Protein 8FTG (pdb70)

Sequence (948 aa):
SQVQLVESSGGGLVQAGGSLRLSCTASGRTGTIYSMMAWFRQAPGKEREFLATVGWSSGITYYMDSVKGRFTISRDKGKNTVYLQMMDSLKPEDTAVYYCTATRAYSVGYDYWGQGTQVTVSSQVQLVESGGGLVQAGGSLRLSCTTASGRTGTIYSMAWFRQAPGKEREFLATVGWSSGITYYMDSVKGRFTISRDKGKNTVYLQMDSLKPEDTAVYYCTATRAYSVGYDYWGQGTQVTVVQLVESGGGLVQAGGSLRLSCTTASGRTGTIYSMMAWFRQAPGKEREFLATVGWSSGITYYMDSVKGRFTISRDKGKNTVYLQMMDSLKPEDTAVYYCTATRAYSVGYDYWGQGTQVTVSVQLVVESGGGLVQAGGSLRLSCTASGRTGTIYSMAWFRQAPGKEREFLATVGWSSGITYYMDSVKGRFTISRDKGKNTVYLQMDSLKPEDTAVYYCTATRAYSVGYDYWGQGTQVTVSSGSQVQLVESGGGLVQAGGSLRLSCTTASGRTGTIYSMAWFRQAPGKEREFLATVGWSSGITYYMDSVKGRFTISRDKGKNTVYLQMMDSLKPEDTAVYYCTATRAYSVGYDYWGQGTQVTTVSSGSQVQLVESGGGLVQAGGSSLRLSCTASGRTGTIYSMAWFRQAPGKEREFLATVGWSSGITYYMDSVKGRFTISRDKGKNTVYLQMDSLKPEDTAVYYCTATRAYSVGYDYWGQGTQVTVSGSQVQLVESGGGLVQAGGSLRLSSCTASGRTGTIYSMAWFRQAEREFLATVGWSSGITYYMDSVKGRFTISRDKGKNTVYLQMDSLKPEDTAVYYCTATRAYSVGYDYWGQGTQVTVSQVQLVESGGGLVQAGGSSLRRLSCTASGRTGTIYSMAWFRQAPGKEREFLATTVGWSSGITYYMDSVKGRFTISRDKGKNTVYLQMMDSLKPEDTAVYYCTATRAYSVGYDYWGQGTQVTVS

Radius of gyration: 30.3 Å; Cα contacts (8 Å, |Δi|>4): 2727; chains: 8; bounding box: 75×72×85 Å

Foldseek 3Di:
DQKAKAKDWADEDAAQAKIKMKMAIDGPLVQFQKKWKWWAAPPGDIGTAKMAGLVPRDIDGDPVQPPAWDWGDDNVRRMIMIIGGRDDQVVFTFMKMFTDGPPGDDGDGIHPTDTHGYHD/DKAKAKDWADEDDAQAKIKIKMAMDDPLVQFQKKFKWWAAPPGDTGTAKMAGLVPRDIDGDPVCPPAWDWGADNVRRMIMIIGGNDDQVVFTWMKMFTDGPPGDDGDYIYPTDTHGD/DAKAKDWADEDAAQAKIKIKMADDDPLVQFQKKWKWWAAPPGDIGTAKMAGQPPGDIDGDPVCPPAWDWGDDNVRRMIMIIGGRDDQVVFTWMKMFTDGPPGDDGDYIHPTDTHGYD/DAKAKDKADEDAQQAKIKIKIADDDPLVQFQKKFKWWADPPDDIGTAKMAGQPPRDIDGDPVCPPAWDWGDDNVRRMIMIIGGRDHQVVFTWMKMFTDGPPGDDGDYIHPTDTHGYHD/DDQKAKAKDWADEDEQQAKTKMKIAMDGPCVQFQKKFKWWDAVPDDIGTAKMAGLVPRDMDGDPVQPPFWDWGADNVRRMIMIIGGNDDQRPFTWMKMFTDGVPGDDGRYIYPTDTHGYDD/DWDKAKAKDWADEAAAQAKTKMKMAMDTPLVQFQKKFKWWAAVPGDTGTAKMAGLPPRDIDGDPVCPPAWDWGADNVRRMIMIIGGRHDQVPWTWMKMFTDGPPGDDGDYIYPTGTHGHD/DPQKAKAKDFADEDDAQAKTKMKMAMDGPLVQFQKKFKWWACVTGTAKMAGLPPRDIDGDPVQPPAWDWGDDNVRRMIMIIGGNHDQVVWTWMKMFTDGPPGDDGDYIHPTGTHGD/DQKAKAKDWADEDEAQAKIKMKIAMDGPCVQFQKKWKWWAAPPGDIGTAKMAGAPPRDIDGDPVQPPAWDWGYDNVRNMIMIIGGRDDQVVFTWMKMFTDGPPGDDGDYIYPTDTHGYD

Nearest PDB structures (foldseek):
  8ftg-assembly4_G  TM=1.009E+00  e=6.777E-25  Lama glama
  5j57-assembly1_B  TM=9.388E-01  e=9.420E-15  Vicugna pacos
  3jbf-assembly1_7  TM=9.362E-01  e=7.525E-15  Camelus dromedarius
  6u12-assembly1_B  TM=8.904E-01  e=3.242E-15  Camelus dromedarius
  6pdr-assembly1_H  TM=8.892E-01  e=7.502E-11  Mus musculus

Solvent-accessible surface area: 39779 Å² total; per-residue (Å²): 99,115,3,75,12,100,15,60,36,30,32,124,28,121,45,58,26,59,25,136,0,27,0,66,3,53,51,133,22,78,30,11,71,13,0,1,0,0,28,55,13,46,59,92,82,18,20,2,0,0,8,1,2,7,93,70,28,97,54,51,30,15,115,38,0,119,79,46,5,73,4,45,56,55,95,72,145,48,15,0,45,0,55,0,54,64,2,73,43,82,0,15,2,34,0,6,0,0,0,16,89,36,186,11,9,9,14,33,32,29,2,77,18,16,82,0,39,5,41,120,142,10,94,12,102,22,62,40,24,34,154,23,152,57,52,28,57,27,142,0,21,0,62,2,55,52,147,22,80,40,8,79,12,1,2,0,0,17,52,20,48,56,96,69,77,19,2,0,0,7,1,3,10,89,73,27,90,43,19,12,4,63,14,0,23,2,24,4,71,4,51,57,44,95,78,135,45,13,0,40,0,56,0,52,25,6,35,64,51,0,20,1,43,0,22,0,0,0,15,95,41,185,15,10,10,19,47,32,67,5,162,22,24,76,0,52,34,26,104,12,102,15,60,34,30,31,123,28,143,57,59,27,60,26,156,0,25,1,65,2,54,54,158,20,74,36,8,72,12,1,2,0,0,18,50,31,52,54,98,88,68,21,1,0,0,7,1,4,8,90,79,27,72,59,49,33,9,76,26,0,40,32,29,4,75,3,50,55,43,92,78,139,45,13,0,52,0,58,0,62,63,3,64,48,86,0,15,2,40,0,26,0,0,0,15,92,37,189,14,10,8,18,46,53,72,5,167,20,19,92,0,42,4,82,32,100,13,94,32,65,41,21,34,136,19,118,33,14,21,57,29,136,0,14,1,53,2,51,53,182,23,82,47,11,77,12,1,2,0,0,20,64,14,44,58,93,78,65,24,2,0,0,8,0,2,7,91,72,26,67,61,53,41,9,75,12,0,86,43,24,5,74,3,52,56,46,105,76,137,43,12,0,48,0,61,0,41,4,0,56,35,59,0,18,2,44,0,31,0,0,0,15,92,40,185,14,10,10,19,47,52,67,6,161,24,21,83,0,44,6,42,108,112,79,76,3,113,14,103,17,66,32,30,30,137,22,136,40,59,24,59,29,141,0,26,0,68,3,55,59,143,24,80,59,8,80,12,1,2,0,0,15,70,6,105,93,89,80,70,5,1,0,0,8,1,1,3,69,31,3,34,37,54,37,11,72,42,0,112,81,36,6,40,2,12,25,55,88,74,135,53,11,0,32,0,27,0,32,62,3,94,63,126,2,28,2,40,0,26,0,0,0,15,104,47,172,13,7,9,19,43,29,75,7,176,22,18,94,0,52,9,37,148,42,15,20,4,39,1,73,8,61,38,30,28,139,18,119,54,57,25,62,35,143,0,23,0,74,2,54,40,116,16,69,28,6,72,12,1,1,0,0,14,31,11,123,86,134,35,32,8,1,0,0,7,2,2,1,73,68,27,80,55,53,38,10,132,21,0,134,78,37,2,74,3,49,66,57,88,72,149,47,17,0,52,0,55,0,54,57,4,96,81,137,2,44,1,39,0,15,0,0,0,17,82,36,187,14,9,8,18,43,12,37,0,74,14,16,86,0,37,13,95,110,77,126,2,112,15,76,9,62,39,30,28,153,27,156,68,58,24,58,36,124,0,26,0,67,3,62,55,160,21,76,52,8,73,12,1,2,0,0,18,60,111,81,76,16,0,0,0,6,2,1,3,75,64,26,79,45,53,20,12,128,22,0,98,2,24,1,41,4,42,67,58,97,77,129,49,10,0,37,0,43,0,24,52,3,96,77,134,2,43,3,41,0,23,0,0,0,16,90,36,171,10,6,9,15,40,16,71,8,142,13,17,86,0,47,34,119,83,3,72,10,94,15,61,34,29,29,138,21,138,49,56,25,59,29,115,0,25,0,69,2,51,52,130,23,79,40,8,81,13,1,2,0,0,8,61,16,114,94,106,86,67,11,0,0,0,6,1,1,2,76,69,27,74,57,46,37,9,128,26,0,133,82,40,5,73,4,41,73,64,89,78,140,55,5,0,33,0,43,0,53,62,3,76,78,116,0,34,0,40,0,29,0,0,0,16,88,48,173,13,8,7,18,42,30,73,9,137,21,17,93,0,52,9,76

Secondary structure (DSSP, 8-state):
--EEEEEE--EEEETT--EEEEEEEEESGGGEEEEEEEEE-TTS--EEEEEEETTT--EEE-TTTTTTEEEEEEGGGTEEEEEE-S--GGG-EEEEEEEEETT--S--EE---EEEEEE-/-EEEEEE--EE--TT--EEEEEEEEESGGGEEEEEEEEE-TTS--EEEEEEETTT--EEE-TTTTTTEEEEEEGGGTEEEEEE-S--GGG-EEEEEEEEETT--S--EE---EEEE-/-EEEEE--EEE-TT--EEEEEEEESSGGGEEEEEEEEE-TTS--EEEEEEETTT--EEE-TTTBTTEEEEEEGGGTEEEEEE-S--GGG-EEEEEEEEETT--S--EE---EEEEE-/-EEEEE--EEEETT--EEEEEEEESSGGGEEEEEEEEE-TTS--EEEEEEETTT--EEE-TTTTTTEEEEEETTTTEEEEEE-S--GGG-EEEEEEEEETT--S--EE---EEEEEE-/--SEEEEEE--EEE-TT--EEEEEEEEESGGGEEEEEEEEE-TTS--EEEEEEETTT--EEE-TTTTTTEEEEEEGGGTEEEEEE-S--GGG-EEEEEEEEETT--S--EE---EEEEE--/---EEEEEE---EE-TT--EEEEEEEEESGGGEEEEEEEEE-TTS-EEEEEEEETTT--EEE-TTTTTTEEEEEETTTTEEEEEE-S--GGG-EEEEEEEEETT--S--EE---EEEEE-/--SEEEEEE---B--TT--EEEEEEEEESGGGEEEEEEEEE---EEEEEEETTT--EEE-TTTTTTEEEEEEGGGTEEEEEE-S--GGG-EEEEEEEEETT--S--EE---EEEB-/--EEEEEE--EEE-TT--EEEEEEEEESGGGEEEEEEEEE-TTS--EEEEEEETTT--EEE-TTTTTTEEEEEEGGGTEEEEEE-S--GGG-EEEEEEEEETT--S--EE---EEEEE-

CATH classification: 2.60.40.10

B-factor: mean 24.24, std 10.59, range [10.07, 115.42]

Structure (mmCIF, N/CA/C/O backbone):
data_8FTG
#
_entry.id   8FTG
#
_cell.length_a   50.136
_cell.length_b   66.280
_cell.length_c   68.999
_cell.angle_alpha   111.620
_cell.angle_beta   95.200
_cell.angle_gamma   90.250
#
_symmetry.space_group_name_H-M   'P 1'
#
loop_
_entity.id
_entity.type
_entity.pdbx_description
1 polymer 'Anti-Caffeine VHH Antibody'
2 non-polymer CAFFEINE
3 non-polymer 2-AMINO-2-HYDROXYMETHYL-PROPANE-1,3-DIOL
4 non-polymer 'CHLORIDE ION'
5 water water
#
loop_
_atom_site.group_PDB
_atom_site.id
_atom_site.type_symbol
_atom_site.label_atom_id
_atom_site.label_alt_id
_atom_site.label_comp_id
_atom_site.label_asym_id
_atom_site.label_entity_id
_atom_site.label_seq_id
_atom_site.pdbx_PDB_ins_code
_atom_site.Cartn_x
_atom_site.Cartn_y
_atom_site.Cartn_z
_atom_site.occupancy
_atom_site.B_iso_or_equiv
_atom_site.auth_seq_id
_atom_site.auth_comp_id
_atom_site.auth_asym_id
_atom_site.auth_atom_id
_atom_site.pdbx_PDB_model_num
ATOM 1 N N . SER A 1 2 ? -3.50277 26.84274 -7.17096 1.000 48.91860 2 SER A N 1
ATOM 2 C CA . SER A 1 2 ? -2.13820 27.29508 -7.42766 1.000 49.01505 2 SER A CA 1
ATOM 3 C C . SER A 1 2 ? -2.10109 28.80652 -7.58268 1.000 44.69102 2 SER A C 1
ATOM 4 O O . SER A 1 2 ? -2.93401 29.38726 -8.27775 1.000 45.38708 2 SER A O 1
ATOM 11 N N . GLN A 1 3 ? -1.12100 29.44413 -6.94253 1.000 40.21067 3 GLN A N 1
ATOM 12 C CA . GLN A 1 3 ? -1.03876 30.89813 -6.98741 1.000 37.54836 3 GLN A CA 1
ATOM 13 C C . GLN A 1 3 ? -0.53503 31.41790 -8.33100 1.000 30.70869 3 GLN A C 1
ATOM 14 O O . GLN A 1 3 ? -0.80666 32.57371 -8.66732 1.000 27.39790 3 GLN A O 1
ATOM 28 N N . VAL A 1 4 ? 0.18542 30.59898 -9.09677 1.000 26.85560 4 VAL A N 1
ATOM 29 C CA . VAL A 1 4 ? 0.60097 30.91461 -10.46128 1.000 24.43338 4 VAL A CA 1
ATOM 30 C C . VAL A 1 4 ? 0.16871 29.76418 -11.34767 1.000 24.12144 4 VAL A C 1
ATOM 31 O O . VAL A 1 4 ? 0.32075 28.60024 -10.96832 1.000 26.14426 4 VAL A O 1
ATOM 44 N N . GLN A 1 5 ? -0.38777 30.09203 -12.51571 1.000 23.27592 5 GLN A N 1
ATOM 45 C CA . GLN A 1 5 ? -0.79128 29.10035 -13.50517 1.000 23.33795 5 GLN A CA 1
ATOM 46 C C . GLN A 1 5 ? -0.03290 29.33439 -14.79956 1.000 21.38964 5 GLN A C 1
ATOM 47 O O . GLN A 1 5 ? 0.14231 30.47327 -15.22400 1.000 21.81028 5 GLN A O 1
ATOM 61 N N . LEU A 1 6 ? 0.43575 28.25270 -15.41307 1.000 18.85885 6 LEU A N 1
ATOM 62 C CA . LEU A 1 6 ? 1.21841 28.31392 -16.64119 1.000 17.60278 6 LEU A CA 1
ATOM 63 C C . LEU A 1 6 ? 0.49770 27.52433 -17.72643 1.000 17.64972 6 LEU A C 1
ATOM 64 O O . LEU A 1 6 ? 0.04530 26.40055 -17.47929 1.000 19.24459 6 LEU A O 1
ATOM 80 N N . VAL A 1 7 ? 0.42924 28.07010 -18.94541 1.000 17.28955 7 VAL A N 1
ATOM 81 C CA . VAL A 1 7 ? -0.13120 27.35395 -20.09721 1.000 17.82147 7 VAL A CA 1
ATOM 82 C C . VAL A 1 7 ? 0.82028 27.47749 -21.27952 1.000 17.84564 7 VAL A C 1
ATOM 83 O O . VAL A 1 7 ? 1.01409 28.57799 -21.81647 1.000 18.16894 7 VAL A O 1
ATOM 96 N N . GLU A 1 8 ? 1.35406 26.35035 -21.73504 1.000 17.80016 8 GLU A N 1
ATOM 97 C CA . GLU A 1 8 ? 2.22380 26.31605 -22.90310 1.000 17.98636 8 GLU A CA 1
ATOM 98 C C . GLU A 1 8 ? 1.41675 26.13643 -24.17605 1.000 18.73308 8 GLU A C 1
ATOM 99 O O . GLU A 1 8 ? 0.36660 25.48332 -24.18761 1.000 20.29692 8 GLU A O 1
ATOM 111 N N . SER A 1 9 ? 1.94433 26.71996 -25.24835 1.000 18.65588 9 SER A N 1
ATOM 112 C CA A SER A 1 9 ? 1.41014 26.57851 -26.59637 0.398 18.85289 9 SER A CA 1
ATOM 113 C CA B SER A 1 9 ? 1.40612 26.54394 -26.58979 0.602 19.62990 9 SER A CA 1
ATOM 114 C C . SER A 1 9 ? 2.56519 26.57828 -27.58548 1.000 17.83134 9 SER A C 1
ATOM 115 O O . SER A 1 9 ? 3.72727 26.73212 -27.21839 1.000 17.13028 9 SER A O 1
ATOM 128 N N . GLY A 1 10 ? 2.24279 26.38992 -28.85573 1.000 17.10477 10 GLY A N 1
ATOM 129 C CA . GLY A 1 10 ? 3.20236 26.54202 -29.92542 1.000 17.45181 10 GLY A CA 1
ATOM 130 C C . GLY A 1 10 ? 3.74198 25.25871 -30.50831 1.000 16.72384 10 GLY A C 1
ATOM 131 O O . GLY A 1 10 ? 4.35908 25.30243 -31.58391 1.000 16.81081 10 GLY A O 1
ATOM 135 N N . GLY A 1 11 ? 3.50066 24.13025 -29.85734 1.000 15.91252 11 GLY A N 1
ATOM 136 C CA . GLY A 1 11 ? 3.99470 22.85777 -30.34349 1.000 15.69308 11 GLY A CA 1
ATOM 137 C C . GLY A 1 11 ? 3.29268 22.42168 -31.61509 1.000 14.30934 11 GLY A C 1
ATOM 138 O O . GLY A 1 11 ? 2.39228 23.07434 -32.14455 1.000 14.81216 11 GLY A O 1
ATOM 142 N N . GLY A 1 12 ? 3.70092 21.25811 -32.08528 1.000 14.45621 12 GLY A N 1
ATOM 143 C CA . GLY A 1 12 ? 3.17735 20.68523 -33.30219 1.000 14.25818 12 GLY A CA 1
ATOM 144 C C . GLY A 1 12 ? 4.20076 19.73414 -33.89239 1.000 14.22428 12 GLY A C 1
ATOM 145 O O . GLY A 1 12 ? 5.15111 19.32420 -33.23050 1.000 15.09212 12 GLY A O 1
ATOM 149 N N . LEU A 1 13 ? 3.96464 19.39079 -35.15514 1.000 14.44038 13 LEU A N 1
ATOM 150 C CA . LEU A 1 13 ? 4.79018 18.46741 -35.92166 1.000 14.64261 13 LEU A CA 1
ATOM 151 C C . LEU A 1 13 ? 5.49977 19.23805 -37.02299 1.000 14.37591 13 LEU A C 1
ATOM 152 O O . LEU A 1 13 ? 4.86058 19.98576 -37.76267 1.000 15.73434 13 LEU A O 1
ATOM 168 N N . VAL A 1 14 ? 6.82007 19.06148 -37.12404 1.000 14.68218 14 VAL A N 1
ATOM 169 C CA . VAL A 1 14 ? 7.59870 19.62009 -38.22312 1.000 15.36428 14 VAL A CA 1
ATOM 170 C C . VAL A 1 14 ? 8.54839 18.55070 -38.72646 1.000 15.23532 14 VAL A C 1
ATOM 171 O O . VAL A 1 14 ? 8.82937 17.57083 -38.04249 1.000 16.14706 14 VAL A O 1
ATOM 184 N N . GLN A 1 15 ? 9.06288 18.75660 -39.93444 1.000 15.69668 15 GLN A N 1
ATOM 185 C CA . GLN A 1 15 ? 10.12488 17.90159 -40.44542 1.000 16.95179 15 GLN A CA 1
ATOM 186 C C . GLN A 1 15 ? 11.48988 18.41736 -40.00510 1.000 17.21025 15 GLN A C 1
ATOM 187 O O . GLN A 1 15 ? 11.67591 19.59655 -39.71747 1.000 17.62184 15 GLN A O 1
ATOM 201 N N . ALA A 1 16 ? 12.45388 17.50799 -39.95342 1.000 17.78369 16 ALA A N 1
ATOM 202 C CA . ALA A 1 16 ? 13.81392 17.87371 -39.57781 1.000 18.12500 16 ALA A CA 1
ATOM 203 C C . ALA A 1 16 ? 14.30819 19.05170 -40.40596 1.000 17.69169 16 ALA A C 1
ATOM 204 O O . ALA A 1 16 ? 14.05323 19.13551 -41.61228 1.000 18.63661 16 ALA A O 1
ATOM 211 N N . GLY A 1 17 ? 14.97111 19.99723 -39.72702 1.000 17.05653 17 GLY A N 1
ATOM 212 C CA . GLY A 1 17 ? 15.41780 21.23666 -40.31763 1.000 18.26363 17 GLY A CA 1
ATOM 213 C C . GLY A 1 17 ? 14.47857 22.39995 -40.06092 1.000 18.51084 17 GLY A C 1
ATOM 214 O O . GLY A 1 17 ? 14.85967 23.55821 -40.26916 1.000 19.87513 17 GLY A O 1
ATOM 218 N N . GLY A 1 18 ? 13.24259 22.11551 -39.67476 1.000 17.58351 18 GLY A N 1
ATOM 219 C CA . GLY A 1 18 ? 12.26457 23.14816 -39.46143 1.000 17.37360 18 GLY A CA 1
ATOM 220 C C . GLY A 1 18 ? 12.42085 23.83775 -38.11863 1.000 16.22400 18 GLY A C 1
ATOM 221 O O . GLY A 1 18 ? 13.35724 23.59233 -37.35343 1.000 16.95027 18 GLY A O 1
ATOM 225 N N . SER A 1 19 ? 11.47120 24.73439 -37.84274 1.000 16.98923 19 SER A N 1
ATOM 226 C CA . SER A 1 19 ? 11.48791 25.58253 -36.65979 1.000 17.17372 19 SER A CA 1
ATOM 227 C C . SER A 1 19 ? 10.11164 25.59096 -36.01823 1.000 15.73282 19 SER A C 1
ATOM 228 O O . SER A 1 19 ? 9.09450 25.42261 -36.68567 1.000 17.15106 19 SER A O 1
ATOM 236 N N . LEU A 1 20 ? 10.09507 25.85544 -34.71105 1.000 16.13078 20 LEU A N 1
ATOM 237 C CA . LEU A 1 20 ? 8.89338 26.07684 -33.93151 1.000 16.38759 20 LEU A CA 1
ATOM 238 C C . LEU A 1 20 ? 9.21102 27.17003 -32.93391 1.000 16.38891 20 LEU A C 1
ATOM 239 O O . LEU A 1 20 ? 10.37335 27.36244 -32.57440 1.000 17.83920 20 LEU A O 1
ATOM 255 N N . ARG A 1 21 ? 8.18672 27.88047 -32.50803 1.000 16.92189 21 ARG A N 1
ATOM 256 C CA . ARG A 1 21 ? 8.29190 28.83799 -31.42027 1.000 16.71761 21 ARG A CA 1
ATOM 257 C C . ARG A 1 21 ? 7.28097 28.47126 -30.34876 1.000 16.13373 21 ARG A C 1
ATOM 258 O O . ARG A 1 21 ? 6.07600 28.58246 -30.57201 1.000 17.40440 21 ARG A O 1
ATOM 279 N N . LEU A 1 22 ? 7.76175 28.03339 -29.19132 1.000 16.44275 22 LEU A N 1
ATOM 280 C CA . LEU A 1 22 ? 6.88539 27.74285 -28.07064 1.000 15.90472 22 LEU A CA 1
ATOM 281 C C . LEU A 1 22 ? 6.65015 29.00781 -27.26822 1.000 15.74701 22 LEU A C 1
ATOM 282 O O . LEU A 1 22 ? 7.49554 29.90426 -27.21403 1.000 16.49973 22 LEU A O 1
ATOM 298 N N . SER A 1 23 ? 5.50280 29.05909 -26.61856 1.000 16.94018 23 SER A N 1
ATOM 299 C CA . SER A 1 23 ? 5.22863 30.14857 -25.69932 1.000 17.91448 23 SER A CA 1
ATOM 300 C C . SER A 1 23 ? 4.53239 29.60977 -24.45735 1.000 17.39482 23 SER A C 1
ATOM 301 O O . SER A 1 23 ? 3.99136 28.51058 -24.44219 1.000 18.08081 23 SER A O 1
ATOM 309 N N . CYS A 1 24 ? 4.57801 30.38602 -23.38504 1.000 16.88213 24 CYS A N 1
ATOM 310 C CA . CYS A 1 24 ? 3.91089 29.99833 -22.15385 1.000 16.67371 24 CYS A CA 1
ATOM 311 C C . CYS A 1 24 ? 3.43903 31.27419 -21.48488 1.000 16.74448 24 CYS A C 1
ATOM 312 O O . CYS A 1 24 ? 4.24087 32.17765 -21.23746 1.000 17.46555 24 CYS A O 1
ATOM 320 N N . THR A 1 25 ? 2.15542 31.35331 -21.19168 1.000 17.74289 25 THR A N 1
ATOM 321 C CA . THR A 1 25 ? 1.63575 32.48499 -20.44809 1.000 20.94430 25 THR A CA 1
ATOM 322 C C . THR A 1 25 ? 1.49469 32.12625 -18.98602 1.000 20.73609 25 THR A C 1
ATOM 323 O O . THR A 1 25 ? 1.06427 31.02547 -18.64336 1.000 23.65998 25 THR A O 1
ATOM 334 N N . ALA A 1 26 ? 1.86628 33.06646 -18.13087 1.000 20.21579 26 ALA A N 1
ATOM 335 C CA . ALA A 1 26 ? 1.72281 32.92466 -16.69636 1.000 20.50233 26 ALA A CA 1
ATOM 336 C C . ALA A 1 26 ? 0.61498 33.83943 -16.20934 1.000 21.19872 26 ALA A C 1
ATOM 337 O O . ALA A 1 26 ? 0.51663 34.99572 -16.63374 1.000 21.72666 26 ALA A O 1
ATOM 344 N N . SER A 1 27 ? -0.20045 33.32951 -15.30215 1.000 22.58455 27 SER A N 1
ATOM 345 C CA . SER A 1 27 ? -1.26640 34.11943 -14.71681 1.000 23.76127 27 SER A CA 1
ATOM 346 C C . SER A 1 27 ? -1.23699 33.92656 -13.21341 1.000 24.02802 27 SER A C 1
ATOM 347 O O . SER A 1 27 ? -0.60614 32.99864 -12.70590 1.000 24.90217 27 SER A O 1
ATOM 355 N N . GLY A 1 28 ? -1.90195 34.83627 -12.50536 1.000 24.23042 28 GLY A N 1
ATOM 356 C CA . GLY A 1 28 ? -1.92089 34.79466 -11.05996 1.000 24.99301 28 GLY A CA 1
ATOM 357 C C . GLY A 1 28 ? -0.87662 35.71246 -10.46221 1.000 25.24299 28 GLY A C 1
ATOM 358 O O . GLY A 1 28 ? -0.72241 36.84738 -10.91946 1.000 26.62545 28 GLY A O 1
ATOM 362 N N . ARG A 1 29 ? -0.13811 35.23299 -9.46057 1.000 25.19395 29 ARG A N 1
ATOM 363 C CA . ARG A 1 29 ? 0.79112 36.07674 -8.70487 1.000 27.05359 29 ARG A CA 1
ATOM 364 C C . ARG A 1 29 ? 2.13978 36.13970 -9.41765 1.000 23.86707 29 ARG A C 1
ATOM 365 O O . ARG A 1 29 ? 3.18964 35.72247 -8.92514 1.000 23.26415 29 ARG A O 1
ATOM 386 N N . THR A 1 30 ? 2.08925 36.71041 -10.61361 1.000 22.63678 30 THR A N 1
ATOM 387 C CA . THR A 1 30 ? 3.26268 36.70705 -11.46666 1.000 23.04600 30 THR A CA 1
ATOM 388 C C . THR A 1 30 ? 4.36730 37.58310 -10.91728 1.000 21.05117 30 THR A C 1
ATOM 389 O O . THR A 1 30 ? 5.52770 37.39409 -11.28890 1.000 21.08168 30 THR A O 1
ATOM 400 N N . GLY A 1 31 ? 4.04257 38.52382 -10.02792 1.000 22.28344 31 GLY A N 1
ATOM 401 C CA . GLY A 1 31 ? 5.07285 39.31601 -9.40136 1.000 22.87951 31 GLY A CA 1
ATOM 402 C C . GLY A 1 31 ? 6.00302 38.52595 -8.51520 1.000 21.11485 31 GLY A C 1
ATOM 403 O O . GLY A 1 31 ? 7.09171 39.00300 -8.19968 1.000 22.79954 31 GLY A O 1
ATOM 407 N N . THR A 1 32 ? 5.60975 37.32059 -8.10821 1.000 19.15522 32 THR A N 1
ATOM 408 C CA . THR A 1 32 ? 6.45651 36.46926 -7.29484 1.000 19.25876 32 THR A CA 1
ATOM 409 C C . THR A 1 32 ? 7.45157 35.66677 -8.12088 1.000 18.09801 32 THR A C 1
ATOM 410 O O . THR A 1 32 ? 8.25414 34.94284 -7.53407 1.000 19.24500 32 THR A O 1
ATOM 421 N N . ILE A 1 33 ? 7.40281 35.75086 -9.45726 1.000 16.98476 33 ILE A N 1
ATOM 422 C CA . ILE A 1 3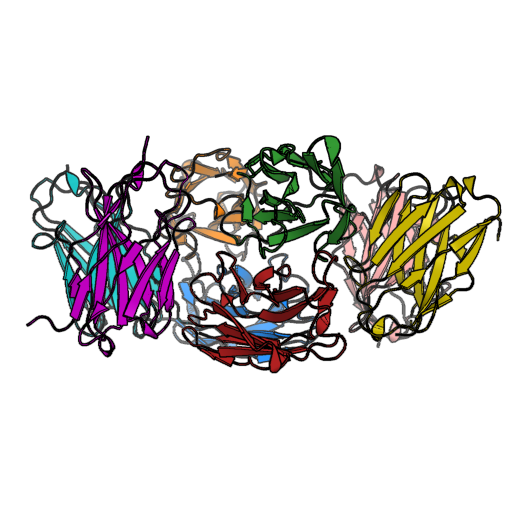3 ? 8.25515 34.92428 -10.31375 1.000 16.35619 33 ILE A CA 1
ATOM 423 C C . ILE A 1 33 ? 9.66092 35.51379 -10.36854 1.000 15.49998 33 ILE A C 1
ATOM 424 O O . ILE A 1 33 ? 9.83447 36.68710 -10.70760 1.000 17.24248 33 ILE A O 1
ATOM 440 N N . TYR A 1 34 ? 10.66757 34.70561 -10.05211 1.000 15.30840 34 TYR A N 1
ATOM 441 C CA . TYR A 1 34 ? 12.05795 35.09886 -10.21888 1.000 14.98048 34 TYR A CA 1
ATOM 442 C C . TYR A 1 34 ? 12.63047 34.68435 -11.57757 1.000 14.42899 34 TYR A C 1
ATOM 443 O O . TYR A 1 34 ? 13.37311 35.44432 -12.20240 1.000 14.88698 34 TYR A O 1
ATOM 461 N N . SER A 1 35 ? 12.29943 33.49513 -12.06776 1.000 13.78546 35 SER A N 1
ATOM 462 C CA . SER A 1 35 ? 12.83380 32.99766 -13.32755 1.000 13.84518 35 SER A CA 1
ATOM 463 C C . SER A 1 35 ? 11.83379 31.99496 -13.89496 1.000 12.96138 35 SER A C 1
ATOM 464 O O . SER A 1 35 ? 10.97865 31.46216 -13.18073 1.000 13.68124 35 SER A O 1
ATOM 472 N N . MET A 1 36 ? 11.95134 31.76109 -15.20427 1.000 13.16162 36 MET A N 1
ATOM 473 C CA A MET A 1 36 ? 11.18416 30.72958 -15.88584 0.611 13.29038 36 MET A CA 1
ATOM 474 C CA B MET A 1 36 ? 11.17651 30.77680 -15.94923 0.389 13.49644 36 MET A CA 1
ATOM 475 C C . MET A 1 36 ? 12.15354 29.87910 -16.69068 1.000 13.25766 36 MET A C 1
ATOM 476 O O . MET A 1 36 ? 13.21544 30.33716 -17.10830 1.000 15.18008 36 MET A O 1
ATOM 503 N N . ALA A 1 37 ? 11.79428 28.61848 -16.87327 1.000 13.34049 37 ALA A N 1
ATOM 504 C CA . ALA A 1 37 ? 12.68174 27.66830 -17.53096 1.000 12.80788 37 ALA A CA 1
ATOM 505 C C . ALA A 1 37 ? 11.88381 26.68700 -18.35837 1.000 13.51971 37 ALA A C 1
ATOM 506 O O . ALA A 1 37 ? 10.77715 26.29844 -17.98510 1.000 16.22351 37 ALA A O 1
ATOM 513 N N . TRP A 1 38 ? 12.50066 26.21722 -19.43814 1.000 13.11875 38 TRP A N 1
ATOM 514 C CA . TRP A 1 38 ? 11.93509 25.15736 -20.25715 1.000 13.18972 38 TRP A CA 1
ATOM 515 C C . TRP A 1 38 ? 12.66175 23.84911 -20.00830 1.000 13.07020 38 TRP A C 1
ATOM 516 O O . TRP A 1 38 ? 13.88685 23.81104 -19.85413 1.000 13.31237 38 TRP A O 1
ATOM 537 N N . PHE A 1 39 ? 11.87438 22.78810 -19.97901 1.000 13.29238 39 PHE A N 1
ATOM 538 C CA . PHE A 1 39 ? 12.30480 21.41174 -19.85223 1.000 13.07451 39 PHE A CA 1
ATOM 539 C C . PHE A 1 39 ? 11.67974 20.64389 -21.01448 1.000 13.05506 39 PHE A C 1
ATOM 540 O O . PHE A 1 39 ? 10.70811 21.08152 -21.64576 1.000 13.74557 39 PHE A O 1
ATOM 557 N N . ARG A 1 40 ? 12.17518 19.43094 -21.26496 1.000 13.88708 40 ARG A N 1
ATOM 558 C CA . ARG A 1 40 ? 11.50098 18.52848 -22.17987 1.000 14.97911 40 ARG A CA 1
ATOM 559 C C . ARG A 1 40 ? 11.58258 17.11665 -21.63950 1.000 14.66421 40 ARG A C 1
ATOM 560 O O . ARG A 1 40 ? 12.50548 16.76256 -20.90613 1.000 16.30262 40 ARG A O 1
ATOM 581 N N . GLN A 1 41 ? 10.59914 16.31148 -22.02572 1.000 15.48430 41 GLN A N 1
ATOM 582 C CA . GLN A 1 41 ? 10.55359 14.92088 -21.61374 1.000 16.31012 41 GLN A CA 1
ATOM 583 C C . GLN A 1 41 ? 10.21526 14.08723 -22.83876 1.000 16.52926 41 GLN A C 1
ATOM 584 O O . GLN A 1 41 ? 9.08865 14.16188 -23.33713 1.000 16.18691 41 GLN A O 1
ATOM 598 N N . ALA A 1 42 ? 11.17861 13.30471 -23.31006 1.000 17.38041 42 ALA A N 1
ATOM 599 C CA . ALA A 1 42 ? 10.95446 12.36211 -24.38457 1.000 18.87188 42 ALA A CA 1
ATOM 600 C C . ALA A 1 42 ? 10.30536 11.11805 -23.80226 1.000 19.42937 42 ALA A C 1
ATOM 601 O O . ALA A 1 42 ? 10.40946 10.85336 -22.59867 1.000 20.79931 42 ALA A O 1
ATOM 608 N N . PRO A 1 43 ? 9.61367 10.33302 -24.62522 1.000 20.62875 43 PRO A N 1
ATOM 609 C CA . PRO A 1 43 ? 8.86603 9.19108 -24.09130 1.000 24.57041 43 PRO A CA 1
ATOM 610 C C . PRO A 1 43 ? 9.76557 8.23303 -23.33551 1.000 26.92307 43 PRO A C 1
ATOM 611 O O . PRO A 1 43 ? 10.79986 7.79870 -23.84054 1.000 27.53219 43 PRO A O 1
ATOM 622 N N . GLY A 1 44 ? 9.37297 7.93079 -22.09736 1.000 28.75524 44 GLY A N 1
ATOM 623 C CA . GLY A 1 44 ? 10.09750 6.99014 -21.27326 1.000 30.60963 44 GLY A CA 1
ATOM 624 C C . GLY A 1 44 ? 11.31332 7.54112 -20.57010 1.000 31.17740 44 GLY A C 1
ATOM 625 O O . GLY A 1 44 ? 11.95259 6.79881 -19.81686 1.000 33.03695 44 GLY A O 1
ATOM 629 N N . LYS A 1 45 ? 11.65019 8.81054 -20.77272 1.000 29.22439 45 LYS A N 1
ATOM 630 C CA . LYS A 1 45 ? 12.84469 9.41136 -20.20932 1.000 29.58968 45 LYS A CA 1
ATOM 631 C C . LYS A 1 45 ? 12.46643 10.38264 -19.10484 1.000 28.87576 45 LYS A C 1
ATOM 632 O O . LYS A 1 45 ? 11.28957 10.65238 -18.84691 1.000 27.69245 45 LYS A O 1
ATOM 651 N N . GLU A 1 46 ? 13.49879 10.87282 -18.42906 1.000 30.66113 46 GLU A N 1
ATOM 652 C CA . GLU A 1 46 ? 13.34181 11.84550 -17.36844 1.000 31.58113 46 GLU A CA 1
ATOM 653 C C . GLU A 1 46 ? 13.18187 13.24222 -17.96074 1.000 27.63162 46 GLU A C 1
ATOM 654 O O . GLU A 1 46 ? 13.43959 13.48653 -19.14722 1.000 28.22945 46 GLU A O 1
ATOM 666 N N . ARG A 1 47 ? 12.70712 14.15864 -17.12996 1.000 25.60609 47 ARG A N 1
ATOM 667 C CA . ARG A 1 47 ? 12.58395 15.53845 -17.55814 1.000 24.16872 47 ARG A CA 1
ATOM 668 C C . ARG A 1 47 ? 13.97115 16.14814 -17.64449 1.000 22.33855 47 ARG A C 1
ATOM 669 O O . ARG A 1 47 ? 14.77041 16.01588 -16.71332 1.000 26.03500 47 ARG A O 1
ATOM 690 N N . GLU A 1 48 ? 14.24680 16.85368 -18.72827 1.000 17.28854 48 GLU A N 1
ATOM 691 C CA . GLU A 1 48 ? 15.54976 17.44653 -18.98791 1.000 16.28111 48 GLU A CA 1
ATOM 692 C C . GLU A 1 48 ? 15.42575 18.96088 -18.95576 1.000 14.72112 48 GLU A C 1
ATOM 693 O O . GLU A 1 48 ? 14.68000 19.54552 -19.74427 1.000 14.68090 48 GLU A O 1
ATOM 705 N N . PHE A 1 49 ? 16.18137 19.59541 -18.06569 1.000 14.89520 49 PHE A N 1
ATOM 706 C CA . PHE A 1 49 ? 16.29758 21.04326 -18.04425 1.000 14.82008 49 PHE A CA 1
ATOM 707 C C . PHE A 1 49 ? 17.03364 21.52821 -19.28722 1.000 13.99418 49 PHE A C 1
ATOM 708 O O . PHE A 1 49 ? 18.07941 20.98210 -19.65085 1.000 15.84037 49 PHE A O 1
ATOM 725 N N . LEU A 1 50 ? 16.48758 22.56368 -19.94524 1.000 13.86535 50 LEU A N 1
ATOM 726 C CA . LEU A 1 50 ? 17.06773 23.12163 -21.16889 1.000 14.37363 50 LEU A CA 1
ATOM 727 C C . LEU A 1 50 ? 17.62436 24.53050 -21.02822 1.000 14.55712 50 LEU A C 1
ATOM 728 O O . LEU A 1 50 ? 18.75949 24.79987 -21.45417 1.000 15.97355 50 LEU A O 1
ATOM 744 N N . ALA A 1 51 ? 16.83170 25.46872 -20.51535 1.000 13.89802 51 ALA A N 1
ATOM 745 C CA . ALA A 1 51 ? 17.22576 26.87508 -20.52452 1.000 14.62131 51 ALA A CA 1
ATOM 746 C C . ALA A 1 51 ? 16.36075 27.63611 -19.53438 1.000 13.72401 51 ALA A C 1
ATOM 747 O O . ALA A 1 51 ? 15.22291 27.24678 -19.25020 1.000 14.17304 51 ALA A O 1
ATOM 754 N N . THR A 1 52 ? 16.89140 28.75982 -19.05861 1.000 13.74916 52 THR A N 1
ATOM 755 C CA . THR A 1 52 ? 16.19804 29.62824 -18.10655 1.000 14.53263 52 THR A CA 1
ATOM 756 C C . THR A 1 52 ? 16.40692 31.09271 -18.46081 1.000 13.92418 52 THR A C 1
ATOM 757 O O . THR A 1 52 ? 17.40540 31.46904 -19.08043 1.000 14.85469 52 THR A O 1
ATOM 768 N N . VAL A 1 53 ? 15.43433 31.90662 -18.06132 1.000 13.99251 53 VAL A N 1
ATOM 769 C CA . VAL A 1 53 ? 15.46115 33.35591 -18.21313 1.000 14.72704 53 VAL A CA 1
ATOM 770 C C . VAL A 1 53 ? 15.06342 34.00833 -16.89727 1.000 14.82405 53 VAL A C 1
ATOM 771 O O . VAL A 1 53 ? 14.07927 33.62778 -16.26696 1.000 14.83224 53 VAL A O 1
ATOM 784 N N . GLY A 1 54 ? 15.81668 35.03244 -16.51672 1.000 15.12200 54 GLY A N 1
ATOM 785 C CA . GLY A 1 54 ? 15.46550 35.82730 -15.34691 1.000 15.64163 54 GLY A CA 1
ATOM 786 C C . GLY A 1 54 ? 14.26690 36.71532 -15.66208 1.000 15.92175 54 GLY A C 1
ATOM 787 O O . GLY A 1 54 ? 14.23910 37.40243 -16.68744 1.000 17.56128 54 GLY A O 1
ATOM 791 N N . TRP A 1 55 ? 13.26826 36.69978 -14.78452 1.000 15.95665 55 TRP A N 1
ATOM 792 C CA . TRP A 1 55 ? 12.01514 37.38941 -15.07747 1.000 16.46682 55 TRP A CA 1
ATOM 793 C C . TRP A 1 55 ? 12.19827 38.89653 -15.06907 1.000 18.94766 55 TRP A C 1
ATOM 794 O O . TRP A 1 55 ? 11.68016 39.59637 -15.94751 1.000 19.04990 55 TRP A O 1
ATOM 815 N N . SER A 1 56 ? 12.94204 39.42371 -14.10189 1.000 19.95440 56 SER A N 1
ATOM 816 C CA . SER A 1 56 ? 13.12545 40.86834 -14.04163 1.000 23.78008 56 SER A CA 1
ATOM 817 C C . SER A 1 56 ? 14.19125 41.34881 -15.01990 1.000 23.19955 56 SER A C 1
ATOM 818 O O . SER A 1 56 ? 14.04380 42.42528 -15.59974 1.000 25.68749 56 SER A O 1
ATOM 826 N N . SER A 1 57 ? 15.27570 40.58766 -15.18325 1.000 23.36392 57 SER A N 1
ATOM 827 C CA . SER A 1 57 ? 16.49632 40.99260 -15.87969 1.000 25.34632 57 SER A CA 1
ATOM 828 C C . SER A 1 57 ? 16.54372 40.56879 -17.34185 1.000 24.22609 57 SER A C 1
ATOM 829 O O . SER A 1 57 ? 17.21065 41.22480 -18.15016 1.000 25.79483 57 SER A O 1
ATOM 837 N N . GLY A 1 58 ? 15.91853 39.45427 -17.69362 1.000 19.62259 58 GLY A N 1
ATOM 838 C CA . GLY A 1 58 ? 16.09126 38.90089 -19.01634 1.000 19.44697 58 GLY A CA 1
ATOM 839 C C . GLY A 1 58 ? 17.39083 38.16594 -19.25355 1.000 18.02501 58 GLY A C 1
ATOM 840 O O . GLY A 1 58 ? 17.63289 37.70953 -20.38084 1.000 19.81251 58 GLY A O 1
ATOM 844 N N . ILE A 1 59 ? 18.21517 37.99592 -18.22522 1.000 17.37952 59 ILE A N 1
ATOM 845 C CA . ILE A 1 59 ? 19.43356 37.20647 -18.33715 1.000 18.68644 59 ILE A CA 1
ATOM 846 C C . ILE A 1 59 ? 19.05719 35.76566 -18.62052 1.000 16.54182 59 ILE A C 1
ATOM 847 O O . ILE A 1 59 ? 18.04072 35.26247 -18.13350 1.000 16.58631 59 ILE A O 1
ATOM 863 N N . THR A 1 60 ? 19.90164 35.07536 -19.39226 1.000 16.67085 60 THR A N 1
ATOM 864 C CA . THR A 1 60 ? 19.59492 33.71789 -19.84909 1.000 16.13280 60 THR A CA 1
ATOM 865 C C . THR A 1 60 ? 20.74537 32.75867 -19.55147 1.000 16.71744 60 THR A C 1
ATOM 866 O O . THR A 1 60 ? 21.90058 33.16121 -19.39237 1.000 17.89548 60 THR A O 1
ATOM 877 N N . TYR A 1 61 ? 20.40533 31.46959 -19.49421 1.000 16.16564 61 TYR A N 1
ATOM 878 C CA . TYR A 1 61 ? 21.36433 30.38597 -19.37265 1.000 16.30546 61 TYR A CA 1
ATOM 879 C C . TYR A 1 61 ? 20.83409 29.18696 -20.15003 1.000 16.41164 61 TYR A C 1
ATOM 880 O O . TYR A 1 61 ? 19.64746 28.85700 -20.06669 1.000 16.17855 61 TYR A O 1
ATOM 898 N N . TYR A 1 62 ? 21.72679 28.53541 -20.89663 1.000 16.50385 62 TYR A N 1
ATOM 899 C CA . TYR A 1 62 ? 21.39052 27.39931 -21.74359 1.000 16.75009 62 TYR A CA 1
ATOM 900 C C . TYR A 1 62 ? 22.26181 26.20156 -21.42608 1.000 16.95928 62 TYR A C 1
ATOM 901 O O . TYR A 1 62 ? 23.47432 26.33918 -21.23505 1.000 18.16955 62 TYR A O 1
ATOM 919 N N . MET A 1 63 ? 21.66399 25.01026 -21.44968 1.000 16.84892 63 MET A N 1
ATOM 920 C CA . MET A 1 63 ? 22.45967 23.78879 -21.46322 1.000 19.08277 63 MET A CA 1
ATOM 921 C C . MET A 1 63 ? 23.03362 23.57484 -22.86035 1.000 21.79275 63 MET A C 1
ATOM 922 O O . MET A 1 63 ? 22.49440 24.04802 -23.85749 1.000 21.78913 63 MET A O 1
ATOM 936 N N . ASP A 1 64 ? 24.14853 22.85008 -22.92246 1.000 25.49114 64 ASP A N 1
ATOM 937 C CA . ASP A 1 64 ? 24.83187 22.62313 -24.19411 1.000 28.57969 64 ASP A CA 1
ATOM 938 C C . ASP A 1 64 ? 23.97323 21.87236 -25.20832 1.000 30.22114 64 ASP A C 1
ATOM 939 O O . ASP A 1 64 ? 24.19441 22.01973 -26.41552 1.000 31.48486 64 ASP A O 1
ATOM 948 N N . SER A 1 65 ? 22.97570 21.10606 -24.75441 1.000 31.00701 65 SER A N 1
ATOM 949 C CA . SER A 1 65 ? 22.11541 20.36066 -25.67009 1.000 32.22910 65 SER A CA 1
ATOM 950 C C . SER A 1 65 ? 21.32886 21.26659 -26.61960 1.000 30.35522 65 SER A C 1
ATOM 951 O O . SER A 1 65 ? 20.92113 20.81993 -27.70148 1.000 31.49058 65 SER A O 1
ATOM 959 N N . VAL A 1 66 ? 21.10061 22.52378 -26.24943 1.000 26.95968 66 VAL A N 1
ATOM 960 C CA . VAL A 1 66 ? 20.23013 23.39115 -27.03470 1.000 24.90218 66 VAL A CA 1
ATOM 961 C C . VAL A 1 66 ? 20.88716 24.72364 -27.34434 1.000 23.54726 66 VAL A C 1
ATOM 962 O O . VAL A 1 66 ? 20.35705 25.50033 -28.14566 1.000 21.93320 66 VAL A O 1
ATOM 975 N N . LYS A 1 67 ? 22.00761 25.02158 -26.69547 1.000 25.49352 67 LYS A N 1
ATOM 976 C CA . LYS A 1 67 ? 22.63263 26.31727 -26.89028 1.000 29.60448 67 LYS A CA 1
ATOM 977 C C . LYS A 1 67 ? 22.93146 26.49144 -28.37342 1.000 30.52458 67 LYS A C 1
ATOM 978 O O . LYS A 1 67 ? 23.30981 25.54423 -29.06469 1.000 33.56484 67 LYS A O 1
ATOM 997 N N . GLY A 1 68 ? 22.69819 27.68575 -28.89246 1.000 30.48206 68 GLY A N 1
ATOM 998 C CA . GLY A 1 68 ? 22.97348 27.90526 -30.30366 1.000 31.56786 68 GLY A CA 1
ATOM 999 C C . GLY A 1 68 ? 21.97466 27.33849 -31.30400 1.000 31.32961 68 GLY A C 1
ATOM 1000 O O . GLY A 1 68 ? 22.18688 27.50390 -32.51151 1.000 34.52911 68 GLY A O 1
ATOM 1004 N N . ARG A 1 69 ? 20.93992 26.62961 -30.86736 1.000 26.77870 69 ARG A N 1
ATOM 1005 C CA . ARG A 1 69 ? 19.76108 26.38098 -31.68895 1.000 23.58075 69 ARG A CA 1
ATOM 1006 C C . ARG A 1 69 ? 18.49050 26.92864 -31.08249 1.000 21.00321 69 ARG A C 1
ATOM 1007 O O . ARG A 1 69 ? 17.57090 27.26050 -31.83499 1.000 22.04100 69 ARG A O 1
ATOM 1028 N N . PHE A 1 70 ? 18.38510 26.97679 -29.75528 1.000 19.59307 70 PHE A N 1
ATOM 1029 C CA . PHE A 1 70 ? 17.17295 27.44724 -29.11559 1.000 18.90222 70 PHE A CA 1
ATOM 1030 C C . PHE A 1 70 ? 17.47119 28.78004 -28.43139 1.000 19.12643 70 PHE A C 1
ATOM 1031 O O . PHE A 1 70 ? 18.57498 28.99555 -27.91827 1.000 20.56561 70 PHE A O 1
ATOM 1048 N N . THR A 1 71 ? 16.47737 29.66507 -28.41598 1.000 17.08521 71 THR A N 1
ATOM 1049 C CA . THR A 1 71 ? 16.56225 30.95063 -27.74186 1.000 17.75898 71 THR A CA 1
ATOM 1050 C C . THR A 1 71 ? 15.37664 31.10988 -26.80383 1.000 16.68341 71 THR A C 1
ATOM 1051 O O . THR A 1 71 ? 14.21710 31.04118 -27.23300 1.000 17.07551 71 THR A O 1
ATOM 1062 N N . ILE A 1 72 ? 15.66420 31.39678 -25.52967 1.000 16.15492 72 ILE A N 1
ATOM 1063 C CA . ILE A 1 72 ? 14.62771 31.68806 -24.54765 1.000 15.79630 72 ILE A CA 1
ATOM 1064 C C . ILE A 1 72 ? 14.55549 33.20345 -24.37486 1.000 16.11994 72 ILE A C 1
ATOM 1065 O O . ILE A 1 72 ? 15.58039 33.89547 -24.40848 1.000 17.54223 72 ILE A O 1
ATOM 1081 N N . SER A 1 73 ? 13.34662 33.72436 -24.21595 1.000 16.01033 73 SER A N 1
ATOM 1082 C CA . SER A 1 73 ? 13.11874 35.14883 -24.01268 1.000 16.79440 73 SER A CA 1
ATOM 1083 C C . SER A 1 73 ? 11.76691 35.31576 -23.33651 1.000 17.71328 73 SER A C 1
ATOM 1084 O O . SER A 1 73 ? 11.00991 34.36122 -23.18602 1.000 18.05910 73 SER A O 1
ATOM 1092 N N . ARG A 1 74 ? 11.48404 36.53580 -22.89003 1.000 18.26355 74 ARG A N 1
ATOM 1093 C CA . ARG A 1 74 ? 10.18221 36.77823 -22.29093 1.000 19.50605 74 ARG A CA 1
ATOM 1094 C C . ARG A 1 74 ? 9.73822 38.19246 -22.58548 1.000 19.71199 74 ARG A C 1
ATOM 1095 O O . ARG A 1 74 ? 10.55146 39.11418 -22.68788 1.000 21.86546 74 ARG A O 1
ATOM 1116 N N . ASP A 1 75 ? 8.43559 38.34310 -22.74665 1.000 20.67659 75 ASP A N 1
ATOM 1117 C CA . ASP A 1 75 ? 7.78557 39.64970 -22.79564 1.000 22.10911 75 ASP A CA 1
ATOM 1118 C C . ASP A 1 75 ? 7.09268 39.82085 -21.45183 1.000 22.25758 75 ASP A C 1
ATOM 1119 O O . ASP A 1 75 ? 5.99370 39.29898 -21.22950 1.000 22.85904 75 ASP A O 1
ATOM 1128 N N . LYS A 1 76 ? 7.71740 40.59598 -20.56581 1.000 22.53680 76 LYS A N 1
ATOM 1129 C CA . LYS A 1 76 ? 7.23705 40.65738 -19.19513 1.000 24.54445 76 LYS A CA 1
ATOM 1130 C C . LYS A 1 76 ? 5.86758 41.30165 -19.12707 1.000 26.17718 76 LYS A C 1
ATOM 1131 O O . LYS A 1 76 ? 5.00469 40.86083 -18.35916 1.000 25.78110 76 LYS A O 1
ATOM 1150 N N . GLY A 1 77 ? 5.64026 42.32362 -19.94998 1.000 26.10961 77 GLY A N 1
ATOM 1151 C CA . GLY A 1 77 ? 4.37119 43.02741 -19.90079 1.000 27.95132 77 GLY A CA 1
ATOM 1152 C C . GLY A 1 77 ? 3.20351 42.15253 -20.30895 1.000 27.24178 77 GLY A C 1
ATOM 1153 O O . GLY A 1 77 ? 2.07186 42.39110 -19.88127 1.000 29.61910 77 GLY A O 1
ATOM 1157 N N . LYS A 1 78 ? 3.46327 41.12015 -21.11822 1.000 26.52190 78 LYS A N 1
ATOM 1158 C CA . LYS A 1 78 ? 2.46073 40.15355 -21.54959 1.000 28.69991 78 LYS A CA 1
ATOM 1159 C C . LYS A 1 78 ? 2.50140 38.86997 -20.73563 1.000 24.16094 78 LYS A C 1
ATOM 1160 O O . LYS A 1 78 ? 1.77506 37.92292 -21.05743 1.000 24.36679 78 LYS A O 1
ATOM 1179 N N . ASN A 1 79 ? 3.33780 38.81621 -19.70432 1.000 22.48653 79 ASN A N 1
ATOM 1180 C CA . ASN A 1 79 ? 3.46354 37.64702 -18.85108 1.000 23.02378 79 ASN A CA 1
ATOM 1181 C C . ASN A 1 79 ? 3.68222 36.37657 -19.65719 1.000 21.77338 79 ASN A C 1
ATOM 1182 O O . ASN A 1 79 ? 3.13163 35.32957 -19.33939 1.000 22.51753 79 ASN A O 1
ATOM 1193 N N . THR A 1 80 ? 4.51028 36.46602 -20.69619 1.000 18.70836 80 THR A N 1
ATOM 1194 C CA . THR A 1 80 ? 4.71223 35.35265 -21.61068 1.000 18.44332 80 THR A CA 1
ATOM 1195 C C . THR A 1 80 ? 6.19481 35.09716 -21.83095 1.000 18.39619 80 THR A C 1
ATOM 1196 O O . THR A 1 80 ? 6.98207 36.03037 -22.00691 1.000 19.61305 80 THR A O 1
ATOM 1207 N N . VAL A 1 81 ? 6.56759 33.81184 -21.80183 1.000 17.15301 81 VAL A N 1
ATOM 1208 C CA . VAL A 1 81 ? 7.93188 33.36137 -22.07647 1.000 16.82576 81 VAL A CA 1
ATOM 1209 C C . VAL A 1 81 ? 7.89968 32.55340 -23.36770 1.000 16.42247 81 VAL A C 1
ATOM 1210 O O . VAL A 1 81 ? 6.88310 31.94771 -23.72214 1.000 17.53835 81 VAL A O 1
ATOM 1223 N N . TYR A 1 82 ? 9.00087 32.61270 -24.10811 1.000 15.94837 82 TYR A N 1
ATOM 1224 C CA . TYR A 1 82 ? 9.10986 31.98108 -25.42332 1.000 16.43948 82 TYR A CA 1
ATOM 1225 C C . TYR A 1 82 ? 10.31621 31.06792 -25.49293 1.000 15.99489 82 TYR A C 1
ATOM 1226 O O . TYR A 1 82 ? 11.32948 31.30176 -24.83632 1.000 16.74589 82 TYR A O 1
ATOM 1244 N N . LEU A 1 83 ? 10.21147 30.04373 -26.33345 1.000 15.74619 83 LEU A N 1
ATOM 1245 C CA . LEU A 1 83 ? 11.36018 29.21649 -26.69870 1.000 16.09655 83 LEU A CA 1
ATOM 1246 C C . LEU A 1 83 ? 11.36502 29.07893 -28.21622 1.000 15.49097 83 LEU A C 1
ATOM 1247 O O . LEU A 1 83 ? 10.55563 28.33733 -28.77590 1.000 16.31820 83 LEU A O 1
ATOM 1263 N N . GLN A 1 84 ? 12.25948 29.80485 -28.87654 1.000 16.21830 84 GLN A N 1
ATOM 1264 C CA . GLN A 1 84 ? 12.45649 29.69355 -30.30928 1.000 16.57654 84 GLN A CA 1
ATOM 1265 C C . GLN A 1 84 ? 13.33702 28.48335 -30.55722 1.000 16.62558 84 GLN A C 1
ATOM 1266 O O . GLN A 1 84 ? 14.40064 28.35521 -29.94373 1.000 18.31740 84 GLN A O 1
ATOM 1280 N N . MET A 1 85 ? 12.89089 27.59094 -31.42972 1.000 16.56119 85 MET A N 1
ATOM 1281 C CA A MET A 1 85 ? 13.57509 26.32924 -31.68232 0.455 17.07267 85 MET A CA 1
ATOM 1282 C CA B MET A 1 85 ? 13.56451 26.32131 -31.68056 0.545 16.86915 85 MET A CA 1
ATOM 1283 C C . MET A 1 85 ? 13.87263 26.21886 -33.16522 1.000 17.14688 85 MET A C 1
ATOM 1284 O O . MET A 1 85 ? 12.96921 25.97416 -33.96061 1.000 17.99628 85 MET A O 1
ATOM 1309 N N . ASP A 1 86 ? 15.14082 26.36594 -33.51947 1.000 17.50448 86 ASP A N 1
ATOM 1310 C CA . ASP A 1 86 ? 15.56170 26.29662 -34.90709 1.000 18.01547 86 ASP A CA 1
ATOM 1311 C C . ASP A 1 86 ? 16.34966 25.02866 -35.18361 1.000 18.39245 86 ASP A C 1
ATOM 1312 O O . ASP A 1 86 ? 16.89848 24.39337 -34.27994 1.000 19.66197 86 ASP A O 1
ATOM 1321 N N . SER A 1 87 ? 16.40885 24.67339 -36.45889 1.000 17.05631 87 SER A N 1
ATOM 1322 C CA . SER A 1 87 ? 17.18226 23.52594 -36.92150 1.000 18.77043 87 SER A CA 1
ATOM 1323 C C . SER A 1 87 ? 16.83891 22.27119 -36.12418 1.000 18.31168 87 SER A C 1
ATOM 1324 O O . SER A 1 87 ? 17.71104 21.57915 -35.58771 1.000 20.15865 87 SER A O 1
ATOM 1332 N N . LEU A 1 88 ? 15.53903 22.00004 -36.03815 1.000 17.02401 88 LEU A N 1
ATOM 1333 C CA . LEU A 1 88 ? 15.05632 20.88193 -35.25112 1.000 16.08028 88 LEU A CA 1
ATOM 1334 C C . LEU A 1 88 ? 15.50327 19.54943 -35.84435 1.000 16.33217 88 LEU A C 1
ATOM 1335 O O . LEU A 1 88 ? 15.61593 19.37595 -37.05661 1.000 16.85923 88 LEU A O 1
ATOM 1351 N N . LYS A 1 89 ? 15.76823 18.60548 -34.95479 1.000 16.50746 89 LYS A N 1
ATOM 1352 C CA . LYS A 1 89 ? 16.20158 17.26037 -35.27869 1.000 18.28992 89 LYS A CA 1
ATOM 1353 C C . LYS A 1 89 ? 15.21123 16.26410 -34.70425 1.000 16.67329 89 LYS A C 1
ATOM 1354 O O . LYS A 1 89 ? 14.53187 16.55977 -33.71929 1.000 15.50174 89 LYS A O 1
ATOM 1373 N N . PRO A 1 90 ? 15.13550 15.05707 -35.26261 1.000 17.80443 90 PRO A N 1
ATOM 1374 C CA . PRO A 1 90 ? 14.22268 14.04620 -34.70626 1.000 17.14758 90 PRO A CA 1
ATOM 1375 C C . PRO A 1 90 ? 14.35148 13.86365 -33.20297 1.000 16.58289 90 PRO A C 1
ATOM 1376 O O . PRO A 1 90 ? 13.34469 13.74800 -32.48792 1.000 15.98883 90 PRO A O 1
ATOM 1387 N N . GLU A 1 91 ? 15.58357 13.86579 -32.70223 1.000 16.46251 91 GLU A N 1
ATOM 1388 C CA . GLU A 1 91 ? 15.85408 13.66815 -31.28404 1.000 16.97084 91 GLU A CA 1
ATOM 1389 C C . GLU A 1 91 ? 15.33187 14.79536 -30.39474 1.000 16.10502 91 GLU A C 1
ATOM 1390 O O . GLU A 1 91 ? 15.38315 14.65236 -29.16817 1.000 17.21802 91 GLU A O 1
ATOM 1402 N N . ASP A 1 92 ? 14.84069 15.89547 -30.96898 1.000 15.44752 92 ASP A N 1
ATOM 1403 C CA . ASP A 1 92 ? 14.18862 16.94974 -30.19759 1.000 14.97282 92 ASP A CA 1
ATOM 1404 C C . ASP A 1 92 ? 12.71879 16.64390 -29.90764 1.000 14.34888 92 ASP A C 1
ATOM 1405 O O . ASP A 1 92 ? 12.06546 17.43113 -29.22319 1.000 14.98811 92 ASP A O 1
ATOM 1414 N N . THR A 1 93 ? 12.20197 15.52738 -30.39700 1.000 14.06369 93 THR A N 1
ATOM 1415 C CA . THR A 1 93 ? 10.80752 15.14538 -30.17020 1.000 14.25666 93 THR A CA 1
ATOM 1416 C C . THR A 1 93 ? 10.59092 14.86643 -28.68506 1.000 14.25209 93 THR A C 1
ATOM 1417 O O . THR A 1 93 ? 11.32126 14.07168 -28.08090 1.000 14.87983 93 THR A O 1
ATOM 1428 N N . ALA A 1 94 ? 9.59818 15.53173 -28.09333 1.000 13.40024 94 ALA A N 1
ATOM 1429 C CA . ALA A 1 94 ? 9.36307 15.43420 -26.65856 1.000 14.00093 94 ALA A CA 1
ATOM 1430 C C . ALA A 1 94 ? 8.15711 16.30231 -26.31620 1.000 14.19945 94 ALA A C 1
ATOM 1431 O O . ALA A 1 94 ? 7.70758 17.11798 -27.12902 1.000 14.37895 94 ALA A O 1
ATOM 1438 N N . VAL A 1 95 ? 7.64059 16.13511 -25.09575 1.000 14.47593 95 VAL A N 1
ATOM 1439 C CA . VAL A 1 95 ? 6.73791 17.12970 -24.51420 1.000 14.83928 95 VAL A CA 1
ATOM 1440 C C . VAL A 1 95 ? 7.60113 18.20567 -23.85414 1.000 14.20099 95 VAL A C 1
ATOM 1441 O O . VAL A 1 95 ? 8.49858 17.89490 -23.06360 1.000 14.83188 95 VAL A O 1
ATOM 1454 N N . TYR A 1 96 ? 7.36394 19.46548 -24.20392 1.000 14.05205 96 TYR A N 1
ATOM 1455 C CA . TYR A 1 96 ? 8.11581 20.59744 -23.66947 1.000 14.37985 96 TYR A CA 1
ATOM 1456 C C . TYR A 1 96 ? 7.29456 21.29761 -22.60358 1.000 14.23581 96 TYR A C 1
ATOM 1457 O O . TYR A 1 96 ? 6.13178 21.62950 -22.83983 1.000 15.49482 96 TYR A O 1
ATOM 1475 N N . TYR A 1 97 ? 7.89640 21.48859 -21.43492 1.000 15.04518 97 TYR A N 1
ATOM 1476 C CA . TYR A 1 97 ? 7.24475 22.06594 -20.27366 1.000 15.42233 97 TYR A CA 1
ATOM 1477 C C . TYR A 1 97 ? 7.89556 23.39362 -19.95019 1.000 14.29779 97 TYR A C 1
ATOM 1478 O O . TYR A 1 97 ? 9.12699 23.50530 -19.99347 1.000 14.69035 97 TYR A O 1
ATOM 1496 N N . CYS A 1 98 ? 7.08764 24.35287 -19.56002 1.000 15.16948 98 CYS A N 1
ATOM 1497 C CA . CYS A 1 98 ? 7.59346 25.57349 -18.97259 1.000 15.71538 98 CYS A CA 1
ATOM 1498 C C . CYS A 1 98 ? 7.30754 25.56057 -17.47795 1.000 14.79754 98 CYS A C 1
ATOM 1499 O O . CYS A 1 98 ? 6.33368 24.94328 -17.01501 1.000 16.12966 98 CYS A O 1
ATOM 1507 N N . THR A 1 99 ? 8.18754 26.21633 -16.72970 1.000 13.63455 99 THR A N 1
ATOM 1508 C CA . THR A 1 99 ? 8.13067 26.23855 -15.28379 1.000 13.17490 99 THR A CA 1
ATOM 1509 C C . THR A 1 99 ? 8.41465 27.64861 -14.82893 1.000 14.08026 99 THR A C 1
ATOM 1510 O O . THR A 1 99 ? 8.97580 28.46599 -15.56701 1.000 15.80461 99 THR A O 1
ATOM 1521 N N . ALA A 1 100 ? 8.04821 27.91951 -13.58226 1.000 13.87483 100 ALA A N 1
ATOM 1522 C CA . ALA A 1 100 ? 8.38709 29.16032 -12.90594 1.000 14.14695 100 ALA A CA 1
ATOM 1523 C C . ALA A 1 100 ? 8.97309 28.83918 -11.54508 1.000 14.76218 100 ALA A C 1
ATOM 1524 O O . ALA A 1 100 ? 8.51759 27.92869 -10.84719 1.000 15.91692 100 ALA A O 1
ATOM 1531 N N . THR A 1 101 ? 9.96857 29.63546 -11.17985 1.000 16.00711 101 THR A N 1
ATOM 1532 C CA . THR A 1 101 ? 10.58446 29.57275 -9.86681 1.000 16.44932 101 THR A CA 1
ATOM 1533 C C . THR A 1 101 ? 10.26012 30.86014 -9.13178 1.000 15.84449 101 THR A C 1
ATOM 1534 O O . THR A 1 101 ? 10.50893 31.95778 -9.64671 1.000 15.27361 101 THR A O 1
ATOM 1545 N N . ARG A 1 102 ? 9.72149 30.72441 -7.92456 1.000 16.89587 102 ARG A N 1
ATOM 1546 C CA . ARG A 1 102 ? 9.33175 31.86078 -7.10431 1.000 18.46984 102 ARG A CA 1
ATOM 1547 C C . ARG A 1 102 ? 10.56249 32.50276 -6.47768 1.000 17.43725 102 ARG A C 1
ATOM 1548 O O . ARG A 1 102 ? 11.52397 31.82542 -6.10540 1.000 17.67311 102 ARG A O 1
ATOM 1569 N N . ALA A 1 103 ? 10.50684 33.82044 -6.30769 1.000 17.61470 103 ALA A N 1
ATOM 1570 C CA . ALA A 1 103 ? 11.51329 34.51419 -5.51978 1.000 17.11503 103 ALA A CA 1
ATOM 1571 C C . ALA A 1 103 ? 11.59515 33.90152 -4.12298 1.000 17.16525 103 ALA A C 1
ATOM 1572 O O . ALA A 1 103 ? 10.57326 33.63892 -3.48097 1.000 18.66587 103 ALA A O 1
ATOM 1579 N N . TYR A 1 104 ? 12.81696 33.67927 -3.66093 1.000 17.50040 104 TYR A N 1
ATOM 1580 C CA . TYR A 1 104 ? 13.13546 33.11306 -2.35728 1.000 18.75659 104 TYR A CA 1
ATOM 1581 C C . TYR A 1 104 ? 12.84553 31.62952 -2.26489 1.000 18.32935 104 TYR A C 1
ATOM 1582 O O . TYR A 1 104 ? 12.98118 31.05664 -1.19335 1.000 21.45744 104 TYR A O 1
ATOM 1600 N N . SER A 1 105 ? 12.50100 30.98900 -3.36973 1.000 18.88065 105 SER A N 1
ATOM 1601 C CA . SER A 1 105 ? 12.40209 29.53991 -3.43198 1.000 18.69885 105 SER A CA 1
ATOM 1602 C C . SER A 1 105 ? 13.61654 28.98351 -4.17191 1.000 17.58402 105 SER A C 1
ATOM 1603 O O . SER A 1 105 ? 14.56046 29.70961 -4.51758 1.000 17.78995 105 SER A O 1
ATOM 1611 N N . VAL A 1 106 ? 13.59265 27.67890 -4.42174 1.000 17.19090 106 VAL A N 1
ATOM 1612 C CA . VAL A 1 106 ? 14.57562 27.01107 -5.26093 1.000 15.90862 106 VAL A CA 1
ATOM 1613 C C . VAL A 1 106 ? 13.83647 25.98132 -6.09615 1.000 16.32472 106 VAL A C 1
ATOM 1614 O O . VAL A 1 106 ? 12.73749 25.53969 -5.75840 1.000 18.00169 106 VAL A O 1
ATOM 1627 N N . GLY A 1 107 ? 14.47503 25.56645 -7.17449 1.000 16.14710 107 GLY A N 1
ATOM 1628 C CA . GLY A 1 107 ? 13.85018 24.55409 -7.97984 1.000 17.39886 107 GLY A CA 1
ATOM 1629 C C . GLY A 1 107 ? 12.70326 25.11597 -8.79679 1.000 17.59130 107 GLY A C 1
ATOM 1630 O O . GLY A 1 107 ? 12.69443 26.27188 -9.19265 1.000 20.41590 107 GLY A O 1
ATOM 1634 N N . TYR A 1 108 ? 11.72026 24.26840 -9.04952 1.000 17.52836 108 TYR A N 1
ATOM 1635 C CA . TYR A 1 108 ? 10.71953 24.51727 -10.08305 1.000 18.82935 108 TYR A CA 1
ATOM 1636 C C . TYR A 1 108 ? 9.34454 24.38681 -9.43826 1.000 18.67907 108 TYR A C 1
ATOM 1637 O O . TYR A 1 108 ? 8.76404 23.30189 -9.37545 1.000 19.44258 108 TYR A O 1
ATOM 1655 N N . ASP A 1 109 ? 8.85065 25.52558 -8.94686 1.000 18.40738 109 ASP A N 1
ATOM 1656 C CA . ASP A 1 109 ? 7.67076 25.56270 -8.09609 1.000 18.50128 109 ASP A CA 1
ATOM 1657 C C . ASP A 1 109 ? 6.40583 25.27250 -8.88212 1.000 19.23392 109 ASP A C 1
ATOM 1658 O O . ASP A 1 109 ? 5.50829 24.57799 -8.38628 1.000 22.42986 109 ASP A O 1
ATOM 1667 N N . TYR A 1 110 ? 6.29446 25.82665 -10.09783 1.000 17.22068 110 TYR A N 1
ATOM 1668 C CA . TYR A 1 110 ? 5.10222 25.73974 -10.92441 1.000 17.25540 110 TYR A CA 1
ATOM 1669 C C . TYR A 1 110 ? 5.45978 25.14497 -12.27943 1.000 16.08760 110 TYR A C 1
ATOM 1670 O O . TYR A 1 110 ? 6.49644 25.47761 -12.85730 1.000 15.69947 110 TYR A O 1
ATOM 1688 N N . TRP A 1 111 ? 4.58813 24.27666 -12.77825 1.000 15.62420 111 TRP A N 1
ATOM 1689 C CA . TRP A 1 111 ? 4.76315 23.58170 -14.04891 1.000 16.51538 111 TRP A CA 1
ATOM 1690 C C . TRP A 1 111 ? 3.48960 23.71354 -14.86510 1.000 16.66343 111 TRP A C 1
ATOM 1691 O O . TRP A 1 111 ? 2.39524 23.61185 -14.31465 1.000 17.58549 111 TRP A O 1
ATOM 1712 N N . GLY A 1 112 ? 3.62602 23.88758 -16.18277 1.000 16.89585 112 GLY A N 1
ATOM 1713 C CA . GLY A 1 112 ? 2.51112 23.76825 -17.08794 1.000 17.08775 112 GLY A CA 1
ATOM 1714 C C . GLY A 1 112 ? 2.22018 22.30790 -17.40732 1.000 17.26862 112 GLY A C 1
ATOM 1715 O O . GLY A 1 112 ? 2.80786 21.38781 -16.84851 1.000 19.54841 112 GLY A O 1
ATOM 1719 N N . GLN A 1 113 ? 1.23480 22.11168 -18.28268 1.000 18.24497 113 GLN A N 1
ATOM 1720 C CA . GLN A 1 113 ? 0.84832 20.78556 -18.74743 1.000 20.19980 113 GLN A CA 1
ATOM 1721 C C . GLN A 1 113 ? 1.65487 20.32411 -19.94926 1.000 18.18195 113 GLN A C 1
ATOM 1722 O O . GLN A 1 113 ? 1.48892 19.18112 -20.38946 1.000 19.80970 113 GLN A O 1
ATOM 1736 N N . GLY A 1 114 ? 2.50495 21.18065 -20.49007 1.000 17.34688 114 GLY A N 1
ATOM 1737 C CA . GLY A 1 114 ? 3.35015 20.80791 -21.60746 1.000 17.50075 114 GLY A CA 1
ATOM 1738 C C . GLY A 1 114 ? 2.72040 21.08811 -22.96479 1.000 18.35183 114 GLY A C 1
ATOM 1739 O O . GLY A 1 114 ? 1.50803 21.28352 -23.11001 1.000 20.05057 114 GLY A O 1
ATOM 1743 N N . THR A 1 115 ? 3.58295 21.12166 -23.97895 1.000 16.24879 115 THR A N 1
ATOM 1744 C CA . THR A 1 115 ? 3.17593 21.17108 -25.37912 1.000 16.12328 115 THR A CA 1
ATOM 1745 C C . THR A 1 115 ? 4.00439 20.16451 -26.16345 1.000 15.43581 115 THR A C 1
ATOM 1746 O O . THR A 1 115 ? 5.22544 20.10024 -26.00444 1.000 15.87327 115 THR A O 1
ATOM 1757 N N . GLN A 1 116 ? 3.32080 19.36523 -26.97482 1.000 15.03002 116 GLN A N 1
ATOM 1758 C CA . GLN A 1 116 ? 3.99331 18.32684 -27.74038 1.000 14.70283 116 GLN A CA 1
ATOM 1759 C C . GLN A 1 116 ? 4.77605 18.93658 -28.89440 1.000 14.09937 116 GLN A C 1
ATOM 1760 O O . GLN A 1 116 ? 4.25488 19.77747 -29.63396 1.000 14.82323 116 GLN A O 1
ATOM 1774 N N . VAL A 1 117 ? 6.00442 18.44307 -29.08664 1.000 13.61955 117 VAL A N 1
ATOM 1775 C CA . VAL A 1 117 ? 6.84310 18.77289 -30.23132 1.000 14.33558 117 VAL A CA 1
ATOM 1776 C C . VAL A 1 117 ? 7.24301 17.45532 -30.88246 1.000 13.76483 117 VAL A C 1
ATOM 1777 O O . VAL A 1 117 ? 7.83996 16.59472 -30.23512 1.000 14.87847 117 VAL A O 1
ATOM 1790 N N . THR A 1 118 ? 6.93129 17.30227 -32.16004 1.000 13.44084 118 THR A N 1
ATOM 1791 C CA . THR A 1 118 ? 7.26721 16.10075 -32.91803 1.000 13.48711 118 THR A CA 1
ATOM 1792 C C . THR A 1 118 ? 8.08448 16.52254 -34.11719 1.000 13.93404 118 THR A C 1
ATOM 1793 O O . THR A 1 118 ? 7.64496 17.38608 -34.88983 1.000 15.15775 118 THR A O 1
ATOM 1804 N N . VAL A 1 119 ? 9.26270 15.93498 -34.27933 1.000 13.83575 119 VAL A N 1
ATOM 1805 C CA . VAL A 1 119 ? 10.13868 16.21143 -35.40676 1.000 14.38332 119 VAL A CA 1
ATOM 1806 C C . VAL A 1 119 ? 10.33705 14.89972 -36.14466 1.000 14.46310 119 VAL A C 1
ATOM 1807 O O . VAL A 1 119 ? 10.90258 13.95407 -35.59582 1.000 15.27076 119 VAL A O 1
ATOM 1820 N N . SER A 1 120 ? 9.86049 14.83441 -37.37073 1.000 15.75953 120 SER A N 1
ATOM 1821 C CA . SER A 1 120 ? 10.04400 13.65097 -38.18582 1.000 20.02958 120 SER A CA 1
ATOM 1822 C C . SER A 1 120 ? 11.27478 13.82280 -39.06576 1.000 24.16108 120 SER A C 1
ATOM 1823 O O . SER A 1 120 ? 11.89821 14.87846 -39.11230 1.000 24.28474 120 SER A O 1
ATOM 1831 N N . SER A 1 121 ? 11.62363 12.77041 -39.78118 1.000 30.51509 121 SER A N 1
ATOM 1832 C CA . SER A 1 121 ? 12.69285 12.89225 -40.76825 1.000 39.89052 121 SER A CA 1
ATOM 1833 C C . SER A 1 121 ? 12.26461 13.86999 -41.86944 1.000 44.22183 121 SER A C 1
ATOM 1834 O O . SER A 1 121 ? 13.09587 14.54453 -42.48653 1.000 45.91463 121 SER A O 1
ATOM 1843 N N . GLN B 1 3 ? 35.48256 33.30493 -9.11113 1.000 43.62934 3 GLN B N 1
ATOM 1844 C CA . GLN B 1 3 ? 35.22592 33.91320 -7.80790 1.000 44.28289 3 GLN B CA 1
ATOM 1845 C C . GLN B 1 3 ? 34.79967 32.87458 -6.78304 1.000 38.18225 3 GLN B C 1
ATOM 1846 O O . GLN B 1 3 ? 34.95441 33.08131 -5.58208 1.000 36.54633 3 GLN B O 1
ATOM 1860 N N . VAL B 1 4 ? 34.23940 31.76788 -7.26713 1.000 34.72049 4 VAL B N 1
ATOM 1861 C CA . VAL B 1 4 ? 33.86237 30.63296 -6.43715 1.000 31.36738 4 VAL B CA 1
ATOM 1862 C C . VAL B 1 4 ? 34.45896 29.39433 -7.07841 1.000 31.20370 4 VAL B C 1
ATOM 1863 O O . VAL B 1 4 ? 34.40716 29.23898 -8.30307 1.000 32.62765 4 VAL B O 1
ATOM 1876 N N . GLN B 1 5 ? 35.01281 28.51065 -6.25666 1.000 30.93938 5 GLN B N 1
ATOM 1877 C CA . GLN B 1 5 ? 35.53556 27.23308 -6.71755 1.000 31.41717 5 GLN B CA 1
ATOM 1878 C C . GLN B 1 5 ? 34.85175 26.11153 -5.95026 1.000 28.98823 5 GLN B C 1
ATOM 1879 O O . GLN B 1 5 ? 34.58551 26.23994 -4.75263 1.000 29.31531 5 GLN B O 1
ATOM 1893 N N . LEU B 1 6 ? 34.56985 25.01450 -6.64423 1.000 27.37333 6 LEU B N 1
ATOM 1894 C CA . LEU B 1 6 ? 33.84963 23.88424 -6.07627 1.000 25.15318 6 LEU B CA 1
ATOM 1895 C C . LEU B 1 6 ? 34.68687 22.62842 -6.24644 1.000 24.81917 6 LEU B C 1
ATOM 1896 O O . LEU B 1 6 ? 35.23282 22.39446 -7.32483 1.000 27.26631 6 LEU B O 1
ATOM 1912 N N . VAL B 1 7 ? 34.75954 21.80604 -5.19612 1.000 24.37447 7 VAL B N 1
ATOM 1913 C CA . VAL B 1 7 ? 35.48667 20.53394 -5.23171 1.000 25.21776 7 VAL B CA 1
ATOM 1914 C C . VAL B 1 7 ? 34.59706 19.43878 -4.66616 1.000 24.16413 7 VAL B C 1
ATOM 1915 O O . VAL B 1 7 ? 34.21338 19.49358 -3.49135 1.000 23.26304 7 VAL B O 1
ATOM 1928 N N . GLU B 1 8 ? 34.31059 18.42598 -5.47963 1.000 24.42142 8 GLU B N 1
ATOM 1929 C CA . GLU B 1 8 ? 33.44744 17.32829 -5.07634 1.000 23.40899 8 GLU B CA 1
ATOM 1930 C C . GLU B 1 8 ? 34.27305 16.18277 -4.51733 1.000 22.21718 8 GLU B C 1
ATOM 1931 O O . GLU B 1 8 ? 35.39925 15.91208 -4.96230 1.000 23.91256 8 GLU B O 1
ATOM 1943 N N . SER B 1 9 ? 33.67113 15.48209 -3.56313 1.000 21.84219 9 SER B N 1
ATOM 1944 C CA . SER B 1 9 ? 34.24237 14.29168 -2.95555 1.000 22.20143 9 SER B CA 1
ATOM 1945 C C . SER B 1 9 ? 33.15700 13.23718 -2.81237 1.000 21.50747 9 SER B C 1
ATOM 1946 O O . SER B 1 9 ? 31.95722 13.54252 -2.83251 1.000 24.15780 9 SER B O 1
ATOM 1954 N N . GLY B 1 10 ? 33.59085 11.99773 -2.64735 1.000 20.52908 10 GLY B N 1
ATOM 1955 C CA . GLY B 1 10 ? 32.69602 10.87892 -2.43414 1.000 21.12487 10 GLY B CA 1
ATOM 1956 C C . GLY B 1 10 ? 32.53427 10.06102 -3.69237 1.000 21.28129 10 GLY B C 1
ATOM 1957 O O . GLY B 1 10 ? 33.08375 10.37019 -4.74803 1.000 21.78195 10 GLY B O 1
ATOM 1961 N N . GLY B 1 11 ? 31.80687 8.95848 -3.56539 1.000 24.61913 11 GLY B N 1
ATOM 1962 C CA . GLY B 1 11 ? 31.47120 8.17555 -4.73448 1.000 25.45041 11 GLY B CA 1
ATOM 1963 C C . GLY B 1 11 ? 32.35514 6.96581 -4.89791 1.000 25.91936 11 GLY B C 1
ATOM 1964 O O . GLY B 1 11 ? 32.69595 6.29908 -3.92232 1.000 24.86759 11 GLY B O 1
ATOM 1968 N N . GLY B 1 12 ? 32.71040 6.67149 -6.13611 1.000 24.20204 12 GLY B N 1
ATOM 1969 C CA . GLY B 1 12 ? 33.42897 5.45600 -6.45134 1.000 23.14693 12 GLY B CA 1
ATOM 1970 C C . GLY B 1 12 ? 32.48669 4.28070 -6.61750 1.000 23.42414 12 GLY B C 1
ATOM 1971 O O . GLY B 1 12 ? 31.27855 4.43089 -6.90132 1.000 22.63698 12 GLY B O 1
ATOM 1975 N N . LEU B 1 13 ? 33.04966 3.09198 -6.43262 1.000 24.24717 13 LEU B N 1
ATOM 1976 C CA . LEU B 1 13 ? 32.30036 1.86075 -6.63717 1.000 27.77360 13 LEU B CA 1
ATOM 1977 C C . LEU B 1 13 ? 31.41087 1.58711 -5.42724 1.000 31.55806 13 LEU B C 1
ATOM 1978 O O . LEU B 1 13 ? 31.86338 1.70012 -4.28229 1.000 33.63451 13 LEU B O 1
ATOM 1994 N N . VAL B 1 14 ? 30.14539 1.23343 -5.67982 1.000 29.44616 14 VAL B N 1
ATOM 1995 C CA . VAL B 1 14 ? 29.18679 0.90911 -4.62934 1.000 32.81551 14 VAL B CA 1
ATOM 1996 C C . VAL B 1 14 ? 28.26770 -0.20822 -5.11440 1.000 36.24369 14 VAL B C 1
ATOM 1997 O O . VAL B 1 14 ? 27.92191 -0.28860 -6.29987 1.000 36.93700 14 VAL B O 1
ATOM 2010 N N . GLN B 1 15 ? 27.87912 -1.08032 -4.19737 1.000 39.88103 15 GLN B N 1
ATOM 2011 C CA . GLN B 1 15 ? 27.01021 -2.18271 -4.56056 1.000 43.32835 15 GLN B CA 1
ATOM 2012 C C . GLN B 1 15 ? 25.57508 -1.69406 -4.72761 1.000 41.98178 15 GLN B C 1
ATOM 2013 O O . GLN B 1 15 ? 25.11575 -0.79108 -4.02407 1.000 41.84798 15 GLN B O 1
ATOM 2027 N N . ALA B 1 16 ? 24.85559 -2.31317 -5.66024 1.000 40.29351 16 ALA B N 1
ATOM 2028 C CA . ALA B 1 16 ? 23.48471 -1.89189 -5.92365 1.000 39.21035 16 ALA B CA 1
ATOM 2029 C C . ALA B 1 16 ? 22.60538 -2.10091 -4.69539 1.000 40.35783 16 ALA B C 1
ATOM 2030 O O . ALA B 1 16 ? 22.84070 -2.99446 -3.87656 1.000 40.92510 16 ALA B O 1
ATOM 2037 N N . GLY B 1 17 ? 21.55649 -1.27711 -4.59217 1.000 40.65405 17 GLY B N 1
ATOM 2038 C CA . GLY B 1 17 ? 20.71716 -1.23343 -3.41793 1.000 39.86167 17 GLY B CA 1
ATOM 2039 C C . GLY B 1 17 ? 21.30787 -0.45351 -2.27036 1.000 38.36858 17 GLY B C 1
ATOM 2040 O O . GLY B 1 17 ? 20.57378 -0.08110 -1.34593 1.000 39.38394 17 GLY B O 1
ATOM 2044 N N . GLY B 1 18 ? 22.60768 -0.17933 -2.30740 1.000 36.63293 18 GLY B N 1
ATOM 2045 C CA . GLY B 1 18 ? 23.28348 0.48417 -1.21779 1.000 35.14193 18 GLY B CA 1
ATOM 2046 C C . GLY B 1 18 ? 23.15015 1.98671 -1.30991 1.000 32.67933 18 GLY B C 1
ATOM 2047 O O . GLY B 1 18 ? 22.30376 2.53230 -2.02518 1.000 31.89090 18 GLY B O 1
ATOM 2051 N N . SER B 1 19 ? 24.03158 2.66139 -0.57746 1.000 32.66000 19 SER B N 1
ATOM 2052 C CA . SER B 1 19 ? 23.99207 4.10393 -0.43583 1.000 32.48246 19 SER B CA 1
ATOM 2053 C C . SER B 1 19 ? 25.39970 4.66325 -0.56787 1.000 31.27443 19 SER B C 1
ATOM 2054 O O . SER B 1 19 ? 26.38751 3.98345 -0.28751 1.000 31.36866 19 SER B O 1
ATOM 2062 N N . LEU B 1 20 ? 25.46821 5.91863 -1.01290 1.000 30.95767 20 LEU B N 1
ATOM 2063 C CA . LEU B 1 20 ? 26.69729 6.69419 -1.05611 1.000 31.98401 20 LEU B CA 1
ATOM 2064 C C . LEU B 1 20 ? 26.32368 8.10486 -0.63672 1.000 29.29873 20 LEU B C 1
ATOM 2065 O O . LEU B 1 20 ? 25.18934 8.52562 -0.86366 1.000 28.88127 20 LEU B O 1
ATOM 2081 N N . ARG B 1 21 ? 27.25831 8.83307 -0.01735 1.000 29.19117 21 ARG B N 1
ATOM 2082 C CA . ARG B 1 21 ? 27.08319 10.26147 0.24557 1.000 29.63791 21 ARG B CA 1
ATOM 2083 C C . ARG B 1 21 ? 28.15533 11.04115 -0.49692 1.000 26.31966 21 ARG B C 1
ATOM 2084 O O . ARG B 1 21 ? 29.34915 10.81507 -0.27264 1.000 27.97118 21 ARG B O 1
ATOM 2105 N N . LEU B 1 22 ? 27.73340 11.98305 -1.34632 1.000 24.37275 22 LEU B N 1
ATOM 2106 C CA . LEU B 1 22 ? 28.66258 12.87743 -2.01133 1.000 24.13035 22 LEU B CA 1
ATOM 2107 C C . LEU B 1 22 ? 28.68768 14.19872 -1.27678 1.000 23.63982 22 LEU B C 1
ATOM 2108 O O . LEU B 1 22 ? 27.72875 14.58157 -0.60961 1.000 23.03699 22 LEU B O 1
ATOM 2124 N N . SER B 1 23 ? 29.78878 14.91636 -1.43185 1.000 24.37758 23 SER B N 1
ATOM 2125 C CA . SER B 1 23 ? 29.88055 16.23589 -0.85397 1.000 24.84871 23 SER B CA 1
ATOM 2126 C C . SER B 1 23 ? 30.58128 17.16175 -1.83226 1.000 23.05695 23 SER B C 1
ATOM 2127 O O . SER B 1 23 ? 31.26814 16.72767 -2.75731 1.000 23.25395 23 SER B O 1
ATOM 2135 N N . CYS B 1 24 ? 30.40979 18.45903 -1.60505 1.000 23.26861 24 CYS B N 1
ATOM 2136 C CA . CYS B 1 24 ? 31.12404 19.44868 -2.39274 1.000 23.49515 24 CYS B CA 1
ATOM 2137 C C . CYS B 1 24 ? 31.38751 20.66049 -1.53058 1.000 25.15390 24 CYS B C 1
ATOM 2138 O O . CYS B 1 24 ? 30.46210 21.20394 -0.93091 1.000 24.80240 24 CYS B O 1
ATOM 2146 N N A THR B 1 25 ? 32.63807 21.08557 -1.47058 0.698 25.38870 25 THR B N 1
ATOM 2147 N N B THR B 1 25 ? 32.64105 21.09156 -1.47477 0.302 25.28136 25 THR B N 1
ATOM 2148 C CA A THR B 1 25 ? 32.98754 22.27122 -0.70326 0.698 26.76864 25 THR B CA 1
ATOM 2149 C CA B THR B 1 25 ? 33.01750 22.26587 -0.69912 0.302 26.15431 25 THR B CA 1
ATOM 2150 C C A THR B 1 25 ? 33.24744 23.43801 -1.63825 0.698 26.98006 25 THR B C 1
ATOM 2151 C C B THR B 1 25 ? 33.26396 23.44246 -1.63176 0.302 26.56633 25 THR B C 1
ATOM 2152 O O A THR B 1 25 ? 33.93500 23.28621 -2.65486 0.698 29.25895 25 THR B O 1
ATOM 2153 O O B THR B 1 25 ? 33.97286 23.30717 -2.63540 0.302 27.77905 25 THR B O 1
ATOM 2174 N N . ALA B 1 26 ? 32.68008 24.59038 -1.29407 1.000 26.74360 26 ALA B N 1
ATOM 2175 C CA . ALA B 1 26 ? 32.84737 25.81364 -2.05262 1.000 27.61349 26 ALA B CA 1
ATOM 2176 C C . ALA B 1 26 ? 33.87666 26.69137 -1.35952 1.000 28.74437 26 ALA B C 1
ATOM 2177 O O . ALA B 1 26 ? 33.91721 26.77475 -0.12762 1.000 29.92244 26 ALA B O 1
ATOM 2185 N N . SER B 1 27 ? 34.70826 27.34378 -2.15744 1.000 30.21648 27 SER B N 1
ATOM 2186 C CA . SER B 1 27 ? 35.68278 28.28739 -1.65515 1.000 31.23478 27 SER B CA 1
ATOM 2187 C C . SER B 1 27 ? 35.57246 29.56392 -2.46474 1.000 31.94947 27 SER B C 1
ATOM 2188 O O . SER B 1 27 ? 34.97554 29.59169 -3.54200 1.000 31.55227 27 SER B O 1
ATOM 2196 N N . GLY B 1 28 ? 36.13872 30.63153 -1.92094 1.000 33.66784 28 GLY B N 1
ATOM 2197 C CA . GLY B 1 28 ? 36.07065 31.92807 -2.56310 1.000 35.03276 28 GLY B CA 1
ATOM 2198 C C . GLY B 1 28 ? 34.92762 32.77262 -2.04234 1.000 35.07579 28 GLY B C 1
ATOM 2199 O O . GLY B 1 28 ? 34.67113 32.80609 -0.83382 1.000 34.47796 28 GLY B O 1
ATOM 2203 N N . ARG B 1 29 ? 34.22109 33.44962 -2.95004 1.000 35.81619 29 ARG B N 1
ATOM 2204 C CA . ARG B 1 29 ? 33.15882 34.38577 -2.57737 1.000 37.84352 29 ARG B CA 1
ATOM 2205 C C . ARG B 1 29 ? 31.87223 33.63250 -2.23497 1.000 33.09940 29 ARG B C 1
ATOM 2206 O O . ARG B 1 29 ? 30.82775 33.79909 -2.86467 1.000 32.86943 29 ARG B O 1
ATOM 2227 N N . THR B 1 30 ? 31.95191 32.80248 -1.19820 1.000 31.93684 30 THR B N 1
ATOM 2228 C CA . THR B 1 30 ? 30.82480 31.93267 -0.87636 1.000 31.47398 30 THR B CA 1
ATOM 2229 C C . THR B 1 30 ? 29.61248 32.71160 -0.38538 1.000 29.08643 30 THR B C 1
ATOM 2230 O O . THR B 1 30 ? 28.48587 32.20685 -0.47856 1.000 29.37487 30 THR B O 1
ATOM 2241 N N . GLY B 1 31 ? 29.80611 33.92979 0.11529 1.000 29.02955 31 GLY B N 1
ATOM 2242 C CA . GLY B 1 31 ? 28.67230 34.73095 0.53963 1.000 29.88867 31 GLY B CA 1
ATOM 2243 C C . GLY B 1 31 ? 27.75576 35.14776 -0.58152 1.000 28.96140 31 GLY B C 1
ATOM 2244 O O . GLY B 1 31 ? 26.64760 35.61431 -0.30265 1.000 30.99816 31 GLY B O 1
ATOM 2248 N N . THR B 1 32 ? 28.20216 35.02335 -1.82842 1.000 27.87026 32 THR B N 1
ATOM 2249 C CA . THR B 1 32 ? 27.40574 35.37428 -2.99181 1.000 27.87395 32 THR B CA 1
ATOM 2250 C C . THR B 1 32 ? 26.51807 34.22184 -3.46246 1.000 24.85310 32 THR B C 1
ATOM 2251 O O . THR B 1 32 ? 25.74719 34.39407 -4.40386 1.000 25.69669 32 THR B O 1
ATOM 2262 N N . ILE B 1 33 ? 26.63305 33.04160 -2.86245 1.000 23.47719 33 ILE B N 1
ATOM 2263 C CA . ILE B 1 33 ? 25.93033 31.86207 -3.36108 1.000 22.91273 33 ILE B CA 1
ATOM 2264 C C . ILE B 1 33 ? 24.47518 31.92892 -2.92130 1.000 21.33736 33 ILE B C 1
ATOM 2265 O O . ILE B 1 33 ? 24.18873 32.05280 -1.72821 1.000 22.33000 33 ILE B O 1
ATOM 2281 N N . TYR B 1 34 ? 23.55318 31.84699 -3.88421 1.000 19.60527 34 TYR B N 1
ATOM 2282 C CA . TYR B 1 34 ? 22.13202 31.73793 -3.56400 1.000 18.59738 34 TYR B CA 1
ATOM 2283 C C . TYR B 1 34 ? 21.67606 30.29133 -3.38302 1.000 17.40843 34 TYR B C 1
ATOM 2284 O O . TYR B 1 34 ? 20.88849 29.99136 -2.47642 1.000 18.09947 34 TYR B O 1
ATOM 2302 N N . SER B 1 35 ? 22.13583 29.37606 -4.23729 1.000 17.14983 35 SER B N 1
ATOM 2303 C CA . SER B 1 35 ? 21.73012 27.97969 -4.15180 1.000 16.42519 35 SER B CA 1
ATOM 2304 C C . SER B 1 35 ? 22.81969 27.12045 -4.75929 1.000 17.10995 35 SER B C 1
ATOM 2305 O O . SER B 1 35 ? 23.68455 27.60991 -5.48024 1.000 16.83924 35 SER B O 1
ATOM 2313 N N . MET B 1 36 ? 22.77714 25.84110 -4.42059 1.000 16.77480 36 MET B N 1
ATOM 2314 C CA . MET B 1 36 ? 23.66055 24.84827 -5.01137 1.000 17.07671 36 MET B CA 1
ATOM 2315 C C . MET B 1 36 ? 22.81935 23.68818 -5.52094 1.000 16.65353 36 MET B C 1
ATOM 2316 O O . MET B 1 36 ? 21.72237 23.42238 -5.02367 1.000 17.61561 36 MET B O 1
ATOM 2330 N N . ALA B 1 37 ? 23.34007 22.99497 -6.52783 1.000 16.32430 37 ALA B N 1
ATOM 2331 C CA . ALA B 1 37 ? 22.56948 21.94489 -7.18298 1.000 16.12889 37 ALA B CA 1
ATOM 2332 C C . ALA B 1 37 ? 23.48624 20.84477 -7.67739 1.000 16.87875 37 ALA B C 1
ATOM 2333 O O . ALA B 1 37 ? 24.62547 21.09037 -8.06178 1.000 20.32014 37 ALA B O 1
ATOM 2340 N N . TRP B 1 38 ? 22.95193 19.63583 -7.69527 1.000 15.62821 38 TRP B N 1
ATOM 2341 C CA . TRP B 1 38 ? 23.63520 18.48855 -8.25461 1.000 16.33124 38 TRP B CA 1
ATOM 2342 C C . TRP B 1 38 ? 23.01614 18.11263 -9.59622 1.000 17.03671 38 TRP B C 1
ATOM 2343 O O . TRP B 1 38 ? 21.78632 18.12796 -9.76380 1.000 16.17204 38 TRP B O 1
ATOM 2364 N N . PHE B 1 39 ? 23.89299 17.74262 -10.53037 1.000 17.80242 39 PHE B N 1
ATOM 2365 C CA . PHE B 1 39 ? 23.59712 17.21923 -11.85985 1.000 17.66787 39 PHE B CA 1
ATOM 2366 C C . PHE B 1 39 ? 24.29700 15.87653 -11.99700 1.000 18.41606 39 PHE B C 1
ATOM 2367 O O . PHE B 1 39 ? 25.21999 15.55509 -11.23983 1.000 19.45199 39 PHE B O 1
ATOM 2384 N N . ARG B 1 40 ? 23.91882 15.11526 -13.02738 1.000 18.95252 40 ARG B N 1
ATOM 2385 C CA . ARG B 1 40 ? 24.67656 13.92597 -13.39200 1.000 19.52391 40 ARG B CA 1
ATOM 2386 C C . ARG B 1 40 ? 24.68310 13.76376 -14.89724 1.000 21.57584 40 ARG B C 1
ATOM 2387 O O . ARG B 1 40 ? 23.84253 14.29892 -15.62165 1.000 22.15554 40 ARG B O 1
ATOM 2408 N N . GLN B 1 41 ? 25.67597 13.02797 -15.36195 1.000 22.15017 41 GLN B N 1
ATOM 2409 C CA . GLN B 1 41 ? 25.83248 12.78091 -16.78405 1.000 21.93822 41 GLN B CA 1
ATOM 2410 C C . GLN B 1 41 ? 26.17183 11.31216 -16.97024 1.000 21.76828 41 GLN B C 1
ATOM 2411 O O . GLN B 1 41 ? 27.28283 10.89059 -16.65287 1.000 22.46368 41 GLN B O 1
ATOM 2425 N N . ALA B 1 42 ? 25.23749 10.54446 -17.50735 1.000 21.32375 42 ALA B N 1
ATOM 2426 C CA . ALA B 1 42 ? 25.51376 9.16169 -17.87183 1.000 21.77547 42 ALA B CA 1
ATOM 2427 C C . ALA B 1 42 ? 26.28785 9.11838 -19.19042 1.000 22.83670 42 ALA B C 1
ATOM 2428 O O . ALA B 1 42 ? 26.33773 10.11136 -19.91856 1.000 24.66099 42 ALA B O 1
ATOM 2435 N N . PRO B 1 43 ? 26.93981 7.99742 -19.50057 1.000 23.40240 43 PRO B N 1
ATOM 2436 C CA . PRO B 1 43 ? 27.89053 7.98837 -20.62698 1.000 25.68497 43 PRO B CA 1
ATOM 2437 C C . PRO B 1 43 ? 27.24144 8.35539 -21.95249 1.000 26.61236 43 PRO B C 1
ATOM 2438 O O . PRO B 1 43 ? 26.25468 7.74588 -22.37657 1.000 28.60804 43 PRO B O 1
ATOM 2449 N N . GLY B 1 44 ? 27.82359 9.35493 -22.61541 1.000 26.90390 44 GLY B N 1
ATOM 2450 C CA . GLY B 1 44 ? 27.32438 9.81458 -23.89493 1.000 29.75991 44 GLY B CA 1
ATOM 2451 C C . GLY B 1 44 ? 26.02656 10.58874 -23.84025 1.000 31.64931 44 GLY B C 1
ATOM 2452 O O . GLY B 1 44 ? 25.44848 10.85747 -24.89854 1.000 32.21015 44 GLY B O 1
ATOM 2456 N N . LYS B 1 45 ? 25.55412 10.97045 -22.64960 1.000 32.76009 45 LYS B N 1
ATOM 2457 C CA . LYS B 1 45 ? 24.26800 11.63912 -22.48051 1.000 36.94365 45 LYS B CA 1
ATOM 2458 C C . LYS B 1 45 ? 24.46210 13.07883 -22.01598 1.000 36.53273 45 LYS B C 1
ATOM 2459 O O . LYS B 1 45 ? 25.57603 13.53204 -21.74838 1.000 36.23258 45 LYS B O 1
ATOM 2478 N N . GLU B 1 46 ? 23.35222 13.79865 -21.90675 1.000 38.33910 46 GLU B N 1
ATOM 2479 C CA . GLU B 1 46 ? 23.41847 15.17806 -21.46206 1.000 39.79107 46 GLU B CA 1
ATOM 2480 C C . GLU B 1 46 ? 23.49803 15.24232 -19.94001 1.000 35.28292 46 GLU B C 1
ATOM 2481 O O . GLU B 1 46 ? 23.15031 14.29263 -19.22414 1.000 33.65373 46 GLU B O 1
ATOM 2493 N N . ARG B 1 47 ? 23.95666 16.38687 -19.44192 1.000 33.22622 47 ARG B N 1
ATOM 2494 C CA . ARG B 1 47 ? 23.93475 16.60956 -18.00983 1.000 31.42485 47 ARG B CA 1
ATOM 2495 C C . ARG B 1 47 ? 22.48955 16.82087 -17.57977 1.000 28.52160 47 ARG B C 1
ATOM 2496 O O . ARG B 1 47 ? 21.75946 17.62351 -18.17339 1.000 31.49476 47 ARG B O 1
ATOM 2517 N N . GLU B 1 48 ? 22.07739 16.08798 -16.55006 1.000 23.80161 48 GLU B N 1
ATOM 2518 C CA . GLU B 1 48 ? 20.70869 16.07325 -16.04206 1.000 21.16758 48 GLU B CA 1
ATOM 2519 C C . GLU B 1 48 ? 20.67167 16.74569 -14.68052 1.000 17.36088 48 GLU B C 1
ATOM 2520 O O . GLU B 1 48 ? 21.42029 16.36110 -13.77398 1.000 17.76963 48 GLU B O 1
ATOM 2532 N N . PHE B 1 49 ? 19.82773 17.76840 -14.55460 1.000 17.61635 49 PHE B N 1
ATOM 2533 C CA . PHE B 1 49 ? 19.56667 18.40755 -13.27031 1.000 16.66802 49 PHE B CA 1
ATOM 2534 C C . PHE B 1 49 ? 18.84159 17.44679 -12.33558 1.000 16.65618 49 PHE B C 1
ATOM 2535 O O . PHE B 1 49 ? 17.87170 16.80616 -12.74533 1.000 17.91969 49 PHE B O 1
ATOM 2552 N N . LEU B 1 50 ? 19.29248 17.36753 -11.07342 1.000 16.67176 50 LEU B N 1
ATOM 2553 C CA . LEU B 1 50 ? 18.70952 16.46857 -10.07401 1.000 16.56236 50 LEU B CA 1
ATOM 2554 C C . LEU B 1 50 ? 18.02569 17.16330 -8.90762 1.000 14.87318 50 LEU B C 1
ATOM 2555 O O . LEU B 1 50 ? 16.90283 16.79100 -8.56397 1.000 16.01839 50 LEU B O 1
ATOM 2571 N N . ALA B 1 51 ? 18.71976 18.06589 -8.22516 1.000 15.55687 51 ALA B N 1
ATOM 2572 C CA . ALA B 1 51 ? 18.22021 18.59957 -6.96484 1.000 15.86056 51 ALA B CA 1
ATOM 2573 C C . ALA B 1 51 ? 18.97938 19.86807 -6.61019 1.000 15.00250 51 ALA B C 1
ATOM 2574 O O . ALA B 1 51 ? 20.12213 20.05653 -7.03243 1.000 16.22353 51 ALA B O 1
ATOM 2581 N N . THR B 1 52 ? 18.33126 20.71921 -5.81084 1.000 15.05200 52 THR B N 1
ATOM 2582 C CA . THR B 1 52 ? 18.88721 22.00626 -5.40382 1.000 15.47490 52 THR B CA 1
ATOM 2583 C C . THR B 1 52 ? 18.54767 22.29751 -3.95139 1.000 15.66155 52 THR B C 1
ATOM 2584 O O . THR B 1 52 ? 17.52383 21.85092 -3.42981 1.000 16.39851 52 THR B O 1
ATOM 2595 N N . VAL B 1 53 ? 19.43128 23.06670 -3.31317 1.000 16.35693 53 VAL B N 1
ATOM 2596 C CA . VAL B 1 53 ? 19.24320 23.54126 -1.94589 1.000 17.86181 53 VAL B CA 1
ATOM 2597 C C . VAL B 1 53 ? 19.50461 25.04921 -1.88205 1.000 18.00964 53 VAL B C 1
ATOM 2598 O O . VAL B 1 53 ? 20.48155 25.54529 -2.45507 1.000 17.61028 53 VAL B O 1
ATOM 2611 N N . GLY B 1 54 ? 18.62207 25.77170 -1.18795 1.000 17.57400 54 GLY B N 1
ATOM 2612 C CA . GLY B 1 54 ? 18.83343 27.19174 -0.92072 1.000 19.52365 54 GLY B CA 1
ATOM 2613 C C . GLY B 1 54 ? 19.93698 27.38551 0.10902 1.000 21.11540 54 GLY B C 1
ATOM 2614 O O . GLY B 1 54 ? 19.91810 26.78136 1.18641 1.000 21.63733 54 GLY B O 1
ATOM 2618 N N . TRP B 1 55 ? 20.90521 28.23547 -0.21701 1.000 22.16370 55 TRP B N 1
ATOM 2619 C CA . TRP B 1 55 ? 22.07021 28.38543 0.65122 1.000 25.19683 55 TRP B CA 1
ATOM 2620 C C . TRP B 1 55 ? 21.70048 29.02886 1.99107 1.000 27.13469 55 TRP B C 1
ATOM 2621 O O . TRP B 1 55 ? 22.14584 28.56636 3.04893 1.000 28.32001 55 TRP B O 1
ATOM 2642 N N . SER B 1 56 ? 20.87859 30.07336 1.97721 1.000 28.68164 56 SER B N 1
ATOM 2643 C CA . SER B 1 56 ? 20.52182 30.72059 3.23279 1.000 30.36714 56 SER B CA 1
ATOM 2644 C C . SER B 1 56 ? 19.47755 29.92767 4.00649 1.000 30.19264 56 SER B C 1
ATOM 2645 O O . SER B 1 56 ? 19.58838 29.77552 5.23044 1.000 31.17480 56 SER B O 1
ATOM 2653 N N . SER B 1 57 ? 18.46259 29.41919 3.31185 1.000 31.50569 57 SER B N 1
ATOM 2654 C CA . SER B 1 57 ? 17.30122 28.82538 3.96411 1.000 33.78263 57 SER B CA 1
ATOM 2655 C C . SER B 1 57 ? 17.40412 27.31646 4.14727 1.000 31.49085 57 SER B C 1
ATOM 2656 O O . SER B 1 57 ? 16.78135 26.76840 5.06206 1.000 34.14807 57 SER B O 1
ATOM 2664 N N . GLY B 1 58 ? 18.14929 26.61872 3.30517 1.000 26.52450 58 GLY B N 1
ATOM 2665 C CA . GLY B 1 58 ? 18.09312 25.16871 3.33693 1.000 25.04842 58 GLY B CA 1
ATOM 2666 C C . GLY B 1 58 ? 16.85834 24.55999 2.70334 1.000 22.75166 58 GLY B C 1
ATOM 2667 O O . GLY B 1 58 ? 16.67560 23.33871 2.77813 1.000 23.39407 58 GLY B O 1
ATOM 2671 N N . ILE B 1 59 ? 16.01515 25.36010 2.04162 1.000 22.42115 59 ILE B N 1
ATOM 2672 C CA . ILE B 1 59 ? 14.89705 24.80394 1.28225 1.000 22.10066 59 ILE B CA 1
ATOM 2673 C C . ILE B 1 59 ? 15.45403 23.92767 0.16121 1.000 20.46452 59 ILE B C 1
ATOM 2674 O O . ILE B 1 59 ? 16.51498 24.21283 -0.40017 1.000 20.52861 59 ILE B O 1
ATOM 2690 N N . THR B 1 60 ? 14.72584 22.85859 -0.18633 1.000 19.12713 60 THR B N 1
ATOM 2691 C CA . THR B 1 60 ? 15.19810 21.88496 -1.16238 1.000 18.73602 60 THR B CA 1
ATOM 2692 C C . THR B 1 60 ? 14.15341 21.66196 -2.24649 1.000 17.48740 60 THR B C 1
ATOM 2693 O O . THR B 1 60 ? 12.96086 21.86269 -2.04804 1.000 19.18943 60 THR B O 1
ATOM 2704 N N . TYR B 1 61 ? 14.62575 21.18853 -3.40734 1.000 16.58348 61 TYR B N 1
ATOM 2705 C CA . TYR B 1 61 ? 13.77196 20.73935 -4.49115 1.000 15.32137 61 TYR B CA 1
ATOM 2706 C C . TYR B 1 61 ? 14.44406 19.56018 -5.17943 1.000 15.00609 61 TYR B C 1
ATOM 2707 O O . TYR B 1 61 ? 15.64928 19.59152 -5.42135 1.000 15.67730 61 TYR B O 1
ATOM 2725 N N . TYR B 1 62 ? 13.64293 18.56093 -5.53326 1.000 14.80778 62 TYR B N 1
ATOM 2726 C CA . TYR B 1 62 ? 14.10481 17.34485 -6.19673 1.000 14.64319 62 TYR B CA 1
ATOM 2727 C C . TYR B 1 62 ? 13.31450 17.09569 -7.46397 1.000 14.93353 62 TYR B C 1
ATOM 2728 O O . TYR B 1 62 ? 12.08374 17.14891 -7.44569 1.000 15.72327 62 TYR B O 1
ATOM 2746 N N . MET B 1 63 ? 14.00683 16.72929 -8.53357 1.000 14.63433 63 MET B N 1
ATOM 2747 C CA . MET B 1 63 ? 13.32915 16.18562 -9.70105 1.000 14.71519 63 MET B CA 1
ATOM 2748 C C . MET B 1 63 ? 12.70857 14.83142 -9.38147 1.000 15.32985 63 MET B C 1
ATOM 2749 O O . MET B 1 63 ? 13.18361 14.09642 -8.51221 1.000 14.99848 63 MET B O 1
ATOM 2763 N N . ASP B 1 64 ? 11.65089 14.49227 -10.12076 1.000 16.99677 64 ASP B N 1
ATOM 2764 C CA . ASP B 1 64 ? 10.95288 13.22563 -9.91031 1.000 17.37315 64 ASP B CA 1
ATOM 2765 C C . ASP B 1 64 ? 11.87370 12.02531 -10.09997 1.000 18.88356 64 ASP B C 1
ATOM 2766 O O . ASP B 1 64 ? 11.61676 10.95163 -9.54143 1.000 21.01230 64 ASP B O 1
ATOM 2775 N N . SER B 1 65 ? 12.94189 12.17241 -10.88794 1.000 17.50281 65 SER B N 1
ATOM 2776 C CA . SER B 1 65 ? 13.86857 11.06531 -11.10386 1.000 17.45243 65 SER B CA 1
ATOM 2777 C C . SER B 1 65 ? 14.53100 10.59349 -9.80838 1.000 18.07239 65 SER B C 1
ATOM 2778 O O . SER B 1 65 ? 14.95443 9.43145 -9.72764 1.000 19.88450 65 SER B O 1
ATOM 2786 N N . VAL B 1 66 ? 14.67996 11.47334 -8.80992 1.000 16.29585 66 VAL B N 1
ATOM 2787 C CA . VAL B 1 66 ? 15.42641 11.14181 -7.59281 1.000 16.98907 66 VAL B CA 1
ATOM 2788 C C . VAL B 1 66 ? 14.64923 11.42261 -6.31261 1.000 16.98243 66 VAL B C 1
ATOM 2789 O O . VAL B 1 66 ? 15.09945 11.04018 -5.22617 1.000 18.27103 66 VAL B O 1
ATOM 2802 N N . LYS B 1 67 ? 13.47893 12.05102 -6.41994 1.000 17.73662 67 LYS B N 1
ATOM 2803 C CA . LYS B 1 67 ? 12.74325 12.43679 -5.22162 1.000 18.32942 67 LYS B CA 1
ATOM 2804 C C . LYS B 1 67 ? 12.29971 11.19070 -4.45598 1.000 22.85217 67 LYS B C 1
ATOM 2805 O O . LYS B 1 67 ? 11.79975 10.22574 -5.04583 1.000 26.19181 67 LYS B O 1
ATOM 2824 N N . GLY B 1 68 ? 12.50128 11.19524 -3.14773 1.000 24.95976 68 GLY B N 1
ATOM 2825 C CA . GLY B 1 68 ? 12.17288 10.05238 -2.33176 1.000 27.56284 68 GLY B CA 1
ATOM 2826 C C . GLY B 1 68 ? 13.27236 9.02186 -2.24904 1.000 26.68228 68 GLY B C 1
ATOM 2827 O O . GLY B 1 68 ? 13.07483 8.00733 -1.56900 1.000 28.92469 68 GLY B O 1
ATOM 2831 N N . ARG B 1 69 ? 14.43252 9.24850 -2.93505 1.000 23.03233 69 ARG B N 1
ATOM 2832 C CA . ARG B 1 69 ? 15.61676 8.39833 -2.83502 1.000 22.28099 69 ARG B CA 1
ATOM 2833 C C . ARG B 1 69 ? 16.89100 9.15318 -2.46567 1.000 22.02034 69 ARG B C 1
ATOM 2834 O O . ARG B 1 69 ? 17.69412 8.63497 -1.68428 1.000 24.92245 69 ARG B O 1
ATOM 2855 N N . PHE B 1 70 ? 17.11298 10.35266 -3.00966 1.000 21.03587 70 PHE B N 1
ATOM 2856 C CA . PHE B 1 70 ? 18.28192 11.15350 -2.67038 1.000 21.36531 70 PHE B CA 1
ATOM 2857 C C . PHE B 1 70 ? 17.84007 12.28664 -1.74254 1.000 20.71722 70 PHE B C 1
ATOM 2858 O O . PHE B 1 70 ? 16.67568 12.70254 -1.76887 1.000 23.71347 70 PHE B O 1
ATOM 2875 N N . THR B 1 71 ? 18.77487 12.77433 -0.92081 1.000 19.61143 71 THR B N 1
ATOM 2876 C CA . THR B 1 71 ? 18.55408 13.91725 -0.04977 1.000 18.90920 71 THR B CA 1
ATOM 2877 C C . THR B 1 71 ? 19.70223 14.89309 -0.22590 1.000 18.76144 71 THR B C 1
ATOM 2878 O O . THR B 1 71 ? 20.86523 14.51160 -0.09827 1.000 19.50166 71 THR B O 1
ATOM 2889 N N . ILE B 1 72 ? 19.38036 16.15427 -0.47719 1.000 18.22651 72 ILE B N 1
ATOM 2890 C CA . ILE B 1 72 ? 20.36911 17.21615 -0.59910 1.000 18.26422 72 ILE B CA 1
ATOM 2891 C C . ILE B 1 72 ? 20.28483 18.05763 0.66696 1.000 19.24671 72 ILE B C 1
ATOM 2892 O O . ILE B 1 72 ? 19.19830 18.24924 1.21938 1.000 20.36083 72 ILE B O 1
ATOM 2908 N N . SER B 1 73 ? 21.43834 18.49674 1.16395 1.000 19.97024 73 SER B N 1
ATOM 2909 C CA . SER B 1 73 ? 21.50680 19.31089 2.36666 1.000 21.50088 73 SER B CA 1
ATOM 2910 C C . SER B 1 73 ? 22.78486 20.13750 2.29848 1.000 22.07942 73 SER B C 1
ATOM 2911 O O . SER B 1 73 ? 23.64320 19.91082 1.44196 1.000 21.72406 73 SER B O 1
ATOM 2919 N N . ARG B 1 74 ? 22.93121 21.08605 3.22837 1.000 23.38541 74 ARG B N 1
ATOM 2920 C CA . ARG B 1 74 ? 24.15980 21.86596 3.25662 1.000 25.36597 74 ARG B CA 1
ATOM 2921 C C . ARG B 1 74 ? 24.52197 22.25966 4.67978 1.000 26.31876 74 ARG B C 1
ATOM 2922 O O . ARG B 1 74 ? 23.65420 22.39990 5.54291 1.000 26.77005 74 ARG B O 1
ATOM 2943 N N . ASP B 1 75 ? 25.81659 22.46333 4.89529 1.000 28.47888 75 ASP B N 1
ATOM 2944 C CA . ASP B 1 75 ? 26.35362 23.00834 6.13865 1.000 29.91533 75 ASP B CA 1
ATOM 2945 C C . ASP B 1 75 ? 27.00050 24.33332 5.75858 1.000 29.69449 75 ASP B C 1
ATOM 2946 O O . ASP B 1 75 ? 28.11973 24.35133 5.23828 1.000 30.72462 75 ASP B O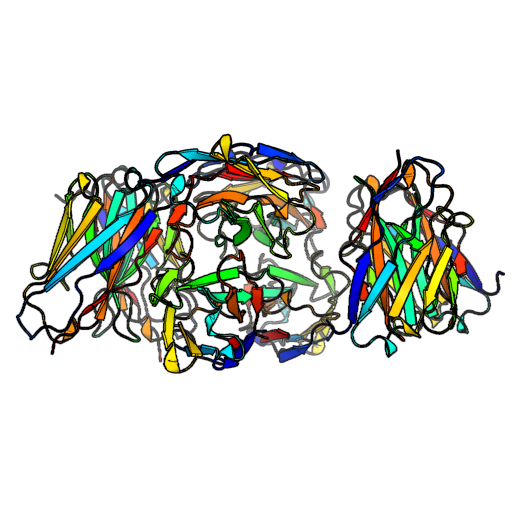 1
ATOM 2955 N N . LYS B 1 76 ? 26.28587 25.44150 5.99178 1.000 31.62066 76 LYS B N 1
ATOM 2956 C CA . LYS B 1 76 ? 26.77575 26.73673 5.52697 1.000 35.34466 76 LYS B CA 1
ATOM 2957 C C . LYS B 1 76 ? 28.09582 27.09969 6.18854 1.000 35.59328 76 LYS B C 1
ATOM 2958 O O . LYS B 1 76 ? 28.99752 27.63367 5.53257 1.000 36.63320 76 LYS B O 1
ATOM 2977 N N . GLY B 1 77 ? 28.22310 26.83265 7.49380 1.000 35.74927 77 GLY B N 1
ATOM 2978 C CA . GLY B 1 77 ? 29.45056 27.16381 8.20140 1.000 35.78657 77 GLY B CA 1
ATOM 2979 C C . GLY B 1 77 ? 30.66950 26.45699 7.65007 1.000 35.54492 77 GLY B C 1
ATOM 2980 O O . GLY B 1 77 ? 31.78018 26.98472 7.73108 1.000 37.41238 77 GLY B O 1
ATOM 2984 N N . LYS B 1 78 ? 30.48662 25.25333 7.09802 1.000 34.50302 78 LYS B N 1
ATOM 2985 C CA . LYS B 1 78 ? 31.56235 24.48667 6.48120 1.000 35.23011 78 LYS B CA 1
ATOM 2986 C C . LYS B 1 78 ? 31.61311 24.66900 4.97211 1.000 33.13202 78 LYS B C 1
ATOM 2987 O O . LYS B 1 78 ? 32.42096 24.01319 4.30403 1.000 32.67791 78 LYS B O 1
ATOM 3006 N N . ASN B 1 79 ? 30.76723 25.53226 4.42009 1.000 31.98491 79 ASN B N 1
ATOM 3007 C CA . ASN B 1 79 ? 30.75238 25.78924 2.97896 1.000 31.82632 79 ASN B CA 1
ATOM 3008 C C . ASN B 1 79 ? 30.61043 24.50483 2.17211 1.000 29.61543 79 ASN B C 1
ATOM 3009 O O . ASN B 1 79 ? 31.20743 24.36374 1.10736 1.000 31.19911 79 ASN B O 1
ATOM 3020 N N . THR B 1 80 ? 29.80815 23.56663 2.67082 1.000 27.35530 80 THR B N 1
ATOM 3021 C CA . THR B 1 80 ? 29.72592 22.23664 2.08221 1.000 26.71376 80 THR B CA 1
ATOM 3022 C C . THR B 1 80 ? 28.27752 21.85440 1.81964 1.000 25.55400 80 THR B C 1
ATOM 3023 O O . THR B 1 80 ? 27.39795 22.07588 2.65542 1.000 26.48382 80 THR B O 1
ATOM 3034 N N . VAL B 1 81 ? 28.04757 21.26317 0.65101 1.000 24.31479 81 VAL B N 1
ATOM 3035 C CA . VAL B 1 81 ? 26.75864 20.70044 0.28109 1.000 23.24109 81 VAL B CA 1
ATOM 3036 C C . VAL B 1 81 ? 26.93476 19.19618 0.12592 1.000 21.68897 81 VAL B C 1
ATOM 3037 O O . VAL B 1 81 ? 28.01532 18.71510 -0.22912 1.000 22.44381 81 VAL B O 1
ATOM 3050 N N . TYR B 1 82 ? 25.86698 18.45865 0.40578 1.000 20.61069 82 TYR B N 1
ATOM 3051 C CA . TYR B 1 82 ? 25.86888 17.00769 0.44150 1.000 21.22030 82 TYR B CA 1
ATOM 3052 C C . TYR B 1 82 ? 24.74545 16.45839 -0.42337 1.000 19.35987 82 TYR B C 1
ATOM 3053 O O . TYR B 1 82 ? 23.66988 17.04119 -0.52049 1.000 19.28447 82 TYR B O 1
ATOM 3071 N N . LEU B 1 83 ? 24.98979 15.29830 -1.03282 1.000 18.78809 83 LEU B N 1
ATOM 3072 C CA . LEU B 1 83 ? 23.94731 14.53032 -1.70631 1.000 18.32389 83 LEU B CA 1
ATOM 3073 C C . LEU B 1 83 ? 24.01301 13.11178 -1.15633 1.000 17.64009 83 LEU B C 1
ATOM 3074 O O . LEU B 1 83 ? 24.94383 12.35643 -1.46005 1.000 18.45006 83 LEU B O 1
ATOM 3090 N N . GLN B 1 84 ? 23.04341 12.76124 -0.32767 1.000 18.36828 84 GLN B N 1
ATOM 3091 C CA . GLN B 1 84 ? 22.90857 11.41381 0.20498 1.000 19.26246 84 GLN B CA 1
ATOM 3092 C C . GLN B 1 84 ? 22.12578 10.62819 -0.83193 1.000 18.67302 84 GLN B C 1
ATOM 3093 O O . GLN B 1 84 ? 21.00768 11.00226 -1.19078 1.000 20.84059 84 GLN B O 1
ATOM 3107 N N . MET B 1 85 ? 22.70545 9.54786 -1.31174 1.000 18.78699 85 MET B N 1
ATOM 3108 C CA . MET B 1 85 ? 22.11116 8.75726 -2.37956 1.000 19.86267 85 MET B CA 1
ATOM 3109 C C . MET B 1 85 ? 21.77960 7.39405 -1.80932 1.000 20.45385 85 MET B C 1
ATOM 3110 O O . MET B 1 85 ? 22.68111 6.59025 -1.56866 1.000 23.15875 85 MET B O 1
ATOM 3124 N N . ASP B 1 86 ? 20.50000 7.14359 -1.58283 1.000 20.98767 86 ASP B N 1
ATOM 3125 C CA . ASP B 1 86 ? 20.02118 5.87123 -1.07150 1.000 22.32368 86 ASP B CA 1
ATOM 3126 C C . ASP B 1 86 ? 19.27197 5.15286 -2.18421 1.000 23.79319 86 ASP B C 1
ATOM 3127 O O . ASP B 1 86 ? 18.89118 5.74533 -3.19717 1.000 25.00281 86 ASP B O 1
ATOM 3136 N N . SER B 1 87 ? 19.01755 3.86466 -1.97511 1.000 27.47715 87 SER B N 1
ATOM 3137 C CA . SER B 1 87 ? 18.22597 3.07987 -2.92733 1.000 30.78652 87 SER B CA 1
ATOM 3138 C C . SER B 1 87 ? 18.77600 3.22478 -4.34496 1.000 32.00789 87 SER B C 1
ATOM 3139 O O . SER B 1 87 ? 18.03406 3.41572 -5.31399 1.000 32.39879 87 SER B O 1
ATOM 3147 N N . LEU B 1 88 ? 20.09708 3.15075 -4.46590 1.000 32.30471 88 LEU B N 1
ATOM 3148 C CA . LEU B 1 88 ? 20.73008 3.33423 -5.76179 1.000 32.81461 88 LEU B CA 1
ATOM 3149 C C . LEU B 1 88 ? 20.36459 2.19731 -6.71830 1.000 33.28659 88 LEU B C 1
ATOM 3150 O O . LEU B 1 88 ? 20.12830 1.05724 -6.30774 1.000 34.78013 88 LEU B O 1
ATOM 3166 N N . LYS B 1 89 ? 20.27945 2.53246 -8.00119 1.000 32.13098 89 LYS B N 1
ATOM 3167 C CA . LYS B 1 89 ? 19.90568 1.63282 -9.07931 1.000 32.96204 89 LYS B CA 1
ATOM 3168 C C . LYS B 1 89 ? 20.99111 1.69368 -10.13973 1.000 31.60755 89 LYS B C 1
ATOM 3169 O O . LYS B 1 89 ? 21.73033 2.68029 -10.22634 1.000 30.23869 89 LYS B O 1
ATOM 3188 N N . PRO B 1 90 ? 21.10833 0.65988 -10.97924 1.000 32.66122 90 PRO B N 1
ATOM 3189 C CA . PRO B 1 90 ? 22.15243 0.68799 -12.02187 1.000 32.94821 90 PRO B CA 1
ATOM 3190 C C . PRO B 1 90 ? 22.11854 1.94773 -12.86471 1.000 30.32560 90 PRO B C 1
ATOM 3191 O O . PRO B 1 90 ? 23.17229 2.50801 -13.20676 1.000 27.67439 90 PRO B O 1
ATOM 3202 N N . GLU B 1 91 ? 20.92362 2.42752 -13.18882 1.000 30.76054 91 GLU B N 1
ATOM 3203 C CA . GLU B 1 91 ? 20.83260 3.58763 -14.05559 1.000 32.44177 91 GLU B CA 1
ATOM 3204 C C . GLU B 1 91 ? 21.20775 4.88498 -13.34794 1.000 27.23380 91 GLU B C 1
ATOM 3205 O O . GLU B 1 91 ? 21.18139 5.92474 -14.00517 1.000 28.70817 91 GLU B O 1
ATOM 3217 N N . ASP B 1 92 ? 21.55327 4.86170 -12.04841 1.000 25.68421 92 ASP B N 1
ATOM 3218 C CA . ASP B 1 92 ? 22.17092 6.01013 -11.38255 1.000 24.84060 92 ASP B CA 1
ATOM 3219 C C . ASP B 1 92 ? 23.67216 6.13462 -11.66984 1.000 24.92368 92 ASP B C 1
ATOM 3220 O O . ASP B 1 92 ? 24.29422 7.12072 -11.25322 1.000 25.79048 92 ASP B O 1
ATOM 3229 N N . THR B 1 93 ? 24.27992 5.16428 -12.35898 1.000 24.93311 93 THR B N 1
ATOM 3230 C CA . THR B 1 93 ? 25.69802 5.25607 -12.69741 1.000 22.60157 93 THR B CA 1
ATOM 3231 C C . THR B 1 93 ? 25.92754 6.46328 -13.59379 1.000 21.81271 93 THR B C 1
ATOM 3232 O O . THR B 1 93 ? 25.29451 6.59110 -14.64314 1.000 22.45947 93 THR B O 1
ATOM 3243 N N . ALA B 1 94 ? 26.85178 7.33430 -13.19366 1.000 21.36365 94 ALA B N 1
ATOM 3244 C CA . ALA B 1 94 ? 27.07842 8.57205 -13.93738 1.000 21.20379 94 ALA B CA 1
ATOM 3245 C C . ALA B 1 94 ? 28.22320 9.32540 -13.26807 1.000 20.96926 94 ALA B C 1
ATOM 3246 O O . ALA B 1 94 ? 28.63956 8.99725 -12.15211 1.000 21.41378 94 ALA B O 1
ATOM 3253 N N . VAL B 1 95 ? 28.69856 10.36887 -13.94882 1.000 21.93639 95 VAL B N 1
ATOM 3254 C CA . VAL B 1 95 ? 29.52515 11.38221 -13.31061 1.000 21.22783 95 VAL B CA 1
ATOM 3255 C C . VAL B 1 95 ? 28.59184 12.41831 -12.68356 1.000 21.45565 95 VAL B C 1
ATOM 3256 O O . VAL B 1 95 ? 27.69240 12.93356 -13.35581 1.000 22.62085 95 VAL B O 1
ATOM 3269 N N . TYR B 1 96 ? 28.77268 12.68901 -11.38800 1.000 21.47891 96 TYR B N 1
ATOM 3270 C CA . TYR B 1 96 ? 27.93054 13.62581 -10.64036 1.000 21.23522 96 TYR B CA 1
ATOM 3271 C C . TYR B 1 96 ? 28.68152 14.93167 -10.45869 1.000 22.07401 96 TYR B C 1
ATOM 3272 O O . TYR B 1 96 ? 29.85885 14.92731 -10.06930 1.000 23.70797 96 TYR B O 1
ATOM 3290 N N . TYR B 1 97 ? 28.00512 16.03811 -10.76441 1.000 21.23879 97 TYR B N 1
ATOM 3291 C CA . TYR B 1 97 ? 28.58384 17.36838 -10.74926 1.000 21.86581 97 TYR B CA 1
ATOM 3292 C C . TYR B 1 97 ? 27.80497 18.21514 -9.76178 1.000 20.75786 97 TYR B C 1
ATOM 3293 O O . TYR B 1 97 ? 26.57195 18.16231 -9.71379 1.000 20.53273 97 TYR B O 1
ATOM 3311 N N . CYS B 1 98 ? 28.51093 19.00860 -8.99108 1.000 20.22067 98 CYS B N 1
ATOM 3312 C CA . CYS B 1 98 ? 27.88067 20.00684 -8.14634 1.000 20.09731 98 CYS B CA 1
ATOM 3313 C C . CYS B 1 98 ? 28.06573 21.38142 -8.77431 1.000 19.70618 98 CYS B C 1
ATOM 3314 O O . CYS B 1 98 ? 29.03173 21.62555 -9.49980 1.000 21.40270 98 CYS B O 1
ATOM 3322 N N . THR B 1 99 ? 27.10168 22.26251 -8.52384 1.000 18.04769 99 THR B N 1
ATOM 3323 C CA . THR B 1 99 ? 27.09516 23.59784 -9.09582 1.000 17.63762 99 THR B CA 1
ATOM 3324 C C . THR B 1 99 ? 26.65982 24.58449 -8.02921 1.000 17.70014 99 THR B C 1
ATOM 3325 O O . THR B 1 99 ? 26.05785 24.21405 -7.01964 1.000 19.21201 99 THR B O 1
ATOM 3336 N N . ALA B 1 100 ? 26.96090 25.85674 -8.27734 1.000 17.13499 100 ALA B N 1
ATOM 3337 C CA . ALA B 1 100 ? 26.48571 26.95615 -7.45825 1.000 17.85307 100 ALA B CA 1
ATOM 3338 C C . ALA B 1 100 ? 25.94643 28.05304 -8.35645 1.000 19.03232 100 ALA B C 1
ATOM 3339 O O . ALA B 1 100 ? 26.47992 28.30649 -9.44498 1.000 19.92341 100 ALA B O 1
ATOM 3346 N N . THR B 1 101 ? 24.88905 28.70677 -7.88885 1.000 18.37919 101 THR B N 1
ATOM 3347 C CA . THR B 1 101 ? 24.27754 29.82573 -8.59018 1.000 18.69706 101 THR B CA 1
ATOM 3348 C C . THR B 1 101 ? 24.40560 31.06381 -7.71741 1.000 18.77731 101 THR B C 1
ATOM 3349 O O . THR B 1 101 ? 24.00677 31.04775 -6.54862 1.000 18.87796 101 THR B O 1
ATOM 3360 N N . ARG B 1 102 ? 24.98192 32.11649 -8.28755 1.000 20.95888 102 ARG B N 1
ATOM 3361 C CA . ARG B 1 102 ? 25.17344 33.37974 -7.59061 1.000 22.85173 102 ARG B CA 1
ATOM 3362 C C . ARG B 1 102 ? 23.84468 34.11692 -7.42890 1.000 20.62804 102 ARG B C 1
ATOM 3363 O O . ARG B 1 102 ? 22.94684 34.04382 -8.26835 1.000 20.82812 102 ARG B O 1
ATOM 3384 N N . ALA B 1 103 ? 23.73260 34.85851 -6.33734 1.000 19.86056 103 ALA B N 1
ATOM 3385 C CA . ALA B 1 103 ? 22.57763 35.71378 -6.13995 1.000 19.74357 103 ALA B CA 1
ATOM 3386 C C . ALA B 1 103 ? 22.41233 36.66344 -7.32184 1.000 19.00154 103 ALA B C 1
ATOM 3387 O O . ALA B 1 103 ? 23.38141 37.26414 -7.79040 1.000 20.28150 103 ALA B O 1
ATOM 3394 N N . TYR B 1 104 ? 21.17817 36.77252 -7.81558 1.000 18.09666 104 TYR B N 1
ATOM 3395 C CA . TYR B 1 104 ? 20.76056 37.64226 -8.91587 1.000 18.83742 104 TYR B CA 1
ATOM 3396 C C . TYR B 1 104 ? 21.25968 37.14483 -10.26423 1.000 19.63494 104 TYR B C 1
ATOM 3397 O O . TYR B 1 104 ? 21.09094 37.83517 -11.26345 1.000 21.63267 104 TYR B O 1
ATOM 3415 N N . SER B 1 105 ? 21.80411 35.92889 -10.32917 1.000 18.45475 105 SER B N 1
ATOM 3416 C CA . SER B 1 105 ? 22.08358 35.25418 -11.58491 1.000 18.14580 105 SER B CA 1
ATOM 3417 C C . SER B 1 105 ? 20.93982 34.28152 -11.90416 1.000 17.17273 105 SER B C 1
ATOM 3418 O O . SER B 1 105 ? 19.92451 34.21166 -11.20994 1.000 17.68235 105 SER B O 1
ATOM 3426 N N . VAL B 1 106 ? 21.10861 33.54419 -12.99491 1.000 18.50832 106 VAL B N 1
ATOM 3427 C CA . VAL B 1 106 ? 20.19595 32.47274 -13.37883 1.000 18.86353 106 VAL B CA 1
ATOM 3428 C C . VAL B 1 106 ? 21.04560 31.33570 -13.92350 1.000 18.58952 106 VAL B C 1
ATOM 3429 O O . VAL B 1 106 ? 22.18031 31.53202 -14.36770 1.000 19.79007 106 VAL B O 1
ATOM 3442 N N . GLY B 1 107 ? 20.49984 30.13999 -13.86527 1.000 17.31019 107 GLY B N 1
ATOM 3443 C CA . GLY B 1 107 ? 21.24326 28.99880 -14.34512 1.000 17.43057 107 GLY B CA 1
ATOM 3444 C C . GLY B 1 107 ? 22.33050 28.61016 -13.37260 1.000 18.50470 107 GLY B C 1
ATOM 3445 O O . GLY B 1 107 ? 22.13774 28.68874 -12.15899 1.000 19.93464 107 GLY B O 1
ATOM 3450 N N . TYR B 1 108 ? 23.47870 28.17759 -13.89224 1.000 19.21660 108 TYR B N 1
ATOM 3451 C CA . TYR B 1 108 ? 24.46762 27.42466 -13.12227 1.000 20.43663 108 TYR B CA 1
ATOM 3452 C C . TYR B 1 108 ? 25.82955 28.05773 -13.38174 1.000 21.35614 108 TYR B C 1
ATOM 3453 O O . TYR B 1 108 ? 26.49514 27.73975 -14.37118 1.000 23.28144 108 TYR B O 1
ATOM 3471 N N . ASP B 1 109 ? 26.21587 28.97354 -12.47657 1.000 21.84002 109 ASP B N 1
ATOM 3472 C CA . ASP B 1 109 ? 27.38296 29.82983 -12.69537 1.000 22.72963 109 ASP B CA 1
ATOM 3473 C C . ASP B 1 109 ? 28.69414 29.08252 -12.50977 1.000 22.89884 109 ASP B C 1
ATOM 3474 O O . ASP B 1 109 ? 29.65686 29.33780 -13.23713 1.000 25.79417 109 ASP B O 1
ATOM 3483 N N . TYR B 1 110 ? 28.76865 28.21585 -11.50924 1.000 20.75496 110 TYR B N 1
ATOM 3484 C CA . TYR B 1 110 ? 30.00308 27.55873 -11.12290 1.000 21.45234 110 TYR B CA 1
ATOM 3485 C C . TYR B 1 110 ? 29.76631 26.06058 -11.08603 1.000 20.96150 110 TYR B C 1
ATOM 3486 O O . TYR B 1 110 ? 28.71034 25.60690 -10.62709 1.000 20.08084 110 TYR B O 1
ATOM 3504 N N . TRP B 1 111 ? 30.74168 25.31341 -11.59463 1.000 21.32326 111 TRP B N 1
ATOM 3505 C CA . TRP B 1 111 ? 30.67177 23.86690 -11.72833 1.000 21.58243 111 TRP B CA 1
ATOM 3506 C C . TRP B 1 111 ? 31.91871 23.21856 -11.13654 1.000 22.46607 111 TRP B C 1
ATOM 3507 O O . TRP B 1 111 ? 33.03492 23.71365 -11.32066 1.000 23.79666 111 TRP B O 1
ATOM 3528 N N . GLY B 1 112 ? 31.72865 22.08664 -10.44956 1.000 23.67976 112 GLY B N 1
ATOM 3529 C CA . GLY B 1 112 ? 32.83707 21.23382 -10.08081 1.000 24.01146 112 GLY B CA 1
ATOM 3530 C C . GLY B 1 112 ? 33.29266 20.39218 -11.25369 1.000 25.21182 112 GLY B C 1
ATOM 3531 O O . GLY B 1 112 ? 32.72391 20.41290 -12.34507 1.000 25.67055 112 GLY B O 1
ATOM 3535 N N . GLN B 1 113 ? 34.35310 19.63150 -11.01590 1.000 25.32516 113 GLN B N 1
ATOM 3536 C CA . GLN B 1 113 ? 34.91807 18.78392 -12.05379 1.000 27.19532 113 GLN B CA 1
ATOM 3537 C C . GLN B 1 113 ? 34.25998 17.41746 -12.13556 1.000 27.03089 113 GLN B C 1
ATOM 3538 O O . GLN B 1 113 ? 34.55507 16.67563 -13.07552 1.000 28.12455 113 GLN B O 1
ATOM 3552 N N . GLY B 1 114 ? 33.42709 17.05669 -11.17053 1.000 27.92464 114 GLY B N 1
ATOM 3553 C CA . GLY B 1 114 ? 32.67170 15.81824 -11.19696 1.000 27.74734 114 GLY B CA 1
ATOM 3554 C C . GLY B 1 114 ? 33.32614 14.71051 -10.38154 1.000 27.54132 114 GLY B C 1
ATOM 3555 O O . GLY B 1 114 ? 34.54329 14.69246 -10.15783 1.000 29.50778 114 GLY B O 1
ATOM 3559 N N . THR B 1 115 ? 32.50453 13.76303 -9.92594 1.000 25.85928 115 THR B N 1
ATOM 3560 C CA . THR B 1 115 ? 32.98776 12.54697 -9.27730 1.000 24.58274 115 THR B CA 1
ATOM 3561 C C . THR B 1 115 ? 32.16288 11.37066 -9.79134 1.000 22.58999 115 THR B C 1
ATOM 3562 O O . THR B 1 115 ? 30.93311 11.44085 -9.89371 1.000 23.02437 115 THR B O 1
ATOM 3573 N N . GLN B 1 116 ? 32.85503 10.30102 -10.13930 1.000 21.17574 116 GLN B N 1
ATOM 3574 C CA . GLN B 1 116 ? 32.20042 9.12459 -10.68328 1.000 21.61001 116 GLN B CA 1
ATOM 3575 C C . GLN B 1 116 ? 31.48957 8.35172 -9.59142 1.000 22.40694 116 GLN B C 1
ATOM 3576 O O . GLN B 1 116 ? 32.03360 8.12752 -8.50708 1.000 24.25279 116 GLN B O 1
ATOM 3590 N N . VAL B 1 117 ? 30.27281 7.91585 -9.90620 1.000 21.16452 117 VAL B N 1
ATOM 3591 C CA . VAL B 1 117 ? 29.53352 6.94350 -9.11708 1.000 23.02333 117 VAL B CA 1
ATOM 3592 C C . VAL B 1 117 ? 29.23897 5.76115 -10.02975 1.000 23.74088 117 VAL B C 1
ATOM 3593 O O . VAL B 1 117 ? 28.66000 5.92940 -11.11468 1.000 23.42054 117 VAL B O 1
ATOM 3606 N N . THR B 1 118 ? 29.64909 4.57073 -9.60683 1.000 24.63106 118 THR B N 1
ATOM 3607 C CA . THR B 1 118 ? 29.41718 3.36480 -10.38570 1.000 24.86272 118 THR B CA 1
ATOM 3608 C C . THR B 1 118 ? 28.70998 2.36606 -9.49095 1.000 28.37430 118 THR B C 1
ATOM 3609 O O . THR B 1 118 ? 29.25647 1.97176 -8.45079 1.000 28.64106 118 THR B O 1
ATOM 3620 N N . VAL B 1 119 ? 27.47395 2.01499 -9.86121 1.000 28.59316 119 VAL B N 1
ATOM 3621 C CA . VAL B 1 119 ? 26.63242 1.09696 -9.09183 1.000 32.67541 119 VAL B CA 1
ATOM 3622 C C . VAL B 1 119 ? 26.72759 -0.27905 -9.72544 1.000 35.41805 119 VAL B C 1
ATOM 3623 O O . VAL B 1 119 ? 26.14358 -0.46227 -10.77530 1.000 37.90975 119 VAL B O 1
ATOM 3636 N N . VAL C 1 4 ? 24.81857 -26.28254 -25.38094 1.000 29.85358 4 VAL C N 1
ATOM 3637 C CA . VAL C 1 4 ? 25.80872 -25.24265 -25.71471 1.000 26.68489 4 VAL C CA 1
ATOM 3638 C C . VAL C 1 4 ? 25.90309 -24.23275 -24.58116 1.000 25.12918 4 VAL C C 1
ATOM 3639 O O . VAL C 1 4 ? 24.88693 -23.69078 -24.13942 1.000 27.89312 4 VAL C O 1
ATOM 3652 N N . GLN C 1 5 ? 27.12080 -23.97889 -24.11156 1.000 22.15642 5 GLN C N 1
ATOM 3653 C CA . GLN C 1 5 ? 27.36420 -22.97203 -23.08305 1.000 22.43943 5 GLN C CA 1
ATOM 3654 C C . GLN C 1 5 ? 28.36826 -21.95326 -23.60857 1.000 20.01388 5 GLN C C 1
ATOM 3655 O O . GLN C 1 5 ? 29.28743 -22.31361 -24.33525 1.000 21.36123 5 GLN C O 1
ATOM 3669 N N . LEU C 1 6 ? 28.16875 -20.67724 -23.26047 1.000 18.19693 6 LEU C N 1
ATOM 3670 C CA . LEU C 1 6 ? 28.97216 -19.56213 -23.75999 1.000 16.36827 6 LEU C CA 1
ATOM 3671 C C . LEU C 1 6 ? 29.58743 -18.80515 -22.59386 1.000 16.97880 6 LEU C C 1
ATOM 3672 O O . LEU C 1 6 ? 28.88825 -18.50316 -21.63056 1.000 18.58619 6 LEU C O 1
ATOM 3688 N N . VAL C 1 7 ? 30.86799 -18.43091 -22.70749 1.000 17.28400 7 VAL C N 1
ATOM 3689 C CA . VAL C 1 7 ? 31.54405 -17.61836 -21.69059 1.000 18.06382 7 VAL C CA 1
ATOM 3690 C C . VAL C 1 7 ? 32.28227 -16.48308 -22.38419 1.000 17.46776 7 VAL C C 1
ATOM 3691 O O . VAL C 1 7 ? 33.22768 -16.73771 -23.13928 1.000 18.62682 7 VAL C O 1
ATOM 3704 N N . GLU C 1 8 ? 31.88264 -15.24064 -22.10212 1.000 17.77662 8 GLU C N 1
ATOM 3705 C CA . GLU C 1 8 ? 32.51896 -14.06120 -22.67062 1.000 17.72853 8 GLU C CA 1
ATOM 3706 C C . GLU C 1 8 ? 33.69348 -13.62326 -21.81295 1.000 17.87766 8 GLU C C 1
ATOM 3707 O O . GLU C 1 8 ? 33.68112 -13.77297 -20.58969 1.000 20.07154 8 GLU C O 1
ATOM 3719 N N . SER C 1 9 ? 34.69919 -13.06672 -22.48113 1.000 17.52639 9 SER C N 1
ATOM 3720 C CA . SER C 1 9 ? 35.88286 -12.47617 -21.88565 1.000 18.83066 9 SER C CA 1
ATOM 3721 C C . SER C 1 9 ? 36.24255 -11.22956 -22.67249 1.000 16.85536 9 SER C C 1
ATOM 3722 O O . SER C 1 9 ? 35.67499 -10.94540 -23.71902 1.000 15.53935 9 SER C O 1
ATOM 3730 N N . GLY C 1 10 ? 37.22679 -10.50275 -22.17029 1.000 15.81021 10 GLY C N 1
ATOM 3731 C CA . GLY C 1 10 ? 37.82660 -9.42777 -22.91469 1.000 15.78873 10 GLY C CA 1
ATOM 3732 C C . GLY C 1 10 ? 37.42905 -8.04149 -22.47372 1.000 15.64874 10 GLY C C 1
ATOM 3733 O O . GLY C 1 10 ? 38.04795 -7.07832 -22.92826 1.000 16.43419 10 GLY C O 1
ATOM 3737 N N . GLY C 1 11 ? 36.40607 -7.91567 -21.63401 1.000 15.20864 11 GLY C N 1
ATOM 3738 C CA . GLY C 1 11 ? 35.93192 -6.62367 -21.20470 1.000 14.95183 11 GLY C CA 1
ATOM 3739 C C . GLY C 1 11 ? 36.93354 -5.93114 -20.29985 1.000 13.99002 11 GLY C C 1
ATOM 3740 O O . GLY C 1 11 ? 37.99624 -6.45214 -19.93883 1.000 15.33729 11 GLY C O 1
ATOM 3744 N N . GLY C 1 12 ? 36.56940 -4.72083 -19.91533 1.000 14.47396 12 GLY C N 1
ATOM 3745 C CA . GLY C 1 12 ? 37.40839 -3.91064 -19.05347 1.000 14.75665 12 GLY C CA 1
ATOM 3746 C C . GLY C 1 12 ? 37.04843 -2.44327 -19.21316 1.000 14.48500 12 GLY C C 1
ATOM 3747 O O . GLY C 1 12 ? 36.01044 -2.09696 -19.77969 1.000 15.64634 12 GLY C O 1
ATOM 3751 N N . LEU C 1 13 ? 37.94121 -1.59039 -18.70832 1.000 14.26211 13 LEU C N 1
ATOM 3752 C CA . LEU C 1 13 ? 37.77629 -0.14874 -18.73826 1.000 14.48936 13 LEU C CA 1
ATOM 3753 C C . LEU C 1 13 ? 38.84490 0.45459 -19.63342 1.000 14.99578 13 LEU C C 1
ATOM 3754 O O . LEU C 1 13 ? 40.03517 0.16468 -19.45938 1.000 16.84901 13 LEU C O 1
ATOM 3770 N N . VAL C 1 14 ? 38.42580 1.29519 -20.58929 1.000 15.80348 14 VAL C N 1
ATOM 3771 C CA . VAL C 1 14 ? 39.35516 1.99407 -21.45926 1.000 17.16456 14 VAL C CA 1
ATOM 3772 C C . VAL C 1 14 ? 38.91355 3.43880 -21.57401 1.000 17.46425 14 VAL C C 1
ATOM 3773 O O . VAL C 1 14 ? 37.76717 3.77903 -21.31099 1.000 17.52383 14 VAL C O 1
ATOM 3786 N N . GLN C 1 15 ? 39.82773 4.28894 -22.01150 1.000 18.81137 15 GLN C N 1
ATOM 3787 C CA . GLN C 1 15 ? 39.45670 5.65928 -22.33299 1.000 19.81870 15 GLN C CA 1
ATOM 3788 C C . GLN C 1 15 ? 38.84995 5.78118 -23.72718 1.000 19.47385 15 GLN C C 1
ATOM 3789 O O . GLN C 1 15 ? 39.14756 5.01895 -24.64653 1.000 19.38087 15 GLN C O 1
ATOM 3803 N N . ALA C 1 16 ? 38.04403 6.82421 -23.89686 1.000 18.32429 16 ALA C N 1
ATOM 3804 C CA . ALA C 1 16 ? 37.45636 7.11786 -25.18668 1.000 19.48544 16 ALA C CA 1
ATOM 3805 C C . ALA C 1 16 ? 38.53580 7.16216 -26.24731 1.000 18.82589 16 ALA C C 1
ATOM 3806 O O . ALA C 1 16 ? 39.62276 7.69776 -26.02501 1.000 20.60485 16 ALA C O 1
ATOM 3813 N N . GLY C 1 17 ? 38.22487 6.56955 -27.40258 1.000 19.11409 17 GLY C N 1
ATOM 3814 C CA . GLY C 1 17 ? 39.15267 6.43248 -28.49426 1.000 20.63064 17 GLY C CA 1
ATOM 3815 C C . GLY C 1 17 ? 39.91640 5.13344 -28.48550 1.000 19.31052 17 GLY C C 1
ATOM 3816 O O . GLY C 1 17 ? 40.59216 4.81757 -29.47561 1.000 22.00241 17 GLY C O 1
ATOM 3820 N N . GLY C 1 18 ? 39.85686 4.39227 -27.38978 1.000 18.98526 18 GLY C N 1
ATOM 3821 C CA . GLY C 1 18 ? 40.55612 3.14014 -27.28468 1.000 17.62733 18 GLY C CA 1
ATOM 3822 C C . GLY C 1 18 ? 39.84448 2.00909 -27.99767 1.000 16.19917 18 GLY C C 1
ATOM 3823 O O . GLY C 1 18 ? 38.88747 2.18282 -28.75881 1.000 18.74755 18 GLY C O 1
ATOM 3827 N N . SER C 1 19 ? 40.37159 0.81575 -27.75607 1.000 15.83874 19 SER C N 1
ATOM 3828 C CA . SER C 1 19 ? 39.86460 -0.38700 -28.38084 1.000 15.89009 19 SER C CA 1
ATOM 3829 C C . SER C 1 19 ? 39.86197 -1.52973 -27.36787 1.000 14.79790 19 SER C C 1
ATOM 3830 O O . SER C 1 19 ? 40.59932 -1.52417 -26.38674 1.000 15.57852 19 SER C O 1
ATOM 3838 N N . LEU C 1 20 ? 39.01882 -2.51582 -27.62705 1.000 15.09011 20 LEU C N 1
ATOM 3839 C CA . LEU C 1 20 ? 38.97407 -3.75918 -26.87625 1.000 15.74545 20 LEU C CA 1
ATOM 3840 C C . LEU C 1 20 ? 38.70137 -4.87874 -27.85513 1.000 15.07382 20 LEU C C 1
ATOM 3841 O O . LEU C 1 20 ? 38.08346 -4.65841 -28.89562 1.000 17.56650 20 LEU C O 1
ATOM 3857 N N . ARG C 1 21 ? 39.08329 -6.10438 -27.49477 1.000 15.48468 21 ARG C N 1
ATOM 3858 C CA . ARG C 1 21 ? 38.73332 -7.29441 -28.25694 1.000 15.75020 21 ARG C CA 1
ATOM 3859 C C . ARG C 1 21 ? 38.01530 -8.25296 -27.32115 1.000 14.58185 21 ARG C C 1
ATOM 3860 O O . ARG C 1 21 ? 38.63092 -8.83165 -26.42498 1.000 16.34616 21 ARG C O 1
ATOM 3881 N N . LEU C 1 22 ? 36.71703 -8.38627 -27.50445 1.000 14.10394 22 LEU C N 1
ATOM 3882 C CA . LEU C 1 22 ? 35.96052 -9.34025 -26.72861 1.000 13.82605 22 LEU C CA 1
ATOM 3883 C C . LEU C 1 22 ? 36.08142 -10.71304 -27.36379 1.000 14.09281 22 LEU C C 1
ATOM 3884 O O . LEU C 1 22 ? 36.27828 -10.85998 -28.57834 1.000 14.62061 22 LEU C O 1
ATOM 3900 N N . SER C 1 23 ? 35.89583 -11.73501 -26.54521 1.000 15.33844 23 SER C N 1
ATOM 3901 C CA . SER C 1 23 ? 35.85501 -13.08085 -27.07356 1.000 16.77237 23 SER C CA 1
ATOM 3902 C C . SER C 1 23 ? 34.79385 -13.87386 -26.33111 1.000 15.69408 23 SER C C 1
ATOM 3903 O O . SER C 1 23 ? 34.36061 -13.51573 -25.23663 1.000 16.68776 23 SER C O 1
ATOM 3911 N N . CYS C 1 24 ? 34.37207 -14.96278 -26.94522 1.000 14.94196 24 CYS C N 1
ATOM 3912 C CA . CYS C 1 24 ? 33.43278 -15.85223 -26.29966 1.000 15.38591 24 CYS C CA 1
ATOM 3913 C C . CYS C 1 24 ? 33.73359 -17.25457 -26.76432 1.000 16.37837 24 CYS C C 1
ATOM 3914 O O . CYS C 1 24 ? 33.82028 -17.50705 -27.96262 1.000 17.37621 24 CYS C O 1
ATOM 3922 N N A THR C 1 25 ? 33.86896 -18.18033 -25.82816 0.377 17.70906 25 THR C N 1
ATOM 3923 N N B THR C 1 25 ? 33.92242 -18.15418 -25.81407 0.623 17.92641 25 THR C N 1
ATOM 3924 C CA A THR C 1 25 ? 34.11738 -19.56804 -26.18199 0.377 19.06392 25 THR C CA 1
ATOM 3925 C CA B THR C 1 25 ? 34.09689 -19.55828 -26.13569 0.623 20.60347 25 THR C CA 1
ATOM 3926 C C A THR C 1 25 ? 32.88984 -20.41462 -25.89908 0.377 19.67377 25 THR C C 1
ATOM 3927 C C B THR C 1 25 ? 32.77317 -20.28109 -25.97117 0.623 19.79013 25 THR C C 1
ATOM 3928 O O A THR C 1 25 ? 32.32094 -20.36146 -24.80259 0.377 20.61064 25 THR C O 1
ATOM 3929 O O B THR C 1 25 ? 32.01040 -20.00573 -25.03687 0.623 20.72036 25 THR C O 1
ATOM 3950 N N . ALA C 1 26 ? 32.50580 -21.20072 -26.89721 1.000 19.28740 26 ALA C N 1
ATOM 3951 C CA . ALA C 1 26 ? 31.32714 -22.04229 -26.85702 1.000 19.94835 26 ALA C CA 1
ATOM 3952 C C . ALA C 1 26 ? 31.76980 -23.46275 -26.56568 1.000 21.52539 26 ALA C C 1
ATOM 3953 O O . ALA C 1 26 ? 32.75190 -23.94817 -27.13358 1.000 21.45701 26 ALA C O 1
ATOM 3961 N N . SER C 1 27 ? 31.03378 -24.13293 -25.70300 1.000 23.39066 27 SER C N 1
ATOM 3962 C CA . SER C 1 27 ? 31.29483 -25.52155 -25.39450 1.000 26.50855 27 SER C CA 1
ATOM 3963 C C . SER C 1 27 ? 29.99632 -26.29078 -25.55313 1.000 25.92793 27 SER C C 1
ATOM 3964 O O . SER C 1 27 ? 28.91888 -25.70995 -25.63897 1.000 25.14272 27 SER C O 1
ATOM 3972 N N . GLY C 1 28 ? 30.10847 -27.61309 -25.61522 1.000 26.11654 28 GLY C N 1
ATOM 3973 C CA . GLY C 1 28 ? 28.93280 -28.45318 -25.76981 1.000 27.10907 28 GLY C CA 1
ATOM 3974 C C . GLY C 1 28 ? 28.64722 -28.82154 -27.21266 1.000 28.32988 28 GLY C C 1
ATOM 3975 O O . GLY C 1 28 ? 29.57630 -29.10960 -27.97015 1.000 29.56280 28 GLY C O 1
ATOM 3979 N N . ARG C 1 29 ? 27.37317 -28.78700 -27.61215 1.000 28.38055 29 ARG C N 1
ATOM 3980 C CA . ARG C 1 29 ? 26.95385 -29.22269 -28.94755 1.000 30.50819 29 ARG C CA 1
ATOM 3981 C C . ARG C 1 29 ? 27.20539 -28.13437 -29.99637 1.000 24.97052 29 ARG C C 1
ATOM 3982 O O . ARG C 1 29 ? 26.29855 -27.62272 -30.65540 1.000 24.68373 29 ARG C O 1
ATOM 4003 N N . THR C 1 30 ? 28.47667 -27.77097 -30.14891 1.000 23.95074 30 THR C N 1
ATOM 4004 C CA . THR C 1 30 ? 28.77458 -26.62455 -30.99776 1.000 22.65911 30 THR C CA 1
ATOM 4005 C C . THR C 1 30 ? 28.49306 -26.90170 -32.46939 1.000 21.78372 30 THR C C 1
ATOM 4006 O O . THR C 1 30 ? 28.32914 -25.95324 -33.24152 1.000 20.82363 30 THR C O 1
ATOM 4017 N N . GLY C 1 31 ? 28.44478 -28.17123 -32.88294 1.000 21.55583 31 GLY C N 1
ATOM 4018 C CA . GLY C 1 31 ? 28.07850 -28.48798 -34.24747 1.000 21.89589 31 GLY C CA 1
ATOM 4019 C C . GLY C 1 31 ? 26.66583 -28.06922 -34.61210 1.000 20.87876 31 GLY C C 1
ATOM 4020 O O . GLY C 1 31 ? 26.35182 -27.96002 -35.79811 1.000 22.21951 31 GLY C O 1
ATOM 4024 N N . THR C 1 32 ? 25.81490 -27.78062 -33.62932 1.000 18.68391 32 THR C N 1
ATOM 4025 C CA . THR C 1 32 ? 24.45837 -27.32482 -33.88876 1.000 19.05151 32 THR C CA 1
ATOM 4026 C C . THR C 1 32 ? 24.36529 -25.81787 -34.08963 1.000 18.22804 32 THR C C 1
ATOM 4027 O O . THR C 1 32 ? 23.28617 -25.32566 -34.39138 1.000 19.46576 32 THR C O 1
ATOM 4038 N N . ILE C 1 33 ? 25.45322 -25.07918 -33.91763 1.000 16.71925 33 ILE C N 1
ATOM 4039 C CA . ILE C 1 33 ? 25.40661 -23.61970 -34.01867 1.000 16.79803 33 ILE C CA 1
ATOM 4040 C C . ILE C 1 33 ? 25.33571 -23.19584 -35.48385 1.000 16.15553 33 ILE C C 1
ATOM 4041 O O . ILE C 1 33 ? 26.18690 -23.59108 -36.29155 1.000 16.65104 33 ILE C O 1
ATOM 4057 N N . TYR C 1 34 ? 24.33656 -22.37915 -35.82600 1.000 14.96473 34 TYR C N 1
ATOM 4058 C CA . TYR C 1 34 ? 24.26719 -21.78153 -37.15554 1.000 14.97053 34 TYR C CA 1
ATOM 4059 C C . TYR C 1 34 ? 24.95074 -20.40876 -37.20679 1.000 13.24906 34 TYR C C 1
ATOM 4060 O O . TYR C 1 34 ? 25.64582 -20.08925 -38.17236 1.000 14.30713 34 TYR C O 1
ATOM 4078 N N . SER C 1 35 ? 24.77618 -19.58770 -36.17672 1.000 13.66454 35 SER C N 1
ATOM 4079 C CA . SER C 1 35 ? 25.39254 -18.26950 -36.13546 1.000 13.39191 35 SER C CA 1
ATOM 4080 C C . SER C 1 35 ? 25.57636 -17.85861 -34.68438 1.000 13.19314 35 SER C C 1
ATOM 4081 O O . SER C 1 35 ? 24.97303 -18.42098 -33.77415 1.000 13.89952 35 SER C O 1
ATOM 4089 N N . MET C 1 36 ? 26.45024 -16.87217 -34.49288 1.000 13.06690 36 MET C N 1
ATOM 4090 C CA A MET C 1 36 ? 26.66278 -16.25355 -33.19374 0.635 12.82368 36 MET C CA 1
ATOM 4091 C CA B MET C 1 36 ? 26.72283 -16.24811 -33.20451 0.365 13.58543 36 MET C CA 1
ATOM 4092 C C . MET C 1 36 ? 26.54395 -14.74597 -33.35633 1.000 12.94759 36 MET C C 1
ATOM 4093 O O . MET C 1 36 ? 26.82565 -14.19361 -34.41831 1.000 14.42259 36 MET C O 1
ATOM 4120 N N . ALA C 1 37 ? 26.12669 -14.08810 -32.27820 1.000 12.63700 37 ALA C N 1
ATOM 4121 C CA . ALA C 1 37 ? 25.86927 -12.66126 -32.33630 1.000 12.64789 37 ALA C CA 1
ATOM 4122 C C . ALA C 1 37 ? 26.21568 -11.99432 -31.02194 1.000 13.00426 37 ALA C C 1
ATOM 4123 O O . ALA C 1 37 ? 26.04714 -12.58446 -29.96214 1.000 15.90461 37 ALA C O 1
ATOM 4130 N N . TRP C 1 38 ? 26.63995 -10.74516 -31.11092 1.000 12.43383 38 TRP C N 1
ATOM 4131 C CA . TRP C 1 38 ? 26.87022 -9.90740 -29.94294 1.000 12.69389 38 TRP C CA 1
ATOM 4132 C C . TRP C 1 38 ? 25.75199 -8.89089 -29.76565 1.000 12.11893 38 TRP C C 1
ATOM 4133 O O . TRP C 1 38 ? 25.25101 -8.32846 -30.74284 1.000 12.82312 38 TRP C O 1
ATOM 4154 N N . PHE C 1 39 ? 25.40367 -8.66669 -28.50090 1.000 12.68853 39 PHE C N 1
ATOM 4155 C CA . PHE C 1 39 ? 24.44121 -7.69127 -28.02858 1.000 12.85666 39 PHE C CA 1
ATOM 4156 C C . PHE C 1 39 ? 25.10156 -6.87467 -26.93478 1.000 13.01387 39 PHE C C 1
ATOM 4157 O O . PHE C 1 39 ? 26.13867 -7.26588 -26.37412 1.000 12.95460 39 PHE C O 1
ATOM 4174 N N . ARG C 1 40 ? 24.50620 -5.74536 -26.60043 1.000 12.77183 40 ARG C N 1
ATOM 4175 C CA . ARG C 1 40 ? 24.95471 -5.00761 -25.42540 1.000 13.13246 40 ARG C CA 1
ATOM 4176 C C . ARG C 1 40 ? 23.74907 -4.44720 -24.68957 1.000 14.29177 40 ARG C C 1
ATOM 4177 O O . ARG C 1 40 ? 22.69700 -4.20408 -25.27264 1.000 15.38125 40 ARG C O 1
ATOM 4198 N N . GLN C 1 41 ? 23.92565 -4.20134 -23.38789 1.000 14.73022 41 GLN C N 1
ATOM 4199 C CA . GLN C 1 41 ? 22.88018 -3.59541 -22.56530 1.000 15.50966 41 GLN C CA 1
ATOM 4200 C C . GLN C 1 41 ? 23.51345 -2.61332 -21.58949 1.000 15.18172 41 GLN C C 1
ATOM 4201 O O . GLN C 1 41 ? 24.29947 -3.01089 -20.72499 1.000 16.16018 41 GLN C O 1
ATOM 4215 N N . ALA C 1 42 ? 23.16304 -1.35250 -21.70232 1.000 15.67689 42 ALA C N 1
ATOM 4216 C CA . ALA C 1 42 ? 23.58888 -0.31792 -20.77367 1.000 17.06005 42 ALA C CA 1
ATOM 4217 C C . ALA C 1 42 ? 22.64993 -0.29441 -19.58218 1.000 19.24805 42 ALA C C 1
ATOM 4218 O O . ALA C 1 42 ? 21.52443 -0.78800 -19.65278 1.000 21.54607 42 ALA C O 1
ATOM 4225 N N . PRO C 1 43 ? 23.09221 0.28517 -18.46968 1.000 20.06526 43 PRO C N 1
ATOM 4226 C CA . PRO C 1 43 ? 22.35613 0.13269 -17.21769 1.000 23.89052 43 PRO C CA 1
ATOM 4227 C C . PRO C 1 43 ? 20.94401 0.65893 -17.35758 1.000 26.55040 43 PRO C C 1
ATOM 4228 O O . PRO C 1 43 ? 20.72040 1.77865 -17.83200 1.000 27.79724 43 PRO C O 1
ATOM 4239 N N . GLY C 1 44 ? 19.98727 -0.16193 -16.93197 1.000 29.77565 44 GLY C N 1
ATOM 4240 C CA . GLY C 1 44 ? 18.58807 0.18621 -16.98048 1.000 31.68946 44 GLY C CA 1
ATOM 4241 C C . GLY C 1 44 ? 17.98621 0.26032 -18.36257 1.000 32.13966 44 GLY C C 1
ATOM 4242 O O . GLY C 1 44 ? 16.82880 0.66577 -18.48106 1.000 33.98157 44 GLY C O 1
ATOM 4246 N N . LYS C 1 45 ? 18.72108 -0.10863 -19.41550 1.000 30.25905 45 LYS C N 1
ATOM 4247 C CA . LYS C 1 45 ? 18.23189 0.03095 -20.78185 1.000 32.45129 45 LYS C CA 1
ATOM 4248 C C . LYS C 1 45 ? 17.97096 -1.33763 -21.39444 1.000 32.84237 45 LYS C C 1
ATOM 4249 O O . LYS C 1 45 ? 18.12091 -2.37963 -20.74831 1.000 33.50130 45 LYS C O 1
ATOM 4268 N N . GLU C 1 46 ? 17.52842 -1.31738 -22.64160 1.000 35.65830 46 GLU C N 1
ATOM 4269 C CA . GLU C 1 46 ? 17.19056 -2.53557 -23.35937 1.000 37.48726 46 GLU C CA 1
ATOM 4270 C C . GLU C 1 46 ? 18.41436 -3.10207 -24.07058 1.000 33.86257 46 GLU C C 1
ATOM 4271 O O . GLU C 1 46 ? 19.38570 -2.40590 -24.38320 1.000 35.86688 46 GLU C O 1
ATOM 4283 N N . ARG C 1 47 ? 18.35831 -4.39323 -24.31029 1.000 28.23990 47 ARG C N 1
ATOM 4284 C CA . ARG C 1 47 ? 19.43463 -5.05854 -25.02358 1.000 23.97072 47 ARG C CA 1
ATOM 4285 C C . ARG C 1 47 ? 19.41175 -4.72397 -26.52144 1.000 21.47224 47 ARG C C 1
ATOM 4286 O O . ARG C 1 47 ? 18.36853 -4.81724 -27.18324 1.000 24.26112 47 ARG C O 1
ATOM 4307 N N . GLU C 1 48 ? 20.57566 -4.40941 -27.07826 1.000 17.60964 48 GLU C N 1
ATOM 4308 C CA . GLU C 1 48 ? 20.71547 -4.01013 -28.47105 1.000 16.46122 48 GLU C CA 1
ATOM 4309 C C . GLU C 1 48 ? 21.51901 -5.06423 -29.22718 1.000 14.14034 48 GLU C C 1
ATOM 4310 O O . GLU C 1 48 ? 22.67173 -5.34607 -28.87936 1.000 13.62973 48 GLU C O 1
ATOM 4322 N N . PHE C 1 49 ? 20.94954 -5.58498 -30.31257 1.000 13.54510 49 PHE C N 1
ATOM 4323 C CA . PHE C 1 49 ? 21.66865 -6.43570 -31.25444 1.000 13.49081 49 PHE C CA 1
ATOM 4324 C C . PHE C 1 49 ? 22.68717 -5.60392 -32.01182 1.000 13.20239 49 PHE C C 1
ATOM 4325 O O . PHE C 1 49 ? 22.37869 -4.49962 -32.47288 1.000 14.56603 49 PHE C O 1
ATOM 4342 N N . LEU C 1 50 ? 23.90853 -6.13138 -32.14042 1.000 12.88382 50 LEU C N 1
ATOM 4343 C CA . LEU C 1 50 ? 25.01371 -5.44586 -32.80248 1.000 13.38774 50 LEU C CA 1
ATOM 4344 C C . LEU C 1 50 ? 25.46839 -6.08243 -34.10717 1.000 12.69464 50 LEU C C 1
ATOM 4345 O O . LEU C 1 50 ? 25.63505 -5.39179 -35.11772 1.000 13.69416 50 LEU C O 1
ATOM 4361 N N . ALA C 1 51 ? 25.80168 -7.37151 -34.08000 1.000 13.06442 51 ALA C N 1
ATOM 4362 C CA . ALA C 1 51 ? 26.48303 -8.00289 -35.20052 1.000 13.07745 51 ALA C CA 1
ATOM 4363 C C . ALA C 1 51 ? 26.35343 -9.49999 -35.07822 1.000 12.32303 51 ALA C C 1
ATOM 4364 O O . ALA C 1 51 ? 26.22600 -10.04306 -33.97761 1.000 13.43708 51 ALA C O 1
ATOM 4371 N N . THR C 1 52 ? 26.47312 -10.17384 -36.21887 1.000 12.28298 52 THR C N 1
ATOM 4372 C CA . THR C 1 52 ? 26.36957 -11.62204 -36.29525 1.000 12.67462 52 THR C CA 1
ATOM 4373 C C . THR C 1 52 ? 27.36640 -12.18647 -37.28769 1.000 12.76217 52 THR C C 1
ATOM 4374 O O . THR C 1 52 ? 27.72926 -11.54134 -38.26776 1.000 13.51180 52 THR C O 1
ATOM 4385 N N . VAL C 1 53 ? 27.77967 -13.42398 -37.02050 1.000 12.87902 53 VAL C N 1
ATOM 4386 C CA . VAL C 1 53 ? 28.67630 -14.17038 -37.89371 1.000 13.24348 53 VAL C CA 1
ATOM 4387 C C . VAL C 1 53 ? 28.09935 -15.55309 -38.13742 1.000 13.61299 53 VAL C C 1
ATOM 4388 O O . VAL C 1 53 ? 27.65719 -16.22576 -37.19833 1.000 13.83607 53 VAL C O 1
ATOM 4401 N N . GLY C 1 54 ? 28.12069 -15.97915 -39.39849 1.000 14.07117 54 GLY C N 1
ATOM 4402 C CA . GLY C 1 54 ? 27.73775 -17.33468 -39.73882 1.000 14.67524 54 GLY C CA 1
ATOM 4403 C C . GLY C 1 54 ? 28.82203 -18.30939 -39.31936 1.000 15.08808 54 GLY C C 1
ATOM 4404 O O . GLY C 1 54 ? 30.01147 -18.12683 -39.61894 1.000 16.17489 54 GLY C O 1
ATOM 4408 N N . TRP C 1 55 ? 28.41535 -19.35308 -38.61260 1.000 15.18030 55 TRP C N 1
ATOM 4409 C CA . TRP C 1 55 ? 29.39136 -20.24613 -38.01263 1.000 15.86774 55 TRP C CA 1
ATOM 4410 C C . TRP C 1 55 ? 30.14132 -21.05066 -39.06255 1.000 17.45328 55 TRP C C 1
ATOM 4411 O O . TRP C 1 55 ? 31.36086 -21.18519 -38.99085 1.000 18.17643 55 TRP C O 1
ATOM 4432 N N . SER C 1 56 ? 29.44193 -21.58048 -40.05565 1.000 18.22117 56 SER C N 1
ATOM 4433 C CA . SER C 1 56 ? 30.11732 -22.39886 -41.05708 1.000 19.93781 56 SER C CA 1
ATOM 4434 C C . SER C 1 56 ? 30.94869 -21.56254 -42.02942 1.000 20.78079 56 SER C C 1
ATOM 4435 O O . SER C 1 56 ? 32.09234 -21.92207 -42.32195 1.000 24.01861 56 SER C O 1
ATOM 4443 N N . SER C 1 57 ? 30.43511 -20.42443 -42.50895 1.000 21.93737 57 SER C N 1
ATOM 4444 C CA . SER C 1 57 ? 31.13087 -19.72892 -43.58576 1.000 23.13176 57 SER C CA 1
ATOM 4445 C C . SER C 1 57 ? 31.81768 -18.43771 -43.18900 1.000 21.18182 57 SER C C 1
ATOM 4446 O O . SER C 1 57 ? 32.64089 -17.94123 -43.96367 1.000 22.46905 57 SER C O 1
ATOM 4454 N N . GLY C 1 58 ? 31.50886 -17.88231 -42.03069 1.000 17.29420 58 GLY C N 1
ATOM 4455 C CA . GLY C 1 58 ? 32.13978 -16.65096 -41.60281 1.000 16.59862 58 GLY C CA 1
ATOM 4456 C C . GLY C 1 58 ? 31.55383 -15.39438 -42.20376 1.000 16.06399 58 GLY C C 1
ATOM 4457 O O . GLY C 1 58 ? 32.13407 -14.31638 -42.03110 1.000 15.95820 58 GLY C O 1
ATOM 4461 N N . ILE C 1 59 ? 30.42407 -15.49445 -42.91829 1.000 15.61095 59 ILE C N 1
ATOM 4462 C CA . ILE C 1 59 ? 29.75567 -14.29488 -43.41020 1.000 16.26879 59 ILE C CA 1
ATOM 4463 C C . ILE C 1 59 ? 29.30394 -13.48130 -42.20087 1.000 14.99804 59 ILE C C 1
ATOM 4464 O O . ILE C 1 59 ? 29.00796 -14.02991 -41.13845 1.000 15.21279 59 ILE C O 1
ATOM 4480 N N . THR C 1 60 ? 29.22515 -12.16709 -42.36645 1.000 14.72749 60 THR C N 1
ATOM 4481 C CA . THR C 1 60 ? 28.93581 -11.27318 -41.25881 1.000 14.54453 60 THR C CA 1
ATOM 4482 C C . THR C 1 60 ? 27.88768 -10.24446 -41.64203 1.000 14.99562 60 THR C C 1
ATOM 4483 O O . THR C 1 60 ? 27.67794 -9.92787 -42.81495 1.000 16.14556 60 THR C O 1
ATOM 4494 N N . TYR C 1 61 ? 27.23684 -9.72590 -40.61011 1.000 14.17837 61 TYR C N 1
ATOM 4495 C CA . TYR C 1 61 ? 26.28775 -8.63516 -40.73403 1.000 13.80168 61 TYR C CA 1
ATOM 4496 C C . TYR C 1 61 ? 26.43045 -7.74103 -39.52276 1.000 13.44031 61 TYR C C 1
ATOM 4497 O O . TYR C 1 61 ? 26.53364 -8.22451 -38.39820 1.000 14.07181 61 TYR C O 1
ATOM 4515 N N . TYR C 1 62 ? 26.39396 -6.42890 -39.76832 1.000 13.83554 62 TYR C N 1
ATOM 4516 C CA . TYR C 1 62 ? 26.52759 -5.42165 -38.73041 1.000 13.78476 62 TYR C CA 1
ATOM 4517 C C . TYR C 1 62 ? 25.35459 -4.45599 -38.78223 1.000 14.13525 62 TYR C C 1
ATOM 4518 O O . TYR C 1 62 ? 24.97325 -4.00378 -39.85933 1.000 15.19358 62 TYR C O 1
ATOM 4536 N N . MET C 1 63 ? 24.83214 -4.07240 -37.61891 1.000 13.88349 63 MET C N 1
ATOM 4537 C CA . MET C 1 63 ? 23.95805 -2.91575 -37.56676 1.000 14.05026 63 MET C CA 1
ATOM 4538 C C . MET C 1 63 ? 24.75415 -1.64738 -37.85147 1.000 16.09464 63 MET C C 1
ATOM 4539 O O . MET C 1 63 ? 25.95709 -1.56414 -37.60366 1.000 16.13201 63 MET C O 1
ATOM 4553 N N . ASP C 1 64 ? 24.05388 -0.64089 -38.37078 1.000 18.08656 64 ASP C N 1
ATOM 4554 C CA . ASP C 1 64 ? 24.70929 0.60636 -38.74915 1.000 21.38160 64 ASP C CA 1
ATOM 4555 C C . ASP C 1 64 ? 25.39666 1.26478 -37.56011 1.000 22.02827 64 ASP C C 1
ATOM 4556 O O . ASP C 1 64 ? 26.37692 2.00292 -37.73283 1.000 23.58968 64 ASP C O 1
ATOM 4565 N N . SER C 1 65 ? 24.90998 0.98985 -36.35217 1.000 20.65805 65 SER C N 1
ATOM 4566 C CA . SER C 1 65 ? 25.48780 1.56445 -35.14945 1.000 21.80938 65 SER C CA 1
ATOM 4567 C C . SER C 1 65 ? 26.97068 1.25566 -35.00729 1.000 21.55438 65 SER C C 1
ATOM 4568 O O . SER C 1 65 ? 27.69462 2.03949 -34.39269 1.000 24.26466 65 SER C O 1
ATOM 4576 N N . VAL C 1 66 ? 27.42944 0.09989 -35.50096 1.000 18.50175 66 VAL C N 1
ATOM 4577 C CA . VAL C 1 66 ? 28.80755 -0.34592 -35.28359 1.000 18.77398 66 VAL C CA 1
ATOM 4578 C C . VAL C 1 66 ? 29.52029 -0.70672 -36.58539 1.000 17.10438 66 VAL C C 1
ATOM 4579 O O . VAL C 1 66 ? 30.72919 -0.96324 -36.57988 1.000 16.85850 66 VAL C O 1
ATOM 4592 N N . LYS C 1 67 ? 28.80316 -0.71659 -37.70248 1.000 16.63601 67 LYS C N 1
ATOM 4593 C CA . LYS C 1 67 ? 29.40338 -1.13527 -38.96697 1.000 16.43738 67 LYS C CA 1
ATOM 4594 C C . LYS C 1 67 ? 30.51669 -0.16857 -39.31627 1.000 17.62019 67 LYS C C 1
ATOM 4595 O O . LYS C 1 67 ? 30.30682 1.04673 -39.30300 1.000 19.26179 67 LYS C O 1
ATOM 4614 N N . GLY C 1 68 ? 31.68872 -0.71850 -39.63202 1.000 16.70116 68 GLY C N 1
ATOM 4615 C CA . GLY C 1 68 ? 32.87347 0.05824 -39.95284 1.000 17.48182 68 GLY C CA 1
ATOM 4616 C C . GLY C 1 68 ? 33.76672 0.34314 -38.77192 1.000 16.75541 68 GLY C C 1
ATOM 4617 O O . GLY C 1 68 ? 34.88137 0.84806 -38.95161 1.000 18.25901 68 GLY C O 1
ATOM 4621 N N . ARG C 1 69 ? 33.31557 0.03155 -37.57114 1.000 16.17780 69 ARG C N 1
ATOM 4622 C CA . ARG C 1 69 ? 34.03836 0.26289 -36.32992 1.000 16.83528 69 ARG C CA 1
ATOM 4623 C C . ARG C 1 69 ? 34.29295 -1.01107 -35.53998 1.000 16.32786 69 ARG C C 1
ATOM 4624 O O . ARG C 1 69 ? 35.33649 -1.14374 -34.89921 1.000 18.54343 69 ARG C O 1
ATOM 4645 N N . PHE C 1 70 ? 33.35251 -1.94115 -35.55035 1.000 16.58722 70 PHE C N 1
ATOM 4646 C CA . PHE C 1 70 ? 33.48539 -3.21938 -34.87578 1.000 17.28715 70 PHE C CA 1
ATOM 4647 C C . PHE C 1 70 ? 33.63927 -4.30170 -35.94240 1.000 16.61069 70 PHE C C 1
ATOM 4648 O O . PHE C 1 70 ? 33.06293 -4.20434 -37.02891 1.000 19.02467 70 PHE C O 1
ATOM 4665 N N . THR C 1 71 ? 34.38936 -5.34797 -35.62340 1.000 16.11775 71 THR C N 1
ATOM 4666 C CA . THR C 1 71 ? 34.53418 -6.50525 -36.49626 1.000 16.03268 71 THR C CA 1
ATOM 4667 C C . THR C 1 71 ? 34.24639 -7.76394 -35.70785 1.000 15.11532 71 THR C C 1
ATOM 4668 O O . THR C 1 71 ? 34.90270 -8.02114 -34.68801 1.000 15.66709 71 THR C O 1
ATOM 4679 N N . ILE C 1 72 ? 33.32074 -8.56546 -36.21017 1.000 15.02346 72 ILE C N 1
ATOM 4680 C CA . ILE C 1 72 ? 33.00931 -9.85942 -35.61829 1.000 14.30030 72 ILE C CA 1
ATOM 4681 C C . ILE C 1 72 ? 33.68954 -10.92538 -36.46744 1.000 15.05111 72 ILE C C 1
ATOM 4682 O O . ILE C 1 72 ? 33.77197 -10.80112 -37.69476 1.000 16.43797 72 ILE C O 1
ATOM 4698 N N . SER C 1 73 ? 34.21204 -11.96268 -35.82170 1.000 14.72952 73 SER C N 1
ATOM 4699 C CA . SER C 1 73 ? 34.87684 -13.05384 -36.52680 1.000 15.71483 73 SER C CA 1
ATOM 4700 C C . SER C 1 73 ? 34.85388 -14.26556 -35.62064 1.000 15.24955 73 SER C C 1
ATOM 4701 O O . SER C 1 73 ? 34.49383 -14.17604 -34.44943 1.000 15.86200 73 SER C O 1
ATOM 4709 N N . ARG C 1 74 ? 35.26428 -15.40581 -36.15986 1.000 15.97563 74 ARG C N 1
ATOM 4710 C CA . ARG C 1 74 ? 35.33286 -16.57881 -35.31124 1.000 16.63147 74 ARG C CA 1
ATOM 4711 C C . ARG C 1 74 ? 36.45593 -17.48719 -35.76823 1.000 17.79865 74 ARG C C 1
ATOM 4712 O O . ARG C 1 74 ? 36.79199 -17.54268 -36.95245 1.000 18.37846 74 ARG C O 1
ATOM 4733 N N . ASP C 1 75 ? 37.03231 -18.18345 -34.79389 1.000 18.60560 75 ASP C N 1
ATOM 4734 C CA . ASP C 1 75 ? 37.97702 -19.26923 -35.01588 1.000 20.19932 75 ASP C CA 1
ATOM 4735 C C . ASP C 1 75 ? 37.19384 -20.54370 -34.74844 1.000 20.23053 75 ASP C C 1
ATOM 4736 O O . ASP C 1 75 ? 36.98051 -20.92927 -33.59731 1.000 19.22512 75 ASP C O 1
ATOM 4745 N N . LYS C 1 76 ? 36.71608 -21.16853 -35.81645 1.000 20.48523 76 LYS C N 1
ATOM 4746 C CA . LYS C 1 76 ? 35.78151 -22.26728 -35.65354 1.000 22.55566 76 LYS C CA 1
ATOM 4747 C C . LYS C 1 76 ? 36.42747 -23.42719 -34.90168 1.000 22.96576 76 LYS C C 1
ATOM 4748 O O . LYS C 1 76 ? 35.80139 -24.02910 -34.02212 1.000 24.04065 76 LYS C O 1
ATOM 4767 N N . GLY C 1 77 ? 37.68267 -23.75293 -35.22772 1.000 23.04792 77 GLY C N 1
ATOM 4768 C CA . GLY C 1 77 ? 38.33539 -24.88776 -34.59741 1.000 24.18553 77 GLY C CA 1
ATOM 4769 C C . GLY C 1 77 ? 38.55370 -24.69043 -33.10811 1.000 24.37555 77 GLY C C 1
ATOM 4770 O O . GLY C 1 77 ? 38.65073 -25.66840 -32.35517 1.000 26.89819 77 GLY C O 1
ATOM 4774 N N . LYS C 1 78 ? 38.64983 -23.43980 -32.66378 1.000 22.73903 78 LYS C N 1
ATOM 4775 C CA . LYS C 1 78 ? 38.76455 -23.13674 -31.24842 1.000 23.55166 78 LYS C CA 1
ATOM 4776 C C . LYS C 1 78 ? 37.42386 -22.82287 -30.60702 1.000 21.51177 78 LYS C C 1
ATOM 4777 O O . LYS C 1 78 ? 37.38441 -22.44543 -29.42727 1.000 21.39279 78 LYS C O 1
ATOM 4796 N N . ASN C 1 79 ? 36.32824 -22.95435 -31.34614 1.000 20.51893 79 ASN C N 1
ATOM 4797 C CA . ASN C 1 79 ? 34.99796 -22.67379 -30.82284 1.000 20.49541 79 ASN C CA 1
ATOM 4798 C C . ASN C 1 79 ? 34.90957 -21.30259 -30.15878 1.000 19.42077 79 ASN C C 1
ATOM 4799 O O . ASN C 1 79 ? 34.24631 -21.14351 -29.14115 1.000 21.19275 79 ASN C O 1
ATOM 4810 N N . THR C 1 80 ? 35.54108 -20.30250 -30.77162 1.000 17.63003 80 THR C N 1
ATOM 4811 C CA . THR C 1 80 ? 35.63094 -18.97514 -30.17452 1.000 17.93891 80 THR C CA 1
ATOM 4812 C C . THR C 1 80 ? 35.21248 -17.90395 -31.16930 1.000 16.38616 80 THR C C 1
ATOM 4813 O O . THR C 1 80 ? 35.64661 -17.90883 -32.31964 1.000 17.92879 80 THR C O 1
ATOM 4824 N N . VAL C 1 81 ? 34.38848 -16.96930 -30.70606 1.000 15.85246 81 VAL C N 1
ATOM 4825 C CA . VAL C 1 81 ? 33.95621 -15.82148 -31.49662 1.000 15.58712 81 VAL C CA 1
ATOM 4826 C C . VAL C 1 81 ? 34.57964 -14.58086 -30.87276 1.000 15.40128 81 VAL C C 1
ATOM 4827 O O . VAL C 1 81 ? 34.83643 -14.53420 -29.66144 1.000 16.52414 81 VAL C O 1
ATOM 4840 N N . TYR C 1 82 ? 34.87361 -13.59585 -31.71750 1.000 15.07403 82 TYR C N 1
ATOM 4841 C CA . TYR C 1 82 ? 35.54693 -12.37891 -31.30558 1.000 15.33705 82 TYR C CA 1
ATOM 4842 C C . TYR C 1 82 ? 34.75065 -11.16836 -31.74230 1.000 15.46840 82 TYR C C 1
ATOM 4843 O O . TYR C 1 82 ? 34.08189 -11.18990 -32.78072 1.000 16.22772 82 TYR C O 1
ATOM 4861 N N . LEU C 1 83 ? 34.88368 -10.08359 -30.97600 1.000 14.64343 83 LEU C N 1
ATOM 4862 C CA . LEU C 1 83 ? 34.35654 -8.78181 -31.36683 1.000 14.64811 83 LEU C CA 1
ATOM 4863 C C . LEU C 1 83 ? 35.44910 -7.74768 -31.14147 1.000 13.87792 83 LEU C C 1
ATOM 4864 O O . LEU C 1 83 ? 35.72851 -7.37723 -29.99846 1.000 14.98463 83 LEU C O 1
ATOM 4880 N N . GLN C 1 84 ? 36.09478 -7.31480 -32.21569 1.000 14.69304 84 GLN C N 1
ATOM 4881 C CA . GLN C 1 84 ? 37.07928 -6.24222 -32.17205 1.000 15.84439 84 GLN C CA 1
ATOM 4882 C C . GLN C 1 84 ? 36.32457 -4.91851 -32.18327 1.000 15.47670 84 GLN C C 1
ATOM 4883 O O . GLN C 1 84 ? 35.54314 -4.64777 -33.09803 1.000 18.11053 84 GLN C O 1
ATOM 4897 N N . MET C 1 85 ? 36.55921 -4.09034 -31.18132 1.000 15.17037 85 MET C N 1
ATOM 4898 C CA A MET C 1 85 ? 35.81869 -2.84885 -30.98772 0.470 15.06896 85 MET C CA 1
ATOM 4899 C CA B MET C 1 85 ? 35.81720 -2.84982 -30.98224 0.530 16.27136 85 MET C CA 1
ATOM 4900 C C . MET C 1 85 ? 36.80158 -1.69492 -31.04354 1.000 15.69317 85 MET C C 1
ATOM 4901 O O . MET C 1 85 ? 37.55321 -1.48319 -30.09882 1.000 17.00857 85 MET C O 1
ATOM 4926 N N . ASP C 1 86 ? 36.76814 -0.93621 -32.13530 1.000 16.32862 86 ASP C N 1
ATOM 4927 C CA . ASP C 1 86 ? 37.66024 0.19137 -32.31860 1.000 17.47292 86 ASP C CA 1
ATOM 4928 C C . ASP C 1 86 ? 36.94022 1.50038 -32.03266 1.000 17.48054 86 ASP C C 1
ATOM 4929 O O . ASP C 1 86 ? 35.70265 1.59002 -32.04013 1.000 19.61059 86 ASP C O 1
ATOM 4938 N N . SER C 1 87 ? 37.74441 2.53085 -31.80174 1.000 18.69447 87 SER C N 1
ATOM 4939 C CA . SER C 1 87 ? 37.24146 3.89088 -31.67371 1.000 20.86782 87 SER C CA 1
ATOM 4940 C C . SER C 1 87 ? 36.08846 3.96100 -30.67764 1.000 20.40482 87 SER C C 1
ATOM 4941 O O . SER C 1 87 ? 35.00986 4.47903 -30.96332 1.000 21.65773 87 SER C O 1
ATOM 4949 N N . LEU C 1 88 ? 36.33599 3.44087 -29.48409 1.000 18.33389 88 LEU C N 1
ATOM 4950 C CA . LEU C 1 88 ? 35.28242 3.35473 -28.48640 1.000 17.64572 88 LEU C CA 1
ATOM 4951 C C . LEU C 1 88 ? 34.88729 4.73413 -27.97112 1.000 17.63237 88 LEU C C 1
ATOM 4952 O O . LEU C 1 88 ? 35.71335 5.64815 -27.87177 1.000 19.42505 88 LEU C O 1
ATOM 4968 N N . LYS C 1 89 ? 33.60298 4.88639 -27.69163 1.000 17.08277 89 LYS C N 1
ATOM 4969 C CA . LYS C 1 89 ? 33.00871 6.12172 -27.22041 1.000 18.48012 89 LYS C CA 1
ATOM 4970 C C . LYS C 1 89 ? 32.34182 5.85819 -25.88260 1.000 16.44305 89 LYS C C 1
ATOM 4971 O O . LYS C 1 89 ? 31.96476 4.72153 -25.59033 1.000 16.00526 89 LYS C O 1
ATOM 4990 N N . PRO C 1 90 ? 32.15385 6.88544 -25.05870 1.000 17.45316 90 PRO C N 1
ATOM 4991 C CA . PRO C 1 90 ? 31.49257 6.67290 -23.76179 1.000 17.66884 90 PRO C CA 1
ATOM 4992 C C . PRO C 1 90 ? 30.17546 5.92115 -23.87255 1.000 16.81229 90 PRO C C 1
ATOM 4993 O O . PRO C 1 90 ? 29.90465 5.04572 -23.03213 1.000 16.32754 90 PRO C O 1
ATOM 5004 N N . GLU C 1 91 ? 29.35144 6.24124 -24.88531 1.000 16.96701 91 GLU C N 1
ATOM 5005 C CA . GLU C 1 91 ? 28.05760 5.59739 -25.08615 1.000 17.28420 91 GLU C CA 1
ATOM 5006 C C . GLU C 1 91 ? 28.16373 4.12668 -25.46954 1.000 15.76435 91 GLU C C 1
ATOM 5007 O O . GLU C 1 91 ? 27.11867 3.47489 -25.52093 1.000 17.20815 91 GLU C O 1
ATOM 5019 N N . ASP C 1 92 ? 29.36607 3.59318 -25.69342 1.000 15.27257 92 ASP C N 1
ATOM 5020 C CA . ASP C 1 92 ? 29.57017 2.15525 -25.85660 1.000 14.41577 92 ASP C CA 1
ATOM 5021 C C . ASP C 1 92 ? 29.63912 1.41286 -24.52261 1.000 15.03166 92 ASP C C 1
ATOM 5022 O O . ASP C 1 92 ? 29.71364 0.18161 -24.53091 1.000 14.74028 92 ASP C O 1
ATOM 5031 N N . THR C 1 93 ? 29.60593 2.12047 -23.39679 1.000 14.80385 93 THR C N 1
ATOM 5032 C CA . THR C 1 93 ? 29.63360 1.49269 -22.07977 1.000 13.85255 93 THR C CA 1
ATOM 5033 C C . THR C 1 93 ? 28.40479 0.62151 -21.89023 1.000 13.42585 93 THR C C 1
ATOM 5034 O O . THR C 1 93 ? 27.28497 1.09914 -22.05439 1.000 14.60398 93 THR C O 1
ATOM 5045 N N . ALA C 1 94 ? 28.60465 -0.64780 -21.53442 1.000 13.48808 94 ALA C N 1
ATOM 5046 C CA . ALA C 1 94 ? 27.49636 -1.59604 -21.41161 1.000 13.13992 94 ALA C CA 1
ATOM 5047 C C . ALA C 1 94 ? 28.06719 -2.93392 -20.98758 1.000 12.63916 94 ALA C C 1
ATOM 5048 O O . ALA C 1 94 ? 29.26906 -3.16266 -21.07946 1.000 13.40189 94 ALA C O 1
ATOM 5055 N N . VAL C 1 95 ? 27.17874 -3.84124 -20.59990 1.000 12.97673 95 VAL C N 1
ATOM 5056 C CA . VAL C 1 95 ? 27.51316 -5.26330 -20.55662 1.000 13.72923 95 VAL C CA 1
ATOM 5057 C C . VAL C 1 95 ? 27.30457 -5.82586 -21.95837 1.000 13.64235 95 VAL C C 1
ATOM 5058 O O . VAL C 1 95 ? 26.24388 -5.62299 -22.56445 1.000 14.14404 95 VAL C O 1
ATOM 5071 N N . TYR C 1 96 ? 28.31915 -6.50902 -22.47839 1.000 13.70378 96 TYR C N 1
ATOM 5072 C CA . TYR C 1 96 ? 28.27025 -7.11769 -23.80032 1.000 13.21449 96 TYR C CA 1
ATOM 5073 C C . TYR C 1 96 ? 28.04331 -8.60716 -23.65404 1.000 13.32390 96 TYR C C 1
ATOM 5074 O O . TYR C 1 96 ? 28.71985 -9.26330 -22.85586 1.000 14.59254 96 TYR C O 1
ATOM 5092 N N . TYR C 1 97 ? 27.06797 -9.11312 -24.38584 1.000 13.84050 97 TYR C N 1
ATOM 5093 C CA . TYR C 1 97 ? 26.66506 -10.50635 -24.34825 1.000 14.10241 97 TYR C CA 1
ATOM 5094 C C . TYR C 1 97 ? 26.91088 -11.15470 -25.69580 1.000 13.30487 97 TYR C C 1
ATOM 5095 O O . TYR C 1 97 ? 26.61380 -10.56916 -26.73450 1.000 14.49749 97 TYR C O 1
ATOM 5113 N N . CYS C 1 98 ? 27.38422 -12.38834 -25.68471 1.000 13.74132 98 CYS C N 1
ATOM 5114 C CA . CYS C 1 98 ? 27.42188 -13.19163 -26.88912 1.000 14.13833 98 CYS C CA 1
ATOM 5115 C C . CYS C 1 98 ? 26.29909 -14.22207 -26.83262 1.000 13.86646 98 CYS C C 1
ATOM 5116 O O . CYS C 1 98 ? 25.87705 -14.67045 -25.76476 1.000 15.36294 98 CYS C O 1
ATOM 5124 N N . THR C 1 99 ? 25.82183 -14.60086 -28.00897 1.000 13.36575 99 THR C N 1
ATOM 5125 C CA . THR C 1 99 ? 24.71826 -15.52929 -28.15769 1.000 13.36679 99 THR C CA 1
ATOM 5126 C C . THR C 1 99 ? 25.04293 -16.50325 -29.27721 1.000 14.27670 99 THR C C 1
ATOM 5127 O O . THR C 1 99 ? 25.90127 -16.24162 -30.13907 1.000 15.50877 99 THR C O 1
ATOM 5138 N N . ALA C 1 100 ? 24.30532 -17.61358 -29.27251 1.000 14.35985 100 ALA C N 1
ATOM 5139 C CA . ALA C 1 100 ? 24.34624 -18.57435 -30.36154 1.000 14.77720 100 ALA C CA 1
ATOM 5140 C C . ALA C 1 100 ? 22.92833 -18.91477 -30.77024 1.000 15.73413 100 ALA C C 1
ATOM 5141 O O . ALA C 1 100 ? 22.03709 -19.02660 -29.93226 1.000 16.55279 100 ALA C O 1
ATOM 5148 N N . THR C 1 101 ? 22.74627 -19.11596 -32.06638 1.000 15.95685 101 THR C N 1
ATOM 5149 C CA . THR C 1 101 ? 21.47712 -19.52892 -32.63898 1.000 16.21178 101 THR C CA 1
ATOM 5150 C C . THR C 1 101 ? 21.69138 -20.90496 -33.25519 1.000 15.56567 101 THR C C 1
ATOM 5151 O O . THR C 1 101 ? 22.59658 -21.07952 -34.08462 1.000 15.64156 101 THR C O 1
ATOM 5162 N N . ARG C 1 102 ? 20.87586 -21.87250 -32.83459 1.000 16.94564 102 ARG C N 1
ATOM 5163 C CA . ARG C 1 102 ? 20.94437 -23.22629 -33.36526 1.000 18.66032 102 ARG C CA 1
ATOM 5164 C C . ARG C 1 102 ? 20.40468 -23.30098 -34.79276 1.000 16.52997 102 ARG C C 1
ATOM 5165 O O . ARG C 1 102 ? 19.45345 -22.60933 -35.15938 1.000 16.71980 102 ARG C O 1
ATOM 5186 N N . ALA C 1 103 ? 20.96704 -24.23574 -35.55618 1.000 16.41752 103 ALA C N 1
ATOM 5187 C CA . ALA C 1 103 ? 20.40120 -24.54950 -36.85750 1.000 16.93061 103 ALA C CA 1
ATOM 5188 C C . ALA C 1 103 ? 18.94272 -24.91926 -36.68315 1.000 16.97529 103 ALA C C 1
ATOM 5189 O O . ALA C 1 103 ? 18.57753 -25.67786 -35.78213 1.000 17.89831 103 ALA C O 1
ATOM 5196 N N . TYR C 1 104 ? 18.11323 -24.38603 -37.56615 1.000 17.09884 104 TYR C N 1
ATOM 5197 C CA . TYR C 1 104 ? 16.68237 -24.64238 -37.63355 1.000 18.57014 104 TYR C CA 1
ATOM 5198 C C . TYR C 1 104 ? 15.90592 -23.97122 -36.51382 1.000 18.28830 104 TYR C C 1
ATOM 5199 O O . TYR C 1 104 ? 14.69694 -24.18657 -36.40172 1.000 20.73209 104 TYR C O 1
ATOM 5217 N N . SER C 1 105 ? 16.54028 -23.11892 -35.72291 1.000 18.01834 105 SER C N 1
ATOM 5218 C CA . SER C 1 105 ? 15.84871 -22.29657 -34.74762 1.000 18.40640 105 SER C CA 1
ATOM 5219 C C . SER C 1 105 ? 15.74569 -20.86663 -35.27421 1.000 17.09755 105 SER C C 1
ATOM 5220 O O . SER C 1 105 ? 16.09572 -20.56749 -36.41798 1.000 17.01580 105 SER C O 1
ATOM 5228 N N . VAL C 1 106 ? 15.26566 -19.96743 -34.42439 1.000 17.24092 106 VAL C N 1
ATOM 5229 C CA . VAL C 1 106 ? 15.24516 -18.53942 -34.71490 1.000 17.24256 106 VAL C CA 1
ATOM 5230 C C . VAL C 1 106 ? 15.54476 -17.81920 -33.41859 1.000 16.81419 106 VAL C C 1
ATOM 5231 O O . VAL C 1 106 ? 15.36451 -18.35813 -32.32923 1.000 18.24138 106 VAL C O 1
ATOM 5244 N N . GLY C 1 107 ? 15.95724 -16.57098 -33.55479 1.000 15.59712 107 GLY C N 1
ATOM 5245 C CA . GLY C 1 107 ? 16.24481 -15.83215 -32.35188 1.000 16.65403 107 GLY C CA 1
ATOM 5246 C C . GLY C 1 107 ? 17.56141 -16.26897 -31.73616 1.000 16.89540 107 GLY C C 1
ATOM 5247 O O . GLY C 1 107 ? 18.50372 -16.65313 -32.42238 1.000 19.48840 107 GLY C O 1
ATOM 5251 N N . TYR C 1 108 ? 17.61390 -16.22449 -30.41229 1.000 16.45528 108 TYR C N 1
ATOM 5252 C CA . TYR C 1 108 ? 18.87269 -16.27251 -29.67435 1.000 17.41406 108 TYR C CA 1
ATOM 5253 C C . TYR C 1 108 ? 18.73956 -17.33713 -28.58786 1.000 18.42603 108 TYR C C 1
ATOM 5254 O O . TYR C 1 108 ? 18.23478 -17.07433 -27.49601 1.000 19.19056 108 TYR C O 1
ATOM 5272 N N . ASP C 1 109 ? 19.16360 -18.56254 -28.94071 1.000 18.63613 109 ASP C N 1
ATOM 5273 C CA . ASP C 1 109 ? 18.89523 -19.74823 -28.12675 1.000 19.24061 109 ASP C CA 1
ATOM 5274 C C . ASP C 1 109 ? 19.75929 -19.79436 -26.87856 1.000 19.95363 109 ASP C C 1
ATOM 5275 O O . ASP C 1 109 ? 19.29298 -20.22873 -25.81508 1.000 23.13073 109 ASP C O 1
ATOM 5284 N N . TYR C 1 110 ? 21.02619 -19.40296 -26.99439 1.000 17.63922 110 TYR C N 1
ATOM 5285 C CA . TYR C 1 110 ? 21.98089 -19.50721 -25.90108 1.000 17.87518 110 TYR C CA 1
ATOM 5286 C C . TYR C 1 110 ? 22.61175 -18.14230 -25.68043 1.000 16.50463 110 TYR C C 1
ATOM 5287 O O . TYR C 1 110 ? 22.96395 -17.47345 -26.65046 1.000 16.96084 110 TYR C O 1
ATOM 5305 N N . TRP C 1 111 ? 22.80042 -17.77136 -24.40401 1.000 16.37442 111 TRP C N 1
ATOM 5306 C CA . TRP C 1 111 ? 23.36325 -16.49554 -23.98218 1.000 16.29575 111 TRP C CA 1
ATOM 5307 C C . TRP C 1 111 ? 24.47527 -16.74535 -22.97500 1.000 16.62049 111 TRP C C 1
ATOM 5308 O O . TRP C 1 111 ? 24.35348 -17.61493 -22.11452 1.000 17.89725 111 TRP C O 1
ATOM 5329 N N . GLY C 1 112 ? 25.55789 -15.96942 -23.06333 1.000 16.59882 112 GLY C N 1
ATOM 5330 C CA . GLY C 1 112 ? 26.53923 -15.92849 -22.01146 1.000 17.36493 112 GLY C CA 1
ATOM 5331 C C . GLY C 1 112 ? 26.08846 -15.02191 -20.88809 1.000 17.47749 112 GLY C C 1
ATOM 5332 O O . GLY C 1 112 ? 25.04248 -14.38733 -20.93403 1.000 19.11745 112 GLY C O 1
ATOM 5336 N N . GLN C 1 113 ? 26.91271 -14.94986 -19.84179 1.000 19.09166 113 GLN C N 1
ATOM 5337 C CA . GLN C 1 113 ? 26.62647 -14.07391 -18.70756 1.000 20.49726 113 GLN C CA 1
ATOM 5338 C C . GLN C 1 113 ? 27.08902 -12.64965 -18.92401 1.000 18.24625 113 GLN C C 1
ATOM 5339 O O . GLN C 1 113 ? 26.77796 -11.77789 -18.09994 1.000 21.22984 113 GLN C O 1
ATOM 5353 N N . GLY C 1 114 ? 27.84043 -12.38833 -19.97404 1.000 15.90225 114 GLY C N 1
ATOM 5354 C CA . GLY C 1 114 ? 28.23639 -11.03532 -20.29752 1.000 16.04422 114 GLY C CA 1
ATOM 5355 C C . GLY C 1 114 ? 29.63582 -10.69834 -19.81800 1.000 15.91408 114 GLY C C 1
ATOM 5356 O O . GLY C 1 114 ? 30.20702 -11.35330 -18.94897 1.000 17.73490 114 GLY C O 1
ATOM 5360 N N . THR C 1 115 ? 30.18565 -9.63089 -20.39823 1.000 15.22956 115 THR C N 1
ATOM 5361 C CA . THR C 1 115 ? 31.44476 -9.03334 -19.97111 1.000 14.65879 115 THR C CA 1
ATOM 5362 C C . THR C 1 115 ? 31.25023 -7.52102 -19.96168 1.000 14.17376 115 THR C C 1
ATOM 5363 O O . THR C 1 115 ? 30.69739 -6.94983 -20.90738 1.000 14.56798 115 THR C O 1
ATOM 5374 N N . GLN C 1 116 ? 31.66581 -6.88378 -18.87820 1.000 14.15527 116 GLN C N 1
ATOM 5375 C CA . GLN C 1 116 ? 31.52037 -5.44430 -18.72876 1.000 13.97100 116 GLN C CA 1
ATOM 5376 C C . GLN C 1 116 ? 32.51491 -4.69413 -19.60346 1.000 13.24054 116 GLN C C 1
ATOM 5377 O O . GLN C 1 116 ? 33.70236 -5.02404 -19.65034 1.000 14.16149 116 GLN C O 1
ATOM 5391 N N . VAL C 1 117 ? 32.02787 -3.64476 -20.26443 1.000 13.21520 117 VAL C N 1
ATOM 5392 C CA . VAL C 1 117 ? 32.84214 -2.72213 -21.04732 1.000 13.29112 117 VAL C CA 1
ATOM 5393 C C . VAL C 1 117 ? 32.52907 -1.32665 -20.52758 1.000 12.77656 117 VAL C C 1
ATOM 5394 O O . VAL C 1 117 ? 31.37691 -0.88556 -20.55672 1.000 14.19758 117 VAL C O 1
ATOM 5407 N N . THR C 1 118 ? 33.55296 -0.62307 -20.07010 1.000 13.60871 118 THR C N 1
ATOM 5408 C CA . THR C 1 118 ? 33.41854 0.73633 -19.56935 1.000 13.92015 118 THR C CA 1
ATOM 5409 C C . THR C 1 118 ? 34.31718 1.63216 -20.39718 1.000 13.90021 118 THR C C 1
ATOM 5410 O O . THR C 1 118 ? 35.52440 1.37866 -20.48968 1.000 14.85022 118 THR C O 1
ATOM 5421 N N . VAL C 1 119 ? 33.75500 2.70034 -20.94838 1.000 14.45206 119 VAL C N 1
ATOM 5422 C CA . VAL C 1 119 ? 34.50664 3.66088 -21.73116 1.000 15.11534 119 VAL C CA 1
ATOM 5423 C C . VAL C 1 119 ? 34.35416 5.00294 -21.04050 1.000 15.37874 119 VAL C C 1
ATOM 5424 O O . VAL C 1 119 ? 33.24445 5.52262 -20.91609 1.000 16.04790 119 VAL C O 1
ATOM 5437 N N . SER C 1 120 ? 35.44446 5.53470 -20.54165 1.000 16.92067 120 SER C N 1
ATOM 5438 C CA . SER C 1 120 ? 35.39275 6.78822 -19.82841 1.000 21.70165 120 SER C CA 1
ATOM 5439 C C . SER C 1 120 ? 35.97043 7.90016 -20.66761 1.000 28.13691 120 SER C C 1
ATOM 5440 O O . SER C 1 120 ? 36.95702 7.68369 -21.36664 1.000 32.42297 120 SER C O 1
ATOM 5448 N N . VAL D 1 4 ? 13.63119 -9.82802 -53.12054 1.000 33.90928 4 VAL D N 1
ATOM 5449 C CA . VAL D 1 4 ? 12.48170 -9.78949 -52.22624 1.000 32.84309 4 VAL D CA 1
ATOM 5450 C C . VAL D 1 4 ? 12.11995 -8.35074 -51.89002 1.000 33.87568 4 VAL D C 1
ATOM 5451 O O . VAL D 1 4 ? 12.99411 -7.54788 -51.57181 1.000 36.20329 4 VAL D O 1
ATOM 5464 N N . GLN D 1 5 ? 10.83062 -8.02856 -51.94685 1.000 31.87885 5 GLN D N 1
ATOM 5465 C CA . GLN D 1 5 ? 10.33881 -6.70426 -51.59145 1.000 31.91982 5 GLN D CA 1
ATOM 5466 C C . GLN D 1 5 ? 9.32284 -6.81540 -50.45759 1.000 27.47289 5 GLN D C 1
ATOM 5467 O O . GLN D 1 5 ? 8.48512 -7.72323 -50.44622 1.000 26.33876 5 GLN D O 1
ATOM 5481 N N . LEU D 1 6 ? 9.39594 -5.88110 -49.51242 1.000 25.94184 6 LEU D N 1
ATOM 5482 C CA . LEU D 1 6 ? 8.56496 -5.88637 -48.31643 1.000 23.89570 6 LEU D CA 1
ATOM 5483 C C . LEU D 1 6 ? 7.76236 -4.59847 -48.26275 1.000 24.59983 6 LEU D C 1
ATOM 5484 O O . LEU D 1 6 ? 8.32880 -3.51050 -48.39537 1.000 28.26789 6 LEU D O 1
ATOM 5500 N N A VAL D 1 7 ? 6.45487 -4.72497 -48.05036 0.143 23.87336 7 VAL D N 1
ATOM 5501 N N B VAL D 1 7 ? 6.45099 -4.72412 -48.07868 0.857 22.36842 7 VAL D N 1
ATOM 5502 C CA A VAL D 1 7 ? 5.54865 -3.58655 -47.92882 0.143 23.84203 7 VAL D CA 1
ATOM 5503 C CA B VAL D 1 7 ? 5.55078 -3.57840 -47.92384 0.857 23.91550 7 VAL D CA 1
ATOM 5504 C C A VAL D 1 7 ? 4.84377 -3.69193 -46.58302 0.143 23.28022 7 VAL D C 1
ATOM 5505 C C B VAL D 1 7 ? 4.84901 -3.68990 -46.57886 0.857 22.25981 7 VAL D C 1
ATOM 5506 O O A VAL D 1 7 ? 4.13363 -4.67105 -46.32240 0.143 22.95191 7 VAL D O 1
ATOM 5507 O O B VAL D 1 7 ? 4.10306 -4.64626 -46.33747 0.857 20.30045 7 VAL D O 1
ATOM 5532 N N . GLU D 1 8 ? 5.03727 -2.68932 -45.73180 1.000 23.04034 8 GLU D N 1
ATOM 5533 C CA . GLU D 1 8 ? 4.46195 -2.68246 -44.39647 1.000 21.72677 8 GLU D CA 1
ATOM 5534 C C . GLU D 1 8 ? 3.15152 -1.90994 -44.36890 1.000 20.83600 8 GLU D C 1
ATOM 5535 O O . GLU D 1 8 ? 3.00488 -0.87683 -45.02838 1.000 23.07382 8 GLU D O 1
ATOM 5548 N N . SER D 1 9 ? 2.23090 -2.39697 -43.54569 1.000 18.49149 9 SER D N 1
ATOM 5549 C CA . SER D 1 9 ? 0.96482 -1.74009 -43.26579 1.000 18.15636 9 SER D CA 1
ATOM 5550 C C . SER D 1 9 ? 0.76453 -1.70474 -41.75700 1.000 17.60261 9 SER D C 1
ATOM 5551 O O . SER D 1 9 ? 1.40579 -2.43342 -40.99677 1.000 19.56484 9 SER D O 1
ATOM 5559 N N . GLY D 1 10 ? -0.15434 -0.85066 -41.34353 1.000 17.67670 10 GLY D N 1
ATOM 5560 C CA . GLY D 1 10 ? -0.48949 -0.68729 -39.95325 1.000 16.90146 10 GLY D CA 1
ATOM 5561 C C . GLY D 1 10 ? 0.20316 0.51955 -39.35761 1.000 17.66954 10 GLY D C 1
ATOM 5562 O O . GLY D 1 10 ? 0.97335 1.22374 -40.00422 1.000 22.89336 10 GLY D O 1
ATOM 5566 N N . GLY D 1 11 ? -0.14412 0.78401 -38.12091 1.000 20.64324 11 GLY D N 1
ATOM 5567 C CA . GLY D 1 11 ? 0.54585 1.81158 -37.37139 1.000 20.72894 11 GLY D CA 1
ATOM 5568 C C . GLY D 1 11 ? -0.32711 3.02023 -37.14189 1.000 19.17697 11 GLY D C 1
ATOM 5569 O O . GLY D 1 11 ? -1.55227 2.91879 -37.11081 1.000 19.97674 11 GLY D O 1
ATOM 5573 N N . GLY D 1 12 ? 0.29222 4.17823 -37.03228 1.000 16.80064 12 GLY D N 1
ATOM 5574 C CA . GLY D 1 12 ? -0.41233 5.42322 -36.78489 1.000 16.27267 12 GLY D CA 1
ATOM 5575 C C . GLY D 1 12 ? -0.51925 5.72168 -35.30449 1.000 14.62887 12 GLY D C 1
ATOM 5576 O O . GLY D 1 12 ? 0.25343 5.24162 -34.47033 1.000 15.21866 12 GLY D O 1
ATOM 5580 N N . LEU D 1 13 ? -1.47747 6.59060 -34.99663 1.000 15.11570 13 LEU D N 1
ATOM 5581 C CA . LEU D 1 13 ? -1.65142 7.09822 -33.64620 1.000 15.44650 13 LEU D CA 1
ATOM 5582 C C . LEU D 1 13 ? -2.46615 6.13081 -32.81368 1.000 16.24461 13 LEU D C 1
ATOM 5583 O O . LEU D 1 13 ? -3.52317 5.65459 -33.24564 1.000 18.99514 13 LEU D O 1
ATOM 5599 N N . VAL D 1 14 ? -2.02628 5.93354 -31.57863 1.000 17.39463 14 VAL D N 1
ATOM 5600 C CA . VAL D 1 14 ? -2.76926 5.16949 -30.58570 1.000 20.64870 14 VAL D CA 1
ATOM 5601 C C . VAL D 1 14 ? -2.51064 5.80624 -29.21467 1.000 22.27947 14 VAL D C 1
ATOM 5602 O O . VAL D 1 14 ? -1.46836 6.42252 -28.98888 1.000 22.44720 14 VAL D O 1
ATOM 5615 N N . GLN D 1 15 ? -3.48637 5.72717 -28.31468 1.000 24.38314 15 GLN D N 1
ATOM 5616 C CA . GLN D 1 15 ? -3.26748 6.23405 -26.95936 1.000 27.00724 15 GLN D CA 1
ATOM 5617 C C . GLN D 1 15 ? -2.52891 5.19113 -26.13073 1.000 25.48459 15 GLN D C 1
ATOM 5618 O O . GLN D 1 15 ? -2.68124 3.98652 -26.36494 1.000 25.66388 15 GLN D O 1
ATOM 5632 N N . ALA D 1 16 ? -1.73569 5.66041 -25.14273 1.000 23.36126 16 ALA D N 1
ATOM 5633 C CA . ALA D 1 16 ? -1.05900 4.75401 -24.21041 1.000 22.45117 16 ALA D CA 1
ATOM 5634 C C . ALA D 1 16 ? -2.06727 3.77918 -23.64292 1.000 20.86196 16 ALA D C 1
ATOM 5635 O O . ALA D 1 16 ? -3.15628 4.17490 -23.22855 1.000 22.81787 16 ALA D O 1
ATOM 5642 N N . GLY D 1 17 ? -1.70510 2.50662 -23.63054 1.000 18.64968 17 GLY D N 1
ATOM 5643 C CA . GLY D 1 17 ? -2.61961 1.46232 -23.24347 1.000 18.74627 17 GLY D CA 1
ATOM 5644 C C . GLY D 1 17 ? -3.34216 0.81440 -24.38711 1.000 19.15801 17 GLY D C 1
ATOM 5645 O O . GLY D 1 17 ? -4.03897 -0.18033 -24.18679 1.000 20.51333 17 GLY D O 1
ATOM 5649 N N . GLY D 1 18 ? -3.20333 1.34752 -25.58977 1.000 18.61826 18 GLY D N 1
ATOM 5650 C CA . GLY D 1 18 ? -3.90416 0.83161 -26.74225 1.000 19.09389 18 GLY D CA 1
ATOM 5651 C C . GLY D 1 18 ? -3.16266 -0.29190 -27.45695 1.000 19.62786 18 GLY D C 1
ATOM 5652 O O . GLY D 1 18 ? -2.11368 -0.77897 -27.02095 1.000 20.82008 18 GLY D O 1
ATOM 5656 N N . SER D 1 19 ? -3.74089 -0.69315 -28.59930 1.000 19.86847 19 SER D N 1
ATOM 5657 C CA . SER D 1 19 ? -3.24119 -1.79527 -29.41405 1.000 20.87627 19 SER D CA 1
ATOM 5658 C C . SER D 1 19 ? -3.29533 -1.41558 -30.88829 1.000 20.57545 19 SER D C 1
ATOM 5659 O O . SER D 1 19 ? -4.15845 -0.64522 -31.31508 1.000 21.49920 19 SER D O 1
ATOM 5667 N N . LEU D 1 20 ? -2.38407 -2.01789 -31.65930 1.000 18.91290 20 LEU D N 1
ATOM 5668 C CA . LEU D 1 20 ? -2.25396 -1.85094 -33.09877 1.000 21.36374 20 LEU D CA 1
ATOM 5669 C C . LEU D 1 20 ? -1.79696 -3.18837 -33.65833 1.000 20.13219 20 LEU D C 1
ATOM 5670 O O . LEU D 1 20 ? -1.14392 -3.94864 -32.96006 1.000 21.79444 20 LEU D O 1
ATOM 5686 N N . ARG D 1 21 ? -2.11187 -3.48393 -34.92062 1.000 19.98705 21 ARG D N 1
ATOM 5687 C CA . ARG D 1 21 ? -1.55075 -4.65255 -35.59613 1.000 21.59887 21 ARG D CA 1
ATOM 5688 C C . ARG D 1 21 ? -0.79235 -4.19787 -36.83161 1.000 18.78512 21 ARG D C 1
ATOM 5689 O O . ARG D 1 21 ? -1.38258 -3.58175 -37.71869 1.000 21.32396 21 ARG D O 1
ATOM 5710 N N . LEU D 1 22 ? 0.50885 -4.48009 -36.88515 1.000 16.68504 22 LEU D N 1
ATOM 5711 C CA . LEU D 1 22 ? 1.28991 -4.22830 -38.07975 1.000 16.52574 22 LEU D CA 1
ATOM 5712 C C . LEU D 1 22 ? 1.31583 -5.46961 -38.94401 1.000 16.34513 22 LEU D C 1
ATOM 5713 O O . LEU D 1 22 ? 1.19781 -6.59763 -38.46646 1.000 16.61603 22 LEU D O 1
ATOM 5729 N N . SER D 1 23 ? 1.52941 -5.26239 -40.23519 1.000 18.06980 23 SER D N 1
ATOM 5730 C CA . SER D 1 23 ? 1.70080 -6.38322 -41.13347 1.000 20.19990 23 SER D CA 1
ATOM 5731 C C . SER D 1 23 ? 2.72790 -6.02525 -42.19178 1.000 20.06181 23 SER D C 1
ATOM 5732 O O . SER D 1 23 ? 3.06085 -4.85435 -42.42113 1.000 19.69467 23 SER D O 1
ATOM 5740 N N . CYS D 1 24 ? 3.24089 -7.05447 -42.83012 1.000 18.33146 24 CYS D N 1
ATOM 5741 C CA . CYS D 1 24 ? 4.16532 -6.83912 -43.92685 1.000 17.93821 24 CYS D CA 1
ATOM 5742 C C . CYS D 1 24 ? 4.01903 -7.97475 -44.91330 1.000 19.50371 24 CYS D C 1
ATOM 5743 O O . CYS D 1 24 ? 4.05135 -9.13959 -44.52022 1.000 20.05613 24 CYS D O 1
ATOM 5751 N N . THR D 1 25 ? 3.85194 -7.63441 -46.18289 1.000 20.21814 25 THR D N 1
ATOM 5752 C CA . THR D 1 25 ? 3.78524 -8.63342 -47.23368 1.000 22.47585 25 THR D CA 1
ATOM 5753 C C . THR D 1 25 ? 5.07672 -8.63801 -48.03939 1.000 23.74964 25 THR D C 1
ATOM 5754 O O . THR D 1 25 ? 5.57952 -7.57956 -48.44494 1.000 25.65211 25 THR D O 1
ATOM 5765 N N . ALA D 1 26 ? 5.58647 -9.83221 -48.28757 1.000 23.62646 26 ALA D N 1
ATOM 5766 C CA . ALA D 1 26 ? 6.78087 -10.03252 -49.08097 1.000 24.29210 26 ALA D CA 1
ATOM 5767 C C . ALA D 1 26 ? 6.38262 -10.44554 -50.48709 1.000 25.22907 26 ALA D C 1
ATOM 5768 O O . ALA D 1 26 ? 5.43502 -11.21333 -50.68179 1.000 26.67820 26 ALA D O 1
ATOM 5775 N N . SER D 1 27 ? 7.13703 -9.96603 -51.45685 1.000 26.64492 27 SER D N 1
ATOM 5776 C CA . SER D 1 27 ? 6.93815 -10.34732 -52.84103 1.000 29.03408 27 SER D CA 1
ATOM 5777 C C . SER D 1 27 ? 8.29491 -10.67420 -53.43356 1.000 30.38079 27 SER D C 1
ATOM 5778 O O . SER D 1 27 ? 9.33825 -10.33911 -52.86321 1.000 31.25741 27 SER D O 1
ATOM 5786 N N . GLY D 1 28 ? 8.26993 -11.38196 -54.55234 1.000 31.80883 28 GLY D N 1
ATOM 5787 C CA . GLY D 1 28 ? 9.49113 -11.79859 -55.21608 1.000 34.45313 28 GLY D CA 1
ATOM 5788 C C . GLY D 1 28 ? 9.85362 -13.22691 -54.83891 1.000 36.09508 28 GLY D C 1
ATOM 5789 O O . GLY D 1 28 ? 8.98773 -14.09733 -54.78924 1.000 37.95290 28 GLY D O 1
ATOM 5793 N N . ARG D 1 29 ? 11.13154 -13.45134 -54.52596 1.000 37.00129 29 ARG D N 1
ATOM 5794 C CA . ARG D 1 29 ? 11.63287 -14.79584 -54.22856 1.000 38.72624 29 ARG D CA 1
ATOM 5795 C C . ARG D 1 29 ? 11.32388 -15.18639 -52.77999 1.000 33.60667 29 ARG D C 1
ATOM 5796 O O . ARG D 1 29 ? 12.20787 -15.40785 -51.94786 1.000 33.09259 29 ARG D O 1
ATOM 5817 N N . THR D 1 30 ? 10.02540 -15.29692 -52.49238 1.000 31.75792 30 THR D N 1
ATOM 5818 C CA . THR D 1 30 ? 9.59209 -15.56113 -51.12464 1.000 31.12951 30 THR D CA 1
ATOM 5819 C C . THR D 1 30 ? 9.96572 -16.96128 -50.65238 1.000 28.99968 30 THR D C 1
ATOM 5820 O O . THR D 1 30 ? 10.03757 -17.18889 -49.43917 1.000 29.43921 30 THR D O 1
ATOM 5831 N N . GLY D 1 31 ? 10.18049 -17.90250 -51.57273 1.000 29.67392 31 GLY D N 1
ATOM 5832 C CA . GLY D 1 31 ? 10.60383 -19.23622 -51.20522 1.000 30.31883 31 GLY D CA 1
ATOM 5833 C C . GLY D 1 31 ? 11.97626 -19.30095 -50.57383 1.000 29.27833 31 GLY D C 1
ATOM 5834 O O . GLY D 1 31 ? 12.31044 -20.33105 -49.98152 1.000 31.24925 31 GLY D O 1
ATOM 5838 N N . THR D 1 32 ? 12.76445 -18.23032 -50.68100 1.000 26.65565 32 THR D N 1
ATOM 5839 C CA . THR D 1 32 ? 14.10474 -18.14692 -50.12737 1.000 25.36761 32 THR D CA 1
ATOM 5840 C C . THR D 1 32 ? 14.12098 -17.58727 -48.71684 1.000 21.93488 32 THR D C 1
ATOM 5841 O O . THR D 1 32 ? 15.19273 -17.49983 -48.12992 1.000 21.76007 32 THR D O 1
ATOM 5852 N N . ILE D 1 33 ? 12.97621 -17.19022 -48.17543 1.000 21.08744 33 ILE D N 1
ATOM 5853 C CA . ILE D 1 33 ? 12.92986 -16.55090 -46.86477 1.000 19.69031 33 ILE D CA 1
ATOM 5854 C C . ILE D 1 33 ? 13.06074 -17.62183 -45.78889 1.000 18.00714 33 ILE D C 1
ATOM 5855 O O . ILE D 1 33 ? 12.27131 -18.56851 -45.74050 1.000 19.81905 33 ILE D O 1
ATOM 5871 N N . TYR D 1 34 ? 14.04821 -17.46678 -44.91123 1.000 16.98831 34 TYR D N 1
ATOM 5872 C CA . TYR D 1 34 ? 14.16596 -18.33835 -43.74512 1.000 16.59559 34 TYR D CA 1
ATOM 5873 C C . TYR D 1 34 ? 13.39623 -17.80219 -42.53994 1.000 15.77634 34 TYR D C 1
ATOM 5874 O O . TYR D 1 34 ? 12.76474 -18.57424 -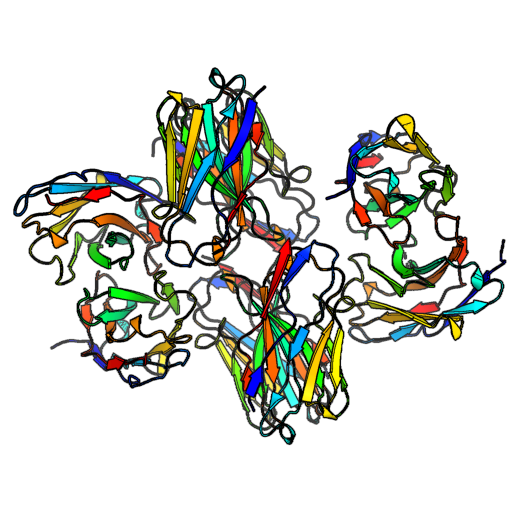41.81044 1.000 15.51558 34 TYR D O 1
ATOM 5892 N N . SER D 1 35 ? 13.44181 -16.49782 -42.29699 1.000 15.44981 35 SER D N 1
ATOM 5893 C CA . SER D 1 35 ? 12.75225 -15.91209 -41.15609 1.000 14.44650 35 SER D CA 1
ATOM 5894 C C . SER D 1 35 ? 12.44871 -14.45571 -41.47009 1.000 13.97025 35 SER D C 1
ATOM 5895 O O . SER D 1 35 ? 13.03373 -13.86852 -42.38469 1.000 14.61587 35 SER D O 1
ATOM 5903 N N . MET D 1 36 ? 11.53280 -13.88510 -40.70120 1.000 13.96374 36 MET D N 1
ATOM 5904 C CA . MET D 1 36 ? 11.23667 -12.46098 -40.75615 1.000 14.21367 36 MET D CA 1
ATOM 5905 C C . MET D 1 36 ? 11.27407 -11.89691 -39.34953 1.000 13.65784 36 MET D C 1
ATOM 5906 O O . MET D 1 36 ? 11.04810 -12.60421 -38.36794 1.000 14.51410 36 MET D O 1
ATOM 5920 N N . ALA D 1 37 ? 11.57175 -10.60362 -39.25069 1.000 13.30844 37 ALA D N 1
ATOM 5921 C CA . ALA D 1 37 ? 11.76344 -9.96666 -37.95924 1.000 13.03291 37 ALA D CA 1
ATOM 5922 C C . ALA D 1 37 ? 11.33615 -8.51327 -38.01301 1.000 14.10784 37 ALA D C 1
ATOM 5923 O O . ALA D 1 37 ? 11.46040 -7.85272 -39.03317 1.000 17.52071 37 ALA D O 1
ATOM 5930 N N . TRP D 1 38 ? 10.90985 -8.00360 -36.87033 1.000 13.35625 38 TRP D N 1
ATOM 5931 C CA . TRP D 1 38 ? 10.59453 -6.59740 -36.70203 1.000 12.89278 38 TRP D CA 1
ATOM 5932 C C . TRP D 1 38 ? 11.66684 -5.90695 -35.86364 1.000 13.35830 38 TRP D C 1
ATOM 5933 O O . TRP D 1 38 ? 12.13843 -6.45535 -34.85904 1.000 13.58159 38 TRP D O 1
ATOM 5954 N N . PHE D 1 39 ? 11.99437 -4.68976 -36.28526 1.000 13.72927 39 PHE D N 1
ATOM 5955 C CA . PHE D 1 39 ? 12.87145 -3.73326 -35.61828 1.000 13.81264 39 PHE D CA 1
ATOM 5956 C C . PHE D 1 39 ? 12.10392 -2.44502 -35.39637 1.000 14.22331 39 PHE D C 1
ATOM 5957 O O . PHE D 1 39 ? 11.05928 -2.20944 -36.01960 1.000 14.35699 39 PHE D O 1
ATOM 5974 N N . ARG D 1 40 ? 12.66762 -1.56682 -34.56986 1.000 14.37937 40 ARG D N 1
ATOM 5975 C CA . ARG D 1 40 ? 12.13504 -0.21323 -34.50014 1.000 14.96522 40 ARG D CA 1
ATOM 5976 C C . ARG D 1 40 ? 13.27522 0.75903 -34.26137 1.000 15.16594 40 ARG D C 1
ATOM 5977 O O . ARG D 1 40 ? 14.35269 0.39411 -33.78076 1.000 16.44538 40 ARG D O 1
ATOM 5998 N N . GLN D 1 41 ? 13.01775 2.02768 -34.57239 1.000 16.51630 41 GLN D N 1
ATOM 5999 C CA . GLN D 1 41 ? 13.98964 3.08120 -34.33576 1.000 17.86603 41 GLN D CA 1
ATOM 6000 C C . GLN D 1 41 ? 13.24775 4.29130 -33.79382 1.000 17.33764 41 GLN D C 1
ATOM 6001 O O . GLN D 1 41 ? 12.45246 4.90503 -34.51698 1.000 17.54458 41 GLN D O 1
ATOM 6015 N N . ALA D 1 42 ? 13.49583 4.62053 -32.54693 1.000 18.21138 42 ALA D N 1
ATOM 6016 C CA . ALA D 1 42 ? 12.95456 5.81136 -31.92343 1.000 19.48166 42 ALA D CA 1
ATOM 6017 C C . ALA D 1 42 ? 13.88562 6.97551 -32.18156 1.000 21.82444 42 ALA D C 1
ATOM 6018 O O . ALA D 1 42 ? 15.05633 6.77327 -32.49276 1.000 24.51240 42 ALA D O 1
ATOM 6025 N N . PRO D 1 43 ? 13.41678 8.21303 -32.02900 1.000 23.99316 43 PRO D N 1
ATOM 6026 C CA . PRO D 1 43 ? 14.33203 9.35166 -32.19367 1.000 28.90535 43 PRO D CA 1
ATOM 6027 C C . PRO D 1 43 ? 15.44775 9.33440 -31.14588 1.000 33.26029 43 PRO D C 1
ATOM 6028 O O . PRO D 1 43 ? 15.22435 9.05398 -29.96375 1.000 33.86150 43 PRO D O 1
ATOM 6039 N N . GLY D 1 44 ? 16.67715 9.54506 -31.60226 1.000 37.02888 44 GLY D N 1
ATOM 6040 C CA . GLY D 1 44 ? 17.79297 9.58237 -30.67212 1.000 39.05794 44 GLY D CA 1
ATOM 6041 C C . GLY D 1 44 ? 18.22524 8.23317 -30.13808 1.000 39.51465 44 GLY D C 1
ATOM 6042 O O . GLY D 1 44 ? 18.96646 8.17895 -29.15059 1.000 41.32010 44 GLY D O 1
ATOM 6046 N N . LYS D 1 45 ? 17.79213 7.13563 -30.76074 1.000 37.77012 45 LYS D N 1
ATOM 6047 C CA . LYS D 1 45 ? 18.17042 5.80134 -30.31885 1.000 36.51419 45 LYS D CA 1
ATOM 6048 C C . LYS D 1 45 ? 18.70141 4.97538 -31.48655 1.000 32.89936 45 LYS D C 1
ATOM 6049 O O . LYS D 1 45 ? 18.46767 5.26872 -32.66245 1.000 31.45636 45 LYS D O 1
ATOM 6068 N N . GLU D 1 46 ? 19.46236 3.94641 -31.14343 1.000 30.63407 46 GLU D N 1
ATOM 6069 C CA . GLU D 1 46 ? 19.87869 2.98270 -32.15082 1.000 30.36696 46 GLU D CA 1
ATOM 6070 C C . GLU D 1 46 ? 18.70191 2.09325 -32.53737 1.000 26.09129 46 GLU D C 1
ATOM 6071 O O . GLU D 1 46 ? 17.78040 1.86800 -31.75127 1.000 26.92701 46 GLU D O 1
ATOM 6083 N N . ARG D 1 47 ? 18.75711 1.55920 -33.75668 1.000 22.42937 47 ARG D N 1
ATOM 6084 C CA . ARG D 1 47 ? 17.73504 0.62561 -34.21072 1.000 20.08401 47 ARG D CA 1
ATOM 6085 C C . ARG D 1 47 ? 17.76022 -0.63508 -33.35567 1.000 18.07279 47 ARG D C 1
ATOM 6086 O O . ARG D 1 47 ? 18.82792 -1.17944 -33.06819 1.000 20.65432 47 ARG D O 1
ATOM 6107 N N . GLU D 1 48 ? 16.57185 -1.11169 -32.98074 1.000 16.49494 48 GLU D N 1
ATOM 6108 C CA . GLU D 1 48 ? 16.41269 -2.16789 -31.98565 1.000 15.69067 48 GLU D CA 1
ATOM 6109 C C . GLU D 1 48 ? 15.69610 -3.36065 -32.60984 1.000 14.46743 48 GLU D C 1
ATOM 6110 O O . GLU D 1 48 ? 14.55678 -3.23007 -33.08082 1.000 14.22696 48 GLU D O 1
ATOM 6122 N N . PHE D 1 49 ? 16.33216 -4.52617 -32.54910 1.000 14.31424 49 PHE D N 1
ATOM 6123 C CA . PHE D 1 49 ? 15.68246 -5.78678 -32.88594 1.000 14.04837 49 PHE D CA 1
ATOM 6124 C C . PHE D 1 49 ? 14.63704 -6.12085 -31.82169 1.000 13.45275 49 PHE D C 1
ATOM 6125 O O . PHE D 1 49 ? 14.90911 -6.02588 -30.61912 1.000 14.25082 49 PHE D O 1
ATOM 6142 N N . LEU D 1 50 ? 13.46163 -6.58250 -32.26247 1.000 13.21557 50 LEU D N 1
ATOM 6143 C CA . LEU D 1 50 ? 12.34930 -6.90417 -31.35977 1.000 13.81372 50 LEU D CA 1
ATOM 6144 C C . LEU D 1 50 ? 11.93160 -8.36475 -31.33909 1.000 13.26738 50 LEU D C 1
ATOM 6145 O O . LEU D 1 50 ? 11.75855 -8.93099 -30.25548 1.000 13.71494 50 LEU D O 1
ATOM 6161 N N . ALA D 1 51 ? 11.65203 -8.95735 -32.48681 1.000 13.04141 51 ALA D N 1
ATOM 6162 C CA . ALA D 1 51 ? 11.04095 -10.28146 -32.53171 1.000 13.52451 51 ALA D CA 1
ATOM 6163 C C . ALA D 1 51 ? 11.23490 -10.88411 -33.90407 1.000 13.16712 51 ALA D C 1
ATOM 6164 O O . ALA D 1 51 ? 11.35793 -10.15902 -34.89205 1.000 13.50164 51 ALA D O 1
ATOM 6171 N N . THR D 1 52 ? 11.23089 -12.21569 -33.94902 1.000 13.41064 52 THR D N 1
ATOM 6172 C CA . THR D 1 52 ? 11.43909 -12.96559 -35.17810 1.000 13.44346 52 THR D CA 1
ATOM 6173 C C . THR D 1 52 ? 10.54141 -14.18837 -35.21313 1.000 13.40748 52 THR D C 1
ATOM 6174 O O . THR D 1 52 ? 10.15662 -14.73244 -34.18293 1.000 14.22002 52 THR D O 1
ATOM 6185 N N . VAL D 1 53 ? 10.19649 -14.59056 -36.43333 1.000 13.51462 53 VAL D N 1
ATOM 6186 C CA . VAL D 1 53 ? 9.42741 -15.79808 -36.68697 1.000 14.25560 53 VAL D CA 1
ATOM 6187 C C . VAL D 1 53 ? 10.09451 -16.60318 -37.78918 1.000 14.79662 53 VAL D C 1
ATOM 6188 O O . VAL D 1 53 ? 10.53860 -16.06766 -38.80840 1.000 15.14142 53 VAL D O 1
ATOM 6201 N N . GLY D 1 54 ? 10.17472 -17.91072 -37.57127 1.000 15.20535 54 GLY D N 1
ATOM 6202 C CA . GLY D 1 54 ? 10.69564 -18.80958 -38.58801 1.000 16.15288 54 GLY D CA 1
ATOM 6203 C C . GLY D 1 54 ? 9.65101 -19.03521 -39.65966 1.000 17.53018 54 GLY D C 1
ATOM 6204 O O . GLY D 1 54 ? 8.48087 -19.30177 -39.36525 1.000 18.50403 54 GLY D O 1
ATOM 6208 N N . TRP D 1 55 ? 10.06696 -18.92680 -40.91602 1.000 17.98517 55 TRP D N 1
ATOM 6209 C CA . TRP D 1 55 ? 9.09679 -18.96885 -42.00603 1.000 20.17509 55 TRP D CA 1
ATOM 6210 C C . TRP D 1 55 ? 8.50281 -20.36615 -42.16613 1.000 21.61743 55 TRP D C 1
ATOM 6211 O O . TRP D 1 55 ? 7.28385 -20.52047 -42.32159 1.000 22.93803 55 TRP D O 1
ATOM 6232 N N . SER D 1 56 ? 9.34552 -21.39487 -42.13485 1.000 21.78743 56 SER D N 1
ATOM 6233 C CA . SER D 1 56 ? 8.85649 -22.75420 -42.34153 1.000 24.80796 56 SER D CA 1
ATOM 6234 C C . SER D 1 56 ? 7.99777 -23.21143 -41.17298 1.000 24.93971 56 SER D C 1
ATOM 6235 O O . SER D 1 56 ? 6.88308 -23.71858 -41.37448 1.000 27.04628 56 SER D O 1
ATOM 6243 N N . SER D 1 57 ? 8.48681 -23.00582 -39.94683 1.000 27.12799 57 SER D N 1
ATOM 6244 C CA . SER D 1 57 ? 7.92848 -23.62007 -38.74331 1.000 30.07883 57 SER D CA 1
ATOM 6245 C C . SER D 1 57 ? 6.98515 -22.70885 -37.97919 1.000 27.26866 57 SER D C 1
ATOM 6246 O O . SER D 1 57 ? 6.10916 -23.19106 -37.25370 1.000 28.53470 57 SER D O 1
ATOM 6254 N N . GLY D 1 58 ? 7.15190 -21.40876 -38.10203 1.000 22.97295 58 GLY D N 1
ATOM 6255 C CA . GLY D 1 58 ? 6.40368 -20.50596 -37.25112 1.000 20.60519 58 GLY D CA 1
ATOM 6256 C C . GLY D 1 58 ? 6.92804 -20.39878 -35.83651 1.000 20.06615 58 GLY D C 1
ATOM 6257 O O . GLY D 1 58 ? 6.28031 -19.78140 -34.98688 1.000 19.96263 58 GLY D O 1
ATOM 6261 N N . ILE D 1 59 ? 8.09652 -20.95821 -35.53839 1.000 18.97766 59 ILE D N 1
ATOM 6262 C CA . ILE D 1 59 ? 8.67523 -20.72364 -34.22064 1.000 18.45078 59 ILE D CA 1
ATOM 6263 C C . ILE D 1 59 ? 8.99036 -19.23524 -34.06086 1.000 16.91508 59 ILE D C 1
ATOM 6264 O O . ILE D 1 59 ? 9.29200 -18.53524 -35.02753 1.000 16.93855 59 ILE D O 1
ATOM 6280 N N . THR D 1 60 ? 8.94678 -18.75454 -32.82150 1.000 16.77420 60 THR D N 1
ATOM 6281 C CA . THR D 1 60 ? 9.11115 -17.33334 -32.53070 1.000 15.51331 60 THR D CA 1
ATOM 6282 C C . THR D 1 60 ? 10.13515 -17.09120 -31.42549 1.000 16.08813 60 THR D C 1
ATOM 6283 O O . THR D 1 60 ? 10.45197 -17.96579 -30.61879 1.000 17.34947 60 THR D O 1
ATOM 6294 N N . TYR D 1 61 ? 10.63983 -15.86022 -31.39886 1.000 14.94909 61 TYR D N 1
ATOM 6295 C CA . TYR D 1 61 ? 11.52920 -15.39247 -30.35228 1.000 14.21336 61 TYR D CA 1
ATOM 6296 C C . TYR D 1 61 ? 11.29413 -13.90412 -30.14148 1.000 14.01960 61 TYR D C 1
ATOM 6297 O O . TYR D 1 61 ? 11.12786 -13.16951 -31.11485 1.000 14.14469 61 TYR D O 1
ATOM 6315 N N . TYR D 1 62 ? 11.26372 -13.47229 -28.88122 1.000 14.80998 62 TYR D N 1
ATOM 6316 C CA . TYR D 1 62 ? 10.99156 -12.08714 -28.50490 1.000 14.64891 62 TYR D CA 1
ATOM 6317 C C . TYR D 1 62 ? 12.07703 -11.56917 -27.57560 1.000 14.17061 62 TYR D C 1
ATOM 6318 O O . TYR D 1 62 ? 12.43729 -12.23783 -26.61351 1.000 15.48004 62 TYR D O 1
ATOM 6336 N N . MET D 1 63 ? 12.52891 -10.34084 -27.80966 1.000 14.11543 63 MET D N 1
ATOM 6337 C CA . MET D 1 63 ? 13.34857 -9.65101 -26.82251 1.000 14.35435 63 MET D CA 1
ATOM 6338 C C . MET D 1 63 ? 12.49647 -9.25137 -25.62838 1.000 14.84665 63 MET D C 1
ATOM 6339 O O . MET D 1 63 ? 11.27927 -9.08913 -25.72605 1.000 15.35863 63 MET D O 1
ATOM 6353 N N . ASP D 1 64 ? 13.15562 -9.06440 -24.48634 1.000 14.66789 64 ASP D N 1
ATOM 6354 C CA . ASP D 1 64 ? 12.42575 -8.75343 -23.25829 1.000 16.68705 64 ASP D CA 1
ATOM 6355 C C . ASP D 1 64 ? 11.63659 -7.45488 -23.36581 1.000 17.68361 64 ASP D C 1
ATOM 6356 O O . ASP D 1 64 ? 10.62742 -7.28852 -22.67654 1.000 19.21587 64 ASP D O 1
ATOM 6365 N N . SER D 1 65 ? 12.08481 -6.52488 -24.19994 1.000 17.19190 65 SER D N 1
ATOM 6366 C CA . SER D 1 65 ? 11.39152 -5.24699 -24.31483 1.000 18.22640 65 SER D CA 1
ATOM 6367 C C . SER D 1 65 ? 9.94560 -5.41905 -24.77387 1.000 17.98546 65 SER D C 1
ATOM 6368 O O . SER D 1 65 ? 9.10106 -4.57237 -24.44310 1.000 18.93473 65 SER D O 1
ATOM 6376 N N . VAL D 1 66 ? 9.62621 -6.49985 -25.50542 1.000 17.21328 66 VAL D N 1
ATOM 6377 C CA . VAL D 1 66 ? 8.29077 -6.70269 -26.05871 1.000 17.19341 66 VAL D CA 1
ATOM 6378 C C . VAL D 1 66 ? 7.66085 -8.04022 -25.69373 1.000 17.39759 66 VAL D C 1
ATOM 6379 O O . VAL D 1 66 ? 6.46694 -8.25863 -25.95288 1.000 17.79546 66 VAL D O 1
ATOM 6392 N N . LYS D 1 67 ? 8.43236 -8.93324 -25.07966 1.000 18.13978 67 LYS D N 1
ATOM 6393 C CA . LYS D 1 67 ? 7.92616 -10.25519 -24.74444 1.000 19.37663 67 LYS D CA 1
ATOM 6394 C C . LYS D 1 67 ? 6.74124 -10.12153 -23.79424 1.000 20.13496 67 LYS D C 1
ATOM 6395 O O . LYS D 1 67 ? 6.82588 -9.43440 -22.77279 1.000 21.52945 67 LYS D O 1
ATOM 6414 N N . GLY D 1 68 ? 5.65568 -10.82511 -24.09746 1.000 19.06683 68 GLY D N 1
ATOM 6415 C CA . GLY D 1 68 ? 4.41798 -10.72420 -23.33437 1.000 19.22860 68 GLY D CA 1
ATOM 6416 C C . GLY D 1 68 ? 3.49209 -9.58707 -23.74454 1.000 18.18702 68 GLY D C 1
ATOM 6417 O O . GLY D 1 68 ? 2.37225 -9.50093 -23.23463 1.000 19.92971 68 GLY D O 1
ATOM 6421 N N . ARG D 1 69 ? 3.91226 -8.71059 -24.64573 1.000 17.52518 69 ARG D N 1
ATOM 6422 C CA . ARG D 1 69 ? 3.11757 -7.58627 -25.11182 1.000 17.66817 69 ARG D CA 1
ATOM 6423 C C . ARG D 1 69 ? 2.84696 -7.66202 -26.59319 1.000 16.88956 69 ARG D C 1
ATOM 6424 O O . ARG D 1 69 ? 1.73815 -7.36159 -27.02922 1.000 17.86861 69 ARG D O 1
ATOM 6445 N N . PHE D 1 70 ? 3.83818 -8.04840 -27.37697 1.000 17.17187 70 PHE D N 1
ATOM 6446 C CA . PHE D 1 70 ? 3.70393 -8.13025 -28.82186 1.000 17.26610 70 PHE D CA 1
ATOM 6447 C C . PHE D 1 70 ? 3.70982 -9.60111 -29.24369 1.000 17.19258 70 PHE D C 1
ATOM 6448 O O . PHE D 1 70 ? 4.36073 -10.43338 -28.61206 1.000 19.63476 70 PHE D O 1
ATOM 6465 N N . THR D 1 71 ? 2.99315 -9.92398 -30.31534 1.000 16.32700 71 THR D N 1
ATOM 6466 C CA . THR D 1 71 ? 2.93599 -11.28433 -30.83308 1.000 16.19613 71 THR D CA 1
ATOM 6467 C C . THR D 1 71 ? 3.24793 -11.23703 -32.31127 1.000 15.32896 71 THR D C 1
ATOM 6468 O O . THR D 1 71 ? 2.56176 -10.54059 -33.07192 1.000 15.41409 71 THR D O 1
ATOM 6479 N N . ILE D 1 72 ? 4.25743 -11.99860 -32.72788 1.000 15.15712 72 ILE D N 1
ATOM 6480 C CA . ILE D 1 72 ? 4.62602 -12.11303 -34.13253 1.000 15.03690 72 ILE D CA 1
ATOM 6481 C C . ILE D 1 72 ? 4.07731 -13.42905 -34.67503 1.000 16.09864 72 ILE D C 1
ATOM 6482 O O . ILE D 1 72 ? 4.05871 -14.44023 -33.96644 1.000 16.94147 72 ILE D O 1
ATOM 6498 N N . SER D 1 73 ? 3.57618 -13.41041 -35.91014 1.000 16.13503 73 SER D N 1
ATOM 6499 C CA . SER D 1 73 ? 3.04051 -14.60902 -36.53627 1.000 16.51136 73 SER D CA 1
ATOM 6500 C C . SER D 1 73 ? 3.14158 -14.41248 -38.04071 1.000 16.34272 73 SER D C 1
ATOM 6501 O O . SER D 1 73 ? 3.44204 -13.31874 -38.50857 1.000 16.68054 73 SER D O 1
ATOM 6509 N N . ARG D 1 74 ? 2.89737 -15.48019 -38.80025 1.000 17.61067 74 ARG D N 1
ATOM 6510 C CA . ARG D 1 74 ? 2.92658 -15.33312 -40.24824 1.000 18.99082 74 ARG D CA 1
ATOM 6511 C C . ARG D 1 74 ? 1.91621 -16.25275 -40.90955 1.000 20.54738 74 ARG D C 1
ATOM 6512 O O . ARG D 1 74 ? 1.59358 -17.32856 -40.40025 1.000 20.81149 74 ARG D O 1
ATOM 6533 N N . ASP D 1 75 ? 1.45758 -15.82810 -42.08023 1.000 22.49499 75 ASP D N 1
ATOM 6534 C CA . ASP D 1 75 ? 0.59304 -16.61449 -42.95801 1.000 25.32536 75 ASP D CA 1
ATOM 6535 C C . ASP D 1 75 ? 1.43605 -16.90160 -44.19272 1.000 26.07562 75 ASP D C 1
ATOM 6536 O O . ASP D 1 75 ? 1.65914 -16.01558 -45.02663 1.000 26.25650 75 ASP D O 1
ATOM 6545 N N . LYS D 1 76 ? 1.94216 -18.12798 -44.28078 1.000 27.06580 76 LYS D N 1
ATOM 6546 C CA . LYS D 1 76 ? 2.91363 -18.44143 -45.32298 1.000 30.37077 76 LYS D CA 1
ATOM 6547 C C . LYS D 1 76 ? 2.28637 -18.32037 -46.69713 1.000 31.86531 76 LYS D C 1
ATOM 6548 O O . LYS D 1 76 ? 2.89532 -17.76798 -47.62169 1.000 32.52684 76 LYS D O 1
ATOM 6567 N N . GLY D 1 77 ? 1.04880 -18.79106 -46.83723 1.000 32.58196 77 GLY D N 1
ATOM 6568 C CA . GLY D 1 77 ? 0.39475 -18.76702 -48.13679 1.000 34.23302 77 GLY D CA 1
ATOM 6569 C C . GLY D 1 77 ? 0.14512 -17.36458 -48.65498 1.000 34.15419 77 GLY D C 1
ATOM 6570 O O . GLY D 1 77 ? 0.11655 -17.14299 -49.87161 1.000 37.07545 77 GLY D O 1
ATOM 6574 N N . LYS D 1 78 ? -0.04850 -16.40271 -47.75173 1.000 31.92811 78 LYS D N 1
ATOM 6575 C CA . LYS D 1 78 ? -0.24687 -15.00997 -48.12222 1.000 31.93380 78 LYS D CA 1
ATOM 6576 C C . LYS D 1 78 ? 1.04368 -14.21387 -48.12124 1.000 27.71628 78 LYS D C 1
ATOM 6577 O O . LYS D 1 78 ? 1.00667 -13.00074 -48.32768 1.000 27.76154 78 LYS D O 1
ATOM 6596 N N . ASN D 1 79 ? 2.17330 -14.85946 -47.85923 1.000 25.68644 79 ASN D N 1
ATOM 6597 C CA . ASN D 1 79 ? 3.46843 -14.18190 -47.79055 1.000 26.24612 79 ASN D CA 1
ATOM 6598 C C . ASN D 1 79 ? 3.44985 -12.97780 -46.85505 1.000 23.40182 79 ASN D C 1
ATOM 6599 O O . ASN D 1 79 ? 4.08429 -11.95663 -47.12615 1.000 24.45364 79 ASN D O 1
ATOM 6610 N N . THR D 1 80 ? 2.75252 -13.09514 -45.72053 1.000 22.38603 80 THR D N 1
ATOM 6611 C CA . THR D 1 80 ? 2.51825 -11.95690 -44.83325 1.000 21.08997 80 THR D CA 1
ATOM 6612 C C . THR D 1 80 ? 2.91329 -12.30321 -43.40395 1.000 20.29271 80 THR D C 1
ATOM 6613 O O . THR D 1 80 ? 2.58587 -13.38322 -42.91081 1.000 20.86015 80 THR D O 1
ATOM 6624 N N . VAL D 1 81 ? 3.63035 -11.38841 -42.75545 1.000 17.85303 81 VAL D N 1
ATOM 6625 C CA . VAL D 1 81 ? 3.97341 -11.47750 -41.34367 1.000 16.56980 81 VAL D CA 1
ATOM 6626 C C . VAL D 1 81 ? 3.21393 -10.38201 -40.60224 1.000 15.66329 81 VAL D C 1
ATOM 6627 O O . VAL D 1 81 ? 2.90404 -9.32700 -41.17036 1.000 16.83906 81 VAL D O 1
ATOM 6640 N N . TYR D 1 82 ? 2.89071 -10.65471 -39.33771 1.000 16.07208 82 TYR D N 1
ATOM 6641 C CA . TYR D 1 82 ? 2.07911 -9.77873 -38.51060 1.000 16.49506 82 TYR D CA 1
ATOM 6642 C C . TYR D 1 82 ? 2.79508 -9.49991 -37.20800 1.000 15.54995 82 TYR D C 1
ATOM 6643 O O . TYR D 1 82 ? 3.46893 -10.37348 -36.66038 1.000 16.53783 82 TYR D O 1
ATOM 6661 N N . LEU D 1 83 ? 2.61001 -8.29516 -36.68040 1.000 15.14340 83 LEU D N 1
ATOM 6662 C CA . LEU D 1 83 ? 3.03262 -7.96264 -35.31974 1.000 14.77767 83 LEU D CA 1
ATOM 6663 C C . LEU D 1 83 ? 1.82764 -7.35164 -34.60854 1.000 14.54620 83 LEU D C 1
ATOM 6664 O O . LEU D 1 83 ? 1.46210 -6.19976 -34.84968 1.000 15.67330 83 LEU D O 1
ATOM 6680 N N . GLN D 1 84 ? 1.19096 -8.13111 -33.75272 1.000 14.82721 84 GLN D N 1
ATOM 6681 C CA . GLN D 1 84 ? 0.12528 -7.64081 -32.90192 1.000 16.38603 84 GLN D CA 1
ATOM 6682 C C . GLN D 1 84 ? 0.77889 -6.93325 -31.73050 1.000 16.37048 84 GLN D C 1
ATOM 6683 O O . GLN D 1 84 ? 1.57253 -7.53924 -31.00660 1.000 19.14807 84 GLN D O 1
ATOM 6697 N N . MET D 1 85 ? 0.49106 -5.65459 -31.55809 1.000 15.28323 85 MET D N 1
ATOM 6698 C CA . MET D 1 85 ? 1.12672 -4.81666 -30.53670 1.000 16.44162 85 MET D CA 1
ATOM 6699 C C . MET D 1 85 ? 0.08182 -4.40972 -29.51216 1.000 17.95662 85 MET D C 1
ATOM 6700 O O . MET D 1 85 ? -0.72734 -3.51674 -29.75427 1.000 20.17994 85 MET D O 1
ATOM 6714 N N . ASP D 1 86 ? 0.10138 -5.06396 -28.37083 1.000 16.90827 86 ASP D N 1
ATOM 6715 C CA . ASP D 1 86 ? -0.76026 -4.71177 -27.26245 1.000 17.77378 86 ASP D CA 1
ATOM 6716 C C . ASP D 1 86 ? 0.07534 -3.97577 -26.22460 1.000 16.26671 86 ASP D C 1
ATOM 6717 O O . ASP D 1 86 ? 1.30356 -3.95077 -26.26548 1.000 16.71496 86 ASP D O 1
ATOM 6726 N N . SER D 1 87 ? -0.60585 -3.37134 -25.26867 1.000 16.52019 87 SER D N 1
ATOM 6727 C CA . SER D 1 87 ? 0.07020 -2.82857 -24.09116 1.000 16.69592 87 SER D CA 1
ATOM 6728 C C . SER D 1 87 ? 1.03767 -1.71081 -24.45538 1.000 16.91994 87 SER D C 1
ATOM 6729 O O . SER D 1 87 ? 2.12659 -1.61456 -23.88144 1.000 17.25990 87 SER D O 1
ATOM 6737 N N . LEU D 1 88 ? 0.63641 -0.85101 -25.38816 1.000 16.17891 88 LEU D N 1
ATOM 6738 C CA . LEU D 1 88 ? 1.53912 0.14126 -25.94536 1.000 16.82764 88 LEU D CA 1
ATOM 6739 C C . LEU D 1 88 ? 1.75917 1.28000 -24.95922 1.000 17.64006 88 LEU D C 1
ATOM 6740 O O . LEU D 1 88 ? 0.82924 1.77398 -24.31689 1.000 19.33150 88 LEU D O 1
ATOM 6756 N N . LYS D 1 89 ? 2.98711 1.73482 -24.88191 1.000 19.40157 89 LYS D N 1
ATOM 6757 C CA . LYS D 1 89 ? 3.30037 2.86810 -24.02906 1.000 20.63173 89 LYS D CA 1
ATOM 6758 C C . LYS D 1 89 ? 4.05660 3.91084 -24.82847 1.000 18.33236 89 LYS D C 1
ATOM 6759 O O . LYS D 1 89 ? 4.55490 3.63060 -25.92088 1.000 17.26452 89 LYS D O 1
ATOM 6778 N N . PRO D 1 90 ? 4.15914 5.13286 -24.30532 1.000 19.26949 90 PRO D N 1
ATOM 6779 C CA . PRO D 1 90 ? 4.77488 6.19954 -25.09645 1.000 19.99320 90 PRO D CA 1
ATOM 6780 C C . PRO D 1 90 ? 6.12961 5.82288 -25.65258 1.000 18.51108 90 PRO D C 1
ATOM 6781 O O . PRO D 1 90 ? 6.43299 6.18009 -26.78808 1.000 17.82295 90 PRO D O 1
ATOM 6792 N N . GLU D 1 91 ? 6.95810 5.11154 -24.88509 1.000 19.31919 91 GLU D N 1
ATOM 6793 C CA . GLU D 1 91 ? 8.30546 4.79360 -25.34036 1.000 20.17651 91 GLU D CA 1
ATOM 6794 C C . GLU D 1 91 ? 8.33008 3.73455 -26.43450 1.000 18.21497 91 GLU D C 1
ATOM 6795 O O . GLU D 1 91 ? 9.40505 3.44582 -26.95685 1.000 19.47649 91 GLU D O 1
ATOM 6807 N N . ASP D 1 92 ? 7.17327 3.19750 -26.81619 1.000 16.76744 92 ASP D N 1
ATOM 6808 C CA . ASP D 1 92 ? 7.06336 2.36045 -27.99092 1.000 14.84794 92 ASP D CA 1
ATOM 6809 C C . ASP D 1 92 ? 6.94973 3.19199 -29.26223 1.000 14.84051 92 ASP D C 1
ATOM 6810 O O . ASP D 1 92 ? 6.92346 2.62278 -30.35155 1.000 15.54452 92 ASP D O 1
ATOM 6819 N N . THR D 1 93 ? 6.84001 4.51602 -29.14480 1.000 15.10222 93 THR D N 1
ATOM 6820 C CA . THR D 1 93 ? 6.79134 5.37315 -30.31943 1.000 14.66733 93 THR D CA 1
ATOM 6821 C C . THR D 1 93 ? 8.09077 5.24774 -31.08920 1.000 14.75012 93 THR D C 1
ATOM 6822 O O . THR D 1 93 ? 9.17281 5.39917 -30.52697 1.000 15.80748 93 THR D O 1
ATOM 6833 N N . ALA D 1 94 ? 7.98813 4.97368 -32.37944 1.000 14.15196 94 ALA D N 1
ATOM 6834 C CA . ALA D 1 94 ? 9.16168 4.70532 -33.19266 1.000 14.56068 94 ALA D CA 1
ATOM 6835 C C . ALA D 1 94 ? 8.68572 4.43409 -34.60799 1.000 14.66562 94 ALA D C 1
ATOM 6836 O O . ALA D 1 94 ? 7.49281 4.20981 -34.86254 1.000 15.31996 94 ALA D O 1
ATOM 6843 N N . VAL D 1 95 ? 9.64577 4.43215 -35.52477 1.000 15.49518 95 VAL D N 1
ATOM 6844 C CA . VAL D 1 95 ? 9.41742 3.88330 -36.85274 1.000 16.20813 95 VAL D CA 1
ATOM 6845 C C . VAL D 1 95 ? 9.71605 2.39144 -36.76319 1.000 16.28755 95 VAL D C 1
ATOM 6846 O O . VAL D 1 95 ? 10.80207 1.99960 -36.32020 1.000 16.83858 95 VAL D O 1
ATOM 6859 N N . TYR D 1 96 ? 8.74408 1.56280 -37.14667 1.000 15.73204 96 TYR D N 1
ATOM 6860 C CA . TYR D 1 96 ? 8.86101 0.11086 -37.11694 1.000 15.52742 96 TYR D CA 1
ATOM 6861 C C . TYR D 1 96 ? 9.19131 -0.40593 -38.50375 1.000 16.69307 96 TYR D C 1
ATOM 6862 O O . TYR D 1 96 ? 8.57863 0.01165 -39.48424 1.000 18.74658 96 TYR D O 1
ATOM 6880 N N . TYR D 1 97 ? 10.15907 -1.31289 -38.57074 1.000 15.38490 97 TYR D N 1
ATOM 6881 C CA . TYR D 1 97 ? 10.66690 -1.86898 -39.81887 1.000 15.62515 97 TYR D CA 1
ATOM 6882 C C . TYR D 1 97 ? 10.50915 -3.37759 -39.79908 1.000 15.86118 97 TYR D C 1
ATOM 6883 O O . TYR D 1 97 ? 10.90166 -4.03106 -38.83317 1.000 16.89945 97 TYR D O 1
ATOM 6901 N N . CYS D 1 98 ? 9.98431 -3.93687 -40.87335 1.000 15.21624 98 CYS D N 1
ATOM 6902 C CA . CYS D 1 98 ? 10.01738 -5.37499 -41.05130 1.000 15.27849 98 CYS D CA 1
ATOM 6903 C C . CYS D 1 98 ? 11.21687 -5.75839 -41.90378 1.000 15.21815 98 CYS D C 1
ATOM 6904 O O . CYS D 1 98 ? 11.66574 -4.99325 -42.76430 1.000 16.93460 98 CYS D O 1
ATOM 6912 N N . THR D 1 99 ? 11.73145 -6.95899 -41.66024 1.000 14.52571 99 THR D N 1
ATOM 6913 C CA . THR D 1 99 ? 12.88789 -7.48012 -42.37121 1.000 14.86176 99 THR D CA 1
ATOM 6914 C C . THR D 1 99 ? 12.64179 -8.93130 -42.73012 1.000 15.03371 99 THR D C 1
ATOM 6915 O O . THR D 1 99 ? 11.80609 -9.61889 -42.12337 1.000 15.35527 99 THR D O 1
ATOM 6926 N N . ALA D 1 100 ? 13.40535 -9.40387 -43.71204 1.000 15.32019 100 ALA D N 1
ATOM 6927 C CA . ALA D 1 100 ? 13.47078 -10.81634 -44.03923 1.000 15.74878 100 ALA D CA 1
ATOM 6928 C C . ALA D 1 100 ? 14.92478 -11.22902 -44.14644 1.000 16.15476 100 ALA D C 1
ATOM 6929 O O . ALA D 1 100 ? 15.78643 -10.46967 -44.61605 1.000 17.80337 100 ALA D O 1
ATOM 6936 N N . THR D 1 101 ? 15.18097 -12.46807 -43.74605 1.000 16.13695 101 THR D N 1
ATOM 6937 C CA . THR D 1 101 ? 16.49908 -13.07175 -43.82751 1.000 16.53042 101 THR D CA 1
ATOM 6938 C C . THR D 1 101 ? 16.41956 -14.26354 -44.76099 1.000 16.90009 101 THR D C 1
ATOM 6939 O O . THR D 1 101 ? 15.58855 -15.15963 -44.56830 1.000 16.91359 101 THR D O 1
ATOM 6950 N N . ARG D 1 102 ? 17.29410 -14.27145 -45.75647 1.000 18.32465 102 ARG D N 1
ATOM 6951 C CA . ARG D 1 102 ? 17.35657 -15.33787 -46.74259 1.000 20.25570 102 ARG D CA 1
ATOM 6952 C C . ARG D 1 102 ? 18.01475 -16.57507 -46.14618 1.000 18.05369 102 ARG D C 1
ATOM 6953 O O . ARG D 1 102 ? 18.92837 -16.49427 -45.31757 1.000 17.85556 102 ARG D O 1
ATOM 6974 N N . ALA D 1 103 ? 17.59221 -17.73682 -46.63207 1.000 18.03826 103 ALA D N 1
ATOM 6975 C CA . ALA D 1 103 ? 18.22892 -18.97928 -46.22012 1.000 18.28423 103 ALA D CA 1
ATOM 6976 C C . ALA D 1 103 ? 19.71480 -18.93081 -46.54981 1.000 16.84343 103 ALA D C 1
ATOM 6977 O O . ALA D 1 103 ? 20.12380 -18.49056 -47.63356 1.000 18.69785 103 ALA D O 1
ATOM 6984 N N . TYR D 1 104 ? 20.51865 -19.37966 -45.59609 1.000 16.85574 104 TYR D N 1
ATOM 6985 C CA . TYR D 1 104 ? 21.97514 -19.44237 -45.67451 1.000 16.91362 104 TYR D CA 1
ATOM 6986 C C . TYR D 1 104 ? 22.64394 -18.07708 -45.63356 1.000 17.62337 104 TYR D C 1
ATOM 6987 O O . TYR D 1 104 ? 23.85652 -17.98078 -45.83637 1.000 19.30413 104 TYR D O 1
ATOM 7005 N N . SER D 1 105 ? 21.90938 -17.02573 -45.31410 1.000 17.76679 105 SER D N 1
ATOM 7006 C CA . SER D 1 105 ? 22.49310 -15.73689 -45.00493 1.000 16.73637 105 SER D CA 1
ATOM 7007 C C . SER D 1 105 ? 22.56572 -15.56908 -43.48324 1.000 16.26925 105 SER D C 1
ATOM 7008 O O . SER D 1 105 ? 22.26371 -16.47735 -42.71390 1.000 16.95625 105 SER D O 1
ATOM 7016 N N . VAL D 1 106 ? 23.00111 -14.39615 -43.04977 1.000 15.43421 106 VAL D N 1
ATOM 7017 C CA . VAL D 1 106 ? 22.98542 -14.01928 -41.64394 1.000 15.98845 106 VAL D CA 1
ATOM 7018 C C . VAL D 1 106 ? 22.55450 -12.56652 -41.58086 1.000 16.05795 106 VAL D C 1
ATOM 7019 O O . VAL D 1 106 ? 22.69185 -11.81178 -42.54446 1.000 17.67496 106 VAL D O 1
ATOM 7032 N N . GLY D 1 107 ? 22.03045 -12.17750 -40.42685 1.000 15.84408 107 GLY D N 1
ATOM 7033 C CA . GLY D 1 107 ? 21.57292 -10.81297 -40.29400 1.000 16.53666 107 GLY D CA 1
ATOM 7034 C C . GLY D 1 107 ? 20.26538 -10.59181 -41.02488 1.000 17.54423 107 GLY D C 1
ATOM 7035 O O . GLY D 1 107 ? 19.38110 -11.44828 -41.02561 1.000 18.66903 107 GLY D O 1
ATOM 7039 N N . TYR D 1 108 ? 20.13145 -9.41957 -41.65142 1.000 17.21332 108 TYR D N 1
ATOM 7040 C CA . TYR D 1 108 ? 18.84889 -8.89527 -42.09407 1.000 18.72669 108 TYR D CA 1
ATOM 7041 C C . TYR D 1 108 ? 19.00866 -8.37305 -43.52319 1.000 19.05817 108 TYR D C 1
ATOM 7042 O O . TYR D 1 108 ? 19.43922 -7.23780 -43.74987 1.000 20.76272 108 TYR D O 1
ATOM 7060 N N . ASP D 1 109 ? 18.67827 -9.25046 -44.48935 1.000 18.23882 109 ASP D N 1
ATOM 7061 C CA . ASP D 1 109 ? 18.97336 -9.00164 -45.89890 1.000 19.97474 109 ASP D CA 1
ATOM 7062 C C . ASP D 1 109 ? 18.07793 -7.94038 -46.50820 1.000 21.09760 109 ASP D C 1
ATOM 7063 O O . ASP D 1 109 ? 18.55144 -7.12008 -47.30293 1.000 24.74591 109 ASP D O 1
ATOM 7072 N N . TYR D 1 110 ? 16.78038 -7.99149 -46.22131 1.000 19.24645 110 TYR D N 1
ATOM 7073 C CA . TYR D 1 110 ? 15.77218 -7.16064 -46.86307 1.000 18.72566 110 TYR D CA 1
ATOM 7074 C C . TYR D 1 110 ? 15.02918 -6.36585 -45.80914 1.000 17.46704 110 TYR D C 1
ATOM 7075 O O . TYR D 1 110 ? 14.67170 -6.91376 -44.76281 1.000 17.82826 110 TYR D O 1
ATOM 7093 N N . TRP D 1 111 ? 14.82815 -5.07325 -46.08329 1.000 17.93968 111 TRP D N 1
ATOM 7094 C CA . TRP D 1 111 ? 14.21356 -4.14418 -45.14673 1.000 17.86145 111 TRP D CA 1
ATOM 7095 C C . TRP D 1 111 ? 13.04378 -3.43586 -45.81561 1.000 19.53432 111 TRP D C 1
ATOM 7096 O O . TRP D 1 111 ? 13.14153 -3.01648 -46.97538 1.000 21.53613 111 TRP D O 1
ATOM 7117 N N . GLY D 1 112 ? 11.93852 -3.30146 -45.07808 1.000 19.50868 112 GLY D N 1
ATOM 7118 C CA . GLY D 1 112 ? 10.85059 -2.44226 -45.47946 1.000 21.09128 112 GLY D CA 1
ATOM 7119 C C . GLY D 1 112 ? 11.21665 -0.98441 -45.28708 1.000 22.24698 112 GLY D C 1
ATOM 7120 O O . GLY D 1 112 ? 12.26932 -0.62636 -44.75583 1.000 23.18199 112 GLY D O 1
ATOM 7124 N N . GLN D 1 113 ? 10.30099 -0.12058 -45.71895 1.000 23.71677 113 GLN D N 1
ATOM 7125 C CA . GLN D 1 113 ? 10.51954 1.32120 -45.66906 1.000 25.81061 113 GLN D CA 1
ATOM 7126 C C . GLN D 1 113 ? 10.19433 1.92492 -44.30981 1.000 23.90479 113 GLN D C 1
ATOM 7127 O O . GLN D 1 113 ? 10.55943 3.07551 -44.05288 1.000 25.92762 113 GLN D O 1
ATOM 7141 N N . GLY D 1 114 ? 9.50642 1.19941 -43.45960 1.000 21.02378 114 GLY D N 1
ATOM 7142 C CA . GLY D 1 114 ? 9.19975 1.69250 -42.13528 1.000 22.00492 114 GLY D CA 1
ATOM 7143 C C . GLY D 1 114 ? 7.77418 2.20473 -42.03538 1.000 22.28249 114 GLY D C 1
ATOM 7144 O O . GLY D 1 114 ? 7.20680 2.76753 -42.97977 1.000 25.01912 114 GLY D O 1
ATOM 7148 N N . THR D 1 115 ? 7.18293 2.02265 -40.86848 1.000 19.33723 115 THR D N 1
ATOM 7149 C CA . THR D 1 115 ? 5.85136 2.55019 -40.59540 1.000 19.39313 115 THR D CA 1
ATOM 7150 C C . THR D 1 115 ? 5.84841 3.21417 -39.22435 1.000 16.93768 115 THR D C 1
ATOM 7151 O O . THR D 1 115 ? 6.32487 2.63585 -3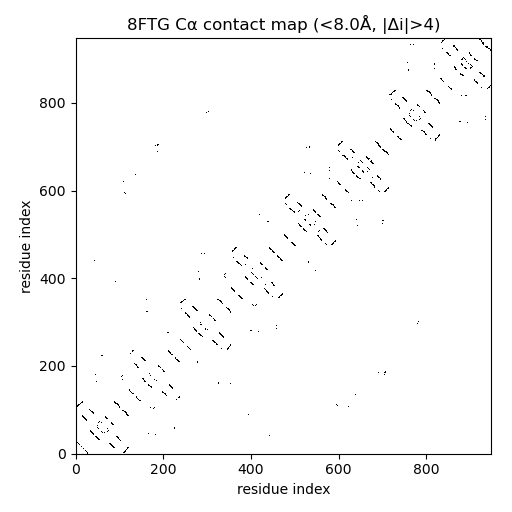8.24774 1.000 16.77025 115 THR D O 1
ATOM 7162 N N . GLN D 1 116 ? 5.33396 4.43272 -39.15241 1.000 17.10602 116 GLN D N 1
ATOM 7163 C CA . GLN D 1 116 ? 5.33718 5.16869 -37.89623 1.000 16.44331 116 GLN D CA 1
ATOM 7164 C C . GLN D 1 116 ? 4.27866 4.62173 -36.95600 1.000 16.03862 116 GLN D C 1
ATOM 7165 O O . GLN D 1 116 ? 3.11770 4.43890 -37.34105 1.000 17.62338 116 GLN D O 1
ATOM 7179 N N . VAL D 1 117 ? 4.66563 4.41423 -35.71126 1.000 14.56334 117 VAL D N 1
ATOM 7180 C CA . VAL D 1 117 ? 3.75586 4.15983 -34.60467 1.000 14.58624 117 VAL D CA 1
ATOM 7181 C C . VAL D 1 117 ? 3.96014 5.26047 -33.58376 1.000 14.04346 117 VAL D C 1
ATOM 7182 O O . VAL D 1 117 ? 5.10461 5.51158 -33.17161 1.000 15.10610 117 VAL D O 1
ATOM 7195 N N . THR D 1 118 ? 2.87666 5.94600 -33.21265 1.000 14.10863 118 THR D N 1
ATOM 7196 C CA . THR D 1 118 ? 2.96185 7.04035 -32.26334 1.000 14.91598 118 THR D CA 1
ATOM 7197 C C . THR D 1 118 ? 1.98601 6.72657 -31.15216 1.000 14.36497 118 THR D C 1
ATOM 7198 O O . THR D 1 118 ? 0.76799 6.66468 -31.38526 1.000 14.95635 118 THR D O 1
ATOM 7209 N N . VAL D 1 119 ? 2.51264 6.61732 -29.94149 1.000 15.34937 119 VAL D N 1
ATOM 7210 C CA . VAL D 1 119 ? 1.74202 6.30787 -28.76468 1.000 16.43082 119 VAL D CA 1
ATOM 7211 C C . VAL D 1 119 ? 1.77811 7.56459 -27.91712 1.000 20.68529 119 VAL D C 1
ATOM 7212 O O . VAL D 1 119 ? 2.84364 7.96569 -27.42302 1.000 22.08983 119 VAL D O 1
ATOM 7225 N N . SER D 1 120 ? 0.62439 8.17363 -27.73249 1.000 23.81505 120 SER D N 1
ATOM 7226 C CA . SER D 1 120 ? 0.53166 9.42388 -27.00254 1.000 30.19899 120 SER D CA 1
ATOM 7227 C C . SER D 1 120 ? -0.16682 9.19325 -25.66651 1.000 35.83647 120 SER D C 1
ATOM 7228 O O . SER D 1 120 ? -0.99164 8.28935 -25.52772 1.000 35.96858 120 SER D O 1
ATOM 7236 N N . SER D 1 121 ? 0.15878 10.02677 -24.68183 1.000 41.87853 121 SER D N 1
ATOM 7237 C CA . SER D 1 121 ? -0.49663 9.94902 -23.37761 1.000 47.75324 121 SER D CA 1
ATOM 7238 C C . SER D 1 121 ? -1.97884 10.30226 -23.51556 1.000 50.19858 121 SER D C 1
ATOM 7239 O O . SER D 1 121 ? -2.80083 10.02887 -22.63637 1.000 50.70719 121 SER D O 1
ATOM 7248 N N . GLY E 1 1 ? -20.53192 -15.90409 -4.20680 1.000 51.93284 1 GLY E N 1
ATOM 7249 C CA . GLY E 1 1 ? -20.2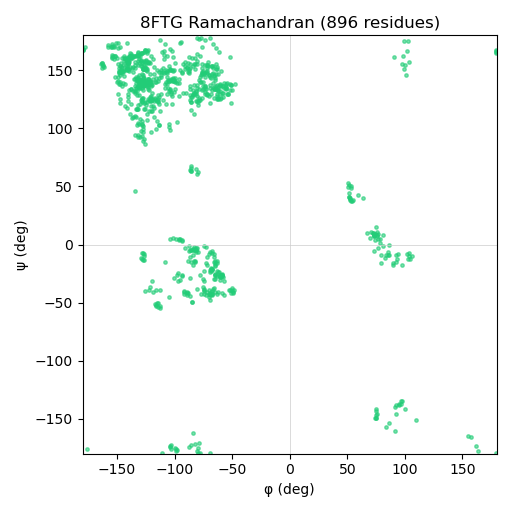1608 -14.66927 -3.42939 1.000 49.96771 1 GLY E CA 1
ATOM 7250 C C . GLY E 1 1 ? -19.25320 -13.74830 -4.15213 1.000 46.89788 1 GLY E C 1
ATOM 7251 O O . GLY E 1 1 ? -19.67108 -12.80151 -4.82437 1.000 46.68132 1 GLY E O 1
ATOM 7257 N N . SER E 1 2 ? -17.95746 -14.02850 -4.01365 1.000 43.11806 2 SER E N 1
ATOM 7258 C CA . SER E 1 2 ? -16.93964 -13.20701 -4.65596 1.000 40.05912 2 SER E CA 1
ATOM 7259 C C . SER E 1 2 ? -17.10112 -13.26882 -6.16591 1.000 33.37277 2 SER E C 1
ATOM 7260 O O . SER E 1 2 ? -17.24344 -14.34684 -6.74560 1.000 34.08234 2 SER E O 1
ATOM 7268 N N . GLN E 1 3 ? -17.06064 -12.11307 -6.80035 1.000 27.68485 3 GLN E N 1
ATOM 7269 C CA . GLN E 1 3 ? -17.36892 -12.03953 -8.21794 1.000 23.88855 3 GLN E CA 1
ATOM 7270 C C . GLN E 1 3 ? -16.18046 -12.31763 -9.12141 1.000 20.00065 3 GLN E C 1
ATOM 7271 O O . GLN E 1 3 ? -16.39028 -12.54339 -10.31375 1.000 19.53416 3 GLN E O 1
ATOM 7285 N N . VAL E 1 4 ? -14.96102 -12.29865 -8.59900 1.000 18.94170 4 VAL E N 1
ATOM 7286 C CA . VAL E 1 4 ? -13.75731 -12.64521 -9.34584 1.000 17.81897 4 VAL E CA 1
ATOM 7287 C C . VAL E 1 4 ? -12.98913 -13.64045 -8.50617 1.000 17.80756 4 VAL E C 1
ATOM 7288 O O . VAL E 1 4 ? -12.92807 -13.49347 -7.28434 1.000 20.19012 4 VAL E O 1
ATOM 7301 N N . GLN E 1 5 ? -12.40982 -14.65284 -9.15077 1.000 17.71693 5 GLN E N 1
ATOM 7302 C CA . GLN E 1 5 ? -11.55090 -15.64018 -8.50637 1.000 20.56345 5 GLN E CA 1
ATOM 7303 C C . GLN E 1 5 ? -10.20425 -15.68417 -9.21646 1.000 19.04363 5 GLN E C 1
ATOM 7304 O O . GLN E 1 5 ? -10.14597 -15.58085 -10.44507 1.000 19.55054 5 GLN E O 1
ATOM 7318 N N . LEU E 1 6 ? -9.12267 -15.78752 -8.43652 1.000 17.36538 6 LEU E N 1
ATOM 7319 C CA . LEU E 1 6 ? -7.75203 -15.78985 -8.94359 1.000 16.17049 6 LEU E CA 1
ATOM 7320 C C . LEU E 1 6 ? -7.04989 -17.05805 -8.49414 1.000 16.10116 6 LEU E C 1
ATOM 7321 O O . LEU E 1 6 ? -7.13107 -17.40802 -7.31500 1.000 17.94845 6 LEU E O 1
ATOM 7337 N N . VAL E 1 7 ? -6.34284 -17.72725 -9.41394 1.000 16.20706 7 VAL E N 1
ATOM 7338 C CA . VAL E 1 7 ? -5.57882 -18.92841 -9.09427 1.000 17.04365 7 VAL E CA 1
ATOM 7339 C C . VAL E 1 7 ? -4.19142 -18.84343 -9.71204 1.000 16.45042 7 VAL E C 1
ATOM 7340 O O . VAL E 1 7 ? -4.05726 -18.86604 -10.94513 1.000 16.43948 7 VAL E O 1
ATOM 7353 N N . GLU E 1 8 ? -3.16496 -18.81795 -8.86501 1.000 17.50016 8 GLU E N 1
ATOM 7354 C CA . GLU E 1 8 ? -1.78541 -18.74438 -9.32830 1.000 16.60618 8 GLU E CA 1
ATOM 7355 C C . GLU E 1 8 ? -1.18805 -20.13142 -9.56110 1.000 17.68889 8 GLU E C 1
ATOM 7356 O O . GLU E 1 8 ? -1.56759 -21.11776 -8.91820 1.000 20.45755 8 GLU E O 1
ATOM 7368 N N . SER E 1 9 ? -0.22386 -20.18003 -10.47978 1.000 16.79936 9 SER E N 1
ATOM 7369 C CA . SER E 1 9 ? 0.55841 -21.37253 -10.76302 1.000 19.15962 9 SER E CA 1
ATOM 7370 C C . SER E 1 9 ? 1.95103 -20.93073 -11.20761 1.000 16.91936 9 SER E C 1
ATOM 7371 O O . SER E 1 9 ? 2.22147 -19.75685 -11.39001 1.000 15.89459 9 SER E O 1
ATOM 7379 N N . GLY E 1 10 ? 2.84230 -21.88746 -11.37676 1.000 18.51749 10 GLY E N 1
ATOM 7380 C CA . GLY E 1 10 ? 4.15379 -21.64114 -11.94438 1.000 19.49673 10 GLY E CA 1
ATOM 7381 C C . GLY E 1 10 ? 5.29030 -21.57057 -10.94419 1.000 21.19132 10 GLY E C 1
ATOM 7382 O O . GLY E 1 10 ? 6.45355 -21.50256 -11.36328 1.000 23.25978 10 GLY E O 1
ATOM 7386 N N . GLY E 1 11 ? 4.99462 -21.56250 -9.64840 1.000 20.26872 11 GLY E N 1
ATOM 7387 C CA . GLY E 1 11 ? 6.03857 -21.57946 -8.64405 1.000 20.16153 11 GLY E CA 1
ATOM 7388 C C . GLY E 1 11 ? 6.85182 -22.85499 -8.69608 1.000 21.73790 11 GLY E C 1
ATOM 7389 O O . GLY E 1 11 ? 6.55512 -23.80151 -9.41672 1.000 26.92259 11 GLY E O 1
ATOM 7393 N N . GLY E 1 12 ? 7.95740 -22.84288 -7.97410 1.000 18.19701 12 GLY E N 1
ATOM 7394 C CA . GLY E 1 12 ? 8.76261 -24.02418 -7.79629 1.000 18.15826 12 GLY E CA 1
ATOM 7395 C C . GLY E 1 12 ? 10.14556 -23.62056 -7.33887 1.000 15.07784 12 GLY E C 1
ATOM 7396 O O . GLY E 1 12 ? 10.40511 -22.46856 -7.00644 1.000 15.48184 12 GLY E O 1
ATOM 7400 N N . LEU E 1 13 ? 11.00003 -24.61988 -7.27954 1.000 15.31968 13 LEU E N 1
ATOM 7401 C CA . LEU E 1 13 ? 12.38904 -24.46648 -6.90794 1.000 14.81651 13 LEU E CA 1
ATOM 7402 C C . LEU E 1 13 ? 13.23034 -24.12518 -8.12217 1.000 15.45345 13 LEU E C 1
ATOM 7403 O O . LEU E 1 13 ? 13.07332 -24.73074 -9.18066 1.000 17.34596 13 LEU E O 1
ATOM 7419 N N . VAL E 1 14 ? 14.13801 -23.16388 -7.97408 1.000 15.79357 14 VAL E N 1
ATOM 7420 C CA . VAL E 1 14 ? 15.02543 -22.75163 -9.04829 1.000 18.26392 14 VAL E CA 1
ATOM 7421 C C . VAL E 1 14 ? 16.37486 -22.41192 -8.44791 1.000 17.13639 14 VAL E C 1
ATOM 7422 O O . VAL E 1 14 ? 16.46769 -22.00012 -7.29123 1.000 17.12905 14 VAL E O 1
ATOM 7435 N N . GLN E 1 15 ? 17.42644 -22.62176 -9.22915 1.000 18.53291 15 GLN E N 1
ATOM 7436 C CA . GLN E 1 15 ? 18.76274 -22.24343 -8.80242 1.000 18.78389 15 GLN E CA 1
ATOM 7437 C C . GLN E 1 15 ? 18.94207 -20.74668 -8.97946 1.000 18.20511 15 GLN E C 1
ATOM 7438 O O . GLN E 1 15 ? 18.43124 -20.15589 -9.93426 1.000 20.06158 15 GLN E O 1
ATOM 7452 N N . ALA E 1 16 ? 19.67123 -20.13289 -8.05395 1.000 19.16677 16 ALA E N 1
ATOM 7453 C CA . ALA E 1 16 ? 19.99283 -18.71811 -8.18902 1.000 19.93696 16 ALA E CA 1
ATOM 7454 C C . ALA E 1 16 ? 20.59080 -18.43488 -9.56656 1.000 19.82443 16 ALA E C 1
ATOM 7455 O O . ALA E 1 16 ? 21.41032 -19.20277 -10.07790 1.000 20.76165 16 ALA E O 1
ATOM 7462 N N . GLY E 1 17 ? 20.14771 -17.32902 -10.17120 1.000 20.51351 17 GLY E N 1
ATOM 7463 C CA . GLY E 1 17 ? 20.46050 -16.97637 -11.54234 1.000 21.11011 17 GLY E CA 1
ATOM 7464 C C . GLY E 1 17 ? 19.44712 -17.45598 -12.56613 1.000 19.73530 17 GLY E C 1
ATOM 7465 O O . GLY E 1 17 ? 19.45099 -16.97145 -13.70339 1.000 21.82960 17 GLY E O 1
ATOM 7469 N N . GLY E 1 18 ? 18.57815 -18.38183 -12.19157 1.000 18.12271 18 GLY E N 1
ATOM 7470 C CA . GLY E 1 18 ? 17.60830 -18.93667 -13.10195 1.000 17.30898 18 GLY E CA 1
ATOM 7471 C C . GLY E 1 18 ? 16.37426 -18.06729 -13.24583 1.000 16.86483 18 GLY E C 1
ATOM 7472 O O . GLY E 1 18 ? 16.30131 -16.93085 -12.76857 1.000 17.42251 18 GLY E O 1
ATOM 7476 N N . SER E 1 19 ? 15.39063 -18.64273 -13.93378 1.000 16.71332 19 SER E N 1
ATOM 7477 C CA . SER E 1 19 ? 14.15021 -17.97502 -14.27840 1.000 16.62596 19 SER E CA 1
ATOM 7478 C C . SER E 1 19 ? 12.96533 -18.86107 -13.94564 1.000 15.60741 19 SER E C 1
ATOM 7479 O O . SER E 1 19 ? 13.04647 -20.09208 -13.98168 1.000 17.04723 19 SER E O 1
ATOM 7487 N N . LEU E 1 20 ? 11.83054 -18.21319 -13.70988 1.000 15.41087 20 LEU E N 1
ATOM 7488 C CA . LEU E 1 20 ? 10.54517 -18.86292 -13.55363 1.000 15.79587 20 LEU E CA 1
ATOM 7489 C C . LEU E 1 20 ? 9.50617 -17.94220 -14.15859 1.000 16.47095 20 LEU E C 1
ATOM 7490 O O . LEU E 1 20 ? 9.68682 -16.73460 -14.14376 1.000 20.13612 20 LEU E O 1
ATOM 7506 N N . ARG E 1 21 ? 8.38622 -18.50271 -14.59261 1.000 15.41612 21 ARG E N 1
ATOM 7507 C CA . ARG E 1 21 ? 7.24425 -17.70818 -15.03773 1.000 15.13544 21 ARG E CA 1
ATOM 7508 C C . ARG E 1 21 ? 6.03429 -18.09107 -14.20627 1.000 14.30706 21 ARG E C 1
ATOM 7509 O O . ARG E 1 21 ? 5.57770 -19.22993 -14.25829 1.000 16.86155 21 ARG E O 1
ATOM 7530 N N . LEU E 1 22 ? 5.53516 -17.15598 -13.42619 1.000 13.81773 22 LEU E N 1
ATOM 7531 C CA . LEU E 1 22 ? 4.29419 -17.36772 -12.70989 1.000 13.51334 22 LEU E CA 1
ATOM 7532 C C . LEU E 1 22 ? 3.12563 -16.96006 -13.59547 1.000 14.55385 22 LEU E C 1
ATOM 7533 O O . LEU E 1 22 ? 3.23499 -16.06457 -14.44538 1.000 14.44972 22 LEU E O 1
ATOM 7549 N N . SER E 1 23 ? 1.99186 -17.61303 -13.36935 1.000 14.92018 23 SER E N 1
ATOM 7550 C CA . SER E 1 23 ? 0.75742 -17.27308 -14.04374 1.000 15.65888 23 SER E CA 1
ATOM 7551 C C . SER E 1 23 ? -0.36433 -17.17193 -13.01692 1.000 15.15003 23 SER E C 1
ATOM 7552 O O . SER E 1 23 ? -0.27999 -17.70864 -11.90261 1.000 16.18803 23 SER E O 1
ATOM 7560 N N . CYS E 1 24 ? -1.41049 -16.44624 -13.38240 1.000 15.10174 24 CYS E N 1
ATOM 7561 C CA . CYS E 1 24 ? -2.60504 -16.38371 -12.55671 1.000 14.68932 24 CYS E CA 1
ATOM 7562 C C . CYS E 1 24 ? -3.78943 -16.30492 -13.49613 1.000 15.82529 24 CYS E C 1
ATOM 7563 O O . CYS E 1 24 ? -3.84567 -15.42562 -14.36059 1.000 16.69636 24 CYS E O 1
ATOM 7571 N N A THR E 1 25 ? -4.72340 -17.23481 -13.35884 0.691 16.44071 25 THR E N 1
ATOM 7572 N N B THR E 1 25 ? -4.72067 -17.24241 -13.35397 0.309 16.22441 25 THR E N 1
ATOM 7573 C CA A THR E 1 25 ? -5.95338 -17.21430 -14.13408 0.691 18.07636 25 THR E CA 1
ATOM 7574 C CA B THR E 1 25 ? -5.95601 -17.22386 -14.12147 0.309 16.96810 25 THR E CA 1
ATOM 7575 C C A THR E 1 25 ? -7.05610 -16.54108 -13.33682 0.691 17.77091 25 THR E C 1
ATOM 7576 C C B THR E 1 25 ? -7.03057 -16.50936 -13.32158 0.309 17.27350 25 THR E C 1
ATOM 7577 O O A THR E 1 25 ? -7.29300 -16.88477 -12.17375 0.691 20.83813 25 THR E O 1
ATOM 7578 O O B THR E 1 25 ? -7.22429 -16.78819 -12.13394 0.309 18.86375 25 THR E O 1
ATOM 7599 N N . ALA E 1 26 ? -7.73466 -15.60948 -13.98680 1.000 17.26146 26 ALA E N 1
ATOM 7600 C CA . ALA E 1 26 ? -8.84628 -14.88446 -13.40785 1.000 17.64980 26 ALA E CA 1
ATOM 7601 C C . ALA E 1 26 ? -10.13792 -15.42016 -14.00355 1.000 18.92120 26 ALA E C 1
ATOM 7602 O O . ALA E 1 26 ? -10.21607 -15.67448 -15.20834 1.000 21.36808 26 ALA E O 1
ATOM 7610 N N . SER E 1 27 ? -11.13374 -15.62279 -13.15794 1.000 19.46888 27 SER E N 1
ATOM 7611 C CA . SER E 1 27 ? -12.44742 -16.02929 -13.62239 1.000 19.90603 27 SER E CA 1
ATOM 7612 C C . SER E 1 27 ? -13.51151 -15.16497 -12.96953 1.000 18.67225 27 SER E C 1
ATOM 7613 O O . SER E 1 27 ? -13.26687 -14.49735 -11.96196 1.000 19.37403 27 SER E O 1
ATOM 7621 N N . GLY E 1 28 ? -14.69505 -15.17035 -13.56876 1.000 18.59822 28 GLY E N 1
ATOM 7622 C CA . GLY E 1 28 ? -15.80433 -14.36899 -13.08927 1.000 18.44333 28 GLY E CA 1
ATOM 7623 C C . GLY E 1 28 ? -15.92593 -13.06111 -13.83062 1.000 17.13986 28 GLY E C 1
ATOM 7624 O O . GLY E 1 28 ? -15.77629 -12.99680 -15.05515 1.000 18.29329 28 GLY E O 1
ATOM 7628 N N . ARG E 1 29 ? -16.18633 -11.99562 -13.08975 1.000 16.27440 29 ARG E N 1
ATOM 7629 C CA . ARG E 1 29 ? -16.53217 -10.70480 -13.69691 1.000 16.49704 29 ARG E CA 1
ATOM 7630 C C . ARG E 1 29 ? -15.25678 -9.92642 -14.02788 1.000 15.26118 29 ARG E C 1
ATOM 7631 O O . ARG E 1 29 ? -14.97118 -8.85616 -13.50351 1.000 16.07704 29 ARG E O 1
ATOM 7652 N N . THR E 1 30 ? -14.48738 -10.47719 -14.96309 1.000 15.57635 30 THR E N 1
ATOM 7653 C CA . THR E 1 30 ? -13.17365 -9.91212 -15.24872 1.000 16.17420 30 THR E CA 1
ATOM 7654 C C . THR E 1 30 ? -13.24095 -8.54184 -15.92067 1.000 14.47692 30 THR E C 1
ATOM 7655 O O . THR E 1 30 ? -12.27492 -7.78109 -15.83557 1.000 15.73580 30 THR E O 1
ATOM 7666 N N . GLY E 1 31 ? -14.33599 -8.21749 -16.59474 1.000 15.33044 31 GLY E N 1
ATOM 7667 C CA . GLY E 1 31 ? -14.49372 -6.89161 -17.17656 1.000 14.93408 31 GLY E CA 1
ATOM 7668 C C . GLY E 1 31 ? -14.68855 -5.78403 -16.16660 1.000 15.18751 31 GLY E C 1
ATOM 7669 O O . GLY E 1 31 ? -14.67110 -4.61201 -16.55325 1.000 15.67798 31 GLY E O 1
ATOM 7673 N N . THR E 1 32 ? -14.86749 -6.12061 -14.89336 1.000 14.12382 32 THR E N 1
ATOM 7674 C CA . THR E 1 32 ? -14.92394 -5.12407 -13.83554 1.000 14.83882 32 THR E CA 1
ATOM 7675 C C . THR E 1 32 ? -13.55883 -4.78981 -13.28051 1.000 14.80871 32 THR E C 1
ATOM 7676 O O . THR E 1 32 ? -13.46918 -3.94657 -12.38012 1.000 15.35458 32 THR E O 1
ATOM 7687 N N . ILE E 1 33 ? -12.51010 -5.43211 -13.77189 1.000 14.79011 33 ILE E N 1
ATOM 7688 C CA . ILE E 1 33 ? -11.16901 -5.27327 -13.22661 1.000 14.45056 33 ILE E CA 1
ATOM 7689 C C . ILE E 1 33 ? -10.42249 -4.17660 -13.97575 1.000 13.25533 33 ILE E C 1
ATOM 7690 O O . ILE E 1 33 ? -10.37112 -4.17021 -15.21461 1.000 13.73541 33 ILE E O 1
ATOM 7706 N N . TYR E 1 34 ? -9.83250 -3.25625 -13.21496 1.000 13.39852 34 TYR E N 1
ATOM 7707 C CA . TYR E 1 34 ? -8.99790 -2.20325 -13.76865 1.000 12.78105 34 TYR E CA 1
ATOM 7708 C C . TYR E 1 34 ? -7.53282 -2.60198 -13.87966 1.000 12.32582 34 TYR E C 1
ATOM 7709 O O . TYR E 1 34 ? -6.86932 -2.25882 -14.85803 1.000 12.66909 34 TYR E O 1
ATOM 7727 N N . SER E 1 35 ? -6.99417 -3.27195 -12.86375 1.000 12.09509 35 SER E N 1
ATOM 7728 C CA . SER E 1 35 ? -5.57877 -3.60257 -12.84716 1.000 12.93314 35 SER E CA 1
ATOM 7729 C C . SER E 1 35 ? -5.36452 -4.86929 -12.02127 1.000 12.19917 35 SER E C 1
ATOM 7730 O O . SER E 1 35 ? -6.20944 -5.26079 -11.22003 1.000 13.23722 35 SER E O 1
ATOM 7738 N N . MET E 1 36 ? -4.21514 -5.50430 -12.27603 1.000 12.41194 36 MET E N 1
ATOM 7739 C CA . MET E 1 36 ? -3.78965 -6.68173 -11.53803 1.000 13.11535 36 MET E CA 1
ATOM 7740 C C . MET E 1 36 ? -2.40042 -6.40070 -10.97904 1.000 12.60295 36 MET E C 1
ATOM 7741 O O . MET E 1 36 ? -1.63531 -5.63403 -11.56162 1.000 13.37047 36 MET E O 1
ATOM 7755 N N . ALA E 1 37 ? -2.05544 -7.03420 -9.86210 1.000 12.25366 37 ALA E N 1
ATOM 7756 C CA . ALA E 1 37 ? -0.74215 -6.79707 -9.28089 1.000 12.43287 37 ALA E CA 1
ATOM 7757 C C . ALA E 1 37 ? -0.22287 -8.05223 -8.61365 1.000 12.31702 37 ALA E C 1
ATOM 7758 O O . ALA E 1 37 ? -0.98856 -8.83786 -8.06562 1.000 15.68686 37 ALA E O 1
ATOM 7765 N N . TRP E 1 38 ? 1.09843 -8.19105 -8.59569 1.000 11.64256 38 TRP E N 1
ATOM 7766 C CA . TRP E 1 38 ? 1.76403 -9.25166 -7.85153 1.000 12.17446 38 TRP E CA 1
ATOM 7767 C C . TRP E 1 38 ? 2.38906 -8.70472 -6.57824 1.000 12.50752 38 TRP E C 1
ATOM 7768 O O . TRP E 1 38 ? 2.94912 -7.59925 -6.56485 1.000 12.70017 38 TRP E O 1
ATOM 7789 N N . PHE E 1 39 ? 2.27487 -9.49636 -5.52327 1.000 12.28398 39 PHE E N 1
ATOM 7790 C CA . PHE E 1 39 ? 2.87905 -9.29167 -4.22803 1.000 12.29452 39 PHE E CA 1
ATOM 7791 C C . PHE E 1 39 ? 3.69499 -10.53073 -3.88242 1.000 12.12530 39 PHE E C 1
ATOM 7792 O O . PHE E 1 39 ? 3.53335 -11.59202 -4.48687 1.000 12.79275 39 PHE E O 1
ATOM 7809 N N . ARG E 1 40 ? 4.53526 -10.41909 -2.86298 1.000 12.56151 40 ARG E N 1
ATOM 7810 C CA . ARG E 1 40 ? 5.16655 -11.60284 -2.30973 1.000 12.73764 40 ARG E CA 1
ATOM 7811 C C . ARG E 1 40 ? 5.29226 -11.43788 -0.81026 1.000 12.39169 40 ARG E C 1
ATOM 7812 O O . ARG E 1 40 ? 5.25645 -10.33308 -0.27327 1.000 13.08880 40 ARG E O 1
ATOM 7833 N N . GLN E 1 41 ? 5.46374 -12.55543 -0.12520 1.000 13.15316 41 GLN E N 1
ATOM 7834 C CA . GLN E 1 41 ? 5.72918 -12.52147 1.30386 1.000 13.28472 41 GLN E CA 1
ATOM 7835 C C . GLN E 1 41 ? 6.82799 -13.53230 1.57996 1.000 15.82936 41 GLN E C 1
ATOM 7836 O O . GLN E 1 41 ? 6.62612 -14.73943 1.43402 1.000 16.77985 41 GLN E O 1
ATOM 7850 N N . ALA E 1 42 ? 8.01401 -13.00627 1.90271 1.000 17.27972 42 ALA E N 1
ATOM 7851 C CA . ALA E 1 42 ? 9.24554 -13.74864 2.11353 1.000 20.20127 42 ALA E CA 1
ATOM 7852 C C . ALA E 1 42 ? 9.37558 -14.12117 3.56958 1.000 23.13983 42 ALA E C 1
ATOM 7853 O O . ALA E 1 42 ? 8.79606 -13.47079 4.43937 1.000 22.67985 42 ALA E O 1
ATOM 7860 N N . PRO E 1 43 ? 10.15350 -15.16753 3.86784 1.000 26.05857 43 PRO E N 1
ATOM 7861 C CA . PRO E 1 43 ? 10.34737 -15.58544 5.26388 1.000 28.42583 43 PRO E CA 1
ATOM 7862 C C . PRO E 1 43 ? 10.76251 -14.43177 6.14791 1.000 30.62795 43 PRO E C 1
ATOM 7863 O O . PRO E 1 43 ? 11.74679 -13.74391 5.86142 1.000 31.97466 43 PRO E O 1
ATOM 7874 N N . GLY E 1 44 ? 9.97299 -14.17249 7.18170 1.000 31.47197 44 GLY E N 1
ATOM 7875 C CA . GLY E 1 44 ? 10.29993 -13.13666 8.14578 1.000 33.93921 44 GLY E CA 1
ATOM 7876 C C . GLY E 1 44 ? 10.10915 -11.70352 7.68966 1.000 33.38995 44 GLY E C 1
ATOM 7877 O O . GLY E 1 44 ? 10.50793 -10.78743 8.42463 1.000 35.36683 44 GLY E O 1
ATOM 7881 N N . LYS E 1 45 ? 9.49573 -11.46896 6.52648 1.000 29.88249 45 LYS E N 1
ATOM 7882 C CA . LYS E 1 45 ? 9.30982 -10.12973 5.97530 1.000 28.66801 45 LYS E CA 1
ATOM 7883 C C . LYS E 1 45 ? 7.83221 -9.80117 5.82236 1.000 24.42779 45 LYS E C 1
ATOM 7884 O O . LYS E 1 45 ? 6.97567 -10.68264 5.76567 1.000 25.77954 45 LYS E O 1
ATOM 7903 N N . GLU E 1 46 ? 7.54800 -8.50959 5.74755 1.000 21.32861 46 GLU E N 1
ATOM 7904 C CA . GLU E 1 46 ? 6.19251 -8.06919 5.47104 1.000 19.44771 46 GLU E CA 1
ATOM 7905 C C . GLU E 1 46 ? 5.82849 -8.34630 4.01517 1.000 17.79210 46 GLU E C 1
ATOM 7906 O O . GLU E 1 46 ? 6.68313 -8.34036 3.12709 1.000 18.73567 46 GLU E O 1
ATOM 7918 N N . ARG E 1 47 ? 4.53959 -8.55002 3.77203 1.000 14.96945 47 ARG E N 1
ATOM 7919 C CA . ARG E 1 47 ? 4.05608 -8.73428 2.40405 1.000 13.99273 47 ARG E CA 1
ATOM 7920 C C . ARG E 1 47 ? 4.32688 -7.47641 1.59546 1.000 13.63575 47 ARG E C 1
ATOM 7921 O O . ARG E 1 47 ? 4.03051 -6.36082 2.02202 1.000 16.16363 47 ARG E O 1
ATOM 7942 N N . GLU E 1 48 ? 4.87892 -7.66009 0.41853 1.000 12.77358 48 GLU E N 1
ATOM 7943 C CA . GLU E 1 48 ? 5.44721 -6.58581 -0.38171 1.000 12.90953 48 GLU E CA 1
ATOM 7944 C C . GLU E 1 48 ? 4.75322 -6.51451 -1.74553 1.000 12.42176 48 GLU E C 1
ATOM 7945 O O . GLU E 1 48 ? 4.75869 -7.49094 -2.49897 1.000 12.54106 48 GLU E O 1
ATOM 7957 N N . PHE E 1 49 ? 4.19429 -5.35125 -2.08293 1.000 12.19928 49 PHE E N 1
ATOM 7958 C CA . PHE E 1 49 ? 3.79789 -5.04132 -3.44633 1.000 12.32296 49 PHE E CA 1
ATOM 7959 C C . PHE E 1 49 ? 5.01989 -5.03422 -4.34436 1.000 11.24449 49 PHE E C 1
ATOM 7960 O O . PHE E 1 49 ? 6.05846 -4.45355 -4.00107 1.000 12.14531 49 PHE E O 1
ATOM 7977 N N . LEU E 1 50 ? 4.88598 -5.66669 -5.52333 1.000 11.75335 50 LEU E N 1
ATOM 7978 C CA . LEU E 1 50 ? 5.98967 -5.75590 -6.48538 1.000 12.07527 50 LEU E CA 1
ATOM 7979 C C . LEU E 1 50 ? 5.73304 -5.02613 -7.79556 1.000 11.78751 50 LEU E C 1
ATOM 7980 O O . LEU E 1 50 ? 6.61445 -4.30150 -8.27909 1.000 12.40037 50 LEU E O 1
ATOM 7996 N N . ALA E 1 51 ? 4.58869 -5.25749 -8.43950 1.000 12.24370 51 ALA E N 1
ATOM 7997 C CA . ALA E 1 51 ? 4.36765 -4.77458 -9.79470 1.000 12.54690 51 ALA E CA 1
ATOM 7998 C C . ALA E 1 51 ? 2.88601 -4.81931 -10.10065 1.000 12.58867 51 ALA E C 1
ATOM 7999 O O . ALA E 1 51 ? 2.15796 -5.66565 -9.58856 1.000 12.84007 51 ALA E O 1
ATOM 8006 N N . THR E 1 52 ? 2.45832 -3.92329 -10.99483 1.000 12.63043 52 THR E N 1
ATOM 8007 C CA . THR E 1 52 ? 1.07415 -3.85587 -11.43150 1.000 12.16316 52 THR E CA 1
ATOM 8008 C C . THR E 1 52 ? 1.00330 -3.71627 -12.94072 1.000 12.38544 52 THR E C 1
ATOM 8009 O O . THR E 1 52 ? 1.89659 -3.15521 -13.56686 1.000 12.72291 52 THR E O 1
ATOM 8020 N N . VAL E 1 53 ? -0.08831 -4.21837 -13.51274 1.000 12.52175 53 VAL E N 1
ATOM 8021 C CA . VAL E 1 53 ? -0.39494 -4.09880 -14.94054 1.000 12.56845 53 VAL E CA 1
ATOM 8022 C C . VAL E 1 53 ? -1.84783 -3.67352 -15.09987 1.000 12.25016 53 VAL E C 1
ATOM 8023 O O . VAL E 1 53 ? -2.74611 -4.23496 -14.45927 1.000 12.99880 53 VAL E O 1
ATOM 8036 N N . GLY E 1 54 ? -2.08850 -2.70904 -15.98038 1.000 12.63593 54 GLY E N 1
ATOM 8037 C CA . GLY E 1 54 ? -3.46072 -2.38348 -16.32348 1.000 12.38215 54 GLY E CA 1
ATOM 8038 C C . GLY E 1 54 ? -4.11132 -3.55909 -17.03505 1.000 12.12532 54 GLY E C 1
ATOM 8039 O O . GLY E 1 54 ? -3.51236 -4.17492 -17.92693 1.000 13.26711 54 GLY E O 1
ATOM 8043 N N . TRP E 1 55 ? -5.33586 -3.90573 -16.62159 1.000 12.42742 55 TRP E N 1
ATOM 8044 C CA . TRP E 1 55 ? -5.95439 -5.11438 -17.16284 1.000 14.05476 55 TRP E CA 1
ATOM 8045 C C . TRP E 1 55 ? -6.33132 -4.95201 -18.61896 1.000 13.42236 55 TRP E C 1
ATOM 8046 O O . TRP E 1 55 ? -6.20683 -5.89615 -19.39626 1.000 16.07972 55 TRP E O 1
ATOM 8067 N N . SER E 1 56 ? -6.82392 -3.78364 -19.00108 1.000 13.85780 56 SER E N 1
ATOM 8068 C CA . SER E 1 56 ? -7.10538 -3.48550 -20.39462 1.000 14.91859 56 SER E CA 1
ATOM 8069 C C . SER E 1 56 ? -5.98752 -2.71230 -21.05012 1.000 16.56987 56 SER E C 1
ATOM 8070 O O . SER E 1 56 ? -5.75871 -2.89561 -22.23191 1.000 22.06863 56 SER E O 1
ATOM 8078 N N . SER E 1 57 ? -5.18851 -1.98963 -20.31078 1.000 15.70975 57 SER E N 1
ATOM 8079 C CA . SER E 1 57 ? -4.18703 -1.14307 -20.92165 1.000 15.59717 57 SER E CA 1
ATOM 8080 C C . SER E 1 57 ? -2.82564 -1.81026 -21.05531 1.000 14.80764 57 SER E C 1
ATOM 8081 O O . SER E 1 57 ? -2.03050 -1.41401 -21.90417 1.000 16.14762 57 SER E O 1
ATOM 8089 N N . GLY E 1 58 ? -2.50586 -2.77250 -20.20278 1.000 14.36500 58 GLY E N 1
ATOM 8090 C CA . GLY E 1 58 ? -1.18388 -3.34546 -20.20153 1.000 15.24131 58 GLY E CA 1
ATOM 8091 C C . GLY E 1 58 ? -0.06777 -2.41984 -19.77389 1.000 14.70734 58 GLY E C 1
ATOM 8092 O O . GLY E 1 58 ? 1.10230 -2.80205 -19.88532 1.000 15.46560 58 GLY E O 1
ATOM 8096 N N . ILE E 1 59 ? -0.38198 -1.23169 -19.24415 1.000 14.94996 59 ILE E N 1
ATOM 8097 C CA . ILE E 1 59 ? 0.64186 -0.33878 -18.70964 1.000 15.02682 59 ILE E CA 1
ATOM 8098 C C . ILE E 1 59 ? 1.12275 -0.91859 -17.39628 1.000 13.65402 59 ILE E C 1
ATOM 8099 O O . ILE E 1 59 ? 0.34916 -1.53352 -16.66880 1.000 14.00217 59 ILE E O 1
ATOM 8115 N N . THR E 1 60 ? 2.41465 -0.77180 -17.12294 1.000 14.21133 60 THR E N 1
ATOM 8116 C CA . THR E 1 60 ? 3.04062 -1.43219 -16.00531 1.000 14.30192 60 THR E CA 1
ATOM 8117 C C . THR E 1 60 ? 3.75183 -0.45485 -15.06776 1.000 14.14878 60 THR E C 1
ATOM 8118 O O . THR E 1 60 ? 4.11014 0.65982 -15.42998 1.000 16.10563 60 THR E O 1
ATOM 8129 N N . TYR E 1 61 ? 3.95322 -0.89852 -13.84110 1.000 13.17954 61 TYR E N 1
ATOM 8130 C CA . TYR E 1 61 ? 4.78873 -0.19908 -12.87179 1.000 12.60287 61 TYR E CA 1
ATOM 8131 C C . TYR E 1 61 ? 5.45003 -1.24618 -11.98883 1.000 12.78837 61 TYR E C 1
ATOM 8132 O O . TYR E 1 61 ? 4.79766 -2.21112 -11.59678 1.000 13.30336 61 TYR E O 1
ATOM 8150 N N . TYR E 1 62 ? 6.73197 -1.05997 -11.69705 1.000 12.58656 62 TYR E N 1
ATOM 8151 C CA . TYR E 1 62 ? 7.51954 -1.97359 -10.88321 1.000 12.94120 62 TYR E CA 1
ATOM 8152 C C . TYR E 1 62 ? 8.19486 -1.24399 -9.74712 1.000 12.97831 62 TYR E C 1
ATOM 8153 O O . TYR E 1 62 ? 8.74768 -0.16920 -9.95017 1.000 14.57613 62 TYR E O 1
ATOM 8171 N N . MET E 1 63 ? 8.24296 -1.88854 -8.58491 1.000 12.43222 63 MET E N 1
ATOM 8172 C CA . MET E 1 63 ? 9.12355 -1.44013 -7.52682 1.000 12.70775 63 MET E CA 1
ATOM 8173 C C . MET E 1 63 ? 10.56972 -1.75607 -7.88706 1.000 12.80473 63 MET E C 1
ATOM 8174 O O . MET E 1 63 ? 10.86355 -2.71549 -8.60277 1.000 13.01957 63 MET E O 1
ATOM 8188 N N . ASP E 1 64 ? 11.48463 -0.98028 -7.31936 1.000 13.59372 64 ASP E N 1
ATOM 8189 C CA . ASP E 1 64 ? 12.89520 -1.16662 -7.62302 1.000 13.88103 64 ASP E CA 1
ATOM 8190 C C . ASP E 1 64 ? 13.42751 -2.52733 -7.18970 1.000 15.09781 64 ASP E C 1
ATOM 8191 O O . ASP E 1 64 ? 14.42615 -2.99292 -7.75193 1.000 17.38597 64 ASP E O 1
ATOM 8200 N N . SER E 1 65 ? 12.78006 -3.18584 -6.22577 1.000 14.51151 65 SER E N 1
ATOM 8201 C CA . SER E 1 65 ? 13.19745 -4.51701 -5.80456 1.000 15.52719 65 SER E CA 1
ATOM 8202 C C . SER E 1 65 ? 13.18469 -5.52772 -6.94968 1.000 14.73581 65 SER E C 1
ATOM 8203 O O . SER E 1 65 ? 13.94589 -6.50087 -6.89329 1.000 16.37574 65 SER E O 1
ATOM 8211 N N . VAL E 1 66 ? 12.34932 -5.32164 -7.97166 1.000 14.05157 66 VAL E N 1
ATOM 8212 C CA . VAL E 1 66 ? 12.20502 -6.27158 -9.06805 1.000 14.70676 66 VAL E CA 1
ATOM 8213 C C . VAL E 1 66 ? 12.38834 -5.64696 -10.44119 1.000 14.34761 66 VAL E C 1
ATOM 8214 O O . VAL E 1 66 ? 12.54115 -6.37425 -11.42506 1.000 14.70376 66 VAL E O 1
ATOM 8227 N N . LYS E 1 67 ? 12.38521 -4.31798 -10.52842 1.000 14.71654 67 LYS E N 1
ATOM 8228 C CA . LYS E 1 67 ? 12.50984 -3.67977 -11.82087 1.000 16.06140 67 LYS E CA 1
ATOM 8229 C C . LYS E 1 67 ? 13.82898 -4.07313 -12.46015 1.000 17.46826 67 LYS E C 1
ATOM 8230 O O . LYS E 1 67 ? 14.86807 -4.13801 -11.79367 1.000 18.33281 67 LYS E O 1
ATOM 8249 N N . GLY E 1 68 ? 13.77845 -4.35572 -13.76549 1.000 18.44623 68 GLY E N 1
ATOM 8250 C CA . GLY E 1 68 ? 14.94880 -4.81612 -14.49547 1.000 19.99727 68 GLY E CA 1
ATOM 8251 C C . GLY E 1 68 ? 15.17846 -6.31171 -14.44513 1.000 20.01746 68 GLY E C 1
ATOM 8252 O O . GLY E 1 68 ? 16.05628 -6.81450 -15.15702 1.000 23.41150 68 GLY E O 1
ATOM 8256 N N . ARG E 1 69 ? 14.43140 -7.03919 -13.62625 1.000 17.30353 69 ARG E N 1
ATOM 8257 C CA . ARG E 1 69 ? 14.53291 -8.49237 -13.53488 1.000 16.86838 69 ARG E CA 1
ATOM 8258 C C . ARG E 1 69 ? 13.22360 -9.19378 -13.82307 1.000 15.80449 69 ARG E C 1
ATOM 8259 O O . ARG E 1 69 ? 13.22264 -10.25658 -14.44652 1.000 16.34567 69 ARG E O 1
ATOM 8280 N N . PHE E 1 70 ? 12.11659 -8.64772 -13.35194 1.000 15.47120 70 PHE E N 1
ATOM 8281 C CA . PHE E 1 70 ? 10.81514 -9.25684 -13.54189 1.000 15.37385 70 PHE E CA 1
ATOM 8282 C C . PHE E 1 70 ? 10.01532 -8.46289 -14.56017 1.000 16.35241 70 PHE E C 1
ATOM 8283 O O . PHE E 1 70 ? 10.17518 -7.25147 -14.67470 1.000 17.56754 70 PHE E O 1
ATOM 8300 N N . THR E 1 71 ? 9.13260 -9.15598 -15.28294 1.000 15.21968 71 THR E N 1
ATOM 8301 C CA . THR E 1 71 ? 8.20694 -8.53995 -16.23021 1.000 14.95779 71 THR E CA 1
ATOM 8302 C C . THR E 1 71 ? 6.79042 -9.01000 -15.94210 1.000 14.30015 71 THR E C 1
ATOM 8303 O O . THR E 1 71 ? 6.52418 -10.21374 -15.93966 1.000 15.48776 71 THR E O 1
ATOM 8314 N N . ILE E 1 72 ? 5.89967 -8.08512 -15.69108 1.000 14.94800 72 ILE E N 1
ATOM 8315 C CA . ILE E 1 72 ? 4.48144 -8.38997 -15.51823 1.000 14.92824 72 ILE E CA 1
ATOM 8316 C C . ILE E 1 72 ? 3.78442 -8.14912 -16.83797 1.000 15.68779 72 ILE E C 1
ATOM 8317 O O . ILE E 1 72 ? 4.12946 -7.23224 -17.58077 1.000 17.39010 72 ILE E O 1
ATOM 8333 N N . SER E 1 73 ? 2.86551 -9.03654 -17.18142 1.000 15.55907 73 SER E N 1
ATOM 8334 C CA . SER E 1 73 ? 2.13978 -8.89505 -18.43629 1.000 17.18004 73 SER E CA 1
ATOM 8335 C C . SER E 1 73 ? 0.80106 -9.58925 -18.27984 1.000 16.44707 73 SER E C 1
ATOM 8336 O O . SER E 1 73 ? 0.52759 -10.24662 -17.27191 1.000 17.25403 73 SER E O 1
ATOM 8344 N N . ARG E 1 74 ? -0.05386 -9.42099 -19.27344 1.000 18.11101 74 ARG E N 1
ATOM 8345 C CA . ARG E 1 74 ? -1.35450 -10.05920 -19.22001 1.000 20.74097 74 ARG E CA 1
ATOM 8346 C C . ARG E 1 74 ? -1.72275 -10.49641 -20.61755 1.000 21.80256 74 ARG E C 1
ATOM 8347 O O . ARG E 1 74 ? -1.30251 -9.87510 -21.59865 1.000 21.15983 74 ARG E O 1
ATOM 8368 N N . ASP E 1 75 ? -2.51427 -11.57408 -20.68670 1.000 24.06314 75 ASP E N 1
ATOM 8369 C CA . ASP E 1 75 ? -3.16433 -12.05199 -21.90456 1.000 24.32136 75 ASP E CA 1
ATOM 8370 C C . ASP E 1 75 ? -4.67045 -12.03913 -21.64727 1.000 23.93759 75 ASP E C 1
ATOM 8371 O O . ASP E 1 75 ? -5.23538 -12.95419 -21.02697 1.000 24.42097 75 ASP E O 1
ATOM 8380 N N . LYS E 1 76 ? -5.29497 -10.96301 -22.09954 1.000 24.23409 76 LYS E N 1
ATOM 8381 C CA . LYS E 1 76 ? -6.70388 -10.73224 -21.83917 1.000 27.03097 76 LYS E CA 1
ATOM 8382 C C . LYS E 1 76 ? -7.54262 -11.87980 -22.35482 1.000 26.80311 76 LYS E C 1
ATOM 8383 O O . LYS E 1 76 ? -8.47803 -12.32167 -21.68226 1.000 27.50792 76 LYS E O 1
ATOM 8402 N N . GLY E 1 77 ? -7.23099 -12.36516 -23.55667 1.000 26.82978 77 GLY E N 1
ATOM 8403 C CA . GLY E 1 77 ? -8.05333 -13.39142 -24.16368 1.000 28.09087 77 GLY E CA 1
ATOM 8404 C C . GLY E 1 77 ? -8.02935 -14.69079 -23.39262 1.000 28.90159 77 GLY E C 1
ATOM 8405 O O . GLY E 1 77 ? -8.97536 -15.48289 -23.47612 1.000 33.48317 77 GLY E O 1
ATOM 8409 N N . LYS E 1 78 ? -6.95132 -14.93763 -22.65047 1.000 26.37885 78 LYS E N 1
ATOM 8410 C CA . LYS E 1 78 ? -6.82969 -16.14383 -21.85641 1.000 27.13230 78 LYS E CA 1
ATOM 8411 C C . LYS E 1 78 ? -7.13288 -15.87252 -20.38985 1.000 23.34473 78 LYS E C 1
ATOM 8412 O O . LYS E 1 78 ? -6.93330 -16.75898 -19.55342 1.000 23.70661 78 LYS E O 1
ATOM 8431 N N . ASN E 1 79 ? -7.56270 -14.65895 -20.04854 1.000 21.58140 79 ASN E N 1
ATOM 8432 C CA . ASN E 1 79 ? -7.86034 -14.29808 -18.66251 1.000 20.66978 79 ASN E CA 1
ATOM 8433 C C . ASN E 1 79 ? -6.69516 -14.62147 -17.73775 1.000 19.07606 79 ASN E C 1
ATOM 8434 O O . ASN E 1 79 ? -6.88443 -15.05571 -16.60528 1.000 20.42436 79 ASN E O 1
ATOM 8445 N N . THR E 1 80 ? -5.47769 -14.37111 -18.20505 1.000 17.56661 80 THR E N 1
ATOM 8446 C CA . THR E 1 80 ? -4.28519 -14.72807 -17.46605 1.000 16.64836 80 THR E CA 1
ATOM 8447 C C . THR E 1 80 ? -3.35102 -13.53844 -17.29602 1.000 17.30185 80 THR E C 1
ATOM 8448 O O . THR E 1 80 ? -3.15296 -12.74658 -18.21901 1.000 19.85576 80 THR E O 1
ATOM 8459 N N . VAL E 1 81 ? -2.75287 -13.46247 -16.10925 1.000 15.08542 81 VAL E N 1
ATOM 8460 C CA . VAL E 1 81 ? -1.68661 -12.52744 -15.75298 1.000 15.89773 81 VAL E CA 1
ATOM 8461 C C . VAL E 1 81 ? -0.41421 -13.34226 -15.55327 1.000 15.03447 81 VAL E C 1
ATOM 8462 O O . VAL E 1 81 ? -0.46137 -14.44846 -15.00658 1.000 15.94843 81 VAL E O 1
ATOM 8475 N N . TYR E 1 82 ? 0.72746 -12.77647 -15.94573 1.000 14.68410 82 TYR E N 1
ATOM 8476 C CA . TYR E 1 82 ? 2.02140 -13.43364 -15.81621 1.000 15.02556 82 TYR E CA 1
ATOM 8477 C C . TYR E 1 82 ? 3.00966 -12.57619 -15.04399 1.000 14.72632 82 TYR E C 1
ATOM 8478 O O . TYR E 1 82 ? 2.96247 -11.34604 -15.08515 1.000 16.06635 82 TYR E O 1
ATOM 8496 N N . LEU E 1 83 ? 3.92262 -13.25288 -14.34855 1.000 14.53206 83 LEU E N 1
ATOM 8497 C CA . LEU E 1 83 ? 5.12135 -12.62769 -13.78917 1.000 14.08072 83 LEU E CA 1
ATOM 8498 C C . LEU E 1 83 ? 6.31970 -13.44150 -14.26336 1.000 13.98453 83 LEU E C 1
ATOM 8499 O O . LEU E 1 83 ? 6.58367 -14.52721 -13.74018 1.000 14.33095 83 LEU E O 1
ATOM 8515 N N . GLN E 1 84 ? 7.01766 -12.91637 -15.25803 1.000 14.43265 84 GLN E N 1
ATOM 8516 C CA . GLN E 1 84 ? 8.26760 -13.51017 -15.70934 1.000 14.64624 84 GLN E CA 1
ATOM 8517 C C . GLN E 1 84 ? 9.37474 -13.06378 -14.76446 1.000 14.68597 84 GLN E C 1
ATOM 8518 O O . GLN E 1 84 ? 9.55526 -11.86897 -14.55087 1.000 16.18857 84 GLN E O 1
ATOM 8532 N N . MET E 1 85 ? 10.07811 -14.00816 -14.15649 1.000 14.19356 85 MET E N 1
ATOM 8533 C CA A MET E 1 85 ? 11.07835 -13.72033 -13.13518 0.461 14.47382 85 MET E CA 1
ATOM 8534 C CA B MET E 1 85 ? 11.08055 -13.71441 -13.14211 0.539 14.73377 85 MET E CA 1
ATOM 8535 C C . MET E 1 85 ? 12.42801 -14.20890 -13.63342 1.000 14.81324 85 MET E C 1
ATOM 8536 O O . MET E 1 85 ? 12.69337 -15.41280 -13.63541 1.000 16.84625 85 MET E O 1
ATOM 8562 N N . ASP E 1 86 ? 13.27997 -13.29327 -14.02207 1.000 15.79085 86 ASP E N 1
ATOM 8563 C CA . ASP E 1 86 ? 14.61298 -13.61363 -14.48757 1.000 16.24509 86 ASP E CA 1
ATOM 8564 C C . ASP E 1 86 ? 15.62067 -13.16279 -13.44254 1.000 16.23156 86 ASP E C 1
ATOM 8565 O O . ASP E 1 86 ? 15.30622 -12.37219 -12.54557 1.000 16.80136 86 ASP E O 1
ATOM 8574 N N . SER E 1 87 ? 16.84578 -13.68489 -13.54456 1.000 17.55188 87 SER E N 1
ATOM 8575 C CA . SER E 1 87 ? 17.94111 -13.28727 -12.66576 1.000 19.08981 87 SER E CA 1
ATOM 8576 C C . SER E 1 87 ? 17.52303 -13.43145 -11.20475 1.000 18.31974 87 SER E C 1
ATOM 8577 O O . SER E 1 87 ? 17.70926 -12.54238 -10.36063 1.000 18.11753 87 SER E O 1
ATOM 8585 N N . LEU E 1 88 ? 16.95411 -14.58633 -10.89522 1.000 17.35272 88 LEU E N 1
ATOM 8586 C CA . LEU E 1 88 ? 16.48078 -14.81858 -9.53956 1.000 16.44400 88 LEU E CA 1
ATOM 8587 C C . LEU E 1 88 ? 17.62502 -14.89934 -8.53451 1.000 16.83430 88 LEU E C 1
ATOM 8588 O O . LEU E 1 88 ? 18.72712 -15.39076 -8.82988 1.000 18.05555 88 LEU E O 1
ATOM 8604 N N . LYS E 1 89 ? 17.34709 -14.43343 -7.32531 1.000 16.10197 89 LYS E N 1
ATOM 8605 C CA . LYS E 1 89 ? 18.28885 -14.40520 -6.21907 1.000 16.91147 89 LYS E CA 1
ATOM 8606 C C . LYS E 1 89 ? 17.66102 -15.11239 -5.02408 1.000 15.56464 89 LYS E C 1
ATOM 8607 O O . LYS E 1 89 ? 16.43056 -15.17968 -4.90814 1.000 15.61914 89 LYS E O 1
ATOM 8626 N N . PRO E 1 90 ? 18.47520 -15.60676 -4.09315 1.000 16.47138 90 PRO E N 1
ATOM 8627 C CA . PRO E 1 90 ? 17.90562 -16.26361 -2.89823 1.000 17.15494 90 PRO E CA 1
ATOM 8628 C C . PRO E 1 90 ? 16.83966 -15.43084 -2.19724 1.000 18.08556 90 PRO E C 1
ATOM 8629 O O . PRO E 1 90 ? 15.81695 -15.97367 -1.73408 1.000 18.34822 90 PRO E O 1
ATOM 8640 N N . GLU E 1 91 ? 17.04892 -14.12220 -2.12392 1.000 18.39225 91 GLU E N 1
ATOM 8641 C CA . GLU E 1 91 ? 16.11567 -13.22523 -1.46393 1.000 20.18617 91 GLU E CA 1
ATOM 8642 C C . GLU E 1 91 ? 14.75029 -13.17529 -2.13051 1.000 18.69109 91 GLU E C 1
ATOM 8643 O O . GLU E 1 91 ? 13.82027 -12.63362 -1.52889 1.000 19.23108 91 GLU E O 1
ATOM 8655 N N . ASP E 1 92 ? 14.60616 -13.68870 -3.35224 1.000 15.90801 92 ASP E N 1
ATOM 8656 C CA . ASP E 1 92 ? 13.32239 -13.75025 -4.02005 1.000 15.03559 92 ASP E CA 1
ATOM 8657 C C . ASP E 1 92 ? 12.47662 -14.93068 -3.54730 1.000 14.56951 92 ASP E C 1
ATOM 8658 O O . ASP E 1 92 ? 11.32385 -15.03949 -3.96208 1.000 15.55198 92 ASP E O 1
ATOM 8667 N N . THR E 1 93 ? 13.01062 -15.77943 -2.66585 1.000 14.97881 93 THR E N 1
ATOM 8668 C CA . THR E 1 93 ? 12.23410 -16.87237 -2.08882 1.000 14.13969 93 THR E CA 1
ATOM 8669 C C . THR E 1 93 ? 11.08271 -16.31087 -1.27663 1.000 13.82261 93 THR E C 1
ATOM 8670 O O . THR E 1 93 ? 11.29018 -15.49657 -0.37045 1.000 15.22027 93 THR E O 1
ATOM 8681 N N . ALA E 1 94 ? 9.86585 -16.73672 -1.58960 1.000 13.63384 94 ALA E N 1
ATOM 8682 C CA . ALA E 1 94 ? 8.66364 -16.17593 -1.00072 1.000 13.44240 94 ALA E CA 1
ATOM 8683 C C . ALA E 1 94 ? 7.46650 -16.87694 -1.59852 1.000 13.46922 94 ALA E C 1
ATOM 8684 O O . ALA E 1 94 ? 7.57514 -17.53686 -2.63252 1.000 13.65163 94 ALA E O 1
ATOM 8691 N N . VAL E 1 95 ? 6.32194 -16.71515 -0.95605 1.000 13.30806 95 VAL E N 1
ATOM 8692 C CA . VAL E 1 95 ? 5.04941 -16.99114 -1.59969 1.000 13.91722 95 VAL E CA 1
ATOM 8693 C C . VAL E 1 95 ? 4.65011 -15.75561 -2.40091 1.000 13.56391 95 VAL E C 1
ATOM 8694 O O . VAL E 1 95 ? 4.73062 -14.63197 -1.90009 1.000 14.45836 95 VAL E O 1
ATOM 8707 N N . TYR E 1 96 ? 4.23583 -15.96493 -3.65355 1.000 13.22753 96 TYR E N 1
ATOM 8708 C CA . TYR E 1 96 ? 3.83576 -14.91325 -4.57430 1.000 12.83182 96 TYR E CA 1
ATOM 8709 C C . TYR E 1 96 ? 2.33053 -14.96617 -4.76663 1.000 13.32643 96 TYR E C 1
ATOM 8710 O O . TYR E 1 96 ? 1.77163 -16.04441 -4.98914 1.000 14.50480 96 TYR E O 1
ATOM 8728 N N . TYR E 1 97 ? 1.69154 -13.80692 -4.71383 1.000 12.85191 97 TYR E N 1
ATOM 8729 C CA . TYR E 1 97 ? 0.24634 -13.67768 -4.77698 1.000 12.90227 97 TYR E CA 1
ATOM 8730 C C . TYR E 1 97 ? -0.12410 -12.71427 -5.87579 1.000 13.15266 97 TYR E C 1
ATOM 8731 O O . TYR E 1 97 ? 0.47489 -11.64212 -5.98512 1.000 14.07665 97 TYR E O 1
ATOM 8749 N N . CYS E 1 98 ? -1.14221 -13.07333 -6.64506 1.000 13.15868 98 CYS E N 1
ATOM 8750 C CA . CYS E 1 98 ? -1.71726 -12.14245 -7.59527 1.000 13.44600 98 CYS E CA 1
ATOM 8751 C C . CYS E 1 98 ? -3.01913 -11.57884 -7.04451 1.000 13.39019 98 CYS E C 1
ATOM 8752 O O . CYS E 1 98 ? -3.72033 -12.21316 -6.24764 1.000 14.58138 98 CYS E O 1
ATOM 8760 N N . THR E 1 99 ? -3.31529 -10.35273 -7.45043 1.000 12.86577 99 THR E N 1
ATOM 8761 C CA . THR E 1 99 ? -4.46709 -9.62434 -6.96159 1.000 13.17963 99 THR E CA 1
ATOM 8762 C C . THR E 1 99 ? -5.12770 -8.89196 -8.11708 1.000 13.66552 99 THR E C 1
ATOM 8763 O O . THR E 1 99 ? -4.52193 -8.69344 -9.18107 1.000 16.14305 99 THR E O 1
ATOM 8774 N N . ALA E 1 100 ? -6.39130 -8.50653 -7.91421 1.000 13.13746 100 ALA E N 1
ATOM 8775 C CA . ALA E 1 100 ? -7.14921 -7.71469 -8.87608 1.000 13.34620 100 ALA E CA 1
ATOM 8776 C C . ALA E 1 100 ? -7.81675 -6.55321 -8.15632 1.000 14.58545 100 ALA E C 1
ATOM 8777 O O . ALA E 1 100 ? -8.29862 -6.71296 -7.03852 1.000 16.00640 100 ALA E O 1
ATOM 8784 N N . THR E 1 101 ? -7.81535 -5.39955 -8.81705 1.000 15.23527 101 THR E N 1
ATOM 8785 C CA . THR E 1 101 ? -8.44171 -4.17962 -8.33245 1.000 15.68058 101 THR E CA 1
ATOM 8786 C C . THR E 1 101 ? -9.57716 -3.81045 -9.27735 1.000 14.30439 101 THR E C 1
ATOM 8787 O O . THR E 1 101 ? -9.35656 -3.64117 -10.48231 1.000 13.85532 101 THR E O 1
ATOM 8798 N N . ARG E 1 102 ? -10.78366 -3.67108 -8.73281 1.000 15.97291 102 ARG E N 1
ATOM 8799 C CA . ARG E 1 102 ? -11.95609 -3.29553 -9.51680 1.000 16.95694 102 ARG E CA 1
ATOM 8800 C C . ARG E 1 102 ? -11.89144 -1.83657 -9.97631 1.000 15.18537 102 ARG E C 1
ATOM 8801 O O . ARG E 1 102 ? -11.40979 -0.94609 -9.26188 1.000 15.13571 102 ARG E O 1
ATOM 8822 N N . ALA E 1 103 ? -12.43194 -1.58782 -11.17395 1.000 15.21441 103 ALA E N 1
ATOM 8823 C CA . ALA E 1 103 ? -12.67209 -0.22858 -11.61939 1.000 14.70649 103 ALA E CA 1
ATOM 8824 C C . ALA E 1 103 ? -13.49954 0.52774 -10.58145 1.000 14.34862 103 ALA E C 1
ATOM 8825 O O . ALA E 1 103 ? -14.52808 0.04268 -10.10544 1.000 15.49378 103 ALA E O 1
ATOM 8832 N N . TYR E 1 104 ? -13.01079 1.69844 -10.21623 1.000 13.89103 104 TYR E N 1
ATOM 8833 C CA . TYR E 1 104 ? -13.64848 2.64122 -9.28847 1.000 14.51235 104 TYR E CA 1
ATOM 8834 C C . TYR E 1 104 ? -13.50220 2.17420 -7.84345 1.000 15.20208 104 TYR E C 1
ATOM 8835 O O . TYR E 1 104 ? -14.06227 2.82169 -6.95976 1.000 16.14741 104 TYR E O 1
ATOM 8853 N N . SER E 1 105 ? -12.67429 1.16684 -7.57164 1.000 15.02065 105 SER E N 1
ATOM 8854 C CA . SER E 1 105 ? -12.28874 0.80476 -6.22482 1.000 15.88594 105 SER E CA 1
ATOM 8855 C C . SER E 1 105 ? -10.86846 1.32608 -5.98984 1.000 14.55562 105 SER E C 1
ATOM 8856 O O . SER E 1 105 ? -10.26121 1.98569 -6.83099 1.000 15.10481 105 SER E O 1
ATOM 8864 N N . VAL E 1 106 ? -10.32225 1.01021 -4.82163 1.000 15.53115 106 VAL E N 1
ATOM 8865 C CA . VAL E 1 106 ? -8.91195 1.24895 -4.52150 1.000 16.94522 106 VAL E CA 1
ATOM 8866 C C . VAL E 1 106 ? -8.37290 0.04556 -3.76630 1.000 16.32670 106 VAL E C 1
ATOM 8867 O O . VAL E 1 106 ? -9.11307 -0.71679 -3.14540 1.000 21.12686 106 VAL E O 1
ATOM 8880 N N . GLY E 1 107 ? -7.06113 -0.08500 -3.78569 1.000 16.41645 107 GLY E N 1
ATOM 8881 C CA . GLY E 1 107 ? -6.47355 -1.19359 -3.08967 1.000 17.57080 107 GLY E CA 1
ATOM 8882 C C . GLY E 1 107 ? -6.64546 -2.48039 -3.85503 1.000 17.74511 107 GLY E C 1
ATOM 8883 O O . GLY E 1 107 ? -6.62017 -2.48028 -5.06229 1.000 20.70423 107 GLY E O 1
ATOM 8887 N N . TYR E 1 108 ? -6.80822 -3.57950 -3.13129 1.000 17.53984 108 TYR E N 1
ATOM 8888 C CA . TYR E 1 108 ? -6.59266 -4.91857 -3.66060 1.000 17.66321 108 TYR E CA 1
ATOM 8889 C C . TYR E 1 108 ? -7.79926 -5.76959 -3.26994 1.000 17.75902 108 TYR E C 1
ATOM 8890 O O . TYR E 1 108 ? -7.86277 -6.36304 -2.19177 1.000 19.18944 108 TYR E O 1
ATOM 8908 N N . ASP E 1 109 ? -8.77186 -5.79321 -4.18382 1.000 17.39675 109 ASP E N 1
ATOM 8909 C CA . ASP E 1 109 ? -10.09930 -6.34248 -3.91440 1.000 17.86691 109 ASP E CA 1
ATOM 8910 C C . ASP E 1 109 ? -10.11086 -7.86485 -3.86030 1.000 18.87403 109 ASP E C 1
ATOM 8911 O O . ASP E 1 109 ? -10.83859 -8.45030 -3.04723 1.000 23.11645 109 ASP E O 1
ATOM 8920 N N . TYR E 1 110 ? -9.35004 -8.52519 -4.72008 1.000 15.67091 110 TYR E N 1
ATOM 8921 C CA . TYR E 1 110 ? -9.36970 -9.97700 -4.81649 1.000 15.47368 110 TYR E CA 1
ATOM 8922 C C . TYR E 1 110 ? -7.93619 -10.46262 -4.74880 1.000 14.95089 110 TYR E C 1
ATOM 8923 O O . TYR E 1 110 ? -7.04791 -9.82050 -5.31077 1.000 15.11734 110 TYR E O 1
ATOM 8941 N N . TRP E 1 111 ? -7.72103 -11.56765 -4.03735 1.000 14.58647 111 TRP E N 1
ATOM 8942 C CA . TRP E 1 111 ? -6.41130 -12.15497 -3.81097 1.000 14.80329 111 TRP E CA 1
ATOM 8943 C C . TRP E 1 111 ? -6.44852 -13.64027 -4.11081 1.000 15.26551 111 TRP E C 1
ATOM 8944 O O . TRP E 1 111 ? -7.38128 -14.33077 -3.70339 1.000 15.87860 111 TRP E O 1
ATOM 8965 N N . GLY E 1 112 ? -5.41330 -14.13335 -4.79487 1.000 15.07573 112 GLY E N 1
ATOM 8966 C CA . GLY E 1 112 ? -5.18923 -15.55527 -4.89693 1.000 15.26583 112 GLY E CA 1
ATOM 8967 C C . GLY E 1 112 ? -4.61031 -16.10059 -3.59373 1.000 16.57626 112 GLY E C 1
ATOM 8968 O O . GLY E 1 112 ? -4.20646 -15.36849 -2.69040 1.000 17.82392 112 GLY E O 1
ATOM 8972 N N . GLN E 1 113 ? -4.56089 -17.42699 -3.51687 1.000 17.21893 113 GLN E N 1
ATOM 8973 C CA . GLN E 1 113 ? -3.95589 -18.11444 -2.38315 1.000 17.46592 113 GLN E CA 1
ATOM 8974 C C . GLN E 1 113 ? -2.44430 -18.20958 -2.50396 1.000 16.60706 113 GLN E C 1
ATOM 8975 O O . GLN E 1 113 ? -1.77446 -18.56459 -1.52875 1.000 19.00263 113 GLN E O 1
ATOM 8989 N N . GLY E 1 114 ? -1.88828 -17.94447 -3.67098 1.000 16.05337 114 GLY E N 1
ATOM 8990 C CA . GLY E 1 114 ? -0.45085 -17.84569 -3.81415 1.000 16.30150 114 GLY E CA 1
ATOM 8991 C C . GLY E 1 114 ? 0.20990 -19.07566 -4.42342 1.000 15.87851 114 GLY E C 1
ATOM 8992 O O . GLY E 1 114 ? -0.36724 -20.15520 -4.54309 1.000 18.65034 114 GLY E O 1
ATOM 8996 N N . THR E 1 115 ? 1.46565 -18.88059 -4.81031 1.000 15.30853 115 THR E N 1
ATOM 8997 C CA . THR E 1 115 ? 2.31408 -19.94017 -5.34233 1.000 16.10943 115 THR E CA 1
ATOM 8998 C C . THR E 1 115 ? 3.71437 -19.76085 -4.77556 1.000 15.00342 115 THR E C 1
ATOM 8999 O O . THR E 1 115 ? 4.22378 -18.64109 -4.70604 1.000 14.97437 115 THR E O 1
ATOM 9010 N N . GLN E 1 116 ? 4.30110 -20.84875 -4.29197 1.000 15.82394 116 GLN E N 1
ATOM 9011 C CA . GLN E 1 116 ? 5.59740 -20.80175 -3.62548 1.000 16.19830 116 GLN E CA 1
ATOM 9012 C C . GLN E 1 116 ? 6.75468 -20.76736 -4.61948 1.000 14.55148 116 GLN E C 1
ATOM 9013 O O . GLN E 1 116 ? 6.84324 -21.60821 -5.50303 1.000 16.64308 116 GLN E O 1
ATOM 9027 N N . VAL E 1 117 ? 7.68584 -19.84657 -4.42389 1.000 14.86794 117 VAL E N 1
ATOM 9028 C CA . VAL E 1 117 ? 8.93280 -19.78191 -5.17146 1.000 14.30749 117 VAL E CA 1
ATOM 9029 C C . VAL E 1 117 ? 10.07903 -19.96623 -4.19854 1.000 14.22685 117 VAL E C 1
ATOM 9030 O O . VAL E 1 117 ? 10.13403 -19.27878 -3.17479 1.000 15.27549 117 VAL E O 1
ATOM 9043 N N A THR E 1 118 ? 11.02220 -20.82903 -4.55181 0.525 13.73782 118 THR E N 1
ATOM 9044 N N B THR E 1 118 ? 10.95992 -20.91451 -4.47530 0.475 13.95091 118 THR E N 1
ATOM 9045 C CA A THR E 1 118 ? 12.17608 -21.11421 -3.71724 0.525 14.23906 118 THR E CA 1
ATOM 9046 C CA B THR E 1 118 ? 12.17069 -21.08324 -3.69100 0.475 14.17119 118 THR E CA 1
ATOM 9047 C C A THR E 1 118 ? 13.43520 -21.05229 -4.55929 0.525 13.77887 118 THR E C 1
ATOM 9048 C C B THR E 1 118 ? 13.38196 -20.96405 -4.60213 0.475 14.22528 118 THR E C 1
ATOM 9049 O O A THR E 1 118 ? 13.53646 -21.74732 -5.57351 0.525 14.70720 118 THR E O 1
ATOM 9050 O O B THR E 1 118 ? 13.37843 -21.48033 -5.72486 0.475 14.31262 118 THR E O 1
ATOM 9071 N N . VAL E 1 119 ? 14.38539 -20.21578 -4.14722 1.000 14.47569 119 VAL E N 1
ATOM 9072 C CA . VAL E 1 119 ? 15.58699 -19.95374 -4.91507 1.000 14.93491 119 VAL E CA 1
ATOM 9073 C C . VAL E 1 119 ? 16.77333 -20.41847 -4.09512 1.000 14.78885 119 VAL E C 1
ATOM 9074 O O . VAL E 1 119 ? 16.93923 -20.00508 -2.94774 1.000 16.29721 119 VAL E O 1
ATOM 9088 N N . SER E 1 120 ? 17.60659 -21.26366 -4.69064 1.000 15.13923 120 SER E N 1
ATOM 9089 C CA . SER E 1 120 ? 18.73423 -21.84871 -3.99704 1.000 18.32908 120 SER E CA 1
ATOM 9090 C C . SER E 1 120 ? 19.72843 -20.82460 -3.50390 1.000 23.28724 120 SER E C 1
ATOM 9091 O O . SER E 1 120 ? 19.76122 -19.66824 -3.90402 1.000 22.99032 120 SER E O 1
ATOM 9099 N N . SER E 1 121 ? 20.58134 -21.31186 -2.62197 1.000 25.24453 121 SER E N 1
ATOM 9100 C CA . SER E 1 121 ? 21.69509 -20.53295 -2.11526 1.000 32.82328 121 SER E CA 1
ATOM 9101 C C . SER E 1 121 ? 22.81107 -20.52259 -3.14978 1.000 36.93649 121 SER E C 1
ATOM 9102 O O . SER E 1 121 ? 23.82030 -19.85333 -2.93429 1.000 38.85030 121 SER E O 1
ATOM 9111 N N . GLY F 1 1 ? 1.98574 16.43699 -20.08528 1.000 34.05096 1 GLY F N 1
ATOM 9112 C CA . GLY F 1 1 ? 1.00410 15.83305 -19.16015 1.000 36.51050 1 GLY F CA 1
ATOM 9113 C C . GLY F 1 1 ? 1.02844 16.53741 -17.82048 1.000 39.41311 1 GLY F C 1
ATOM 9114 O O . GLY F 1 1 ? 1.86757 17.39774 -17.56376 1.000 39.55303 1 GLY F O 1
ATOM 9120 N N . SER F 1 2 ? 0.10222 16.16459 -16.95214 1.000 40.22536 2 SER F N 1
ATOM 9121 C CA . SER F 1 2 ? -0.03986 16.86539 -15.68980 1.000 39.85306 2 SER F CA 1
ATOM 9122 C C . SER F 1 2 ? 1.09307 16.50297 -14.73288 1.000 34.15527 2 SER F C 1
ATOM 9123 O O . SER F 1 2 ? 1.61250 15.38164 -14.72153 1.000 33.91786 2 SER F O 1
ATOM 9131 N N . GLN F 1 3 ? 1.47803 17.48441 -13.93149 1.000 27.28068 3 GLN F N 1
ATOM 9132 C CA . GLN F 1 3 ? 2.50964 17.34876 -12.92307 1.000 26.19352 3 GLN F CA 1
ATOM 9133 C C . GLN F 1 3 ? 1.86698 17.62733 -11.56555 1.000 23.04870 3 GLN F C 1
ATOM 9134 O O . GLN F 1 3 ? 0.98088 18.47220 -11.45330 1.000 22.18365 3 GLN F O 1
ATOM 9148 N N . VAL F 1 4 ? 2.28938 16.89026 -10.55104 1.000 19.57999 4 VAL F N 1
ATOM 9149 C CA . VAL F 1 4 ? 1.85964 17.06330 -9.16657 1.000 18.71547 4 VAL F CA 1
ATOM 9150 C C . VAL F 1 4 ? 3.10856 16.96079 -8.31718 1.000 16.81141 4 VAL F C 1
ATOM 9151 O O . VAL F 1 4 ? 4.03273 16.22554 -8.66112 1.000 17.82675 4 VAL F O 1
ATOM 9164 N N . GLN F 1 5 ? 3.13779 17.67780 -7.19132 1.000 15.92540 5 GLN F N 1
ATOM 9165 C CA . GLN F 1 5 ? 4.23821 17.60084 -6.23158 1.000 14.62543 5 GLN F CA 1
ATOM 9166 C C . GLN F 1 5 ? 3.66195 17.29406 -4.86528 1.000 15.05376 5 GLN F C 1
ATOM 9167 O O . GLN F 1 5 ? 2.62427 17.83865 -4.49167 1.000 17.16979 5 GLN F O 1
ATOM 9181 N N . LEU F 1 6 ? 4.34429 16.41564 -4.13960 1.000 13.79645 6 LEU F N 1
ATOM 9182 C CA . LEU F 1 6 ? 3.93953 15.98021 -2.81157 1.000 14.37309 6 LEU F CA 1
ATOM 9183 C C . LEU F 1 6 ? 5.01801 16.30821 -1.79565 1.000 14.31076 6 LEU F C 1
ATOM 9184 O O . LEU F 1 6 ? 6.20414 16.08006 -2.04890 1.000 14.85957 6 LEU F O 1
ATOM 9200 N N . VAL F 1 7 ? 4.60987 16.75652 -0.60957 1.000 14.74084 7 VAL F N 1
ATOM 9201 C CA . VAL F 1 7 ? 5.57363 16.97805 0.46560 1.000 16.19620 7 VAL F CA 1
ATOM 9202 C C . VAL F 1 7 ? 4.99027 16.47469 1.77747 1.000 14.85939 7 VAL F C 1
ATOM 9203 O O . VAL F 1 7 ? 3.94449 16.97434 2.22101 1.000 15.79219 7 VAL F O 1
ATOM 9216 N N . GLU F 1 8 ? 5.67065 15.51877 2.41524 1.000 15.18932 8 GLU F N 1
ATOM 9217 C CA . GLU F 1 8 ? 5.21666 14.94552 3.67064 1.000 15.80435 8 GLU F CA 1
ATOM 9218 C C . GLU F 1 8 ? 5.79628 15.71014 4.84529 1.000 16.49133 8 GLU F C 1
ATOM 9219 O O . GLU F 1 8 ? 6.90343 16.25956 4.78056 1.000 18.31507 8 GLU F O 1
ATOM 9231 N N . SER F 1 9 ? 5.05010 15.69962 5.94571 1.000 16.60197 9 SER F N 1
ATOM 9232 C CA . SER F 1 9 ? 5.52415 16.26004 7.19617 1.000 17.56679 9 SER F CA 1
ATOM 9233 C C . SER F 1 9 ? 4.90560 15.47910 8.34216 1.000 17.14811 9 SER F C 1
ATOM 9234 O O . SER F 1 9 ? 4.02124 14.64457 8.14706 1.000 17.21232 9 SER F O 1
ATOM 9242 N N . GLY F 1 10 ? 5.41523 15.73509 9.54998 1.000 18.20690 10 GLY F N 1
ATOM 9243 C CA . GLY F 1 10 ? 4.86593 15.16357 10.76501 1.000 18.75157 10 GLY F CA 1
ATOM 9244 C C . GLY F 1 10 ? 5.69237 14.05762 11.38487 1.000 19.78999 10 GLY F C 1
ATOM 9245 O O . GLY F 1 10 ? 5.38180 13.64214 12.51014 1.000 21.38096 10 GLY F O 1
ATOM 9249 N N . GLY F 1 11 ? 6.72226 13.56372 10.70144 1.000 19.43902 11 GLY F N 1
ATOM 9250 C CA . GLY F 1 11 ? 7.53612 12.51040 11.27126 1.000 19.72064 11 GLY F CA 1
ATOM 9251 C C . GLY F 1 11 ? 8.30190 12.99456 12.48060 1.000 18.77353 11 GLY F C 1
ATOM 9252 O O . GLY F 1 11 ? 8.64493 14.16716 12.62249 1.000 23.63381 11 GLY F O 1
ATOM 9256 N N . GLY F 1 12 ? 8.57766 12.06300 13.36330 1.000 16.71008 12 GLY F N 1
ATOM 9257 C CA . GLY F 1 12 ? 9.32342 12.40402 14.54261 1.000 17.24951 12 GLY F CA 1
ATOM 9258 C C . GLY F 1 12 ? 9.58382 11.16555 15.34705 1.000 16.57826 12 GLY F C 1
ATOM 9259 O O . GLY F 1 12 ? 9.26706 10.03478 14.95391 1.000 15.83403 12 GLY F O 1
ATOM 9263 N N . LEU F 1 13 ? 10.18764 11.40701 16.49014 1.000 18.14621 13 LEU F N 1
ATOM 9264 C CA . LEU F 1 13 ? 10.35410 10.42018 17.53535 1.000 19.28501 13 LEU F CA 1
ATOM 9265 C C . LEU F 1 13 ? 9.04425 10.27845 18.28812 1.000 19.57467 13 LEU F C 1
ATOM 9266 O O . LEU F 1 13 ? 8.36141 11.26561 18.57227 1.000 21.95804 13 LEU F O 1
ATOM 9282 N N . VAL F 1 14 ? 8.71472 9.04385 18.63013 1.000 19.69886 14 VAL F N 1
ATOM 9283 C CA . VAL F 1 14 ? 7.49407 8.73209 19.35140 1.000 21.42854 14 VAL F CA 1
ATOM 9284 C C . VAL F 1 14 ? 7.77150 7.51042 20.20871 1.000 21.24715 14 VAL F C 1
ATOM 9285 O O . VAL F 1 14 ? 8.50895 6.62005 19.79488 1.000 20.38584 14 VAL F O 1
ATOM 9298 N N . GLN F 1 15 ? 7.18404 7.45292 21.39411 1.000 22.31052 15 GLN F N 1
ATOM 9299 C CA . GLN F 1 15 ? 7.37682 6.27926 22.23475 1.000 25.33214 15 GLN F CA 1
ATOM 9300 C C . GLN F 1 15 ? 6.45921 5.14043 21.78270 1.000 22.81558 15 GLN F C 1
ATOM 9301 O O . GLN F 1 15 ? 5.40799 5.36099 21.18307 1.000 22.67948 15 GLN F O 1
ATOM 9315 N N . ALA F 1 16 ? 6.86733 3.90821 22.10087 1.000 23.33611 16 ALA F N 1
ATOM 9316 C CA . ALA F 1 16 ? 6.08587 2.73441 21.75358 1.000 23.96023 16 ALA F CA 1
ATOM 9317 C C . ALA F 1 16 ? 4.66673 2.85985 22.29876 1.000 23.27026 16 ALA F C 1
ATOM 9318 O O . ALA F 1 16 ? 4.44466 3.29172 23.43857 1.000 25.14026 16 ALA F O 1
ATOM 9325 N N . GLY F 1 17 ? 3.70299 2.46455 21.47543 1.000 22.70851 17 GLY F N 1
ATOM 9326 C CA . GLY F 1 17 ? 2.30327 2.58087 21.82617 1.000 25.87859 17 GLY F CA 1
ATOM 9327 C C . GLY F 1 17 ? 1.72443 3.96484 21.65888 1.000 26.58660 17 GLY F C 1
ATOM 9328 O O . GLY F 1 17 ? 0.50145 4.12501 21.77316 1.000 27.25223 17 GLY F O 1
ATOM 9332 N N . GLY F 1 18 ? 2.55718 4.96334 21.39218 1.000 27.68542 18 GLY F N 1
ATOM 9333 C CA . GLY F 1 18 ? 2.10206 6.31571 21.21554 1.000 25.12603 18 GLY F CA 1
ATOM 9334 C C . GLY F 1 18 ? 1.47643 6.49119 19.86007 1.000 23.71796 18 GLY F C 1
ATOM 9335 O O . GLY F 1 18 ? 1.25912 5.54281 19.10235 1.000 27.15554 18 GLY F O 1
ATOM 9339 N N A SER F 1 19 ? 1.21884 7.75505 19.53472 0.542 21.57416 19 SER F N 1
ATOM 9340 N N B SER F 1 19 ? 1.21881 7.75151 19.52568 0.458 21.39177 19 SER F N 1
ATOM 9341 C CA A SER F 1 19 ? 0.55856 8.11956 18.29904 0.542 20.08681 19 SER F CA 1
ATOM 9342 C CA B SER F 1 19 ? 0.55432 8.06645 18.27642 0.458 19.34873 19 SER F CA 1
ATOM 9343 C C A SER F 1 19 ? 1.30922 9.24849 17.61856 0.542 18.56369 19 SER F C 1
ATOM 9344 C C B SER F 1 19 ? 1.19227 9.28792 17.63759 0.458 18.07913 19 SER F C 1
ATOM 9345 O O A SER F 1 19 ? 2.03726 10.02338 18.24508 0.542 18.78502 19 SER F O 1
ATOM 9346 O O B SER F 1 19 ? 1.73979 10.16096 18.31683 0.458 18.16159 19 SER F O 1
ATOM 9361 N N . LEU F 1 20 ? 1.09180 9.33794 16.31264 1.000 18.00780 20 LEU F N 1
ATOM 9362 C CA . LEU F 1 20 ? 1.67129 10.39307 15.50587 1.000 17.86045 20 LEU F CA 1
ATOM 9363 C C . LEU F 1 20 ? 0.77281 10.55426 14.29715 1.000 17.47967 20 LEU F C 1
ATOM 9364 O O . LEU F 1 20 ? 0.19682 9.58276 13.82251 1.000 19.78327 20 LEU F O 1
ATOM 9381 N N . ARG F 1 21 ? 0.68454 11.77205 13.77275 1.000 16.37513 21 ARG F N 1
ATOM 9382 C CA . ARG F 1 21 ? -0.07462 12.04566 12.55811 1.000 17.20181 21 ARG F CA 1
ATOM 9383 C C . ARG F 1 21 ? 0.85367 12.58737 11.48451 1.000 17.12808 21 ARG F C 1
ATOM 9384 O O . ARG F 1 21 ? 1.47140 13.63959 11.66658 1.000 19.17257 21 ARG F O 1
ATOM 9405 N N . LEU F 1 22 ? 0.93898 11.87193 10.37239 1.000 14.74758 22 LEU F N 1
ATOM 9406 C CA . LEU F 1 22 ? 1.65803 12.35220 9.20835 1.000 14.49646 22 LEU F CA 1
ATOM 9407 C C . LEU F 1 22 ? 0.69609 13.06078 8.27025 1.000 14.42054 22 LEU F C 1
ATOM 9408 O O . LEU F 1 22 ? -0.49037 12.72235 8.17760 1.000 15.33881 22 LEU F O 1
ATOM 9424 N N . SER F 1 23 ? 1.21899 14.05004 7.56391 1.000 15.11585 23 SER F N 1
ATOM 9425 C CA . SER F 1 23 ? 0.46823 14.77769 6.56047 1.000 16.61176 23 SER F CA 1
ATOM 9426 C C . SER F 1 23 ? 1.25425 14.80693 5.25957 1.000 15.24228 23 SER F C 1
ATOM 9427 O O . SER F 1 23 ? 2.48667 14.71899 5.26342 1.000 15.45450 23 SER F O 1
ATOM 9435 N N . CYS F 1 24 ? 0.54178 14.97811 4.14941 1.000 15.54070 24 CYS F N 1
ATOM 9436 C CA . CYS F 1 24 ? 1.20210 15.24156 2.88984 1.000 15.24472 24 CYS F CA 1
ATOM 9437 C C . CYS F 1 24 ? 0.37525 16.27250 2.14141 1.000 15.42343 24 CYS F C 1
ATOM 9438 O O . CYS F 1 24 ? -0.83511 16.10788 1.98491 1.000 17.74652 24 CYS F O 1
ATOM 9446 N N . THR F 1 25 ? 1.02253 17.32758 1.67507 1.000 16.32120 25 THR F N 1
ATOM 9447 C CA . THR F 1 25 ? 0.36908 18.36623 0.89596 1.000 18.03588 25 THR F CA 1
ATOM 9448 C C . THR F 1 25 ? 0.68102 18.14172 -0.57344 1.000 16.97506 25 THR F C 1
ATOM 9449 O O . THR F 1 25 ? 1.83970 17.93509 -0.92734 1.000 18.55485 25 THR F O 1
ATOM 9460 N N . ALA F 1 26 ? -0.34596 18.17464 -1.41132 1.000 16.55307 26 ALA F N 1
ATOM 9461 C CA . ALA F 1 26 ? -0.20781 17.99963 -2.84695 1.000 16.13969 26 ALA F CA 1
ATOM 9462 C C . ALA F 1 26 ? -0.39744 19.34190 -3.52244 1.000 16.70760 26 ALA F C 1
ATOM 9463 O O . ALA F 1 26 ? -1.27359 20.11049 -3.14778 1.000 19.81748 26 ALA F O 1
ATOM 9470 N N . SER F 1 27 ? 0.42877 19.61292 -4.51659 1.000 17.76890 27 SER F N 1
ATOM 9471 C CA . SER F 1 27 ? 0.32738 20.82839 -5.28698 1.000 18.79376 27 SER F CA 1
ATOM 9472 C C . SER F 1 27 ? 0.38907 20.47287 -6.76157 1.000 18.60917 27 SER F C 1
ATOM 9473 O O . SER F 1 27 ? 0.72607 19.35183 -7.15393 1.000 19.20127 27 SER F O 1
ATOM 9481 N N . GLY F 1 28 ? 0.01513 21.44054 -7.58329 1.000 19.77874 28 GLY F N 1
ATOM 9482 C CA . GLY F 1 28 ? -0.08157 21.18825 -9.00688 1.000 21.83153 28 GLY F CA 1
ATOM 9483 C C . GLY F 1 28 ? -1.46706 20.74932 -9.43286 1.000 22.79305 28 GLY F C 1
ATOM 9484 O O . GLY F 1 28 ? -2.46845 21.18398 -8.85620 1.000 23.38510 28 GLY F O 1
ATOM 9488 N N . ARG F 1 29 ? -1.53525 19.86642 -10.43314 1.000 23.72411 29 ARG F N 1
ATOM 9489 C CA . ARG F 1 29 ? -2.80384 19.45574 -11.04101 1.000 26.83396 29 ARG F CA 1
ATOM 9490 C C . ARG F 1 29 ? -3.42352 18.30451 -10.25597 1.000 23.04429 29 ARG F C 1
ATOM 9491 O O . ARG F 1 29 ? -3.56083 17.17427 -10.73250 1.000 22.87886 29 ARG F O 1
ATOM 9512 N N . THR F 1 30 ? -3.84820 18.62200 -9.03648 1.000 21.41126 30 THR F N 1
ATOM 9513 C CA . THR F 1 30 ? -4.31112 17.57654 -8.14100 1.000 20.73364 30 THR F CA 1
ATOM 9514 C C . THR F 1 30 ? -5.65840 16.98885 -8.56015 1.000 20.51036 30 THR F C 1
ATOM 9515 O O . THR F 1 30 ? -5.98290 15.87936 -8.13126 1.000 22.15606 30 THR F O 1
ATOM 9526 N N . GLY F 1 31 ? -6.42259 17.67264 -9.41653 1.000 20.83647 31 GLY F N 1
ATOM 9527 C CA . GLY F 1 31 ? -7.65382 17.09780 -9.92639 1.000 21.70040 31 GLY F CA 1
ATOM 9528 C C . GLY F 1 31 ? -7.44669 15.86399 -10.78466 1.000 21.40743 31 GLY F C 1
ATOM 9529 O O . GLY F 1 31 ? -8.39615 15.11358 -11.01389 1.000 23.74552 31 GLY F O 1
ATOM 9533 N N . THR F 1 32 ? -6.22116 15.62483 -11.24834 1.000 19.89257 32 THR F N 1
ATOM 9534 C CA . THR F 1 32 ? -5.91987 14.45467 -12.06748 1.000 21.96380 32 THR F CA 1
ATOM 9535 C C . THR F 1 32 ? -5.62901 13.22383 -11.23362 1.000 20.17008 32 THR F C 1
ATOM 9536 O O . THR F 1 32 ? -5.41337 12.14857 -11.79839 1.000 21.65237 32 THR F O 1
ATOM 9547 N N . ILE F 1 33 ? -5.58871 13.35158 -9.91888 1.000 17.54655 33 ILE F N 1
ATOM 9548 C CA . ILE F 1 33 ? -5.18411 12.25117 -9.05980 1.000 15.78633 33 ILE F CA 1
ATOM 9549 C C . ILE F 1 33 ? -6.37107 11.34788 -8.78231 1.000 14.82850 33 ILE F C 1
ATOM 9550 O O . ILE F 1 33 ? -7.44198 11.79863 -8.38331 1.000 15.28130 33 ILE F O 1
ATOM 9566 N N . TYR F 1 34 ? -6.17799 10.05496 -8.99794 1.000 13.65574 34 TYR F N 1
ATOM 9567 C CA . TYR F 1 34 ? -7.18013 9.04723 -8.67622 1.000 13.63516 34 TYR F CA 1
ATOM 9568 C C . TYR F 1 34 ? -7.08719 8.57765 -7.22645 1.000 12.42365 34 TYR F C 1
ATOM 9569 O O . TYR F 1 34 ? -8.11348 8.40034 -6.57028 1.000 12.67287 34 TYR F O 1
ATOM 9587 N N . SER F 1 35 ? -5.89032 8.31212 -6.73580 1.000 11.84279 35 SER F N 1
ATOM 9588 C CA . SER F 1 35 ? -5.73121 7.80260 -5.38683 1.000 12.01416 35 SER F CA 1
ATOM 9589 C C . SER F 1 35 ? -4.38304 8.23969 -4.85807 1.000 12.20856 35 SER F C 1
ATOM 9590 O O . SER F 1 35 ? -3.49202 8.59620 -5.62208 1.000 12.95225 35 SER F O 1
ATOM 9598 N N . MET F 1 36 ? -4.24022 8.16482 -3.52769 1.000 12.02082 36 MET F N 1
ATOM 9599 C CA . MET F 1 36 ? -3.00093 8.44556 -2.82084 1.000 11.66593 36 MET F CA 1
ATOM 9600 C C . MET F 1 36 ? -2.68727 7.23893 -1.94753 1.000 11.76097 36 MET F C 1
ATOM 9601 O O . MET F 1 36 ? -3.59125 6.55030 -1.48601 1.000 12.78572 36 MET F O 1
ATOM 9615 N N . ALA F 1 37 ? -1.40876 7.00782 -1.68955 1.000 11.75099 37 ALA F N 1
ATOM 9616 C CA . ALA F 1 37 ? -1.00361 5.85410 -0.88129 1.000 12.10690 37 ALA F CA 1
ATOM 9617 C C . ALA F 1 37 ? 0.21866 6.18032 -0.06426 1.000 11.95717 37 ALA F C 1
ATOM 9618 O O . ALA F 1 37 ? 1.09240 6.91788 -0.52190 1.000 15.15572 37 ALA F O 1
ATOM 9625 N N . TRP F 1 38 ? 0.31434 5.55766 1.10882 1.000 10.95475 38 TRP F N 1
ATOM 9626 C CA . TRP F 1 38 ? 1.51646 5.61695 1.92081 1.000 11.12366 38 TRP F CA 1
ATOM 9627 C C . TRP F 1 38 ? 2.31118 4.32441 1.79697 1.000 11.32180 38 TRP F C 1
ATOM 9628 O O . TRP F 1 38 ? 1.74226 3.22674 1.76738 1.000 11.72278 38 TRP F O 1
ATOM 9649 N N . PHE F 1 39 ? 3.63260 4.48936 1.77765 1.000 11.41027 39 PHE F N 1
ATOM 9650 C CA . PHE F 1 39 ? 4.63654 3.44667 1.79968 1.000 11.30307 39 PHE F CA 1
ATOM 9651 C C . PHE F 1 39 ? 5.58222 3.73038 2.95443 1.000 10.78381 39 PHE F C 1
ATOM 9652 O O . PHE F 1 39 ? 5.62740 4.84897 3.46506 1.000 11.90614 39 PHE F O 1
ATOM 9669 N N . ARG F 1 40 ? 6.40959 2.75163 3.29704 1.000 11.52938 40 ARG F N 1
ATOM 9670 C CA . ARG F 1 40 ? 7.52536 3.00831 4.20502 1.000 11.77786 40 ARG F CA 1
ATOM 9671 C C . ARG F 1 40 ? 8.73701 2.22195 3.72412 1.000 12.29528 40 ARG F C 1
ATOM 9672 O O . ARG F 1 40 ? 8.62723 1.19069 3.04980 1.000 12.61721 40 ARG F O 1
ATOM 9693 N N . GLN F 1 41 ? 9.91662 2.69347 4.12405 1.000 12.43041 41 GLN F N 1
ATOM 9694 C CA . GLN F 1 41 ? 11.16261 1.96708 3.88987 1.000 12.55847 41 GLN F CA 1
ATOM 9695 C C . GLN F 1 41 ? 12.07985 2.14975 5.07247 1.000 15.02939 41 GLN F C 1
ATOM 9696 O O . GLN F 1 41 ? 12.48231 3.26926 5.38195 1.000 16.19051 41 GLN F O 1
ATOM 9710 N N . ALA F 1 42 ? 12.41802 1.06861 5.70745 1.000 17.82825 42 ALA F N 1
ATOM 9711 C CA . ALA F 1 42 ? 13.47960 1.05863 6.68359 1.000 22.08314 42 ALA F CA 1
ATOM 9712 C C . ALA F 1 42 ? 14.80689 0.88659 5.94813 1.000 21.95187 42 ALA F C 1
ATOM 9713 O O . ALA F 1 42 ? 14.85442 0.32986 4.86078 1.000 20.64299 42 ALA F O 1
ATOM 9720 N N . PRO F 1 43 ? 15.90465 1.36415 6.51743 1.000 24.16135 43 PRO F N 1
ATOM 9721 C CA . PRO F 1 43 ? 17.18789 1.31640 5.80587 1.000 26.06909 43 PRO F CA 1
ATOM 9722 C C . PRO F 1 43 ? 17.53080 -0.07701 5.31914 1.000 25.83633 43 PRO F C 1
ATOM 9723 O O . PRO F 1 43 ? 17.48833 -1.04659 6.07973 1.000 27.34342 43 PRO F O 1
ATOM 9734 N N . GLY F 1 44 ? 17.87188 -0.17242 4.03775 1.000 27.51276 44 GLY F N 1
ATOM 9735 C CA . GLY F 1 44 ? 18.23120 -1.44154 3.45834 1.000 28.49664 44 GLY F CA 1
ATOM 9736 C C . GLY F 1 44 ? 17.07884 -2.39652 3.23969 1.000 29.97525 44 GLY F C 1
ATOM 9737 O O . GLY F 1 44 ? 17.28997 -3.46004 2.64843 1.000 32.20203 44 GLY F O 1
ATOM 9741 N N . LYS F 1 45 ? 15.87084 -2.05784 3.67849 1.000 28.32104 45 LYS F N 1
ATOM 9742 C CA . LYS F 1 45 ? 14.72148 -2.93874 3.54349 1.000 30.47650 45 LYS F CA 1
ATOM 9743 C C . LYS F 1 45 ? 13.92865 -2.59919 2.29349 1.000 29.08557 45 LYS F C 1
ATOM 9744 O O . LYS F 1 45 ? 14.19388 -1.61891 1.59089 1.000 27.65194 45 LYS F O 1
ATOM 9763 N N . GLU F 1 46 ? 12.94619 -3.45166 2.02920 1.000 29.36603 46 GLU F N 1
ATOM 9764 C CA . GLU F 1 46 ? 11.99645 -3.23518 0.95157 1.000 28.58117 46 GLU F CA 1
ATOM 9765 C C . GLU F 1 46 ? 11.23633 -1.92272 1.16617 1.000 24.28498 46 GLU F C 1
ATOM 9766 O O . GLU F 1 46 ? 11.02638 -1.45902 2.28008 1.000 24.59032 46 GLU F O 1
ATOM 9778 N N . ARG F 1 47 ? 10.85555 -1.29166 0.07845 1.000 20.73261 47 ARG F N 1
ATOM 9779 C CA . ARG F 1 47 ? 9.86002 -0.23211 0.15160 1.000 17.87290 47 ARG F CA 1
ATOM 9780 C C . ARG F 1 47 ? 8.45586 -0.84769 0.15968 1.000 14.86508 47 ARG F C 1
ATOM 9781 O O . ARG F 1 47 ? 8.04003 -1.42281 -0.83729 1.000 18.28281 47 ARG F O 1
ATOM 9802 N N . GLU F 1 48 ? 7.73990 -0.74206 1.27796 1.000 12.38110 48 GLU F N 1
ATOM 9803 C CA . GLU F 1 48 ? 6.52358 -1.49498 1.56903 1.000 11.94775 48 GLU F CA 1
ATOM 9804 C C . GLU F 1 48 ? 5.27730 -0.62574 1.35462 1.000 11.50920 48 GLU F C 1
ATOM 9805 O O . GLU F 1 48 ? 5.12343 0.40561 2.01455 1.000 11.48767 48 GLU F O 1
ATOM 9817 N N . PHE F 1 49 ? 4.37819 -1.04381 0.46346 1.000 11.37405 49 PHE F N 1
ATOM 9818 C CA . PHE F 1 49 ? 3.06008 -0.42885 0.34805 1.000 11.30760 49 PHE F CA 1
ATOM 9819 C C . PHE F 1 49 ? 2.26597 -0.70192 1.61651 1.000 11.43401 49 PHE F C 1
ATOM 9820 O O . PHE F 1 49 ? 2.24462 -1.83188 2.11683 1.000 11.78583 49 PHE F O 1
ATOM 9837 N N . LEU F 1 50 ? 1.58362 0.33099 2.13172 1.000 10.94542 50 LEU F N 1
ATOM 9838 C CA . LEU F 1 50 ? 0.82544 0.23439 3.37435 1.000 11.43238 50 LEU F CA 1
ATOM 9839 C C . LEU F 1 50 ? -0.66839 0.44217 3.21224 1.000 11.29791 50 LEU F C 1
ATOM 9840 O O . LEU F 1 50 ? -1.45093 -0.34022 3.75622 1.000 11.97373 50 LEU F O 1
ATOM 9856 N N . ALA F 1 51 ? -1.09201 1.52468 2.57620 1.000 11.24540 51 ALA F N 1
ATOM 9857 C CA . ALA F 1 51 ? -2.48302 1.91695 2.61006 1.000 11.58463 51 ALA F CA 1
ATOM 9858 C C . ALA F 1 51 ? -2.75583 2.89070 1.46877 1.000 11.40466 51 ALA F C 1
ATOM 9859 O O . ALA F 1 51 ? -1.86777 3.62946 1.05391 1.000 12.04748 51 ALA F O 1
ATOM 9866 N N . THR F 1 52 ? -4.00699 2.92750 1.01132 1.000 11.57118 52 THR F N 1
ATOM 9867 C CA . THR F 1 52 ? -4.42049 3.80348 -0.08327 1.000 12.17187 52 THR F CA 1
ATOM 9868 C C . THR F 1 52 ? -5.80793 4.36666 0.18895 1.000 12.07073 52 THR F C 1
ATOM 9869 O O . THR F 1 52 ? -6.61800 3.75964 0.87953 1.000 12.47593 52 THR F O 1
ATOM 9880 N N . VAL F 1 53 ? -6.04908 5.55597 -0.35119 1.000 11.67522 53 VAL F N 1
ATOM 9881 C CA . VAL F 1 53 ? -7.34823 6.23068 -0.29639 1.000 11.73133 53 VAL F CA 1
ATOM 9882 C C . VAL F 1 53 ? -7.71102 6.77316 -1.67764 1.000 12.17770 53 VAL F C 1
ATOM 9883 O O . VAL F 1 53 ? -6.87515 7.35037 -2.37250 1.000 12.57082 53 VAL F O 1
ATOM 9896 N N . GLY F 1 54 ? -8.97748 6.63199 -2.05682 1.000 12.83739 54 GLY F N 1
ATOM 9897 C CA . GLY F 1 54 ? -9.43082 7.23671 -3.29214 1.000 13.56883 54 GLY F CA 1
ATOM 9898 C C . GLY F 1 54 ? -9.49716 8.74113 -3.11777 1.000 13.70146 54 GLY F C 1
ATOM 9899 O O . GLY F 1 54 ? -10.11274 9.24020 -2.17397 1.000 15.03675 54 GLY F O 1
ATOM 9903 N N . TRP F 1 55 ? -8.90032 9.47997 -4.05256 1.000 13.99466 55 TRP F N 1
ATOM 9904 C CA . TRP F 1 55 ? -8.80701 10.92996 -3.88662 1.000 15.45750 55 TRP F CA 1
ATOM 9905 C C . TRP F 1 55 ? -10.16840 11.58011 -3.98496 1.000 17.33056 55 TRP F C 1
ATOM 9906 O O . TRP F 1 55 ? -10.48669 12.47725 -3.20528 1.000 19.29738 55 TRP F O 1
ATOM 9927 N N . SER F 1 56 ? -10.99108 11.12674 -4.92146 1.000 18.06244 56 SER F N 1
ATOM 9928 C CA . SER F 1 56 ? -12.36813 11.57897 -4.96799 1.000 19.62123 56 SER F CA 1
ATOM 9929 C C . SER F 1 56 ? -13.24158 10.74265 -4.03640 1.000 18.32672 56 SER F C 1
ATOM 9930 O O . SER F 1 56 ? -13.97182 11.29673 -3.20461 1.000 19.87156 56 SER F O 1
ATOM 9938 N N . SER F 1 57 ? -13.15401 9.41153 -4.12785 1.000 18.69857 57 SER F N 1
ATOM 9939 C CA . SER F 1 57 ? -14.15538 8.58362 -3.47450 1.000 17.82075 57 SER F CA 1
ATOM 9940 C C . SER F 1 57 ? -13.99752 8.51075 -1.96016 1.000 17.46287 57 SER F C 1
ATOM 9941 O O . SER F 1 57 ? -14.98928 8.31923 -1.25583 1.000 19.45026 57 SER F O 1
ATOM 9949 N N . GLY F 1 58 ? -12.77689 8.58515 -1.43433 1.000 15.72558 58 GLY F N 1
ATOM 9950 C CA . GLY F 1 58 ? -12.56351 8.34103 -0.02118 1.000 16.11193 58 GLY F CA 1
ATOM 9951 C C . GLY F 1 58 ? -12.54300 6.88478 0.40253 1.000 15.85133 58 GLY F C 1
ATOM 9952 O O . GLY F 1 58 ? -12.38105 6.60779 1.59296 1.000 16.62434 58 GLY F O 1
ATOM 9956 N N . ILE F 1 59 ? -12.68605 5.94214 -0.52220 1.000 15.89983 59 ILE F N 1
ATOM 9957 C CA . ILE F 1 59 ? -12.56912 4.52651 -0.18970 1.000 16.07843 59 ILE F CA 1
ATOM 9958 C C . ILE F 1 59 ? -11.14442 4.26724 0.26312 1.000 14.12400 59 ILE F C 1
ATOM 9959 O O . ILE F 1 59 ? -10.20871 4.82932 -0.29659 1.000 14.29949 59 ILE F O 1
ATOM 9975 N N . THR F 1 60 ? -10.96978 3.38128 1.24625 1.000 14.18592 60 THR F N 1
ATOM 9976 C CA . THR F 1 60 ? -9.64494 3.06702 1.77389 1.000 13.77531 60 THR F CA 1
ATOM 9977 C C . THR F 1 60 ? -9.34557 1.57079 1.71395 1.000 13.56310 60 THR F C 1
ATOM 9978 O O . THR F 1 60 ? -10.24965 0.73472 1.65482 1.000 15.34074 60 THR F O 1
ATOM 9989 N N . TYR F 1 61 ? -8.05282 1.24570 1.73698 1.000 12.72472 61 TYR F N 1
ATOM 9990 C CA . TYR F 1 61 ? -7.57561 -0.12603 1.78104 1.000 12.76613 61 TYR F CA 1
ATOM 9991 C C . TYR F 1 61 ? -6.26132 -0.15385 2.54207 1.000 12.42604 61 TYR F C 1
ATOM 9992 O O . TYR F 1 61 ? -5.41538 0.71827 2.35954 1.000 12.88346 61 TYR F O 1
ATOM 10010 N N . TYR F 1 62 ? -6.07017 -1.19711 3.36047 1.000 12.26303 62 TYR F N 1
ATOM 10011 C CA . TYR F 1 62 ? -4.89698 -1.37239 4.21868 1.000 12.00363 62 TYR F CA 1
ATOM 10012 C C . TYR F 1 62 ? -4.30661 -2.76857 4.08046 1.000 12.13637 62 TYR F C 1
ATOM 10013 O O . TYR F 1 62 ? -5.02271 -3.75874 4.12149 1.000 13.49615 62 TYR F O 1
ATOM 10031 N N . MET F 1 63 ? -2.98230 -2.83754 4.05243 1.000 12.52491 63 MET F N 1
ATOM 10032 C CA . MET F 1 63 ? -2.27701 -4.08526 4.27351 1.000 12.25791 63 MET F CA 1
ATOM 10033 C C . MET F 1 63 ? -2.37529 -4.48606 5.73992 1.000 13.16517 63 MET F C 1
ATOM 10034 O O . MET F 1 63 ? -2.54008 -3.64454 6.62218 1.000 13.22106 63 MET F O 1
ATOM 10048 N N . ASP F 1 64 ? -2.26264 -5.78330 6.00620 1.000 12.89957 64 ASP F N 1
ATOM 10049 C CA . ASP F 1 64 ? -2.36240 -6.29382 7.37546 1.000 13.26071 64 ASP F CA 1
ATOM 10050 C C . ASP F 1 64 ? -1.29896 -5.71797 8.30276 1.000 13.96932 64 ASP F C 1
ATOM 10051 O O . ASP F 1 64 ? -1.53023 -5.62762 9.50582 1.000 15.37815 64 ASP F O 1
ATOM 10060 N N . SER F 1 65 ? -0.13793 -5.33284 7.77678 1.000 13.48500 65 SER F N 1
ATOM 10061 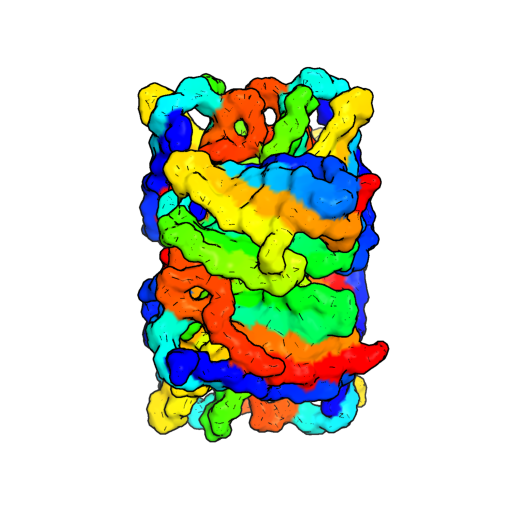C CA . SER F 1 65 ? 0.91251 -4.77679 8.62431 1.000 13.62614 65 SER F CA 1
ATOM 10062 C C . SER F 1 65 ? 0.45068 -3.53844 9.37661 1.000 13.40512 65 SER F C 1
ATOM 10063 O O . SER F 1 65 ? 0.99007 -3.24984 10.45084 1.000 15.33188 65 SER F O 1
ATOM 10071 N N . VAL F 1 66 ? -0.53619 -2.80501 8.84426 1.000 13.32158 66 VAL F N 1
ATOM 10072 C CA . VAL F 1 66 ? -0.96474 -1.55866 9.46253 1.000 12.89706 66 VAL F CA 1
ATOM 10073 C C . VAL F 1 66 ? -2.46235 -1.48349 9.72994 1.000 12.76410 66 VAL F C 1
ATOM 10074 O O . VAL F 1 66 ? -2.90511 -0.56561 10.43075 1.000 13.16179 66 VAL F O 1
ATOM 10087 N N . LYS F 1 67 ? -3.25591 -2.39011 9.15890 1.000 12.84323 67 LYS F N 1
ATOM 10088 C CA . LYS F 1 67 ? -4.70926 -2.31008 9.30767 1.000 13.69073 67 LYS F CA 1
ATOM 10089 C C . LYS F 1 67 ? -5.10467 -2.34823 10.78197 1.000 14.09839 67 LYS F C 1
ATOM 10090 O O . LYS F 1 67 ? -4.62278 -3.18742 11.54403 1.000 15.15740 67 LYS F O 1
ATOM 10109 N N . GLY F 1 68 ? -5.95300 -1.40462 11.18100 1.000 13.89290 68 GLY F N 1
ATOM 10110 C CA . GLY F 1 68 ? -6.40001 -1.25139 12.55053 1.000 14.26832 68 GLY F CA 1
ATOM 10111 C C . GLY F 1 68 ? -5.52673 -0.34367 13.37142 1.000 14.40981 68 GLY F C 1
ATOM 10112 O O . GLY F 1 68 ? -5.94131 0.10429 14.45201 1.000 14.64886 68 GLY F O 1
ATOM 10116 N N . ARG F 1 69 ? -4.31375 -0.08442 12.90841 1.000 15.01416 69 ARG F N 1
ATOM 10117 C CA . ARG F 1 69 ? -3.33820 0.69533 13.64213 1.000 15.76559 69 ARG F CA 1
ATOM 10118 C C . ARG F 1 69 ? -3.19759 2.08742 13.05551 1.000 15.69663 69 ARG F C 1
ATOM 10119 O O . ARG F 1 69 ? -3.15084 3.06655 13.78345 1.000 19.20714 69 ARG F O 1
ATOM 10140 N N . PHE F 1 70 ? -3.10029 2.19536 11.74592 1.000 14.13584 70 PHE F N 1
ATOM 10141 C CA . PHE F 1 70 ? -2.95560 3.45685 11.05805 1.000 14.76269 70 PHE F CA 1
ATOM 10142 C C . PHE F 1 70 ? -4.22157 3.68990 10.23946 1.000 14.71017 70 PHE F C 1
ATOM 10143 O O . PHE F 1 70 ? -4.75330 2.74834 9.65741 1.000 16.28494 70 PHE F O 1
ATOM 10160 N N . THR F 1 71 ? -4.66359 4.94280 10.15416 1.000 13.58724 71 THR F N 1
ATOM 10161 C CA . THR F 1 71 ? -5.81891 5.33437 9.35624 1.000 13.37050 71 THR F CA 1
ATOM 10162 C C . THR F 1 71 ? -5.38110 6.34456 8.31470 1.000 13.03641 71 THR F C 1
ATOM 10163 O O . THR F 1 71 ? -4.81781 7.39393 8.65762 1.000 14.58220 71 THR F O 1
ATOM 10174 N N . ILE F 1 72 ? -5.67872 6.05717 7.04938 1.000 13.11052 72 ILE F N 1
ATOM 10175 C CA . ILE F 1 72 ? -5.40543 6.98985 5.96765 1.000 13.12402 72 ILE F CA 1
ATOM 10176 C C . ILE F 1 72 ? -6.68164 7.76980 5.69286 1.000 13.71366 72 ILE F C 1
ATOM 10177 O O . ILE F 1 72 ? -7.79053 7.21883 5.76051 1.000 14.88609 72 ILE F O 1
ATOM 10193 N N . SER F 1 73 ? -6.53852 9.05909 5.38924 1.000 14.09100 73 SER F N 1
ATOM 10194 C CA . SER F 1 73 ? -7.67867 9.89688 5.05291 1.000 14.95785 73 SER F CA 1
ATOM 10195 C C . SER F 1 73 ? -7.18728 11.03909 4.18671 1.000 14.71649 73 SER F C 1
ATOM 10196 O O . SER F 1 73 ? -5.98941 11.22341 3.99208 1.000 15.11070 73 SER F O 1
ATOM 10204 N N . ARG F 1 74 ? -8.12986 11.78551 3.62437 1.000 15.67681 74 ARG F N 1
ATOM 10205 C CA . ARG F 1 74 ? -7.75866 12.88095 2.74802 1.000 16.75343 74 ARG F CA 1
ATOM 10206 C C . ARG F 1 74 ? -8.77659 14.00167 2.90056 1.000 17.06781 74 ARG F C 1
ATOM 10207 O O . ARG F 1 74 ? -9.95373 13.78437 3.21776 1.000 17.30486 74 ARG F O 1
ATOM 10228 N N . ASP F 1 75 ? -8.32859 15.20306 2.57596 1.000 18.66046 75 ASP F N 1
ATOM 10229 C CA . ASP F 1 75 ? -9.18948 16.37521 2.48158 1.000 19.84781 75 ASP F CA 1
ATOM 10230 C C . ASP F 1 75 ? -8.91356 16.95400 1.09514 1.000 19.73349 75 ASP F C 1
ATOM 10231 O O . ASP F 1 75 ? -7.89950 17.63479 0.88910 1.000 20.39634 75 ASP F O 1
ATOM 10240 N N . LYS F 1 76 ? -9.79969 16.65101 0.14104 1.000 21.62979 76 LYS F N 1
ATOM 10241 C CA . LYS F 1 76 ? -9.48321 16.89354 -1.26150 1.000 23.94938 76 LYS F CA 1
ATOM 10242 C C . LYS F 1 76 ? -9.42903 18.38299 -1.54287 1.000 25.52360 76 LYS F C 1
ATOM 10243 O O . LYS F 1 76 ? -8.53079 18.86480 -2.24603 1.000 27.13255 76 LYS F O 1
ATOM 10262 N N . GLY F 1 77 ? -10.38678 19.12776 -0.99301 1.000 27.29624 77 GLY F N 1
ATOM 10263 C CA . GLY F 1 77 ? -10.40712 20.56844 -1.18814 1.000 29.52011 77 GLY F CA 1
ATOM 10264 C C . GLY F 1 77 ? -9.20009 21.26712 -0.59514 1.000 29.95497 77 GLY F C 1
ATOM 10265 O O . GLY F 1 77 ? -8.80333 22.33000 -1.06978 1.000 32.24296 77 GLY F O 1
ATOM 10269 N N . LYS F 1 78 ? -8.59585 20.67950 0.43931 1.000 27.07982 78 LYS F N 1
ATOM 10270 C CA . LYS F 1 78 ? -7.39567 21.22300 1.07040 1.000 26.61594 78 LYS F CA 1
ATOM 10271 C C . LYS F 1 78 ? -6.10823 20.59392 0.55106 1.000 23.05524 78 LYS F C 1
ATOM 10272 O O . LYS F 1 78 ? -5.02817 20.90382 1.06358 1.000 22.72903 78 LYS F O 1
ATOM 10291 N N . ASN F 1 79 ? -6.20430 19.73649 -0.45146 1.000 20.43982 79 ASN F N 1
ATOM 10292 C CA . ASN F 1 79 ? -5.03954 19.12375 -1.07541 1.000 18.83101 79 ASN F CA 1
ATOM 10293 C C . ASN F 1 79 ? -4.13481 18.39924 -0.07598 1.000 17.82046 79 ASN F C 1
ATOM 10294 O O . ASN F 1 79 ? -2.90872 18.41463 -0.19759 1.000 19.20572 79 ASN F O 1
ATOM 10305 N N . THR F 1 80 ? -4.73220 17.73530 0.90598 1.000 17.48782 80 THR F N 1
ATOM 10306 C CA . THR F 1 80 ? -3.93768 17.09777 1.94991 1.000 17.20645 80 THR F CA 1
ATOM 10307 C C . THR F 1 80 ? -4.34740 15.64777 2.15621 1.000 16.80375 80 THR F C 1
ATOM 10308 O O . THR F 1 80 ? -5.52234 15.28837 2.05592 1.000 19.08216 80 THR F O 1
ATOM 10319 N N . VAL F 1 81 ? -3.35209 14.81453 2.40044 1.000 16.35422 81 VAL F N 1
ATOM 10320 C CA . VAL F 1 81 ? -3.52383 13.41876 2.76619 1.000 15.74620 81 VAL F CA 1
ATOM 10321 C C . VAL F 1 81 ? -2.93906 13.22507 4.15491 1.000 14.81050 81 VAL F C 1
ATOM 10322 O O . VAL F 1 81 ? -1.93911 13.85782 4.50688 1.000 16.28794 81 VAL F O 1
ATOM 10335 N N . TYR F 1 82 ? -3.52948 12.32929 4.93055 1.000 15.07100 82 TYR F N 1
ATOM 10336 C CA . TYR F 1 82 ? -3.09807 12.07268 6.29558 1.000 15.52249 82 TYR F CA 1
ATOM 10337 C C . TYR F 1 82 ? -2.83979 10.59768 6.51702 1.000 14.63023 82 TYR F C 1
ATOM 10338 O O . TYR F 1 82 ? -3.51309 9.74781 5.92535 1.000 15.94172 82 TYR F O 1
ATOM 10356 N N . LEU F 1 83 ? -1.92173 10.30829 7.43752 1.000 14.73866 83 LEU F N 1
ATOM 10357 C CA . LEU F 1 83 ? -1.75956 8.96345 7.98204 1.000 14.16611 83 LEU F CA 1
ATOM 10358 C C . LEU F 1 83 ? -1.73367 9.11646 9.50103 1.000 13.97932 83 LEU F C 1
ATOM 10359 O O . LEU F 1 83 ? -0.74900 9.57871 10.07839 1.000 14.63907 83 LEU F O 1
ATOM 10375 N N . GLN F 1 84 ? -2.82587 8.76779 10.14173 1.000 14.54966 84 GLN F N 1
ATOM 10376 C CA . GLN F 1 84 ? -2.91755 8.80177 11.59302 1.000 15.11869 84 GLN F CA 1
ATOM 10377 C C . GLN F 1 84 ? -2.37334 7.48166 12.11410 1.000 15.89802 84 GLN F C 1
ATOM 10378 O O . GLN F 1 84 ? -2.94382 6.42236 11.84334 1.000 18.08152 84 GLN F O 1
ATOM 10392 N N . MET F 1 85 ? -1.27008 7.54303 12.85002 1.000 15.06894 85 MET F N 1
ATOM 10393 C CA . MET F 1 85 ? -0.57038 6.35010 13.29958 1.000 16.36258 85 MET F CA 1
ATOM 10394 C C . MET F 1 85 ? -0.87845 6.17338 14.77293 1.000 17.80151 85 MET F C 1
ATOM 10395 O O . MET F 1 85 ? -0.32952 6.86750 15.63186 1.000 19.55157 85 MET F O 1
ATOM 10409 N N . ASP F 1 86 ? -1.74847 5.24342 15.06390 1.000 19.63739 86 ASP F N 1
ATOM 10410 C CA . ASP F 1 86 ? -1.90490 4.77803 16.42430 1.000 24.14898 86 ASP F CA 1
ATOM 10411 C C . ASP F 1 86 ? -1.20292 3.40832 16.61048 1.000 21.05293 86 ASP F C 1
ATOM 10412 O O . ASP F 1 86 ? -0.72730 2.77346 15.66515 1.000 22.25165 86 ASP F O 1
ATOM 10421 N N . SER F 1 87 ? -1.03048 3.01572 17.86398 1.000 24.21838 87 SER F N 1
ATOM 10422 C CA . SER F 1 87 ? -0.51999 1.68475 18.20470 1.000 24.59320 87 SER F CA 1
ATOM 10423 C C . SER F 1 87 ? 0.86554 1.44802 17.61115 1.000 23.66416 87 SER F C 1
ATOM 10424 O O . SER F 1 87 ? 1.20936 0.36907 17.14574 1.000 23.15741 87 SER F O 1
ATOM 10432 N N . LEU F 1 88 ? 1.70192 2.44938 17.70675 1.000 20.93521 88 LEU F N 1
ATOM 10433 C CA . LEU F 1 88 ? 3.02483 2.33828 17.12267 1.000 20.30898 88 LEU F CA 1
ATOM 10434 C C . LEU F 1 88 ? 3.85463 1.27860 17.84491 1.000 21.66694 88 LEU F C 1
ATOM 10435 O O . LEU F 1 88 ? 3.81804 1.18368 19.07130 1.000 25.33809 88 LEU F O 1
ATOM 10451 N N . LYS F 1 89 ? 4.61145 0.48919 17.08110 1.000 20.22596 89 LYS F N 1
ATOM 10452 C CA . LYS F 1 89 ? 5.47911 -0.58069 17.53592 1.000 20.95888 89 LYS F CA 1
ATOM 10453 C C . LYS F 1 89 ? 6.91705 -0.25501 17.16632 1.000 19.39291 89 LYS F C 1
ATOM 10454 O O . LYS F 1 89 ? 7.16070 0.44758 16.18040 1.000 17.89658 89 LYS F O 1
ATOM 10473 N N . PRO F 1 90 ? 7.89627 -0.76114 17.92769 1.000 20.67226 90 PRO F N 1
ATOM 10474 C CA . PRO F 1 90 ? 9.30084 -0.46364 17.60750 1.000 20.57151 90 PRO F CA 1
ATOM 10475 C C . PRO F 1 90 ? 9.61978 -0.72763 16.15529 1.000 19.83850 90 PRO F C 1
ATOM 10476 O O . PRO F 1 90 ? 10.35284 0.04809 15.52148 1.000 20.69784 90 PRO F O 1
ATOM 10487 N N . GLU F 1 91 ? 9.02858 -1.79308 15.59914 1.000 19.65829 91 GLU F N 1
ATOM 10488 C CA . GLU F 1 91 ? 9.25747 -2.21822 14.22591 1.000 20.72706 91 GLU F CA 1
ATOM 10489 C C . GLU F 1 91 ? 8.68495 -1.26036 13.18847 1.000 18.11922 91 GLU F C 1
ATOM 10490 O O . GLU F 1 91 ? 8.92206 -1.47929 11.99186 1.000 18.38539 91 GLU F O 1
ATOM 10502 N N . ASP F 1 92 ? 7.93271 -0.22876 13.59891 1.000 15.08511 92 ASP F N 1
ATOM 10503 C CA . ASP F 1 92 ? 7.39006 0.76467 12.66446 1.000 14.76438 92 ASP F CA 1
ATOM 10504 C C . ASP F 1 92 ? 8.40409 1.84176 12.28182 1.000 13.83080 92 ASP F C 1
ATOM 10505 O O . ASP F 1 92 ? 8.10306 2.67963 11.42350 1.000 14.16936 92 ASP F O 1
ATOM 10514 N N . THR F 1 93 ? 9.58957 1.83869 12.86621 1.000 13.56661 93 THR F N 1
ATOM 10515 C CA . THR F 1 93 ? 10.61975 2.81252 12.52379 1.000 13.75922 93 THR F CA 1
ATOM 10516 C C . THR F 1 93 ? 10.99073 2.69645 11.04502 1.000 13.12285 93 THR F C 1
ATOM 10517 O O . THR F 1 93 ? 11.33030 1.61763 10.55857 1.000 14.21880 93 THR F O 1
ATOM 10528 N N . ALA F 1 94 ? 10.91016 3.81468 10.32012 1.000 12.26362 94 ALA F N 1
ATOM 10529 C CA . ALA F 1 94 ? 11.13571 3.81518 8.87856 1.000 12.51711 94 ALA F CA 1
ATOM 10530 C C . ALA F 1 94 ? 10.95404 5.23817 8.36986 1.000 12.54193 94 ALA F C 1
ATOM 10531 O O . ALA F 1 94 ? 10.41147 6.08891 9.06866 1.000 12.45018 94 ALA F O 1
ATOM 10538 N N . VAL F 1 95 ? 11.37690 5.47069 7.11700 1.000 12.18983 95 VAL F N 1
ATOM 10539 C CA . VAL F 1 95 ? 10.94892 6.64689 6.36241 1.000 12.52292 95 VAL F CA 1
ATOM 10540 C C . VAL F 1 95 ? 9.60079 6.33515 5.73100 1.000 12.26431 95 VAL F C 1
ATOM 10541 O O . VAL F 1 95 ? 9.44285 5.29169 5.09165 1.000 12.95883 95 VAL F O 1
ATOM 10554 N N . TYR F 1 96 ? 8.63243 7.22459 5.91764 1.000 12.21431 96 TYR F N 1
ATOM 10555 C CA . TYR F 1 96 ? 7.28436 7.08980 5.37537 1.000 12.11761 96 TYR F CA 1
ATOM 10556 C C . TYR F 1 96 ? 7.12608 8.03533 4.19036 1.000 12.46697 96 TYR F C 1
ATOM 10557 O O . TYR F 1 96 ? 7.49216 9.21116 4.27163 1.000 13.85312 96 TYR F O 1
ATOM 10575 N N . TYR F 1 97 ? 6.58880 7.51174 3.09540 1.000 11.77720 97 TYR F N 1
ATOM 10576 C CA . TYR F 1 97 ? 6.40828 8.24451 1.85248 1.000 12.09370 97 TYR F CA 1
ATOM 10577 C C . TYR F 1 97 ? 4.95221 8.25738 1.44354 1.000 12.28617 97 TYR F C 1
ATOM 10578 O O . TYR F 1 97 ? 4.27601 7.23067 1.52901 1.000 13.15279 97 TYR F O 1
ATOM 10596 N N . CYS F 1 98 ? 4.48627 9.40500 0.96929 1.000 12.69051 98 CYS F N 1
ATOM 10597 C CA . CYS F 1 98 ? 3.19282 9.47768 0.32080 1.000 13.06441 98 CYS F CA 1
ATOM 10598 C C . CYS F 1 98 ? 3.40195 9.49724 -1.18768 1.000 12.12682 98 CYS F C 1
ATOM 10599 O O . CYS F 1 98 ? 4.41081 9.98508 -1.70382 1.000 13.92234 98 CYS F O 1
ATOM 10607 N N . THR F 1 99 ? 2.41923 8.96499 -1.89641 1.000 11.93723 99 THR F N 1
ATOM 10608 C CA . THR F 1 99 ? 2.44718 8.86354 -3.34643 1.000 12.39319 99 THR F CA 1
ATOM 10609 C C . THR F 1 99 ? 1.07819 9.18451 -3.90224 1.000 13.13705 99 THR F C 1
ATOM 10610 O O . THR F 1 99 ? 0.06918 9.14804 -3.18663 1.000 14.79216 99 THR F O 1
ATOM 10621 N N . ALA F 1 100 ? 1.03763 9.50880 -5.18534 1.000 13.34154 100 ALA F N 1
ATOM 10622 C CA . ALA F 1 100 ? -0.19020 9.76950 -5.90819 1.000 13.46190 100 ALA F CA 1
ATOM 10623 C C . ALA F 1 100 ? -0.20421 8.95870 -7.20083 1.000 14.18390 100 ALA F C 1
ATOM 10624 O O . ALA F 1 100 ? 0.82341 8.81145 -7.86519 1.000 15.61450 100 ALA F O 1
ATOM 10631 N N . THR F 1 101 ? -1.37989 8.43854 -7.55389 1.000 14.74701 101 THR F N 1
ATOM 10632 C CA . THR F 1 101 ? -1.59972 7.69570 -8.79180 1.000 14.77490 101 THR F CA 1
ATOM 10633 C C . THR F 1 101 ? -2.55183 8.51992 -9.64488 1.000 14.88676 101 THR F C 1
ATOM 10634 O O . THR F 1 101 ? -3.65847 8.83761 -9.20753 1.000 15.13939 101 THR F O 1
ATOM 10645 N N . ARG F 1 102 ? -2.13017 8.84911 -10.85910 1.000 17.28662 102 ARG F N 1
ATOM 10646 C CA . ARG F 1 102 ? -2.93897 9.63883 -11.77446 1.000 19.64308 102 ARG F CA 1
ATOM 10647 C C . ARG F 1 102 ? -4.07598 8.80532 -12.36317 1.000 17.07018 102 ARG F C 1
ATOM 10648 O O . ARG F 1 102 ? -3.95382 7.59533 -12.57706 1.000 16.27332 102 ARG F O 1
ATOM 10669 N N . ALA F 1 103 ? -5.19388 9.46543 -12.62402 1.000 17.48199 103 ALA F N 1
ATOM 10670 C CA . ALA F 1 103 ? -6.29158 8.79932 -13.30671 1.000 17.56315 103 ALA F CA 1
ATOM 10671 C C . ALA F 1 103 ? -5.80215 8.20939 -14.62278 1.000 16.48384 103 ALA F C 1
ATOM 10672 O O . ALA F 1 103 ? -5.07816 8.85719 -15.39062 1.000 17.05610 103 ALA F O 1
ATOM 10679 N N . TYR F 1 104 ? -6.20272 6.97432 -14.87179 1.000 16.35561 104 TYR F N 1
ATOM 10680 C CA . TYR F 1 104 ? -5.89062 6.20410 -16.07356 1.000 17.76673 104 TYR F CA 1
ATOM 10681 C C . TYR F 1 104 ? -4.44514 5.72164 -16.10352 1.000 19.66756 104 TYR F C 1
ATOM 10682 O O . TYR F 1 104 ? -4.02141 5.13474 -17.09509 1.000 22.93047 104 TYR F O 1
ATOM 10700 N N . SER F 1 105 ? -3.69712 5.88362 -15.01393 1.000 17.88394 105 SER F N 1
ATOM 10701 C CA . SER F 1 105 ? -2.37892 5.30555 -14.88052 1.000 17.58534 105 SER F CA 1
ATOM 10702 C C . SER F 1 105 ? -2.48005 4.02612 -14.04042 1.000 15.31020 105 SER F C 1
ATOM 10703 O O . SER F 1 105 ? -3.56038 3.59206 -13.62362 1.000 15.28730 105 SER F O 1
ATOM 10711 N N . VAL F 1 106 ? -1.32939 3.43630 -13.74210 1.000 15.11310 106 VAL F N 1
ATOM 10712 C CA . VAL F 1 106 ? -1.21960 2.36630 -12.76143 1.000 15.47139 106 VAL F CA 1
ATOM 10713 C C . VAL F 1 106 ? 0.03694 2.63587 -11.94248 1.000 15.53510 106 VAL F C 1
ATOM 10714 O O . VAL F 1 106 ? 0.93488 3.36009 -12.36005 1.000 18.23684 106 VAL F O 1
ATOM 10727 N N . GLY F 1 107 ? 0.10922 2.02220 -10.78743 1.000 14.51377 107 GLY F N 1
ATOM 10728 C CA . GLY F 1 107 ? 1.30034 2.21851 -9.98918 1.000 15.33634 107 GLY F CA 1
ATOM 10729 C C . GLY F 1 107 ? 1.33650 3.59168 -9.35822 1.000 15.62013 107 GLY F C 1
ATOM 10730 O O . GLY F 1 107 ? 0.31009 4.15340 -8.99082 1.000 17.60861 107 GLY F O 1
ATOM 10734 N N . TYR F 1 108 ? 2.55210 4.09323 -9.16713 1.000 15.20940 108 TYR F N 1
ATOM 10735 C CA . TYR F 1 108 ? 2.79900 5.19152 -8.22545 1.000 16.08193 108 TYR F CA 1
ATOM 10736 C C . TYR F 1 108 ? 3.57775 6.27956 -8.97249 1.000 16.07553 108 TYR F C 1
ATOM 10737 O O . TYR F 1 108 ? 4.81133 6.26092 -9.04038 1.000 18.23436 108 TYR F O 1
ATOM 10755 N N . ASP F 1 109 ? 2.80968 7.23776 -9.50888 1.000 17.11112 109 ASP F N 1
ATOM 10756 C CA . ASP F 1 109 ? 3.28936 8.23295 -10.46391 1.000 19.64521 109 ASP F CA 1
ATOM 10757 C C . ASP F 1 109 ? 4.12412 9.32696 -9.81454 1.000 19.58943 109 ASP F C 1
ATOM 10758 O O . ASP F 1 109 ? 5.07364 9.81704 -10.42924 1.000 22.77070 109 ASP F O 1
ATOM 10767 N N . TYR F 1 110 ? 3.77581 9.74589 -8.60309 1.000 15.99020 110 TYR F N 1
ATOM 10768 C CA . TYR F 1 110 ? 4.43714 10.84034 -7.92229 1.000 15.54465 110 TYR F CA 1
ATOM 10769 C C . TYR F 1 110 ? 4.74548 10.38722 -6.50081 1.000 14.76049 110 TYR F C 1
ATOM 10770 O O . TYR F 1 110 ? 3.92340 9.72288 -5.85815 1.000 15.68242 110 TYR F O 1
ATOM 10788 N N . TRP F 1 111 ? 5.90952 10.80478 -6.00548 1.000 14.50965 111 TRP F N 1
ATOM 10789 C CA . TRP F 1 111 ? 6.42819 10.42650 -4.69249 1.000 14.53231 111 TRP F CA 1
ATOM 10790 C C . TRP F 1 111 ? 6.83956 11.66888 -3.92310 1.000 15.13488 111 TRP F C 1
ATOM 10791 O O . TRP F 1 111 ? 7.43146 12.58840 -4.48619 1.000 15.16833 111 TRP F O 1
ATOM 10812 N N . GLY F 1 112 ? 6.58095 11.67359 -2.62416 1.000 14.74075 112 GLY F N 1
ATOM 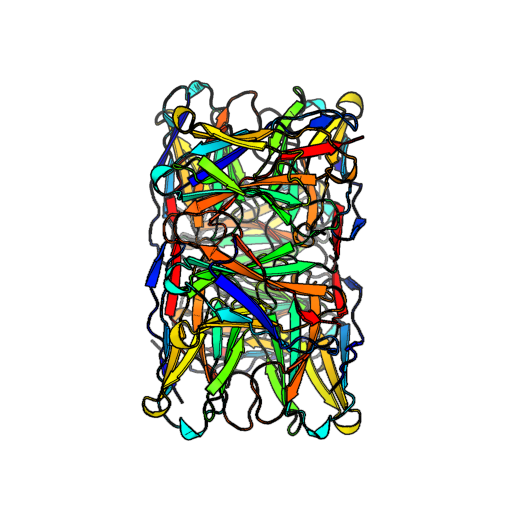10813 C CA . GLY F 1 112 ? 7.16830 12.67792 -1.76678 1.000 14.21465 112 GLY F CA 1
ATOM 10814 C C . GLY F 1 112 ? 8.62130 12.38468 -1.42979 1.000 14.14266 112 GLY F C 1
ATOM 10815 O O . GLY F 1 112 ? 9.18051 11.36527 -1.81846 1.000 15.01460 112 GLY F O 1
ATOM 10819 N N . GLN F 1 113 ? 9.20758 13.28051 -0.62771 1.000 13.92871 113 GLN F N 1
ATOM 10820 C CA . GLN F 1 113 ? 10.59631 13.13692 -0.22248 1.000 14.15422 113 GLN F CA 1
ATOM 10821 C C . GLN F 1 113 ? 10.76820 12.22369 0.97316 1.000 13.85532 113 GLN F C 1
ATOM 10822 O O . GLN F 1 113 ? 11.88472 11.78283 1.22583 1.000 15.35148 113 GLN F O 1
ATOM 10836 N N . GLY F 1 114 ? 9.69854 11.97767 1.70585 1.000 14.22187 114 GLY F N 1
ATOM 10837 C CA . GLY F 1 114 ? 9.70884 11.09938 2.85839 1.000 14.67956 114 GLY F CA 1
ATOM 10838 C C . GLY F 1 114 ? 9.81041 11.86327 4.16555 1.000 14.14163 114 GLY F C 1
ATOM 10839 O O . GLY F 1 114 ? 10.38249 12.95007 4.23935 1.000 16.20403 114 GLY F O 1
ATOM 10843 N N . THR F 1 115 ? 9.25400 11.27792 5.22555 1.000 13.53268 115 THR F N 1
ATOM 10844 C CA . THR F 1 115 ? 9.33886 11.79330 6.59281 1.000 13.57861 115 THR F CA 1
ATOM 10845 C C . THR F 1 115 ? 9.67813 10.63880 7.53166 1.000 12.94599 115 THR F C 1
ATOM 10846 O O . THR F 1 115 ? 9.07763 9.56782 7.46519 1.000 12.72554 115 THR F O 1
ATOM 10857 N N . GLN F 1 116 ? 10.65912 10.84973 8.39972 1.000 13.26039 116 GLN F N 1
ATOM 10858 C CA . GLN F 1 116 ? 11.16212 9.80145 9.27886 1.000 13.71549 116 GLN F CA 1
ATOM 10859 C C . GLN F 1 116 ? 10.25419 9.63138 10.49729 1.000 13.29536 116 GLN F C 1
ATOM 10860 O O . GLN F 1 116 ? 9.90884 10.61312 11.16440 1.000 14.60468 116 GLN F O 1
ATOM 10874 N N . VAL F 1 117 ? 9.94735 8.38850 10.82881 1.000 12.53146 117 VAL F N 1
ATOM 10875 C CA . VAL F 1 117 ? 9.29129 8.02832 12.07158 1.000 12.94279 117 VAL F CA 1
ATOM 10876 C C . VAL F 1 117 ? 10.20935 7.08345 12.81929 1.000 12.03907 117 VAL F C 1
ATOM 10877 O O . VAL F 1 117 ? 10.64942 6.07459 12.26264 1.000 13.10372 117 VAL F O 1
ATOM 10890 N N . THR F 1 118 ? 10.49664 7.39316 14.07802 1.000 13.08697 118 THR F N 1
ATOM 10891 C CA . THR F 1 118 ? 11.36425 6.56146 14.89509 1.000 12.68057 118 THR F CA 1
ATOM 10892 C C . THR F 1 118 ? 10.66331 6.29146 16.20517 1.000 14.36659 118 THR F C 1
ATOM 10893 O O . THR F 1 118 ? 10.34507 7.22630 16.93272 1.000 15.88945 118 THR F O 1
ATOM 10904 N N . VAL F 1 119 ? 10.43445 5.01624 16.50147 1.000 15.20073 119 VAL F N 1
ATOM 10905 C CA . VAL F 1 119 ? 9.71907 4.60847 17.70369 1.000 16.48213 119 VAL F CA 1
ATOM 10906 C C . VAL F 1 119 ? 10.74243 4.21966 18.76118 1.000 18.66821 119 VAL F C 1
ATOM 10907 O O . VAL F 1 119 ? 11.37149 3.17772 18.65693 1.000 22.13881 119 VAL F O 1
ATOM 10920 N N . SER F 1 120 ? 10.92020 5.08772 19.74685 1.000 18.68750 120 SER F N 1
ATOM 10921 C CA . SER F 1 120 ? 11.95383 4.94631 20.74362 1.000 25.63471 120 SER F CA 1
ATOM 10922 C C . SER F 1 120 ? 11.70078 5.82537 21.94216 1.000 30.83148 120 SER F C 1
ATOM 10923 O O . SER F 1 120 ? 12.21216 5.51995 23.02681 1.000 35.11866 120 SER F O 1
ATOM 10931 N N . GLY G 1 1 ? 50.75600 19.04937 -59.18486 1.000 15.35064 1 GLY G N 1
ATOM 10932 C CA . GLY G 1 1 ? 51.31865 18.03479 -60.12888 1.000 14.95052 1 GLY G CA 1
ATOM 10933 C C . GLY G 1 1 ? 50.61473 16.70741 -59.98847 1.000 15.10457 1 GLY G C 1
ATOM 10934 O O . GLY G 1 1 ? 49.59161 16.59812 -59.31604 1.000 16.29663 1 GLY G O 1
ATOM 10940 N N . SER G 1 2 ? 51.17729 15.69880 -60.63737 1.000 15.59478 2 SER G N 1
ATOM 10941 C CA . SER G 1 2 ? 50.56338 14.38722 -60.75561 1.000 16.31866 2 SER G CA 1
ATOM 10942 C C . SER G 1 2 ? 51.57160 13.28230 -60.46881 1.000 16.11524 2 SER G C 1
ATOM 10943 O O . SER G 1 2 ? 51.61344 12.26299 -61.15297 1.000 17.66377 2 SER G O 1
ATOM 10951 N N . GLN G 1 3 ? 52.35620 13.41238 -59.39006 1.000 15.74472 3 GLN G N 1
ATOM 10952 C CA . GLN G 1 3 ? 53.32292 12.36146 -59.06050 1.000 15.90830 3 GLN G CA 1
ATOM 10953 C C . GLN G 1 3 ? 52.65438 11.06837 -58.63372 1.000 15.43715 3 GLN G C 1
ATOM 10954 O O . GLN G 1 3 ? 53.27384 10.01365 -58.72598 1.000 16.37179 3 GLN G O 1
ATOM 10968 N N . VAL G 1 4 ? 51.40714 11.13309 -58.19839 1.000 15.23241 4 VAL G N 1
ATOM 10969 C CA . VAL G 1 4 ? 50.54803 9.97585 -58.01364 1.000 15.95368 4 VAL G CA 1
ATOM 10970 C C . VAL G 1 4 ? 49.34375 10.21748 -58.90111 1.000 15.64835 4 VAL G C 1
ATOM 10971 O O . VAL G 1 4 ? 48.86982 11.35433 -59.00180 1.000 16.47764 4 VAL G O 1
ATOM 10984 N N . GLN G 1 5 ? 48.87132 9.16102 -59.54672 1.000 16.01705 5 GLN G N 1
ATOM 10985 C CA . GLN G 1 5 ? 47.64389 9.20849 -60.31549 1.000 16.52268 5 GLN G CA 1
ATOM 10986 C C . GLN G 1 5 ? 46.70882 8.11515 -59.84617 1.000 17.25277 5 GLN G C 1
ATOM 10987 O O . GLN G 1 5 ? 47.14690 7.09287 -59.31396 1.000 17.36305 5 GLN G O 1
ATOM 11001 N N . LEU G 1 6 ? 45.41485 8.37617 -60.01752 1.000 16.09853 6 LEU G N 1
ATOM 11002 C CA . LEU G 1 6 ? 44.35093 7.53313 -59.47702 1.000 16.04532 6 LEU G CA 1
ATOM 11003 C C . LEU G 1 6 ? 43.31751 7.26559 -60.55960 1.000 17.73039 6 LEU G C 1
ATOM 11004 O O . LEU G 1 6 ? 42.97121 8.17598 -61.32973 1.000 19.01505 6 LEU G O 1
ATOM 11020 N N . VAL G 1 7 ? 42.76108 6.05465 -60.58859 1.000 17.40766 7 VAL G N 1
ATOM 11021 C CA . VAL G 1 7 ? 41.62581 5.78098 -61.46886 1.000 19.97758 7 VAL G CA 1
ATOM 11022 C C . VAL G 1 7 ? 40.63702 4.88643 -60.74455 1.000 19.53195 7 VAL G C 1
ATOM 11023 O O . VAL G 1 7 ? 40.99728 3.81035 -60.24865 1.000 19.03111 7 VAL G O 1
ATOM 11036 N N . GLU G 1 8 ? 39.38514 5.33299 -60.71313 1.000 18.15063 8 GLU G N 1
ATOM 11037 C CA . GLU G 1 8 ? 38.31014 4.62862 -60.04135 1.000 19.03208 8 GLU G CA 1
ATOM 11038 C C . GLU G 1 8 ? 37.60548 3.68097 -60.99315 1.000 19.18795 8 GLU G C 1
ATOM 11039 O O . GLU G 1 8 ? 37.56254 3.90294 -62.20391 1.000 20.47361 8 GLU G O 1
ATOM 11051 N N . SER G 1 9 ? 37.02356 2.63317 -60.42304 1.000 19.80858 9 SER G N 1
ATOM 11052 C CA . SER G 1 9 ? 36.17233 1.72603 -61.16899 1.000 21.28522 9 SER G CA 1
ATOM 11053 C C . SER G 1 9 ? 35.09781 1.20165 -60.22775 1.000 19.76388 9 SER G C 1
ATOM 11054 O O . SER G 1 9 ? 35.13322 1.42049 -59.01437 1.000 18.73081 9 SER G O 1
ATOM 11062 N N . GLY G 1 10 ? 34.12106 0.51908 -60.80978 1.000 21.05805 10 GLY G N 1
ATOM 11063 C CA . GLY G 1 10 ? 33.07661 -0.12167 -60.04645 1.000 23.83292 10 GLY G CA 1
ATOM 11064 C C . GLY G 1 10 ? 31.74898 0.60279 -60.05528 1.000 24.34685 10 GLY G C 1
ATOM 11065 O O . GLY G 1 10 ? 30.74471 0.01593 -59.63263 1.000 27.58227 10 GLY G O 1
ATOM 11069 N N . GLY G 1 11 ? 31.69429 1.83169 -60.56255 1.000 24.72960 11 GLY G N 1
ATOM 11070 C CA . GLY G 1 11 ? 30.42708 2.53523 -60.63615 1.000 23.70146 11 GLY G CA 1
ATOM 11071 C C . GLY G 1 11 ? 29.44747 1.85379 -61.56358 1.000 24.97451 11 GLY G C 1
ATOM 11072 O O . GLY G 1 11 ? 29.81295 1.12995 -62.48455 1.000 28.17487 11 GLY G O 1
ATOM 11076 N N . GLY G 1 12 ? 28.17338 2.10516 -61.30644 1.000 21.61498 12 GLY G N 1
ATOM 11077 C CA . GLY G 1 12 ? 27.14355 1.53532 -62.14387 1.000 21.15355 12 GLY G CA 1
ATOM 11078 C C . GLY G 1 12 ? 25.77626 1.94195 -61.65200 1.000 20.21981 12 GLY G C 1
ATOM 11079 O O . GLY G 1 12 ? 25.62394 2.67720 -60.67316 1.000 19.59623 12 GLY G O 1
ATOM 11083 N N . LEU G 1 13 ? 24.78176 1.44621 -62.37270 1.000 22.46287 13 LEU G N 1
ATOM 11084 C CA . LEU G 1 13 ? 23.38571 1.51736 -61.97647 1.000 23.92732 13 LEU G CA 1
ATOM 11085 C C . LEU G 1 13 ? 23.12168 0.47453 -60.90092 1.000 23.96644 13 LEU G C 1
ATOM 11086 O O . LEU G 1 13 ? 23.62574 -0.65198 -60.96854 1.000 24.38661 13 LEU G O 1
ATOM 11102 N N . VAL G 1 14 ? 22.33338 0.85351 -59.90058 1.000 24.11755 14 VAL G N 1
ATOM 11103 C CA . VAL G 1 14 ? 22.04027 -0.02992 -58.77868 1.000 26.18547 14 VAL G CA 1
ATOM 11104 C C . VAL G 1 14 ? 20.66902 0.33398 -58.23278 1.000 26.23264 14 VAL G C 1
ATOM 11105 O O . VAL G 1 14 ? 20.27823 1.50451 -58.24923 1.000 26.12082 14 VAL G O 1
ATOM 11118 N N . GLN G 1 15 ? 19.92667 -0.68263 -57.78808 1.000 29.80799 15 GLN G N 1
ATOM 11119 C CA . GLN G 1 15 ? 18.61025 -0.47764 -57.20453 1.000 33.55534 15 GLN G CA 1
ATOM 11120 C C . GLN G 1 15 ? 18.72596 0.05642 -55.78735 1.000 29.74331 15 GLN G C 1
ATOM 11121 O O . GLN G 1 15 ? 19.65001 -0.28956 -55.04784 1.000 28.69785 15 GLN G O 1
ATOM 11135 N N . ALA G 1 16 ? 17.75501 0.88051 -55.40036 1.000 29.75255 16 ALA G N 1
ATOM 11136 C CA . ALA G 1 16 ? 17.70737 1.38389 -54.03501 1.000 29.27258 16 ALA G CA 1
ATOM 11137 C C . ALA G 1 16 ? 17.72289 0.22178 -53.05284 1.000 29.72520 16 ALA G C 1
ATOM 11138 O O . ALA G 1 16 ? 17.07088 -0.80437 -53.27224 1.000 30.28850 16 ALA G O 1
ATOM 11145 N N . GLY G 1 17 ? 18.47529 0.38966 -51.96388 1.000 29.77598 17 GLY G N 1
ATOM 11146 C CA . GLY G 1 17 ? 18.65545 -0.64987 -50.98451 1.000 29.92735 17 GLY G CA 1
ATOM 11147 C C . GLY G 1 17 ? 19.76512 -1.61596 -51.31411 1.000 29.55749 17 GLY G C 1
ATOM 11148 O O . GLY G 1 17 ? 20.12679 -2.43909 -50.46524 1.000 30.60778 17 GLY G O 1
ATOM 11152 N N . GLY G 1 18 ? 20.32861 -1.53839 -52.51322 1.000 27.58231 18 GLY G N 1
ATOM 11153 C CA . GLY G 1 18 ? 21.38209 -2.43581 -52.91719 1.000 26.25521 18 GLY G CA 1
ATOM 11154 C C . GLY G 1 18 ? 22.75452 -1.95799 -52.48996 1.000 24.88790 18 GLY G C 1
ATOM 11155 O O . GLY G 1 18 ? 22.92032 -0.98217 -51.75143 1.000 24.70271 18 GLY G O 1
ATOM 11159 N N . SER G 1 19 ? 23.75951 -2.67568 -52.98797 1.000 24.87676 19 SER G N 1
ATOM 11160 C CA . SER G 1 19 ? 25.14383 -2.39092 -52.67689 1.000 24.61368 19 SER G CA 1
ATOM 11161 C C . SER G 1 19 ? 25.97836 -2.34436 -53.94687 1.000 23.04805 19 SER G C 1
ATOM 11162 O O . SER G 1 19 ? 25.64157 -2.94599 -54.97206 1.000 23.50395 19 SER G O 1
ATOM 11170 N N . LEU G 1 20 ? 27.09654 -1.63137 -53.84869 1.000 22.09869 20 LEU G N 1
ATOM 11171 C CA . LEU G 1 20 ? 28.09411 -1.54706 -54.89952 1.000 22.36637 20 LEU G CA 1
ATOM 11172 C C . LEU G 1 20 ? 29.43757 -1.40661 -54.20169 1.000 20.18695 20 LEU G C 1
ATOM 11173 O O . LEU G 1 20 ? 29.51692 -0.80349 -53.13251 1.000 21.61837 20 LEU G O 1
ATOM 11189 N N . ARG G 1 21 ? 30.50218 -1.92375 -54.80919 1.000 20.06307 21 ARG G N 1
ATOM 11190 C CA . ARG G 1 21 ? 31.85859 -1.75138 -54.30022 1.000 20.16990 21 ARG G CA 1
ATOM 11191 C C . ARG G 1 21 ? 32.69014 -0.99040 -55.32108 1.000 18.81636 21 ARG G C 1
ATOM 11192 O O . ARG G 1 21 ? 32.91142 -1.47542 -56.43420 1.000 21.61846 21 ARG G O 1
ATOM 11213 N N . LEU G 1 22 ? 33.16599 0.18865 -54.93702 1.000 16.62463 22 LEU G N 1
ATOM 11214 C CA . LEU G 1 22 ? 34.07167 0.96295 -55.76623 1.000 16.28593 22 LEU G CA 1
ATOM 11215 C C . LEU G 1 22 ? 35.50435 0.61122 -55.43807 1.000 16.86133 22 LEU G C 1
ATOM 11216 O O . LEU G 1 22 ? 35.83223 0.25830 -54.30521 1.000 17.51101 22 LEU G O 1
ATOM 11232 N N A SER G 1 23 ? 36.37259 0.75107 -56.43123 0.464 17.00730 23 SER G N 1
ATOM 11233 N N B SER G 1 23 ? 36.36324 0.72058 -56.45186 0.536 17.27042 23 SER G N 1
ATOM 11234 C CA A SER G 1 23 ? 37.79488 0.56573 -56.21991 0.464 17.76664 23 SER G CA 1
ATOM 11235 C CA B SER G 1 23 ? 37.79696 0.51924 -56.32017 0.536 18.13376 23 SER G CA 1
ATOM 11236 C C A SER G 1 23 ? 38.53972 1.68114 -56.92769 0.464 17.48539 23 SER G C 1
ATOM 11237 C C B SER G 1 23 ? 38.51470 1.72748 -56.90085 0.536 17.77090 23 SER G C 1
ATOM 11238 O O A SER G 1 23 ? 38.03395 2.30226 -57.86656 0.464 17.88214 23 SER G O 1
ATOM 11239 O O B SER G 1 23 ? 37.96446 2.46207 -57.72586 0.536 18.70797 23 SER G O 1
ATOM 11254 N N . CYS G 1 24 ? 39.75515 1.92489 -56.46768 1.000 17.25867 24 CYS G N 1
ATOM 11255 C CA . CYS G 1 24 ? 40.61812 2.91239 -57.08289 1.000 16.48684 24 CYS G CA 1
ATOM 11256 C C . CYS G 1 24 ? 42.03869 2.38444 -57.04137 1.000 17.95877 24 CYS G C 1
ATOM 11257 O O . CYS G 1 24 ? 42.51312 1.94180 -55.99838 1.000 20.63552 24 CYS G O 1
ATOM 11266 N N . THR G 1 25 ? 42.69791 2.40429 -58.18930 1.000 17.41323 25 THR G N 1
ATOM 11267 C CA . THR G 1 25 ? 44.07666 1.97967 -58.29781 1.000 19.96581 25 THR G CA 1
ATOM 11268 C C . THR G 1 25 ? 44.95289 3.21554 -58.41980 1.000 18.24535 25 THR G C 1
ATOM 11269 O O . THR G 1 25 ? 44.67827 4.10684 -59.24017 1.000 19.93111 25 THR G O 1
ATOM 11280 N N . ALA G 1 26 ? 46.03945 3.22932 -57.64816 1.000 19.32058 26 ALA G N 1
ATOM 11281 C CA . ALA G 1 26 ? 46.99873 4.31767 -57.63067 1.000 19.56069 26 ALA G CA 1
ATOM 11282 C C . ALA G 1 26 ? 48.26643 3.88762 -58.34488 1.000 20.31802 26 ALA G C 1
ATOM 11283 O O . ALA G 1 26 ? 48.69271 2.72738 -58.25024 1.000 23.13663 26 ALA G O 1
ATOM 11290 N N . SER G 1 27 ? 48.86476 4.83383 -59.04373 1.000 20.35862 27 SER G N 1
ATOM 11291 C CA . SER G 1 27 ? 50.10082 4.63608 -59.76530 1.000 22.10168 27 SER G CA 1
ATOM 11292 C C . SER G 1 27 ? 51.02605 5.78344 -59.41164 1.000 17.61044 27 SER G C 1
ATOM 11293 O O . SER G 1 27 ? 50.61385 6.79218 -58.83115 1.000 16.77035 27 SER G O 1
ATOM 11301 N N . GLY G 1 28 ? 52.29218 5.60646 -59.73413 1.000 18.15513 28 GLY G N 1
ATOM 11302 C CA . GLY G 1 28 ? 53.27087 6.63725 -59.46994 1.000 18.43984 28 GLY G CA 1
ATOM 11303 C C . GLY G 1 28 ? 53.95008 6.49662 -58.13089 1.000 18.29560 28 GLY G C 1
ATOM 11304 O O . GLY G 1 28 ? 54.24998 5.38553 -57.70175 1.000 19.17172 28 GLY G O 1
ATOM 11308 N N . ARG G 1 29 ? 54.17758 7.61048 -57.44745 1.000 17.81490 29 ARG G N 1
ATOM 11309 C CA . ARG G 1 29 ? 54.97682 7.63312 -56.22060 1.000 18.56366 29 ARG G CA 1
ATOM 11310 C C . ARG G 1 29 ? 54.12102 7.29771 -54.99279 1.000 16.87818 29 ARG G C 1
ATOM 11311 O O . ARG G 1 29 ? 53.93009 8.09971 -54.08913 1.000 17.23739 29 ARG G O 1
ATOM 11332 N N . THR G 1 30 ? 53.59525 6.07380 -54.98091 1.000 17.24964 30 THR G N 1
ATOM 11333 C CA . THR G 1 30 ? 52.57145 5.73930 -54.00226 1.000 18.82645 30 THR G CA 1
ATOM 11334 C C . THR G 1 30 ? 53.15316 5.59085 -52.60750 1.000 18.03943 30 THR G C 1
ATOM 11335 O O . THR G 1 30 ? 52.39485 5.65108 -51.63310 1.000 20.07681 30 THR G O 1
ATOM 11346 N N . GLY G 1 31 ?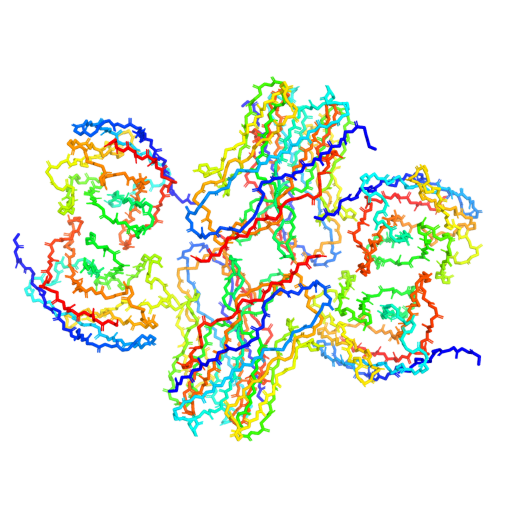 54.47594 5.44363 -52.48670 1.000 19.08331 31 GLY G N 1
ATOM 11347 C CA . GLY G 1 31 ? 55.08422 5.42948 -51.17165 1.000 20.36036 31 GLY G CA 1
ATOM 11348 C C . GLY G 1 31 ? 54.95268 6.74537 -50.44279 1.000 19.62323 31 GLY G C 1
ATOM 11349 O O . GLY G 1 31 ? 55.12892 6.78364 -49.22382 1.000 22.08419 31 GLY G O 1
ATOM 11353 N N . THR G 1 32 ? 54.67606 7.81976 -51.16655 1.000 17.75639 32 THR G N 1
ATOM 11354 C CA . THR G 1 32 ? 54.48973 9.13142 -50.57667 1.000 17.62989 32 THR G CA 1
ATOM 11355 C C . THR G 1 32 ? 53.09081 9.35225 -50.03822 1.000 17.00783 32 THR G C 1
ATOM 11356 O O . THR G 1 32 ? 52.84933 10.39293 -49.43227 1.000 19.19485 32 THR G O 1
ATOM 11367 N N . ILE G 1 33 ? 52.16720 8.42565 -50.21922 1.000 16.14957 33 ILE G N 1
ATOM 11368 C CA . ILE G 1 33 ? 50.78654 8.67968 -49.82787 1.000 15.52039 33 ILE G CA 1
ATOM 11369 C C . ILE G 1 33 ? 50.59651 8.44561 -48.34047 1.000 13.98977 33 ILE G C 1
ATOM 11370 O O . ILE G 1 33 ? 50.95514 7.39260 -47.82169 1.000 14.78594 33 ILE G O 1
ATOM 11386 N N . TYR G 1 34 ? 49.99084 9.42624 -47.67069 1.000 13.58107 34 TYR G N 1
ATOM 11387 C CA . TYR G 1 34 ? 49.63262 9.31372 -46.27158 1.000 12.81988 34 TYR G CA 1
ATOM 11388 C C . TYR G 1 34 ? 48.21535 8.77357 -46.06638 1.000 12.60135 34 TYR G C 1
ATOM 11389 O O . TYR G 1 34 ? 47.97442 7.97230 -45.16208 1.000 12.88060 34 TYR G O 1
ATOM 11407 N N . SER G 1 35 ? 47.25904 9.23543 -46.85535 1.000 11.93936 35 SER G N 1
ATOM 11408 C CA . SER G 1 35 ? 45.87836 8.81156 -46.70865 1.000 11.76370 35 SER G CA 1
ATOM 11409 C C . SER G 1 35 ? 45.17632 8.90886 -48.04923 1.000 12.14781 35 SER G C 1
ATOM 11410 O O . SER G 1 35 ? 45.63342 9.60264 -48.94936 1.000 13.06898 35 SER G O 1
ATOM 11418 N N . MET G 1 36 ? 44.03562 8.21597 -48.14245 1.000 12.21112 36 MET G N 1
ATOM 11419 C CA . MET G 1 36 ? 43.16038 8.25024 -49.29874 1.000 12.25173 36 MET G CA 1
ATOM 11420 C C . MET G 1 36 ? 41.75896 8.58817 -48.81481 1.000 12.32353 36 MET G C 1
ATOM 11421 O O . MET G 1 36 ? 41.38164 8.25131 -47.68981 1.000 13.27726 36 MET G O 1
ATOM 11435 N N . ALA G 1 37 ? 40.97845 9.23235 -49.66950 1.000 12.53162 37 ALA G N 1
ATOM 11436 C CA . ALA G 1 37 ? 39.63133 9.61153 -49.28994 1.000 12.65944 37 ALA G CA 1
ATOM 11437 C C . ALA G 1 37 ? 38.70021 9.59116 -50.48386 1.000 13.32288 37 ALA G C 1
ATOM 11438 O O . ALA G 1 37 ? 39.08780 9.94718 -51.60210 1.000 15.66080 37 ALA G O 1
ATOM 11445 N N . TRP G 1 38 ? 37.43286 9.26335 -50.22033 1.000 12.44098 38 TRP G N 1
ATOM 11446 C CA . TRP G 1 38 ? 36.39685 9.32884 -51.22479 1.000 12.72086 38 TRP G CA 1
ATOM 11447 C C . TRP G 1 38 ? 35.54939 10.57653 -51.02386 1.000 12.98346 38 TRP G C 1
ATOM 11448 O O . TRP G 1 38 ? 35.23562 10.97049 -49.89572 1.000 12.69888 38 TRP G O 1
ATOM 11469 N N . PHE G 1 39 ? 35.17246 11.17187 -52.14941 1.000 13.36322 39 PHE G N 1
ATOM 11470 C CA . PHE G 1 39 ? 34.27164 12.30574 -52.27544 1.000 13.80645 39 PHE G CA 1
ATOM 11471 C C . PHE G 1 39 ? 33.16794 11.90457 -53.23873 1.000 14.48387 39 PHE G C 1
ATOM 11472 O O . PHE G 1 39 ? 33.30145 10.95505 -54.01805 1.000 14.89546 39 PHE G O 1
ATOM 11489 N N . ARG G 1 40 ? 32.11320 12.70928 -53.27292 1.000 15.02989 40 ARG G N 1
ATOM 11490 C CA . ARG G 1 40 ? 31.14438 12.57303 -54.34532 1.000 15.14337 40 ARG G CA 1
ATOM 11491 C C . ARG G 1 40 ? 30.65614 13.94220 -54.75612 1.000 16.36191 40 ARG G C 1
ATOM 11492 O O . ARG G 1 40 ? 30.69090 14.89611 -53.98631 1.000 16.85944 40 ARG G O 1
ATOM 11513 N N . GLN G 1 41 ? 30.13687 14.00811 -55.98007 1.000 18.56147 41 GLN G N 1
ATOM 11514 C CA . GLN G 1 41 ? 29.45565 15.21247 -56.45398 1.000 23.42507 41 GLN G CA 1
ATOM 11515 C C . GLN G 1 41 ? 28.34201 14.81128 -57.40589 1.000 29.37222 41 GLN G C 1
ATOM 11516 O O . GLN G 1 41 ? 28.58900 14.13185 -58.40681 1.000 30.00635 41 GLN G O 1
ATOM 11530 N N . ALA G 1 42 ? 27.12187 15.20545 -57.07962 1.000 29.82554 42 ALA G N 1
ATOM 11531 C CA . ALA G 1 42 ? 26.00681 15.08630 -58.01459 1.000 93.67785 42 ALA G CA 1
ATOM 11532 C C . ALA G 1 42 ? 25.74417 16.43965 -58.66294 1.000 60.18311 42 ALA G C 1
ATOM 11533 O O . ALA G 1 42 ? 26.02940 17.48194 -58.07143 1.000 55.40882 42 ALA G O 1
ATOM 11540 N N . GLU G 1 46 ? 27.71270 20.51237 -54.13885 1.000 45.09776 46 GLU G N 1
ATOM 11541 C CA . GLU G 1 46 ? 29.15419 20.70592 -54.02598 1.000 42.00202 46 GLU G CA 1
ATOM 11542 C C . GLU G 1 46 ? 29.83364 19.35491 -53.91823 1.000 35.20228 46 GLU G C 1
ATOM 11543 O O . GLU G 1 46 ? 29.17989 18.36599 -53.59605 1.000 36.98573 46 GLU G O 1
ATOM 11555 N N . ARG G 1 47 ? 31.13836 19.31030 -54.17989 1.000 26.90781 47 ARG G N 1
ATOM 11556 C CA . ARG G 1 47 ? 31.89816 18.08152 -53.95312 1.000 22.41549 47 ARG G CA 1
ATOM 11557 C C . ARG G 1 47 ? 32.00248 17.83572 -52.45677 1.000 19.81202 47 ARG G C 1
ATOM 11558 O O . ARG G 1 47 ? 32.46683 18.70457 -51.71762 1.000 22.33014 47 ARG G O 1
ATOM 11579 N N . GLU G 1 48 ? 31.51453 16.68504 -52.01818 1.000 17.64636 48 GLU G N 1
ATOM 11580 C CA . GLU G 1 48 ? 31.36468 16.35106 -50.60542 1.000 16.65953 48 GLU G CA 1
ATOM 11581 C C . GLU G 1 48 ? 32.40252 15.31326 -50.19482 1.000 15.03874 48 GLU G C 1
ATOM 11582 O O . GLU G 1 48 ? 32.40642 14.19649 -50.71781 1.000 15.25609 48 GLU G O 1
ATOM 11594 N N . PHE G 1 49 ? 33.23694 15.65947 -49.21399 1.000 14.12093 49 PHE G N 1
ATOM 11595 C CA . PHE G 1 49 ? 34.10455 14.68196 -48.55293 1.000 12.94169 49 PHE G CA 1
ATOM 11596 C C . PHE G 1 49 ? 33.25617 13.66209 -47.79924 1.000 12.92254 49 PHE G C 1
ATOM 11597 O O . PHE G 1 49 ? 32.33267 14.03725 -47.06926 1.000 14.08516 49 PHE G O 1
ATOM 11614 N N . LEU G 1 50 ? 33.57636 12.36878 -47.96081 1.000 12.89636 50 LEU G N 1
ATOM 11615 C CA . LEU G 1 50 ? 32.81068 11.28809 -47.33160 1.000 13.30529 50 LEU G CA 1
ATOM 11616 C C . LEU G 1 50 ? 33.58773 10.49243 -46.29200 1.000 12.74965 50 LEU G C 1
ATOM 11617 O O . LEU G 1 50 ? 33.06537 10.22215 -45.20775 1.000 13.25234 50 LEU G O 1
ATOM 11633 N N . ALA G 1 51 ? 34.77743 10.02051 -46.62946 1.000 12.25337 51 ALA G N 1
ATOM 11634 C CA . ALA G 1 51 ? 35.47710 9.05279 -45.78222 1.000 13.03997 51 ALA G CA 1
ATOM 11635 C C . ALA G 1 51 ? 36.95208 9.03353 -46.15067 1.000 12.35854 51 ALA G C 1
ATOM 11636 O O . ALA G 1 51 ? 37.31352 9.26327 -47.30639 1.000 13.04412 51 ALA G O 1
ATOM 11643 N N . THR G 1 52 ? 37.78751 8.66981 -45.17450 1.000 12.29853 52 THR G N 1
ATOM 11644 C CA . THR G 1 52 ? 39.22698 8.61872 -45.36960 1.000 12.32130 52 THR G CA 1
ATOM 11645 C C . THR G 1 52 ? 39.79953 7.39412 -44.67454 1.000 12.12871 52 THR G C 1
ATOM 11646 O O . THR G 1 52 ? 39.25279 6.90871 -43.67460 1.000 12.73481 52 THR G O 1
ATOM 11657 N N . VAL G 1 53 ? 40.89685 6.90107 -45.22125 1.000 12.28288 53 VAL G N 1
ATOM 11658 C CA . VAL G 1 53 ? 41.64955 5.79479 -44.64332 1.000 12.10944 53 VAL G CA 1
ATOM 11659 C C . VAL G 1 53 ? 43.13722 6.12734 -44.66354 1.000 11.71382 53 VAL G C 1
ATOM 11660 O O . VAL G 1 53 ? 43.66678 6.59834 -45.66983 1.000 12.75008 53 VAL G O 1
ATOM 11673 N N . GLY G 1 54 ? 43.82971 5.83172 -43.56461 1.000 12.18391 54 GLY G N 1
ATOM 11674 C CA . GLY G 1 54 ? 45.27738 5.97029 -43.56464 1.000 13.35835 54 GLY G CA 1
ATOM 11675 C C . GLY G 1 54 ? 45.92099 4.93827 -44.47965 1.000 14.19166 54 GLY G C 1
ATOM 11676 O O . GLY G 1 54 ? 45.63657 3.73582 -44.39342 1.000 15.26796 54 GLY G O 1
ATOM 11680 N N . TRP G 1 55 ? 46.80368 5.39861 -45.35900 1.000 13.90556 55 TRP G N 1
ATOM 11681 C CA . TRP G 1 55 ? 47.38599 4.48801 -46.34008 1.000 15.66079 55 TRP G CA 1
ATOM 11682 C C . TRP G 1 55 ? 48.27808 3.47190 -45.66083 1.000 17.33276 55 TRP G C 1
ATOM 11683 O O . TRP G 1 55 ? 48.24176 2.28890 -45.99797 1.000 19.65899 55 TRP G O 1
ATOM 11704 N N . SER G 1 56 ? 49.08483 3.90952 -44.69985 1.000 18.34057 56 SER G N 1
ATOM 11705 C CA . SER G 1 56 ? 49.82883 2.95873 -43.88631 1.000 20.37042 56 SER G CA 1
ATOM 11706 C C . SER G 1 56 ? 48.97791 2.45458 -42.72713 1.000 19.54049 56 SER G C 1
ATOM 11707 O O . SER G 1 56 ? 48.82876 1.24135 -42.54503 1.000 21.06506 56 SER G O 1
ATOM 11715 N N . SER G 1 57 ? 48.35275 3.36629 -41.97553 1.000 19.02549 57 SER G N 1
ATOM 11716 C CA . SER G 1 57 ? 47.77633 2.96971 -40.69286 1.000 18.62094 57 SER G CA 1
ATOM 11717 C C . SER G 1 57 ? 46.48523 2.17314 -40.82870 1.000 17.32760 57 SER G C 1
ATOM 11718 O O . SER G 1 57 ? 46.14913 1.39219 -39.93217 1.000 18.28694 57 SER G O 1
ATOM 11726 N N . GLY G 1 58 ? 45.70957 2.40796 -41.87717 1.000 16.03289 58 GLY G N 1
ATOM 11727 C CA . GLY G 1 58 ? 44.38853 1.82009 -41.96195 1.000 16.29213 58 GLY G CA 1
ATOM 11728 C C . GLY G 1 58 ? 43.33931 2.43173 -41.05612 1.000 15.84793 58 GLY G C 1
ATOM 11729 O O . GLY G 1 58 ? 42.19643 1.96413 -41.06528 1.000 17.28107 58 GLY G O 1
ATOM 11733 N N . ILE G 1 59 ? 43.66325 3.49123 -40.31331 1.000 15.64674 59 ILE G N 1
ATOM 11734 C CA . ILE G 1 59 ? 42.65695 4.18339 -39.51190 1.000 15.07416 59 ILE G CA 1
ATOM 11735 C C . ILE G 1 59 ? 41.62958 4.80462 -40.44871 1.000 14.74521 59 ILE G C 1
ATOM 11736 O O . ILE G 1 59 ? 41.98443 5.32674 -41.50654 1.000 13.95060 59 ILE G O 1
ATOM 11752 N N . THR G 1 60 ? 40.34646 4.77331 -40.06692 1.000 14.33269 60 THR G N 1
ATOM 11753 C CA . THR G 1 60 ? 39.27297 5.28248 -40.90251 1.000 13.68256 60 THR G CA 1
ATOM 11754 C C . THR G 1 60 ? 38.47190 6.36152 -40.18483 1.000 13.91348 60 THR G C 1
ATOM 11755 O O . THR G 1 60 ? 38.40549 6.42197 -38.95261 1.000 15.99717 60 THR G O 1
ATOM 11766 N N . TYR G 1 61 ? 37.83196 7.20445 -40.99028 1.000 13.17282 61 TYR G N 1
ATOM 11767 C CA . TYR G 1 61 ? 36.93332 8.22991 -40.49819 1.000 13.71135 61 TYR G CA 1
ATOM 11768 C C . TYR G 1 61 ? 35.83908 8.43067 -41.54177 1.000 13.27800 61 TYR G C 1
ATOM 11769 O O . TYR G 1 61 ? 36.10997 8.45292 -42.74388 1.000 13.95393 61 TYR G O 1
ATOM 11787 N N . TYR G 1 62 ? 34.60459 8.61387 -41.07027 1.000 13.36153 62 TYR G N 1
ATOM 11788 C CA . TYR G 1 62 ? 33.43148 8.75796 -41.92375 1.000 13.99640 62 TYR G CA 1
ATOM 11789 C C . TYR G 1 62 ? 32.63315 9.98458 -41.52618 1.000 14.16645 62 TYR G C 1
ATOM 11790 O O . TYR G 1 62 ? 32.37810 10.18456 -40.34052 1.000 15.03154 62 TYR G O 1
ATOM 11808 N N . MET G 1 63 ? 32.16050 10.73951 -42.52542 1.000 14.10243 63 MET G N 1
ATOM 11809 C CA . MET G 1 63 ? 31.12621 11.73625 -42.28732 1.000 14.69702 63 MET G CA 1
ATOM 11810 C C . MET G 1 63 ? 29.80361 11.03936 -42.01449 1.000 16.41399 63 MET G C 1
ATOM 11811 O O . MET G 1 63 ? 29.55721 9.91429 -42.45415 1.000 16.05664 63 MET G O 1
ATOM 11825 N N . ASP G 1 64 ? 28.94071 11.72579 -41.27074 1.000 17.14146 64 ASP G N 1
ATOM 11826 C CA . ASP G 1 64 ? 27.65097 11.14063 -40.88535 1.000 18.87058 64 ASP G CA 1
ATOM 11827 C C . ASP G 1 64 ? 26.77357 10.77926 -42.07768 1.000 19.09226 64 ASP G C 1
ATOM 11828 O O . ASP G 1 64 ? 25.91058 9.89338 -41.95632 1.000 20.43492 64 ASP G O 1
ATOM 11837 N N . SER G 1 65 ? 26.93738 11.45880 -43.21597 1.000 18.77777 65 SER G N 1
ATOM 11838 C CA . SER G 1 65 ? 26.10239 11.14702 -44.37268 1.000 19.94835 65 SER G CA 1
ATOM 11839 C C . SER G 1 65 ? 26.27059 9.70247 -44.81095 1.000 18.84042 65 SER G C 1
ATOM 11840 O O . SER G 1 65 ? 25.34681 9.13352 -45.40485 1.000 20.72192 65 SER G O 1
ATOM 11848 N N . VAL G 1 66 ? 27.42661 9.08874 -44.52804 1.000 17.75801 66 VAL G N 1
ATOM 11849 C CA . VAL G 1 66 ? 27.69097 7.73082 -45.00163 1.000 17.57361 66 VAL G CA 1
ATOM 11850 C C . VAL G 1 66 ? 28.09400 6.78207 -43.88063 1.000 16.66449 66 VAL G C 1
ATOM 11851 O O . VAL G 1 66 ? 28.16940 5.57476 -44.09831 1.000 18.08680 66 VAL G O 1
ATOM 11864 N N . LYS G 1 67 ? 28.36209 7.30074 -42.68732 1.000 16.05657 67 LYS G N 1
ATOM 11865 C CA . LYS G 1 67 ? 28.85019 6.46807 -41.59606 1.000 17.15269 67 LYS G CA 1
ATOM 11866 C C . LYS G 1 67 ? 27.83874 5.38843 -41.26055 1.000 19.65689 67 LYS G C 1
ATOM 11867 O O . LYS G 1 67 ? 26.63705 5.64722 -41.19021 1.000 21.52089 67 LYS G O 1
ATOM 11886 N N . GLY G 1 68 ? 28.33390 4.17343 -41.04048 1.000 19.27750 68 GLY G N 1
ATOM 11887 C CA . GLY G 1 68 ? 27.46049 3.06634 -40.72228 1.000 21.82618 68 GLY G CA 1
ATOM 11888 C C . GLY G 1 68 ? 26.81901 2.38826 -41.91250 1.000 21.41692 68 GLY G C 1
ATOM 11889 O O . GLY G 1 68 ? 26.19604 1.34007 -41.73059 1.000 23.59956 68 GLY G O 1
ATOM 11893 N N . ARG G 1 69 ? 26.89989 2.97024 -43.11553 1.000 18.63278 69 ARG G N 1
ATOM 11894 C CA . ARG G 1 69 ? 26.44926 2.37378 -44.37069 1.000 20.37703 69 ARG G CA 1
ATOM 11895 C C . ARG G 1 69 ? 27.59085 2.05339 -45.31551 1.000 19.41086 69 ARG G C 1
ATOM 11896 O O . ARG G 1 69 ? 27.54610 1.04800 -46.02115 1.000 21.35636 69 ARG G O 1
ATOM 11917 N N . PHE G 1 70 ? 28.59700 2.91854 -45.39136 1.000 17.16675 70 PHE G N 1
ATOM 11918 C CA . PHE G 1 70 ? 29.71993 2.74069 -46.29712 1.000 17.60738 70 PHE G CA 1
ATOM 11919 C C . PHE G 1 70 ? 30.94375 2.35119 -45.47688 1.000 17.76627 70 PHE G C 1
ATOM 11920 O O . PHE G 1 70 ? 31.10377 2.79841 -44.34075 1.000 18.88414 70 PHE G O 1
ATOM 11937 N N . THR G 1 71 ? 31.82530 1.55426 -46.07388 1.000 16.14228 71 THR G N 1
ATOM 11938 C CA . THR G 1 71 ? 33.08891 1.14937 -45.46364 1.000 15.87413 71 THR G CA 1
ATOM 11939 C C . THR G 1 71 ? 34.22003 1.43622 -46.44067 1.000 15.77031 71 THR G C 1
ATOM 11940 O O . THR G 1 71 ? 34.19955 0.96796 -47.58413 1.000 16.59649 71 THR G O 1
ATOM 11951 N N . ILE G 1 72 ? 35.20706 2.16864 -45.98538 1.000 14.99821 72 ILE G N 1
ATOM 11952 C CA . ILE G 1 72 ? 36.41746 2.44132 -46.74922 1.000 15.44270 72 ILE G CA 1
ATOM 11953 C C . ILE G 1 72 ? 37.52448 1.50818 -46.27063 1.000 16.06043 72 ILE G C 1
ATOM 11954 O O . ILE G 1 72 ? 37.62051 1.19222 -45.08305 1.000 16.57621 72 ILE G O 1
ATOM 11970 N N . SER G 1 73 ? 38.31511 1.00184 -47.21045 1.000 15.16931 73 SER G N 1
ATOM 11971 C CA . SER G 1 73 ? 39.42726 0.12334 -46.87707 1.000 16.35557 73 SER G CA 1
ATOM 11972 C C . SER G 1 73 ? 40.50211 0.25382 -47.94924 1.000 15.51972 73 SER G C 1
ATOM 11973 O O . SER G 1 73 ? 40.29377 0.88375 -48.99245 1.000 16.50729 73 SER G O 1
ATOM 11981 N N . ARG G 1 74 ? 41.66492 -0.34688 -47.68906 1.000 17.65589 74 ARG G N 1
ATOM 11982 C CA . ARG G 1 74 ? 42.77349 -0.24492 -48.63167 1.000 17.78550 74 ARG G CA 1
ATOM 11983 C C . ARG G 1 74 ? 43.63845 -1.48909 -48.57359 1.000 18.70781 74 ARG G C 1
ATOM 11984 O O . ARG G 1 74 ? 43.69097 -2.19131 -47.56351 1.000 18.30840 74 ARG G O 1
ATOM 12005 N N . ASP G 1 75 ? 44.33523 -1.73572 -49.68060 1.000 19.49347 75 ASP G N 1
ATOM 12006 C CA . ASP G 1 75 ? 45.30218 -2.82309 -49.79264 1.000 20.45546 75 ASP G CA 1
ATOM 12007 C C . ASP G 1 75 ? 46.57178 -2.17686 -50.33583 1.000 20.47927 75 ASP G C 1
ATOM 12008 O O . ASP G 1 75 ? 46.67984 -1.93245 -51.54606 1.000 21.90761 75 ASP G O 1
ATOM 12017 N N . LYS G 1 76 ? 47.49981 -1.86387 -49.42772 1.000 21.28841 76 LYS G N 1
ATOM 12018 C CA . LYS G 1 76 ? 48.63271 -1.01618 -49.78864 1.000 23.79794 76 LYS G CA 1
ATOM 12019 C C . LYS G 1 76 ? 49.52906 -1.71796 -50.79629 1.000 27.43990 76 LYS G C 1
ATOM 12020 O O . LYS G 1 76 ? 50.03590 -1.08562 -51.73224 1.000 27.98977 76 LYS G O 1
ATOM 12039 N N . GLY G 1 77 ? 49.70377 -3.03336 -50.64623 1.000 29.66883 77 GLY G N 1
ATOM 12040 C CA . GLY G 1 77 ? 50.54776 -3.77814 -51.56603 1.000 32.52396 77 GLY G CA 1
ATOM 12041 C C . GLY G 1 77 ? 49.98940 -3.82224 -52.97322 1.000 34.53830 77 GLY G C 1
ATOM 12042 O O . GLY G 1 77 ? 50.75079 -3.88536 -53.94381 1.000 37.28029 77 GLY G O 1
ATOM 12046 N N . LYS G 1 78 ? 48.66369 -3.77751 -53.10530 1.000 32.62661 78 LYS G N 1
ATOM 12047 C CA . LYS G 1 78 ? 48.00162 -3.78190 -54.40208 1.000 31.98293 78 LYS G CA 1
ATOM 12048 C C . LYS G 1 78 ? 47.71743 -2.37052 -54.90941 1.000 26.83598 78 LYS G C 1
ATOM 12049 O O . LYS G 1 78 ? 47.08374 -2.20451 -55.96083 1.000 25.39509 78 LYS G O 1
ATOM 12068 N N . ASN G 1 79 ? 48.15606 -1.35344 -54.18483 1.000 23.65710 79 ASN G N 1
ATOM 12069 C CA . ASN G 1 79 ? 47.93480 0.02312 -54.60787 1.000 20.52448 79 ASN G CA 1
ATOM 12070 C C . ASN G 1 79 ? 46.45433 0.29481 -54.86662 1.000 19.19791 79 ASN G C 1
ATOM 12071 O O . ASN G 1 79 ? 46.08197 1.04764 -55.77607 1.000 21.19794 79 ASN G O 1
ATOM 12082 N N . THR G 1 80 ? 45.58374 -0.28748 -54.04178 1.000 18.73188 80 THR G N 1
ATOM 12083 C CA . THR G 1 80 ? 44.14842 -0.16073 -54.25146 1.000 18.14066 80 THR G CA 1
ATOM 12084 C C . THR G 1 80 ? 43.41274 0.32568 -53.00185 1.000 17.52443 80 THR G C 1
ATOM 12085 O O . THR G 1 80 ? 43.75172 -0.04696 -51.88636 1.000 18.79476 80 THR G O 1
ATOM 12096 N N . VAL G 1 81 ? 42.38669 1.14560 -53.21650 1.000 16.50582 81 VAL G N 1
ATOM 12097 C CA . VAL G 1 81 ? 41.47871 1.65096 -52.19604 1.000 17.46606 81 VAL G CA 1
ATOM 12098 C C . VAL G 1 81 ? 40.07687 1.20967 -52.57697 1.000 16.12396 81 VAL G C 1
ATOM 12099 O O . VAL G 1 81 ? 39.74843 1.13736 -53.76110 1.000 17.56834 81 VAL G O 1
ATOM 12112 N N . TYR G 1 82 ? 39.23878 0.93046 -51.58702 1.000 16.57194 82 TYR G N 1
ATOM 12113 C CA . TYR G 1 82 ? 37.88049 0.47238 -51.83458 1.000 16.37166 82 TYR G CA 1
ATOM 12114 C C . TYR G 1 82 ? 36.87224 1.32757 -51.07960 1.000 16.53447 82 TYR G C 1
ATOM 12115 O O . TYR G 1 82 ? 37.14790 1.83641 -49.99330 1.000 17.17139 82 TYR G O 1
ATOM 12133 N N . LEU G 1 83 ? 35.66621 1.43499 -51.64576 1.000 15.90110 83 LEU G N 1
ATOM 12134 C CA . LEU G 1 83 ? 34.50706 1.96744 -50.94555 1.000 15.54986 83 LEU G CA 1
ATOM 12135 C C . LEU G 1 83 ? 33.35257 0.98770 -51.11913 1.000 15.62697 83 LEU G C 1
ATOM 12136 O O . LEU G 1 83 ? 32.76792 0.88956 -52.19820 1.000 16.54277 83 LEU G O 1
ATOM 12152 N N . GLN G 1 84 ? 33.01114 0.28172 -50.05619 1.000 16.07213 84 GLN G N 1
ATOM 12153 C CA . GLN G 1 84 ? 31.84685 -0.59443 -50.03905 1.000 17.28764 84 GLN G CA 1
ATOM 12154 C C . GLN G 1 84 ? 30.63325 0.24911 -49.67769 1.000 17.23186 84 GLN G C 1
ATOM 12155 O O . GLN G 1 84 ? 30.62444 0.92159 -48.64254 1.000 19.44851 84 GLN G O 1
ATOM 12169 N N . MET G 1 85 ? 29.62895 0.25734 -50.53306 1.000 17.81374 85 MET G N 1
ATOM 12170 C CA . MET G 1 85 ? 28.47879 1.13362 -50.37062 1.000 19.22475 85 MET G CA 1
ATOM 12171 C C . MET G 1 85 ? 27.25789 0.25464 -50.19634 1.000 20.59330 85 MET G C 1
ATOM 12172 O O . MET G 1 85 ? 26.82438 -0.39984 -51.14617 1.000 21.71967 85 MET G O 1
ATOM 12186 N N . ASP G 1 86 ? 26.70973 0.23153 -48.99072 1.000 20.58176 86 ASP G N 1
ATOM 12187 C CA . ASP G 1 86 ? 25.51972 -0.54185 -48.67692 1.000 21.08373 86 ASP G CA 1
ATOM 12188 C C . ASP G 1 86 ? 24.33861 0.38231 -48.41041 1.000 21.65984 86 ASP G C 1
ATOM 12189 O O . ASP G 1 86 ? 24.48909 1.58212 -48.16338 1.000 21.92160 86 ASP G O 1
ATOM 12198 N N . SER G 1 87 ? 23.15289 -0.22123 -48.41235 1.000 22.64239 87 SER G N 1
ATOM 12199 C CA . SER G 1 87 ? 21.90708 0.48131 -48.11001 1.000 24.71338 87 SER G CA 1
ATOM 12200 C C . SER G 1 87 ? 21.77940 1.75310 -48.93740 1.000 22.48609 87 SER G C 1
ATOM 12201 O O . SER G 1 87 ? 21.51395 2.83616 -48.41392 1.000 22.73334 87 SER G O 1
ATOM 12209 N N . LEU G 1 88 ? 21.98655 1.61770 -50.24324 1.000 22.50889 88 LEU G N 1
ATOM 12210 C CA . LEU G 1 88 ? 22.03350 2.78789 -51.11260 1.000 22.70523 88 LEU G CA 1
ATOM 12211 C C . LEU G 1 88 ? 20.66020 3.41976 -51.26290 1.000 23.83257 88 LEU G C 1
ATOM 12212 O O . LEU G 1 88 ? 19.63490 2.73708 -51.26464 1.000 24.77356 88 LEU G O 1
ATOM 12228 N N . LYS G 1 89 ? 20.64823 4.74275 -51.37512 1.000 24.55327 89 LYS G N 1
ATOM 12229 C CA . LYS G 1 89 ? 19.43575 5.52455 -51.54676 1.000 26.72636 89 LYS G CA 1
ATOM 12230 C C . LYS G 1 89 ? 19.54045 6.39243 -52.79542 1.000 24.63203 89 LYS G C 1
ATOM 12231 O O . LYS G 1 89 ? 20.64262 6.69336 -53.26670 1.000 22.29309 89 LYS G O 1
ATOM 12250 N N . PRO G 1 90 ? 18.40333 6.78846 -53.37873 1.000 25.27700 90 PRO G N 1
ATOM 12251 C CA . PRO G 1 90 ? 18.44867 7.65448 -54.57612 1.000 25.51439 90 PRO G CA 1
ATOM 12252 C C . PRO G 1 90 ? 19.36531 8.85470 -54.41468 1.000 25.74931 90 PRO G C 1
ATOM 12253 O O . PRO G 1 90 ? 20.06540 9.24778 -55.36406 1.000 24.94858 90 PRO G O 1
ATOM 12264 N N . GLU G 1 91 ? 19.36523 9.45265 -53.22633 1.000 26.68587 91 GLU G N 1
ATOM 12265 C CA . GLU G 1 91 ? 20.19810 10.61022 -52.92482 1.000 30.04887 91 GLU G CA 1
ATOM 12266 C C . GLU G 1 91 ? 21.69769 10.31052 -52.94021 1.000 25.42961 91 GLU G C 1
ATOM 12267 O O . GLU G 1 91 ? 22.49099 11.25914 -52.90478 1.000 25.43513 91 GLU G O 1
ATOM 12279 N N . ASP G 1 92 ? 22.11788 9.04231 -52.99139 1.000 21.77701 92 ASP G N 1
ATOM 12280 C CA . ASP G 1 92 ? 23.53288 8.70727 -53.12529 1.000 18.93832 92 ASP G CA 1
ATOM 12281 C C . ASP G 1 92 ? 24.01263 8.75857 -54.56958 1.000 18.30755 92 ASP G C 1
ATOM 12282 O O . ASP G 1 92 ? 25.20543 8.52180 -54.82281 1.000 18.15373 92 ASP G O 1
ATOM 12291 N N . THR G 1 93 ? 23.12008 9.01741 -55.52028 1.000 18.03881 93 THR G N 1
ATOM 12292 C CA . THR G 1 93 ? 23.50315 9.13281 -56.92370 1.000 17.22213 93 THR G CA 1
ATOM 12293 C C . THR G 1 93 ? 24.48939 10.27506 -57.04507 1.000 17.22540 93 THR G C 1
ATOM 12294 O O . THR G 1 93 ? 24.20180 11.38745 -56.60065 1.000 19.44430 93 THR G O 1
ATOM 12305 N N . ALA G 1 94 ? 25.61462 10.00957 -57.69780 1.000 17.33608 94 ALA G N 1
ATOM 12306 C CA . ALA G 1 94 ? 26.67121 11.00186 -57.81996 1.000 16.67704 94 ALA G CA 1
ATOM 12307 C C . ALA G 1 94 ? 27.82066 10.38171 -58.59050 1.000 16.91999 94 ALA G C 1
ATOM 12308 O O . ALA G 1 94 ? 27.91212 9.16202 -58.72352 1.000 16.54742 94 ALA G O 1
ATOM 12315 N N . VAL G 1 95 ? 28.74190 11.24729 -59.02385 1.000 16.29875 95 VAL G N 1
ATOM 12316 C CA . VAL G 1 95 ? 30.07350 10.80245 -59.40053 1.000 16.11369 95 VAL G CA 1
ATOM 12317 C C . VAL G 1 95 ? 30.87588 10.70357 -58.12223 1.000 16.44526 95 VAL G C 1
ATOM 12318 O O . VAL G 1 95 ? 30.92978 11.65522 -57.33373 1.000 16.91647 95 VAL G O 1
ATOM 12331 N N . TYR G 1 96 ? 31.53983 9.57807 -57.94250 1.000 15.27587 96 TYR G N 1
ATOM 12332 C CA . TYR G 1 96 ? 32.38209 9.32624 -56.78123 1.000 14.80964 96 TYR G CA 1
ATOM 12333 C C . TYR G 1 96 ? 33.84163 9.40487 -57.20003 1.000 15.88675 96 TYR G C 1
ATOM 12334 O O . TYR G 1 96 ? 34.24256 8.79862 -58.21371 1.000 16.64899 96 TYR G O 1
ATOM 12352 N N . TYR G 1 97 ? 34.61054 10.18071 -56.44546 1.000 15.50898 97 TYR G N 1
ATOM 12353 C CA . TYR G 1 97 ? 36.01128 10.42419 -56.72395 1.000 14.93977 97 TYR G CA 1
ATOM 12354 C C . TYR G 1 97 ? 36.83523 9.87978 -55.58625 1.000 14.73495 97 TYR G C 1
ATOM 12355 O O . TYR G 1 97 ? 36.48368 10.07143 -54.40737 1.000 15.82583 97 TYR G O 1
ATOM 12373 N N . CYS G 1 98 ? 37.95698 9.25955 -55.92439 1.000 15.26794 98 CYS G N 1
ATOM 12374 C CA . CYS G 1 98 ? 38.96243 8.93640 -54.93084 1.000 14.55135 98 CYS G CA 1
ATOM 12375 C C . CYS G 1 98 ? 40.08841 9.96002 -55.01714 1.000 14.77826 98 CYS G C 1
ATOM 12376 O O . CYS G 1 98 ? 40.35837 10.52940 -56.07403 1.000 15.65072 98 CYS G O 1
ATOM 12384 N N . THR G 1 99 ? 40.71157 10.20247 -53.87094 1.000 13.98561 99 THR G N 1
ATOM 12385 C CA . THR G 1 99 ? 41.76356 11.17872 -53.72893 1.000 13.75465 99 THR G CA 1
ATOM 12386 C C . THR G 1 99 ? 42.87505 10.57916 -52.88128 1.000 13.32334 99 THR G C 1
ATOM 12387 O O . THR G 1 99 ? 42.67209 9.61540 -52.14109 1.000 14.61546 99 THR G O 1
ATOM 12398 N N . ALA G 1 100 ? 44.04508 11.19415 -52.96003 1.000 13.92667 100 ALA G N 1
ATOM 12399 C CA . ALA G 1 100 ? 45.18529 10.83324 -52.13657 1.000 13.82130 100 ALA G CA 1
ATOM 12400 C C . ALA G 1 100 ? 45.80884 12.10772 -51.59444 1.000 13.69699 100 ALA G C 1
ATOM 12401 O O . ALA G 1 100 ? 45.86396 13.12765 -52.28133 1.000 15.61439 100 ALA G O 1
ATOM 12408 N N . THR G 1 101 ? 46.25573 12.03309 -50.35144 1.000 13.68170 101 THR G N 1
ATOM 12409 C CA . THR G 1 101 ? 46.95451 13.09710 -49.64459 1.000 13.97661 101 THR G CA 1
ATOM 12410 C C . THR G 1 101 ? 48.38181 12.61618 -49.38515 1.000 13.78053 101 THR G C 1
ATOM 12411 O O . THR G 1 101 ? 48.59113 11.55372 -48.79693 1.000 13.85119 101 THR G O 1
ATOM 12422 N N . ARG G 1 102 ? 49.35308 13.37795 -49.87129 1.000 14.12011 102 ARG G N 1
ATOM 12423 C CA . ARG G 1 102 ? 50.76430 13.06089 -49.70560 1.000 15.51979 102 ARG G CA 1
ATOM 12424 C C . ARG G 1 102 ? 51.24573 13.38517 -48.28880 1.000 14.41930 102 ARG G C 1
ATOM 12425 O O . ARG G 1 102 ? 50.80569 14.35504 -47.64932 1.000 13.86774 102 ARG G O 1
ATOM 12446 N N . ALA G 1 103 ? 52.21346 12.60090 -47.81253 1.000 14.08919 103 ALA G N 1
ATOM 12447 C CA . ALA G 1 103 ? 52.83566 12.88105 -46.53493 1.000 13.82718 103 ALA G CA 1
ATOM 12448 C C . ALA G 1 103 ? 53.42189 14.27763 -46.54376 1.000 13.12583 103 ALA G C 1
ATOM 12449 O O . ALA G 1 103 ? 54.05628 14.70935 -47.51543 1.000 14.52528 103 ALA G O 1
ATOM 12456 N N . TYR G 1 104 ? 53.17191 14.99445 -45.46392 1.000 12.82619 104 TYR G N 1
ATOM 12457 C CA . TYR G 1 104 ? 53.65803 16.34190 -45.21104 1.000 13.47772 104 TYR G CA 1
ATOM 12458 C C . TYR G 1 104 ? 52.92831 17.38250 -46.03856 1.000 13.94420 104 TYR G C 1
ATOM 12459 O O . TYR G 1 104 ? 53.26297 18.57374 -45.95035 1.000 16.06975 104 TYR G O 1
ATOM 12477 N N . SER G 1 105 ? 51.86043 17.00179 -46.71541 1.000 13.38786 105 SER G N 1
ATOM 12478 C CA . SER G 1 105 ? 50.94179 17.94664 -47.33380 1.000 13.79891 105 SER G CA 1
ATOM 12479 C C . SER G 1 105 ? 49.66531 18.05320 -46.49048 1.000 12.24509 105 SER G C 1
ATOM 12480 O O . SER G 1 105 ? 49.55549 17.48128 -45.40533 1.000 12.77079 105 SER G O 1
ATOM 12488 N N . VAL G 1 106 ? 48.69372 18.80078 -47.00474 1.000 12.91946 106 VAL G N 1
ATOM 12489 C CA . VAL G 1 106 ? 47.36638 18.88654 -46.41416 1.000 12.48624 106 VAL G CA 1
ATOM 12490 C C . VAL G 1 106 ? 46.35677 18.86940 -47.54886 1.000 12.93509 106 VAL G C 1
ATOM 12491 O O . VAL G 1 106 ? 46.66532 19.22674 -48.68567 1.000 14.39867 106 VAL G O 1
ATOM 12504 N N . GLY G 1 107 ? 45.10498 18.56344 -47.21541 1.000 13.37674 107 GLY G N 1
ATOM 12505 C CA . GLY G 1 107 ? 44.06342 18.58710 -48.22298 1.000 14.14481 107 GLY G CA 1
ATOM 12506 C C . GLY G 1 107 ? 44.16564 17.39795 -49.13269 1.000 14.15373 107 GLY G C 1
ATOM 12507 O O . GLY G 1 107 ? 44.56449 16.31148 -48.73337 1.000 17.37273 107 GLY G O 1
ATOM 12511 N N . TYR G 1 108 ? 43.75594 17.59759 -50.38011 1.000 13.67521 108 TYR G N 1
ATOM 12512 C CA . TYR G 1 108 ? 43.43484 16.49793 -51.30081 1.000 13.98308 108 TYR G CA 1
ATOM 12513 C C . TYR G 1 108 ? 44.26939 16.71833 -52.56165 1.000 15.04800 108 TYR G C 1
ATOM 12514 O O . TYR G 1 108 ? 43.84472 17.35677 -53.53115 1.000 15.80614 108 TYR G O 1
ATOM 12532 N N . ASP G 1 109 ? 45.50542 16.19269 -52.49240 1.000 15.25427 109 ASP G N 1
ATOM 12533 C CA . ASP G 1 109 ? 46.54707 16.48936 -53.47709 1.000 15.10642 109 ASP G CA 1
ATOM 12534 C C . ASP G 1 109 ? 46.23217 15.91629 -54.84705 1.000 14.99464 109 ASP G C 1
ATOM 12535 O O . ASP G 1 109 ? 46.49210 16.57342 -55.86023 1.000 19.14050 109 ASP G O 1
ATOM 12544 N N . TYR G 1 110 ? 45.73419 14.69428 -54.91634 1.000 14.54580 110 TYR G N 1
ATOM 12545 C CA . TYR G 1 110 ? 45.54729 13.96769 -56.16626 1.000 14.49014 110 TYR G CA 1
ATOM 12546 C C . TYR G 1 110 ? 44.11354 13.48818 -56.24070 1.000 14.89000 110 TYR G C 1
ATOM 12547 O O . TYR G 1 110 ? 43.57339 13.01535 -55.24072 1.000 15.85320 110 TYR G O 1
ATOM 12565 N N . TRP G 1 111 ? 43.52510 13.59650 -57.43150 1.000 15.83107 111 TRP G N 1
ATOM 12566 C CA . TRP G 1 111 ? 42.13162 13.23752 -57.69479 1.000 15.81122 111 TRP G CA 1
ATOM 12567 C C . TRP G 1 111 ? 42.01890 12.30498 -58.88483 1.000 16.22567 111 TRP G C 1
ATOM 12568 O O . TRP G 1 111 ? 42.66963 12.53316 -59.90184 1.000 17.45134 111 TRP G O 1
ATOM 12589 N N . GLY G 1 112 ? 41.18100 11.27573 -58.77319 1.000 15.90851 112 GLY G N 1
ATOM 12590 C CA . GLY G 1 112 ? 40.81803 10.48502 -59.92786 1.000 17.09751 112 GLY G CA 1
ATOM 12591 C C . GLY G 1 112 ? 39.79901 11.20364 -60.78866 1.000 19.45267 112 GLY G C 1
ATOM 12592 O O . GLY G 1 112 ? 39.29910 12.28256 -60.48016 1.000 21.83023 112 GLY G O 1
ATOM 12596 N N . GLN G 1 113 ? 39.44945 10.55654 -61.89386 1.000 19.48479 113 GLN G N 1
ATOM 12597 C CA . GLN G 1 113 ? 38.47746 11.11931 -62.83398 1.000 21.14408 113 GLN G CA 1
ATOM 12598 C C . GLN G 1 113 ? 37.03222 10.87042 -62.41240 1.000 19.78984 113 GLN G C 1
ATOM 12599 O O . GLN G 1 113 ? 36.10575 11.46718 -62.97866 1.000 22.61496 113 GLN G O 1
ATOM 12613 N N . GLY G 1 114 ? 36.81627 9.96110 -61.49142 1.000 18.67558 114 GLY G N 1
ATOM 12614 C CA . GLY G 1 114 ? 35.49111 9.67759 -60.99394 1.000 19.07440 114 GLY G CA 1
ATOM 12615 C C . GLY G 1 114 ? 34.87470 8.43857 -61.62766 1.000 18.75418 114 GLY G C 1
ATOM 12616 O O . GLY G 1 114 ? 35.22733 8.02243 -62.74066 1.000 21.09728 114 GLY G O 1
ATOM 12620 N N . THR G 1 115 ? 33.95246 7.82715 -60.88744 1.000 17.20282 115 THR G N 1
ATOM 12621 C CA . THR G 1 115 ? 33.12467 6.73565 -61.37251 1.000 17.23586 115 THR G CA 1
ATOM 12622 C C . THR G 1 115 ? 31.68270 7.02615 -60.97924 1.000 16.29857 115 THR G C 1
ATOM 12623 O O . THR G 1 115 ? 31.40330 7.39114 -59.83672 1.000 16.56094 115 THR G O 1
ATOM 12634 N N . GLN G 1 116 ? 30.76016 6.89751 -61.92954 1.000 17.25659 116 GLN G N 1
ATOM 12635 C CA . GLN G 1 116 ? 29.37087 7.25540 -61.68934 1.000 17.46995 116 GLN G CA 1
ATOM 12636 C C . GLN G 1 116 ? 28.63204 6.13882 -60.94683 1.000 16.74290 116 GLN G C 1
ATOM 12637 O O . GLN G 1 116 ? 28.73161 4.95626 -61.29908 1.000 17.48398 116 GLN G O 1
ATOM 12651 N N . VAL G 1 117 ? 27.82997 6.53596 -59.96389 1.000 15.98811 117 VAL G N 1
ATOM 12652 C CA . VAL G 1 117 ? 26.90362 5.66117 -59.25639 1.000 16.26592 117 VAL G CA 1
ATOM 12653 C C . VAL G 1 117 ? 25.50824 6.24774 -59.42876 1.000 16.93477 117 VAL G C 1
ATOM 12654 O O . VAL G 1 117 ? 25.26368 7.41879 -59.10901 1.000 18.28571 117 VAL G O 1
ATOM 12667 N N . THR G 1 118 ? 24.58239 5.44564 -59.94342 1.000 16.07527 118 THR G N 1
ATOM 12668 C CA . THR G 1 118 ? 23.21542 5.90021 -60.16923 1.000 16.68839 118 THR G CA 1
ATOM 12669 C C . THR G 1 118 ? 22.27496 4.92125 -59.49329 1.000 18.34983 118 THR G C 1
ATOM 12670 O O . THR G 1 118 ? 22.25208 3.73878 -59.85150 1.000 18.86748 118 THR G O 1
ATOM 12681 N N . VAL G 1 119 ? 21.53121 5.40844 -58.49377 1.000 19.17604 119 VAL G N 1
ATOM 12682 C CA . VAL G 1 119 ? 20.69610 4.55465 -57.69384 1.000 22.06787 119 VAL G CA 1
ATOM 12683 C C . VAL G 1 119 ? 19.25742 4.78067 -58.12554 1.000 24.79497 119 VAL G C 1
ATOM 12684 O O . VAL G 1 119 ? 18.75079 5.87947 -57.95169 1.000 26.54141 119 VAL G O 1
ATOM 12697 N N . SER H 1 2 ? 37.65310 15.92881 -23.49881 1.000 38.71797 2 SER H N 1
ATOM 12698 C CA . SER H 1 2 ? 38.27403 16.23762 -24.78281 1.000 38.07259 2 SER H CA 1
ATOM 12699 C C . SER H 1 2 ? 39.65581 16.85216 -24.58685 1.000 34.76533 2 SER H C 1
ATOM 12700 O O . SER H 1 2 ? 39.83520 17.77817 -23.79852 1.000 37.11345 2 SER H O 1
ATOM 12707 N N . GLN H 1 3 ? 40.63309 16.33566 -25.32261 1.000 29.57915 3 GLN H N 1
ATOM 12708 C CA . GLN H 1 3 ? 42.00395 16.79303 -25.15386 1.000 25.48934 3 GLN H CA 1
ATOM 12709 C C . GLN H 1 3 ? 42.25435 18.12904 -25.83438 1.000 18.57591 3 GLN H C 1
ATOM 12710 O O . GLN H 1 3 ? 43.19471 18.83812 -25.44929 1.000 18.21093 3 GLN H O 1
ATOM 12724 N N . VAL H 1 4 ? 41.48654 18.44099 -26.87704 1.000 18.05659 4 VAL H N 1
ATOM 12725 C CA . VAL H 1 4 ? 41.55529 19.71005 -27.59560 1.000 16.74453 4 VAL H CA 1
ATOM 12726 C C . VAL H 1 4 ? 40.14398 20.25236 -27.66731 1.000 17.13052 4 VAL H C 1
ATOM 12727 O O . VAL H 1 4 ? 39.19361 19.48899 -27.87178 1.000 18.38395 4 VAL H O 1
ATOM 12740 N N . GLN H 1 5 ? 39.99804 21.56205 -27.47681 1.000 16.93133 5 GLN H N 1
ATOM 12741 C CA . GLN H 1 5 ? 38.71797 22.23784 -27.62242 1.000 17.49084 5 GLN H CA 1
ATOM 12742 C C . GLN H 1 5 ? 38.84825 23.33059 -28.67418 1.000 16.88345 5 GLN H C 1
ATOM 12743 O O . GLN H 1 5 ? 39.88320 24.00444 -28.74876 1.000 17.76727 5 GLN H O 1
ATOM 12757 N N . LEU H 1 6 ? 37.79482 23.50612 -29.46925 1.000 16.46036 6 LEU H N 1
ATOM 12758 C CA . LEU H 1 6 ? 37.77660 24.47922 -30.54994 1.000 15.27412 6 LEU H CA 1
ATOM 12759 C C . LEU H 1 6 ? 36.53141 25.35605 -30.40465 1.000 16.27375 6 LEU H C 1
ATOM 12760 O O . LEU H 1 6 ? 35.42915 24.83049 -30.22049 1.000 17.41395 6 LEU H O 1
ATOM 12776 N N . VAL H 1 7 ? 36.68391 26.68043 -30.50614 1.000 16.65902 7 VAL H N 1
ATOM 12777 C CA . VAL H 1 7 ? 35.56010 27.61178 -30.38603 1.000 16.99264 7 VAL H CA 1
ATOM 12778 C C . VAL H 1 7 ? 35.63896 28.61046 -31.52571 1.000 17.18227 7 VAL H C 1
ATOM 12779 O O . VAL H 1 7 ? 36.57367 29.41865 -31.57229 1.000 17.24582 7 VAL H O 1
ATOM 12792 N N . GLU H 1 8 ? 34.63399 28.59888 -32.40358 1.000 16.70463 8 GLU H N 1
ATOM 12793 C CA . GLU H 1 8 ? 34.57747 29.51054 -33.54497 1.000 16.01356 8 GLU H CA 1
ATOM 12794 C C . GLU H 1 8 ? 33.86456 30.80007 -33.17999 1.000 16.29504 8 GLU H C 1
ATOM 12795 O O . GLU H 1 8 ? 32.96227 30.81862 -32.34521 1.000 18.27864 8 GLU H O 1
ATOM 12807 N N . SER H 1 9 ? 34.23742 31.86981 -33.87798 1.000 15.40735 9 SER H N 1
ATOM 12808 C CA . SER H 1 9 ? 33.57821 33.16180 -33.78809 1.000 16.29181 9 SER H CA 1
ATOM 12809 C C . SER H 1 9 ? 33.72854 33.86320 -35.13027 1.000 15.63320 9 SER H C 1
ATOM 12810 O O . SER H 1 9 ? 34.41915 33.39999 -36.02747 1.000 15.81596 9 SER H O 1
ATOM 12818 N N . GLY H 1 10 ? 33.06842 35.00670 -35.26033 1.000 16.57390 10 GLY H N 1
ATOM 12819 C CA . GLY H 1 10 ? 33.24331 35.84443 -36.42893 1.000 16.71847 10 GLY H CA 1
ATOM 12820 C C . GLY H 1 10 ? 32.11715 35.78103 -37.43886 1.000 17.69387 10 GLY H C 1
ATOM 12821 O O . GLY H 1 10 ? 32.13819 36.53776 -38.42095 1.000 19.26079 10 GLY H O 1
ATOM 12825 N N . GLY H 1 11 ? 31.16698 34.88297 -37.25626 1.000 17.77540 11 GLY H N 1
ATOM 12826 C CA . GLY H 1 11 ? 30.04403 34.81613 -38.15824 1.000 18.55848 11 GLY H CA 1
ATOM 12827 C C . GLY H 1 11 ? 29.18311 36.04955 -38.04858 1.000 19.69516 11 GLY H C 1
ATOM 12828 O O . GLY H 1 11 ? 29.36748 36.92620 -37.20641 1.000 22.67137 11 GLY H O 1
ATOM 12832 N N . GLY H 1 12 ? 28.22524 36.13875 -38.94367 1.000 18.02381 12 GLY H N 1
ATOM 12833 C CA . GLY H 1 12 ? 27.24354 37.20332 -38.88741 1.000 18.55608 12 GLY H CA 1
ATOM 12834 C C . GLY H 1 12 ? 26.52651 37.31046 -40.21809 1.000 16.53864 12 GLY H C 1
ATOM 12835 O O . GLY H 1 12 ? 26.74142 36.52374 -41.13078 1.000 16.30639 12 GLY H O 1
ATOM 12839 N N . LEU H 1 13 ? 25.64538 38.29607 -40.28736 1.000 16.96433 13 LEU H N 1
ATOM 12840 C CA . LEU H 1 13 ? 24.94670 38.66367 -41.50005 1.000 16.45395 13 LEU H CA 1
ATOM 12841 C C . LEU H 1 13 ? 25.80204 39.63992 -42.28734 1.000 16.51473 13 LEU H C 1
ATOM 12842 O O . LEU H 1 13 ? 26.33819 40.59571 -41.72885 1.000 19.36045 13 LEU H O 1
ATOM 12858 N N . VAL H 1 14 ? 25.91397 39.40274 -43.59040 1.000 16.67152 14 VAL H N 1
ATOM 12859 C CA . VAL H 1 14 ? 26.69854 40.24957 -44.47814 1.000 17.75271 14 VAL H CA 1
ATOM 12860 C C . VAL H 1 14 ? 25.96800 40.37802 -45.79892 1.000 17.68484 14 VAL H C 1
ATOM 12861 O O . VAL H 1 14 ? 25.22269 39.48843 -46.20640 1.000 17.97761 14 VAL H O 1
ATOM 12874 N N . GLN H 1 15 ? 26.16116 41.50454 -46.45040 1.000 20.08342 15 GLN H N 1
ATOM 12875 C CA . GLN H 1 15 ? 25.57831 41.71136 -47.75705 1.000 21.30755 15 GLN H CA 1
ATOM 12876 C C . GLN H 1 15 ? 26.41615 40.98836 -48.80217 1.000 20.86266 15 GLN H C 1
ATOM 12877 O O . GLN H 1 15 ? 27.64836 40.92290 -48.69813 1.000 21.59387 15 GLN H O 1
ATOM 12891 N N . ALA H 1 16 ? 25.73952 40.39611 -49.78265 1.000 22.33091 16 ALA H N 1
ATOM 12892 C CA . ALA H 1 16 ? 26.44594 39.76606 -50.88445 1.000 22.38895 16 ALA H CA 1
ATOM 12893 C C . ALA H 1 16 ? 27.52586 40.69163 -51.43462 1.000 23.22135 16 ALA H C 1
ATOM 12894 O O . ALA H 1 16 ? 27.32181 41.89685 -51.58917 1.000 23.00594 16 ALA H O 1
ATOM 12901 N N . GLY H 1 17 ? 28.69304 40.10708 -51.72334 1.000 23.50143 17 GLY H N 1
ATOM 12902 C CA . GLY H 1 17 ? 29.86383 40.84232 -52.14227 1.000 24.44710 17 GLY H CA 1
ATOM 12903 C C . GLY H 1 17 ? 30.76104 41.29419 -51.00960 1.000 23.16561 17 GLY H C 1
ATOM 12904 O O . GLY H 1 17 ? 31.91902 41.65626 -51.25867 1.000 24.74701 17 GLY H O 1
ATOM 12908 N N . GLY H 1 18 ? 30.26159 41.28516 -49.77587 1.000 21.28558 18 GLY H N 1
ATOM 12909 C CA . GLY H 1 18 ? 31.02918 41.68844 -48.61946 1.000 20.17717 18 GLY H CA 1
ATOM 12910 C C . GLY H 1 18 ? 32.00045 40.61549 -48.13368 1.000 19.76037 18 GLY H C 1
ATOM 12911 O O . GLY H 1 18 ? 32.23893 39.58557 -48.77780 1.000 20.74265 18 GLY H O 1
ATOM 12915 N N A SER H 1 19 ? 32.55926 40.87626 -46.95016 0.653 18.36114 19 SER H N 1
ATOM 12916 N N B SER H 1 19 ? 32.56216 40.86400 -46.95130 0.347 18.87727 19 SER H N 1
ATOM 12917 C CA A SER H 1 19 ? 33.59956 40.05185 -46.36276 0.653 16.87700 19 SER H CA 1
ATOM 12918 C CA B SER H 1 19 ? 33.58163 39.98205 -46.40643 0.347 18.33328 19 SER H CA 1
ATOM 12919 C C A SER H 1 19 ? 33.27693 39.76881 -44.90543 0.653 16.90708 19 SER H C 1
ATOM 12920 C C B SER H 1 19 ? 33.40612 39.82365 -44.90439 0.347 17.82282 19 SER H C 1
ATOM 12921 O O A SER H 1 19 ? 32.55957 40.53134 -44.24952 0.653 17.17391 19 SER H O 1
ATOM 12922 O O B SER H 1 19 ? 32.93153 40.72875 -44.21261 0.347 18.47145 19 SER H O 1
ATOM 12937 N N . LEU H 1 20 ? 33.81213 38.65486 -44.41736 1.000 17.40916 20 LEU H N 1
ATOM 12938 C CA . LEU H 1 20 ? 33.79784 38.29740 -43.00851 1.000 17.57009 20 LEU H CA 1
ATOM 12939 C C . LEU H 1 20 ? 35.11028 37.58901 -42.72479 1.000 16.05629 20 LEU H C 1
ATOM 12940 O O . LEU H 1 20 ? 35.71334 37.01506 -43.62145 1.000 18.61255 20 LEU H O 1
ATOM 12957 N N A ARG H 1 21 ? 35.49800 37.56569 -41.45617 0.456 16.07344 21 ARG H N 1
ATOM 12958 N N B ARG H 1 21 ? 35.54500 37.63037 -41.47823 0.544 15.44106 21 ARG H N 1
ATOM 12959 C CA A ARG H 1 21 ? 36.68015 36.83690 -41.01125 0.456 16.15894 21 ARG H CA 1
ATOM 12960 C CA B ARG H 1 21 ? 36.65789 36.80741 -41.03839 0.544 14.83548 21 ARG H CA 1
ATOM 12961 C C A ARG H 1 21 ? 36.28357 35.93396 -39.85175 0.456 15.59392 21 ARG H C 1
ATOM 12962 C C B ARG H 1 21 ? 36.18822 35.93379 -39.89067 0.544 15.00005 21 ARG H C 1
ATOM 12963 O O A ARG H 1 21 ? 36.05085 36.42082 -38.74206 0.456 16.41330 21 ARG H O 1
ATOM 12964 O O B ARG H 1 21 ? 35.80776 36.44650 -38.83458 0.544 16.49870 21 ARG H O 1
ATOM 13005 N N . LEU H 1 22 ? 36.22175 34.62878 -40.09763 1.000 13.93924 22 LEU H N 1
ATOM 13006 C CA . LEU H 1 22 ? 35.96656 33.69345 -39.01959 1.000 13.70830 22 LEU H CA 1
ATOM 13007 C C . LEU H 1 22 ? 37.26399 33.39898 -38.29351 1.000 14.22543 22 LEU H C 1
ATOM 13008 O O . LEU H 1 22 ? 38.36432 33.41242 -38.86821 1.000 14.10550 22 LEU H O 1
ATOM 13023 N N . SER H 1 23 ? 37.12161 33.13968 -37.00299 1.000 14.31683 23 SER H N 1
ATOM 13024 C CA . SER H 1 23 ? 38.21542 32.72151 -36.15804 1.000 15.87862 23 SER H CA 1
ATOM 13025 C C . SER H 1 23 ? 37.84951 31.44069 -35.42294 1.000 15.31535 23 SER H C 1
ATOM 13026 O O . SER H 1 23 ? 36.67240 31.15589 -35.17083 1.000 17.06421 23 SER H O 1
ATOM 13034 N N . CYS H 1 24 ? 38.85898 30.67179 -35.06114 1.000 14.37527 24 CYS H N 1
ATOM 13035 C CA . CYS H 1 24 ? 38.65943 29.55401 -34.16083 1.000 15.49466 24 CYS H CA 1
ATOM 13036 C C . CYS H 1 24 ? 39.83028 29.50363 -33.20913 1.000 15.64840 24 CYS H C 1
ATOM 13037 O O . CYS H 1 24 ? 40.98338 29.44916 -33.64780 1.000 16.47403 24 CYS H O 1
ATOM 13045 N N . THR H 1 25 ? 39.53627 29.54913 -31.91210 1.000 16.34269 25 THR H N 1
ATOM 13046 C CA . THR H 1 25 ? 40.55505 29.41944 -30.89247 1.000 17.36159 25 THR H CA 1
ATOM 13047 C C . THR H 1 25 ? 40.61241 27.98950 -30.42193 1.000 16.67645 25 THR H C 1
ATOM 13048 O O . THR H 1 25 ? 39.58946 27.40372 -30.03902 1.000 18.76124 25 THR H O 1
ATOM 13059 N N . ALA H 1 26 ? 41.80908 27.44012 -30.44562 1.000 16.75102 26 ALA H N 1
ATOM 13060 C CA . ALA H 1 26 ? 42.07583 26.09415 -29.97014 1.000 17.22804 26 ALA H CA 1
ATOM 13061 C C . ALA H 1 26 ? 42.70157 26.15610 -28.58772 1.000 18.11661 26 ALA H C 1
ATOM 13062 O O . ALA H 1 26 ? 43.49101 27.05371 -28.28805 1.000 20.61894 26 ALA H O 1
ATOM 13069 N N . SER H 1 27 ? 42.33845 25.20102 -27.75327 1.000 17.70958 27 SER H N 1
ATOM 13070 C CA . SER H 1 27 ? 42.93152 25.06793 -26.43747 1.000 18.21546 27 SER H CA 1
ATOM 13071 C C . SER H 1 27 ? 43.17862 23.59501 -26.15927 1.000 16.88421 27 SER H C 1
ATOM 13072 O O . SER H 1 27 ? 42.62868 22.71073 -26.81523 1.000 17.84635 27 SER H O 1
ATOM 13080 N N . GLY H 1 28 ? 43.98269 23.34064 -25.14487 1.000 16.26503 28 GLY H N 1
ATOM 13081 C CA . GLY H 1 28 ? 44.33140 21.98470 -24.77825 1.000 16.57335 28 GLY H CA 1
ATOM 13082 C C . GLY H 1 28 ? 45.60653 21.53215 -25.45673 1.000 16.04971 28 GLY H C 1
ATOM 13083 O O . GLY H 1 28 ? 46.57587 22.29150 -25.57439 1.000 17.80241 28 GLY H O 1
ATOM 13087 N N . ARG H 1 29 ? 45.61585 20.29535 -25.93665 1.000 14.61178 29 ARG H N 1
ATOM 13088 C CA . ARG H 1 29 ? 46.85463 19.67833 -26.40935 1.000 15.92427 29 ARG H CA 1
ATOM 13089 C C . ARG H 1 29 ? 47.11265 20.02793 -27.87556 1.000 14.26349 29 ARG H C 1
ATOM 13090 O O . ARG H 1 29 ? 47.15918 19.18252 -28.76271 1.000 14.92312 29 ARG H O 1
ATOM 13111 N N . THR H 1 30 ? 47.31781 21.31727 -28.11439 1.000 14.74988 30 THR H N 1
ATOM 13112 C CA . THR H 1 30 ? 47.38918 21.81381 -29.47743 1.000 14.89705 30 THR H CA 1
ATOM 13113 C C . THR H 1 30 ? 48.64070 21.35671 -30.20856 1.000 14.86245 30 THR H C 1
ATOM 13114 O O . THR H 1 30 ? 48.63809 21.34630 -31.44576 1.000 15.29570 30 THR H O 1
ATOM 13125 N N . GLY H 1 31 ? 49.69559 20.97918 -29.49684 1.000 14.45753 31 GLY H N 1
ATOM 13126 C CA . GLY H 1 31 ? 50.89674 20.45837 -30.14349 1.000 14.99893 31 GLY H CA 1
ATOM 13127 C C . GLY H 1 31 ? 50.72896 19.07764 -30.73036 1.000 15.04478 31 GLY H C 1
ATOM 13128 O O . GLY H 1 31 ? 51.61121 18.61434 -31.46075 1.000 15.85219 31 GLY H O 1
ATOM 13132 N N . THR H 1 32 ? 49.62133 18.40653 -30.41531 1.000 14.30450 32 THR H N 1
ATOM 13133 C CA . THR H 1 32 ? 49.30436 17.13435 -31.03788 1.000 14.50146 32 THR H CA 1
ATOM 13134 C C . THR H 1 32 ? 48.61744 17.29854 -32.38290 1.000 14.35885 32 THR H C 1
ATOM 13135 O O . THR H 1 32 ? 48.34754 16.29665 -33.05963 1.000 15.59696 32 THR H O 1
ATOM 13146 N N . ILE H 1 33 ? 48.29632 18.52746 -32.78350 1.000 14.10430 33 ILE H N 1
ATOM 13147 C CA . ILE H 1 33 ? 47.52681 18.77980 -34.00393 1.000 13.86152 33 ILE H CA 1
ATOM 13148 C C . ILE H 1 33 ? 48.44726 18.94850 -35.20378 1.000 13.14981 33 ILE H C 1
ATOM 13149 O O . ILE H 1 33 ? 49.40190 19.73980 -35.17903 1.000 13.69802 33 ILE H O 1
ATOM 13165 N N . TYR H 1 34 ? 48.12852 18.21673 -36.27311 1.000 12.66768 34 TYR H N 1
ATOM 13166 C CA . TYR H 1 34 ? 48.81268 18.33336 -37.55085 1.000 11.78441 34 TYR H CA 1
ATOM 13167 C C . TYR H 1 34 ? 48.18014 19.38599 -38.47057 1.000 11.24407 34 TYR H C 1
ATOM 13168 O O . TYR H 1 34 ? 48.90756 20.15963 -39.10037 1.000 12.17691 34 TYR H O 1
ATOM 13186 N N . SER H 1 35 ? 46.86192 19.42751 -38.55264 1.000 11.15036 35 SER H N 1
ATOM 13187 C CA . SER H 1 35 ? 46.19360 20.36849 -39.44574 1.000 11.71616 35 SER H CA 1
ATOM 13188 C C . SER H 1 35 ? 44.83937 20.74613 -38.87695 1.000 11.49727 35 SER H C 1
ATOM 13189 O O . SER H 1 35 ? 44.28354 20.04381 -38.02875 1.000 12.40112 35 SER H O 1
ATOM 13197 N N . MET H 1 36 ? 44.33316 21.87803 -39.36821 1.000 11.62982 36 MET H N 1
ATOM 13198 C CA . MET H 1 36 ? 43.01768 22.37276 -39.03073 1.000 12.02474 36 MET H CA 1
ATOM 13199 C C . MET H 1 36 ? 42.23896 22.57513 -40.33025 1.000 11.59297 36 MET H C 1
ATOM 13200 O O . MET H 1 36 ? 42.80804 22.90470 -41.36317 1.000 12.84434 36 MET H O 1
ATOM 13214 N N . ALA H 1 37 ? 40.92344 22.41115 -40.28388 1.000 11.27482 37 ALA H N 1
ATOM 13215 C CA . ALA H 1 37 ? 40.13507 22.54474 -41.49047 1.000 11.74557 37 ALA H CA 1
ATOM 13216 C C . ALA H 1 37 ? 38.77756 23.15346 -41.18612 1.000 11.99617 37 ALA H C 1
ATOM 13217 O O . ALA H 1 37 ? 38.19294 22.89202 -40.14462 1.000 14.40036 37 ALA H O 1
ATOM 13224 N N . TRP H 1 38 ? 38.26491 23.92209 -42.13835 1.000 12.22170 38 TRP H N 1
ATOM 13225 C CA . TRP H 1 38 ? 36.91816 24.45969 -42.07514 1.000 11.98310 38 TRP H CA 1
ATOM 13226 C C . TRP H 1 38 ? 35.97263 23.65122 -42.94402 1.000 11.90113 38 TRP H C 1
ATOM 13227 O O . TRP H 1 38 ? 36.31717 23.22029 -44.05475 1.000 12.50596 38 TRP H O 1
ATOM 13248 N N . PHE H 1 39 ? 34.77767 23.46126 -42.41083 1.000 11.59123 39 PHE H N 1
ATOM 13249 C CA . PHE H 1 39 ? 33.62907 22.86137 -43.05217 1.000 12.06195 39 PHE H CA 1
ATOM 13250 C C . PHE H 1 39 ? 32.46899 23.85604 -42.97961 1.000 12.52299 39 PHE H C 1
ATOM 13251 O O . PHE H 1 39 ? 32.46840 24.79592 -42.17261 1.000 12.75067 39 PHE H O 1
ATOM 13268 N N . ARG H 1 40 ? 31.42686 23.61847 -43.77997 1.000 12.96186 40 ARG H N 1
ATOM 13269 C CA . ARG H 1 40 ? 30.17298 24.32848 -43.58514 1.000 13.68931 40 ARG H CA 1
ATOM 13270 C C . ARG H 1 40 ? 29.00363 23.38264 -43.80416 1.000 14.32672 40 ARG H C 1
ATOM 13271 O O . ARG H 1 40 ? 29.13028 22.34766 -44.46613 1.000 15.44983 40 ARG H O 1
ATOM 13292 N N . GLN H 1 41 ? 27.85638 23.76440 -43.25782 1.000 16.02982 41 GLN H N 1
ATOM 13293 C CA . GLN H 1 41 ? 26.62104 23.03304 -43.51237 1.000 17.15724 41 GLN H CA 1
ATOM 13294 C C . GLN H 1 41 ? 25.53452 24.04708 -43.83839 1.000 18.08365 41 GLN H C 1
ATOM 13295 O O . GLN H 1 41 ? 25.08049 24.80286 -42.96825 1.000 18.76955 41 GLN H O 1
ATOM 13309 N N . ALA H 1 42 ? 25.15982 24.05045 -45.00219 1.000 19.77732 42 ALA H N 1
ATOM 13310 C CA . ALA H 1 42 ? 24.08593 24.93191 -45.40925 1.000 24.12823 42 ALA H CA 1
ATOM 13311 C C . ALA H 1 42 ? 22.72170 24.25503 -45.18967 1.000 27.70384 42 ALA H C 1
ATOM 13312 O O . ALA H 1 42 ? 22.61326 23.03831 -45.21827 1.000 28.20885 42 ALA H O 1
ATOM 13319 N N . PRO H 1 43 ? 21.64289 24.98262 -44.89936 1.000 30.35597 43 PRO H N 1
ATOM 13320 C CA . PRO H 1 43 ? 20.35333 24.32455 -44.60335 1.000 32.43491 43 PRO H CA 1
ATOM 13321 C C . PRO H 1 43 ? 19.93730 23.31288 -45.67219 1.000 32.49058 43 PRO H C 1
ATOM 13322 O O . PRO H 1 43 ? 20.03356 23.55710 -46.87412 1.000 31.35091 43 PRO H O 1
ATOM 13333 N N . GLY H 1 44 ? 19.53231 22.13566 -45.22218 1.000 35.05047 44 GLY H N 1
ATOM 13334 C CA . GLY H 1 44 ? 19.11928 21.11562 -46.16908 1.000 35.35402 44 GLY H CA 1
ATOM 13335 C C . GLY H 1 44 ? 20.23094 20.45055 -46.95894 1.000 33.68739 44 GLY H C 1
ATOM 13336 O O . GLY H 1 44 ? 19.93452 19.66790 -47.86991 1.000 35.80530 44 GLY H O 1
ATOM 13340 N N . LYS H 1 45 ? 21.49980 20.72582 -46.64892 1.000 31.04327 45 LYS H N 1
ATOM 13341 C CA . LYS H 1 45 ? 22.62205 20.10838 -47.33989 1.000 28.35147 45 LYS H CA 1
ATOM 13342 C C . LYS H 1 45 ? 23.49025 19.34790 -46.35457 1.000 26.78479 45 LYS H C 1
ATOM 13343 O O . LYS H 1 45 ? 23.40374 19.54798 -45.13757 1.000 27.66267 45 LYS H O 1
ATOM 13362 N N . GLU H 1 46 ? 24.31246 18.45672 -46.91037 1.000 26.16073 46 GLU H N 1
ATOM 13363 C CA . GLU H 1 46 ? 25.28083 17.71878 -46.13506 1.000 25.35125 46 GLU H CA 1
ATOM 13364 C C . GLU H 1 46 ? 26.44747 18.63691 -45.80061 1.000 21.84290 46 GLU H C 1
ATOM 13365 O O . GLU H 1 46 ? 26.76547 19.57100 -46.53807 1.000 22.51772 46 GLU H O 1
ATOM 13377 N N . ARG H 1 47 ? 27.09047 18.35160 -44.67719 1.000 20.41709 47 ARG H N 1
ATOM 13378 C CA . ARG H 1 47 ? 28.29560 19.05364 -44.27984 1.000 18.34216 47 ARG H CA 1
ATOM 13379 C C . ARG H 1 47 ? 29.37304 18.90111 -45.34734 1.000 16.16601 47 ARG H C 1
ATOM 13380 O O . ARG H 1 47 ? 29.60207 17.80448 -45.85872 1.000 17.74338 47 ARG H O 1
ATOM 13401 N N . GLU H 1 48 ? 30.05464 19.99795 -45.66092 1.000 14.38718 48 GLU H N 1
ATOM 13402 C CA . GLU H 1 48 ? 30.99869 20.08747 -46.76339 1.000 14.48760 48 GLU H CA 1
ATOM 13403 C C . GLU H 1 48 ? 32.34942 20.55736 -46.24127 1.000 12.56457 48 GLU H C 1
ATOM 13404 O O . GLU H 1 48 ? 32.45047 21.63535 -45.65924 1.000 13.08911 48 GLU H O 1
ATOM 13416 N N . PHE H 1 49 ? 33.38564 19.76402 -46.48408 1.000 12.43966 49 PHE H N 1
ATOM 13417 C CA . PHE H 1 49 ? 34.76205 20.19010 -46.29479 1.000 12.64124 49 PHE H CA 1
ATOM 13418 C C . PHE H 1 49 ? 35.07973 21.33842 -47.25425 1.000 12.37119 49 PHE H C 1
ATOM 13419 O O . PHE H 1 49 ? 34.72742 21.28875 -48.43875 1.000 12.64898 49 PHE H O 1
ATOM 13436 N N . LEU H 1 50 ? 35.78896 22.37446 -46.75782 1.000 12.19027 50 LEU H N 1
ATOM 13437 C CA . LEU H 1 50 ? 36.15195 23.54000 -47.55940 1.000 11.70515 50 LEU H CA 1
ATOM 13438 C C . LEU H 1 50 ? 37.64602 23.74770 -47.74759 1.000 11.45565 50 LEU H C 1
ATOM 13439 O O . LEU H 1 50 ? 38.07769 24.04423 -48.86266 1.000 12.40437 50 LEU H O 1
ATOM 13455 N N . ALA H 1 51 ? 38.43875 23.74649 -46.67229 1.000 11.79018 51 ALA H N 1
ATOM 13456 C CA . ALA H 1 51 ? 39.82016 24.18639 -46.75383 1.000 11.80675 51 ALA H CA 1
ATOM 13457 C C . ALA H 1 51 ? 40.56730 23.68618 -45.53207 1.000 11.87168 51 ALA H C 1
ATOM 13458 O O . ALA H 1 51 ? 39.97394 23.49935 -44.46627 1.000 12.26323 51 ALA H O 1
ATOM 13465 N N A THR H 1 52 ? 41.88514 23.55249 -45.65812 0.506 12.01409 52 THR H N 1
ATOM 13466 N N B THR H 1 52 ? 41.89170 23.52874 -45.69344 0.494 11.37936 52 THR H N 1
ATOM 13467 C CA A THR H 1 52 ? 42.71313 23.07702 -44.55514 0.506 12.28819 52 THR H CA 1
ATOM 13468 C CA B THR H 1 52 ? 42.80607 23.01413 -44.67519 0.494 11.13435 52 THR H CA 1
ATOM 13469 C C A THR H 1 52 ? 44.04934 23.79416 -44.56278 0.506 10.94723 52 THR H C 1
ATOM 13470 C C B THR H 1 52 ? 44.01624 23.92986 -44.56059 0.494 10.29624 52 THR H C 1
ATOM 13471 O O A THR H 1 52 ? 44.57665 24.15786 -45.61807 0.506 10.08924 52 THR H O 1
ATOM 13472 O O B THR H 1 52 ? 44.42873 24.56982 -45.53240 0.494 10.06778 52 THR H O 1
ATOM 13493 N N . VAL H 1 53 ? 44.58669 23.97455 -43.35847 1.000 11.43416 53 VAL H N 1
ATOM 13494 C CA . VAL H 1 53 ? 45.89953 24.56100 -43.14327 1.000 11.42716 53 VAL H CA 1
ATOM 13495 C C . VAL H 1 53 ? 46.73065 23.63001 -42.26321 1.000 11.26754 53 VAL H C 1
ATOM 13496 O O . VAL H 1 53 ? 46.24775 23.11346 -41.24811 1.000 11.98838 53 VAL H O 1
ATOM 13510 N N . GLY H 1 54 ? 48.01125 23.47188 -42.60946 1.000 11.40053 54 GLY H N 1
ATOM 13511 C CA . GLY H 1 54 ? 48.93924 22.76255 -41.72577 1.000 11.98584 54 GLY H CA 1
ATOM 13512 C C . GLY H 1 54 ? 49.20970 23.61656 -40.50384 1.000 12.01195 54 GLY H C 1
ATOM 13513 O O . GLY H 1 54 ? 49.55426 24.79410 -40.61531 1.000 12.79685 54 GLY H O 1
ATOM 13517 N N . TRP H 1 55 ? 49.03652 23.02587 -39.33235 1.000 11.84394 55 TRP H N 1
ATOM 13518 C CA . TRP H 1 55 ? 49.02685 23.80595 -38.09859 1.000 12.36062 55 TRP H CA 1
ATOM 13519 C C . TRP H 1 55 ? 50.39660 24.39799 -37.81721 1.000 12.89492 55 TRP H C 1
ATOM 13520 O O . TRP H 1 55 ? 50.49883 25.56214 -37.40238 1.000 14.45799 55 TRP H O 1
ATOM 13541 N N . SER H 1 56 ? 51.45228 23.63044 -38.07501 1.000 12.79666 56 SER H N 1
ATOM 13542 C CA . SER H 1 56 ? 52.80461 24.14591 -37.94782 1.000 14.29079 56 SER H CA 1
ATOM 13543 C C . SER H 1 56 ? 53.37927 24.60673 -39.27598 1.000 14.94728 56 SER H C 1
ATOM 13544 O O . SER H 1 56 ? 54.02751 25.63574 -39.33319 1.000 18.30407 56 SER H O 1
ATOM 13552 N N . SER H 1 57 ? 53.00699 23.99452 -40.39066 1.000 15.41498 57 SER H N 1
ATOM 13553 C CA . SER H 1 57 ? 53.64841 24.29966 -41.66355 1.000 15.94351 57 SER H CA 1
ATOM 13554 C C . SER H 1 57 ? 53.03291 25.48483 -42.39288 1.000 15.39037 57 SER H C 1
ATOM 13555 O O . SER H 1 57 ? 53.72749 26.15143 -43.15930 1.000 16.62881 57 SER H O 1
ATOM 13563 N N . GLY H 1 58 ? 51.75650 25.75296 -42.21037 1.000 14.69489 58 GLY H N 1
ATOM 13564 C CA . GLY H 1 58 ? 51.12148 26.79861 -42.98934 1.000 14.94200 58 GLY H CA 1
ATOM 13565 C C . GLY H 1 58 ? 50.76362 26.40602 -44.41288 1.000 14.49428 58 GLY H C 1
ATOM 13566 O O . GLY H 1 58 ? 50.31196 27.25679 -45.17246 1.000 15.92211 58 GLY H O 1
ATOM 13570 N N . ILE H 1 59 ? 50.96712 25.15465 -44.80070 1.000 13.04571 59 ILE H N 1
ATOM 13571 C CA . ILE H 1 59 ? 50.53562 24.68469 -46.11761 1.000 12.08708 59 ILE H CA 1
ATOM 13572 C C . ILE H 1 59 ? 49.01875 24.72556 -46.15525 1.000 12.03023 59 ILE H C 1
ATOM 13573 O O . ILE H 1 59 ? 48.35734 24.50428 -45.14839 1.000 13.14213 59 ILE H O 1
ATOM 13589 N N . THR H 1 60 ? 48.44422 25.02149 -47.32267 1.000 11.81818 60 THR H N 1
ATOM 13590 C CA . THR H 1 60 ? 47.00317 25.16392 -47.44914 1.000 12.01916 60 THR H CA 1
ATOM 13591 C C . THR H 1 60 ? 46.45787 24.34346 -48.61267 1.000 11.70106 60 THR H C 1
ATOM 13592 O O . THR H 1 60 ? 47.18125 23.93570 -49.51260 1.000 12.93539 60 THR H O 1
ATOM 13603 N N . TYR H 1 61 ? 45.15221 24.12092 -48.56384 1.000 11.74633 61 TYR H N 1
ATOM 13604 C CA . TYR H 1 61 ? 44.39084 23.48873 -49.63219 1.000 11.79508 61 TYR H CA 1
ATOM 13605 C C . TYR H 1 61 ? 42.97220 24.03412 -49.59692 1.000 12.02435 61 TYR H C 1
ATOM 13606 O O . TYR H 1 61 ? 42.39973 24.16988 -48.51455 1.000 12.37704 61 TYR H O 1
ATOM 13624 N N . TYR H 1 62 ? 42.40721 24.29228 -50.78046 1.000 12.21766 62 TYR H N 1
ATOM 13625 C CA . TYR H 1 62 ? 41.04845 24.79905 -50.92043 1.000 12.52227 62 TYR H CA 1
ATOM 13626 C C . TYR H 1 62 ? 40.26231 23.97911 -51.91920 1.000 12.23642 62 TYR H C 1
ATOM 13627 O O . TYR H 1 62 ? 40.74163 23.71307 -53.01547 1.000 13.85505 62 TYR H O 1
ATOM 13645 N N . MET H 1 63 ? 39.01818 23.65519 -51.56941 1.000 12.53725 63 MET H N 1
ATOM 13646 C CA . MET H 1 63 ? 38.08136 23.14796 -52.55554 1.000 13.35891 63 MET H CA 1
ATOM 13647 C C . MET H 1 63 ? 37.73467 24.24584 -53.55495 1.000 14.39815 63 MET H C 1
ATOM 13648 O O . MET H 1 63 ? 37.78181 25.43965 -53.24881 1.000 14.50673 63 MET H O 1
ATOM 13662 N N . ASP H 1 64 ? 37.35845 23.81826 -54.75709 1.000 15.69843 64 ASP H N 1
ATOM 13663 C CA . ASP H 1 64 ? 37.00502 24.76951 -55.80259 1.000 19.26615 64 ASP H CA 1
ATOM 13664 C C . ASP H 1 64 ? 35.86685 25.68777 -55.39146 1.000 19.31867 64 ASP H C 1
ATOM 13665 O O . ASP H 1 64 ? 35.77675 26.81460 -55.89186 1.000 20.81031 64 ASP H O 1
ATOM 13674 N N . SER H 1 65 ? 34.98506 25.23151 -54.50906 1.000 17.14680 65 SER H N 1
ATOM 13675 C CA . SER H 1 65 ? 33.85805 26.04259 -54.06467 1.000 18.04164 65 SER H CA 1
ATOM 13676 C C . SER H 1 65 ? 34.30080 27.35533 -53.42632 1.000 17.65285 65 SER H C 1
ATOM 13677 O O . SER H 1 65 ? 33.53288 28.32672 -53.45451 1.000 19.51468 65 SER H O 1
ATOM 13685 N N . VAL H 1 66 ? 35.51655 27.40929 -52.86655 1.000 16.53833 66 VAL H N 1
ATOM 13686 C CA . VAL H 1 66 ? 35.97751 28.57641 -52.11570 1.000 16.14787 66 VAL H CA 1
ATOM 13687 C C . VAL H 1 66 ? 37.33112 29.09746 -52.59161 1.000 16.60790 66 VAL H C 1
ATOM 13688 O O . VAL H 1 66 ? 37.73485 30.19863 -52.21441 1.000 16.75963 66 VAL H O 1
ATOM 13701 N N . LYS H 1 67 ? 38.04017 28.32691 -53.40779 1.000 17.08488 67 LYS H N 1
ATOM 13702 C CA . LYS H 1 67 ? 39.38137 28.72319 -53.81430 1.000 19.23292 67 LYS H CA 1
ATOM 13703 C C . LYS H 1 67 ? 39.32729 30.05654 -54.54674 1.000 20.00146 67 LYS H C 1
ATOM 13704 O O . LYS H 1 67 ? 38.46783 30.28233 -55.39970 1.000 21.33026 67 LYS H O 1
ATOM 13723 N N . GLY H 1 68 ? 40.27220 30.93586 -54.21862 1.000 19.75232 68 GLY H N 1
ATOM 13724 C CA . GLY H 1 68 ? 40.35034 32.25674 -54.81082 1.000 21.39947 68 GLY H CA 1
ATOM 13725 C C . GLY H 1 68 ? 39.45430 33.28781 -54.15752 1.000 21.97302 68 GLY H C 1
ATOM 13726 O O . GLY H 1 68 ? 39.55190 34.47149 -54.49775 1.000 25.58200 68 GLY H O 1
ATOM 13730 N N . ARG H 1 69 ? 38.55958 32.87634 -53.25830 1.000 18.75346 69 ARG H N 1
ATOM 13731 C CA . ARG H 1 69 ? 37.71223 33.79924 -52.50576 1.000 18.88902 69 ARG H CA 1
ATOM 13732 C C . ARG H 1 69 ? 37.98714 33.76849 -51.02038 1.000 18.22871 69 ARG H C 1
ATOM 13733 O O . ARG H 1 69 ? 37.93113 34.80546 -50.35702 1.000 17.88313 69 ARG H O 1
ATOM 13754 N N . PHE H 1 70 ? 38.24097 32.59682 -50.46852 1.000 16.14803 70 PHE H N 1
ATOM 13755 C CA . PHE H 1 70 ? 38.50544 32.43607 -49.05205 1.000 15.60026 70 PHE H CA 1
ATOM 13756 C C . PHE H 1 70 ? 39.99046 32.15463 -48.85087 1.000 16.04407 70 PHE H C 1
ATOM 13757 O O . PHE H 1 70 ? 40.62978 31.51975 -49.68835 1.000 17.23572 70 PHE H O 1
ATOM 13774 N N . THR H 1 71 ? 40.52607 32.61692 -47.71912 1.000 14.67013 71 THR H N 1
ATOM 13775 C CA . THR H 1 71 ? 41.91469 32.38902 -47.35431 1.000 14.38597 71 THR H CA 1
ATOM 13776 C C . THR H 1 71 ? 41.95438 31.82539 -45.94451 1.000 13.99414 71 THR H C 1
ATOM 13777 O O . THR H 1 71 ? 41.42020 32.42788 -45.01337 1.000 15.04865 71 THR H O 1
ATOM 13788 N N . ILE H 1 72 ? 42.55446 30.67134 -45.79481 1.000 14.24648 72 ILE H N 1
ATOM 13789 C CA . ILE H 1 72 ? 42.69673 30.02640 -44.50077 1.000 14.81524 72 ILE H CA 1
ATOM 13790 C C . ILE H 1 72 ? 44.10509 30.31606 -44.01660 1.000 15.50953 72 ILE H C 1
ATOM 13791 O O . ILE H 1 72 ? 45.06179 30.32251 -44.80510 1.000 16.38629 72 ILE H O 1
ATOM 13807 N N . SER H 1 73 ? 44.24613 30.57442 -42.72684 1.000 15.43249 73 SER H N 1
ATOM 13808 C CA . SER H 1 73 ? 45.54336 30.86563 -42.15526 1.000 15.85200 73 SER H CA 1
ATOM 13809 C C . SER H 1 73 ? 45.53059 30.45704 -40.69859 1.000 15.98923 73 SER H C 1
ATOM 13810 O O . SER H 1 73 ? 44.48741 30.15112 -40.12313 1.000 16.35671 73 SER H O 1
ATOM 13818 N N . ARG H 1 74 ? 46.70785 30.47383 -40.10488 1.000 17.43019 74 ARG H N 1
ATOM 13819 C CA . ARG H 1 74 ? 46.84021 30.11815 -38.71143 1.000 19.35063 74 ARG H CA 1
ATOM 13820 C C . ARG H 1 74 ? 47.82367 31.07009 -38.06361 1.000 21.22911 74 ARG H C 1
ATOM 13821 O O . ARG H 1 74 ? 48.72195 31.58236 -38.73127 1.000 20.88270 74 ARG H O 1
ATOM 13842 N N . ASP H 1 75 ? 47.62680 31.33054 -36.76004 1.000 23.14794 75 ASP H N 1
ATOM 13843 C CA . ASP H 1 75 ? 48.54563 32.09997 -35.91742 1.000 24.79107 75 ASP H CA 1
ATOM 13844 C C . ASP H 1 75 ? 48.82462 31.23834 -34.69687 1.000 23.62808 75 ASP H C 1
ATOM 13845 O O . ASP H 1 75 ? 48.03800 31.21071 -33.73612 1.000 21.88917 75 ASP H O 1
ATOM 13854 N N . LYS H 1 76 ? 49.94702 30.53661 -34.76274 1.000 23.40385 76 LYS H N 1
ATOM 13855 C CA . LYS H 1 76 ? 50.28049 29.56373 -33.74135 1.000 23.84849 76 LYS H CA 1
ATOM 13856 C C . LYS H 1 76 ? 50.36225 30.21294 -32.37906 1.000 22.22007 76 LYS H C 1
ATOM 13857 O O . LYS H 1 76 ? 49.90707 29.63555 -31.38415 1.000 23.46117 76 LYS H O 1
ATOM 13876 N N . GLY H 1 77 ? 50.95889 31.40686 -32.31259 1.000 23.33365 77 GLY H N 1
ATOM 13877 C CA . GLY H 1 77 ? 51.19902 32.06362 -31.03882 1.000 27.21434 77 GLY H CA 1
ATOM 13878 C C . GLY H 1 77 ? 49.93202 32.49621 -30.33692 1.000 28.79211 77 GLY H C 1
ATOM 13879 O O . GLY H 1 77 ? 49.94877 32.72886 -29.12776 1.000 31.88390 77 GLY H O 1
ATOM 13883 N N . LYS H 1 78 ? 48.84121 32.64233 -31.07317 1.000 27.68000 78 LYS H N 1
ATOM 13884 C CA . LYS H 1 78 ? 47.53269 32.95657 -30.52835 1.000 29.06121 78 LYS H CA 1
ATOM 13885 C C . LYS H 1 78 ? 46.60949 31.73697 -30.49213 1.000 24.19375 78 LYS H C 1
ATOM 13886 O O . LYS H 1 78 ? 45.44010 31.87398 -30.12299 1.000 24.41692 78 LYS H O 1
ATOM 13905 N N . ASN H 1 79 ? 47.10339 30.55208 -30.84365 1.000 20.56801 79 ASN H N 1
ATOM 13906 C CA . ASN H 1 79 ? 46.27826 29.34826 -30.86570 1.000 18.78589 79 ASN H CA 1
ATOM 13907 C C . ASN H 1 79 ? 45.01373 29.55234 -31.68219 1.000 17.39268 79 ASN H C 1
ATOM 13908 O O . ASN H 1 79 ? 43.95616 29.05288 -31.32708 1.000 19.19232 79 ASN H O 1
ATOM 13919 N N . THR H 1 80 ? 45.12883 30.27386 -32.79410 1.000 15.56350 80 THR H N 1
ATOM 13920 C CA . THR H 1 80 ? 43.96521 30.64846 -33.58288 1.000 15.33132 80 THR H CA 1
ATOM 13921 C C . THR H 1 80 ? 44.13301 30.26763 -35.04899 1.000 14.27383 80 THR H C 1
ATOM 13922 O O . THR H 1 80 ? 45.22538 30.34451 -35.61798 1.000 16.37847 80 THR H O 1
ATOM 13933 N N . VAL H 1 81 ? 43.02662 29.86856 -35.64453 1.000 14.02985 81 VAL H N 1
ATOM 13934 C CA . VAL H 1 81 ? 42.88553 29.61273 -37.07548 1.000 14.38767 81 VAL H CA 1
ATOM 13935 C C . VAL H 1 81 ? 41.87563 30.61801 -37.61155 1.000 13.74540 81 VAL H C 1
ATOM 13936 O O . VAL H 1 81 ? 40.88314 30.91011 -36.94221 1.000 14.94515 81 VAL H O 1
ATOM 13949 N N . TYR H 1 82 ? 42.09459 31.10018 -38.82622 1.000 14.12651 82 TYR H N 1
ATOM 13950 C CA . TYR H 1 82 ? 41.20575 32.06808 -39.45302 1.000 14.16990 82 TYR H CA 1
ATOM 13951 C C . TYR H 1 82 ? 40.70652 31.56364 -40.79246 1.000 14.40899 82 TYR H C 1
ATOM 13952 O O . TYR H 1 82 ? 41.38236 30.80348 -41.49579 1.000 15.42264 82 TYR H O 1
ATOM 13970 N N . LEU H 1 83 ? 39.51008 32.00815 -41.14861 1.000 13.57829 83 LEU H N 1
ATOM 13971 C CA . LEU H 1 83 ? 38.98596 31.86770 -42.50807 1.000 14.02119 83 LEU H CA 1
ATOM 13972 C C . LEU H 1 83 ? 38.52301 33.25168 -42.95048 1.000 13.37402 83 LEU H C 1
ATOM 13973 O O . LEU H 1 83 ? 37.47603 33.72736 -42.51104 1.000 14.26986 83 LEU H O 1
ATOM 13989 N N . GLN H 1 84 ? 39.33089 33.90654 -43.77919 1.000 13.90609 84 GLN H N 1
ATOM 13990 C CA . GLN H 1 84 ? 38.95884 35.17271 -44.39190 1.000 14.28572 84 GLN H CA 1
ATOM 13991 C C . GLN H 1 84 ? 38.04809 34.85615 -45.56676 1.000 14.65854 84 GLN H C 1
ATOM 13992 O O . GLN H 1 84 ? 38.41593 34.07170 -46.44688 1.000 16.84804 84 GLN H O 1
ATOM 14006 N N . MET H 1 85 ? 36.84867 35.41693 -45.56062 1.000 14.74056 85 MET H N 1
ATOM 14007 C CA A MET H 1 85 ? 35.84213 35.12218 -46.57056 0.619 15.11897 85 MET H CA 1
ATOM 14008 C CA B MET H 1 85 ? 35.84724 35.11928 -46.57537 0.381 15.12821 85 MET H CA 1
ATOM 14009 C C . MET H 1 85 ? 35.54233 36.39455 -47.33852 1.000 16.10664 85 MET H C 1
ATOM 14010 O O . MET H 1 85 ? 34.87326 37.27808 -46.81822 1.000 17.36301 85 MET H O 1
ATOM 14036 N N . ASP H 1 86 ? 36.03998 36.47585 -48.56154 1.000 16.51719 86 ASP H N 1
ATOM 14037 C CA . ASP H 1 86 ? 35.79391 37.60136 -49.44989 1.000 18.11483 86 ASP H CA 1
ATOM 14038 C C . ASP H 1 86 ? 34.82742 37.18764 -50.55708 1.000 18.85344 86 ASP H C 1
ATOM 14039 O O . ASP H 1 86 ? 34.60372 35.99943 -50.81409 1.000 19.29442 86 ASP H O 1
ATOM 14048 N N . SER H 1 87 ? 34.24414 38.20104 -51.20127 1.000 19.73938 87 SER H N 1
ATOM 14049 C CA . SER H 1 87 ? 33.36407 37.99704 -52.33322 1.000 21.35150 87 SER H CA 1
ATOM 14050 C C . SER H 1 87 ? 32.25561 37.00984 -51.98535 1.000 19.84874 87 SER H C 1
ATOM 14051 O O . SER H 1 87 ? 31.98128 36.05132 -52.71696 1.000 21.34151 87 SER H O 1
ATOM 14059 N N . LEU H 1 88 ? 31.59253 37.27541 -50.86279 1.000 19.88300 88 LEU H N 1
ATOM 14060 C CA . LEU H 1 88 ? 30.57277 36.36576 -50.36710 1.000 18.57252 88 LEU H CA 1
ATOM 14061 C C . LEU H 1 88 ? 29.35537 36.35398 -51.27419 1.000 18.06256 88 LEU H C 1
ATOM 14062 O O . LEU H 1 88 ? 28.95304 37.38401 -51.81887 1.000 20.52494 88 LEU H O 1
ATOM 14078 N N . LYS H 1 89 ? 28.76436 35.18117 -51.42050 1.000 17.75161 89 LYS H N 1
ATOM 14079 C CA . LYS H 1 89 ? 27.60783 34.96082 -52.27063 1.000 18.78217 89 LYS H CA 1
ATOM 14080 C C . LYS H 1 89 ? 26.49498 34.38568 -51.41588 1.000 17.05970 89 LYS H C 1
ATOM 14081 O O . LYS H 1 89 ? 26.76693 33.77419 -50.36764 1.000 16.67899 89 LYS H O 1
ATOM 14100 N N . PRO H 1 90 ? 25.23358 34.53704 -51.83451 1.000 16.70169 90 PRO H N 1
ATOM 14101 C CA . PRO H 1 90 ? 24.14085 33.95610 -51.05042 1.000 16.27520 90 PRO H CA 1
ATOM 14102 C C . PRO H 1 90 ? 24.38609 32.50654 -50.69937 1.000 15.67133 90 PRO H C 1
ATOM 14103 O O . PRO H 1 90 ? 24.09179 32.08387 -49.58144 1.000 16.20018 90 PRO H O 1
ATOM 14114 N N . GLU H 1 91 ? 24.90469 31.72687 -51.64630 1.000 15.53510 91 GLU H N 1
ATOM 14115 C CA . GLU H 1 91 ? 25.11918 30.30081 -51.44800 1.000 17.78099 91 GLU H CA 1
ATOM 14116 C C . GLU H 1 91 ? 26.19347 29.98504 -50.41591 1.000 16.88783 91 GLU H C 1
ATOM 14117 O O . GLU H 1 91 ? 26.34555 28.81232 -50.05975 1.000 18.14260 91 GLU H O 1
ATOM 14129 N N . ASP H 1 92 ? 26.91982 30.99005 -49.91697 1.000 15.67761 92 ASP H N 1
ATOM 14130 C CA . ASP H 1 92 ? 27.84050 30.78647 -48.80805 1.000 15.04380 92 ASP H CA 1
ATOM 14131 C C . ASP H 1 92 ? 27.13714 30.79801 -47.45130 1.000 14.93518 92 ASP H C 1
ATOM 14132 O O . ASP H 1 92 ? 27.78217 30.51803 -46.43870 1.000 14.97748 92 ASP H O 1
ATOM 14141 N N . THR H 1 93 ? 25.82269 31.05144 -47.41902 1.000 14.74668 93 THR H N 1
ATOM 14142 C CA . THR H 1 93 ? 25.04826 31.00688 -46.17846 1.000 14.74442 93 THR H CA 1
ATOM 14143 C C . THR H 1 93 ? 25.09932 29.59355 -45.60638 1.000 14.93402 93 THR H C 1
ATOM 14144 O O . THR H 1 93 ? 24.72934 28.64279 -46.28794 1.000 16.33198 93 THR H O 1
ATOM 14155 N N . ALA H 1 94 ? 25.52091 29.46379 -44.34710 1.000 14.13264 94 ALA H N 1
ATOM 14156 C CA . ALA H 1 94 ? 25.73584 28.14343 -43.75474 1.000 14.61652 94 ALA H CA 1
ATOM 14157 C C . ALA H 1 94 ? 26.23322 28.33394 -42.32827 1.000 14.25537 94 ALA H C 1
ATOM 14158 O O . ALA H 1 94 ? 26.69078 29.41483 -41.95077 1.000 14.37511 94 ALA H O 1
ATOM 14165 N N . VAL H 1 95 ? 26.20131 27.25086 -41.54933 1.000 14.35919 95 VAL H N 1
ATOM 14166 C CA . VAL H 1 95 ? 26.96632 27.17605 -40.30373 1.000 14.92076 95 VAL H CA 1
ATOM 14167 C C . VAL H 1 95 ? 28.36364 26.68673 -40.65107 1.000 13.37448 95 VAL H C 1
ATOM 14168 O O . VAL H 1 95 ? 28.51271 25.67967 -41.35655 1.000 14.75285 95 VAL H O 1
ATOM 14181 N N . TYR H 1 96 ? 29.37840 27.41637 -40.18936 1.000 13.60640 96 TYR H N 1
ATOM 14182 C CA . TYR H 1 96 ? 30.77620 27.09731 -40.44347 1.000 12.83607 96 TYR H CA 1
ATOM 14183 C C . TYR H 1 96 ? 31.41367 26.49447 -39.19793 1.000 13.46133 96 TYR H C 1
ATOM 14184 O O . TYR H 1 96 ? 31.22677 27.00569 -38.08415 1.000 15.30986 96 TYR H O 1
ATOM 14202 N N . TYR H 1 97 ? 32.13667 25.39864 -39.39850 1.000 13.11052 97 TYR H N 1
ATOM 14203 C CA . TYR H 1 97 ? 32.77838 24.64596 -38.32951 1.000 13.54132 97 TYR H CA 1
ATOM 14204 C C . TYR H 1 97 ? 34.26599 24.55853 -38.58329 1.000 13.39979 97 TYR H C 1
ATOM 14205 O O . TYR H 1 97 ? 34.69009 24.31359 -39.71947 1.000 13.85642 97 TYR H O 1
ATOM 14223 N N . CYS H 1 98 ? 35.04887 24.69442 -37.52477 1.000 13.07210 98 CYS H N 1
ATOM 14224 C CA . CYS H 1 98 ? 36.45761 24.39036 -37.58605 1.000 12.83181 98 CYS H CA 1
ATOM 14225 C C . CYS H 1 98 ? 36.72092 23.05374 -36.91023 1.000 12.74228 98 CYS H C 1
ATOM 14226 O O . CYS H 1 98 ? 36.00016 22.64141 -35.99868 1.000 13.90153 98 CYS H O 1
ATOM 14234 N N . THR H 1 99 ? 37.75947 22.37383 -37.39014 1.000 12.33405 99 THR H N 1
ATOM 14235 C CA . THR H 1 99 ? 38.13570 21.04909 -36.95309 1.000 12.62071 99 THR H CA 1
ATOM 14236 C C . THR H 1 99 ? 39.64688 20.98884 -36.81508 1.000 12.36737 99 THR H C 1
ATOM 14237 O O . THR H 1 99 ? 40.38404 21.81957 -37.36367 1.000 13.73277 99 THR H O 1
ATOM 14248 N N . ALA H 1 100 ? 40.10243 19.95308 -36.10790 1.000 12.49279 100 ALA H N 1
ATOM 14249 C CA . ALA H 1 100 ? 41.52112 19.67032 -35.94944 1.000 12.96209 100 ALA H CA 1
ATOM 14250 C C . ALA H 1 100 ? 41.75186 18.18147 -36.14622 1.000 14.77404 100 ALA H C 1
ATOM 14251 O O . ALA H 1 100 ? 40.94987 17.35154 -35.70046 1.000 15.24301 100 ALA H O 1
ATOM 14258 N N . THR H 1 101 ? 42.87155 17.86224 -36.78376 1.000 14.53258 101 THR H N 1
ATOM 14259 C CA . THR H 1 101 ? 43.30388 16.49294 -37.04340 1.000 14.75453 101 THR H CA 1
ATOM 14260 C C . THR H 1 101 ? 44.64543 16.28558 -36.35839 1.000 14.28969 101 THR H C 1
ATOM 14261 O O . THR H 1 101 ? 45.59344 17.03412 -36.60894 1.000 13.64483 101 THR H O 1
ATOM 14272 N N . ARG H 1 102 ? 44.71987 15.27379 -35.50256 1.000 15.39975 102 ARG H N 1
ATOM 14273 C CA . ARG H 1 102 ? 45.94546 14.95697 -34.78928 1.000 15.99844 102 ARG H CA 1
ATOM 14274 C C . ARG H 1 102 ? 47.01774 14.34356 -35.68339 1.000 15.39117 102 ARG H C 1
ATOM 14275 O O . ARG H 1 102 ? 46.73928 13.62823 -36.65347 1.000 15.07080 102 ARG H O 1
ATOM 14296 N N . ALA H 1 103 ? 48.26394 14.64017 -35.34507 1.000 14.73324 103 ALA H N 1
ATOM 14297 C CA . ALA H 1 103 ? 49.38722 13.99179 -35.98420 1.000 13.85430 103 ALA H CA 1
ATOM 14298 C C . ALA H 1 103 ? 49.23825 12.47322 -35.86909 1.000 13.17870 103 ALA H C 1
ATOM 14299 O O . ALA H 1 103 ? 49.00215 11.92065 -34.78757 1.000 14.06603 103 ALA H O 1
ATOM 14306 N N . TYR H 1 104 ? 49.37748 11.81512 -36.99661 1.000 12.71784 104 TYR H N 1
ATOM 14307 C CA . TYR H 1 104 ? 49.35562 10.36217 -37.16585 1.000 12.53509 104 TYR H CA 1
ATOM 14308 C C . TYR H 1 104 ? 47.95674 9.78014 -37.08058 1.000 13.09738 104 TYR H C 1
ATOM 14309 O O . TYR H 1 104 ? 47.80721 8.53786 -37.14916 1.000 14.32932 104 TYR H O 1
ATOM 14327 N N . SER H 1 105 ? 46.92791 10.62470 -37.03505 1.000 14.10773 105 SER H N 1
ATOM 14328 C CA . SER H 1 105 ? 45.53679 10.23062 -37.16215 1.000 14.97132 105 SER H CA 1
ATOM 14329 C C . SER H 1 105 ? 45.08697 10.48538 -38.60411 1.000 13.55039 105 SER H C 1
ATOM 14330 O O . SER H 1 105 ? 45.84578 10.94463 -39.45814 1.000 13.88131 105 SER H O 1
ATOM 14338 N N . VAL H 1 106 ? 43.81629 10.22000 -38.85382 1.000 14.06620 106 VAL H N 1
ATOM 14339 C CA . VAL H 1 106 ? 43.18261 10.56965 -40.12092 1.000 15.03267 106 VAL H CA 1
ATOM 14340 C C . VAL H 1 106 ? 41.78291 11.05780 -39.79825 1.000 15.67705 106 VAL H C 1
ATOM 14341 O O . VAL H 1 106 ? 41.21836 10.74150 -38.75779 1.000 20.74910 106 VAL H O 1
ATOM 14354 N N . GLY H 1 107 ? 41.23532 11.85050 -40.67822 1.000 14.73668 107 GLY H N 1
ATOM 14355 C CA . GLY H 1 107 ? 39.90088 12.33512 -40.45389 1.000 15.96746 107 GLY H CA 1
ATOM 14356 C C . GLY H 1 107 ? 39.90218 13.57532 -39.60656 1.000 15.70858 107 GLY H C 1
ATOM 14357 O O . GLY H 1 107 ? 40.87794 14.32114 -39.56941 1.000 19.34164 107 GLY H O 1
ATOM 14361 N N . TYR H 1 108 ? 38.80430 13.79507 -38.89859 1.000 14.17133 108 TYR H N 1
ATOM 14362 C CA . TYR H 1 108 ? 38.48030 15.07884 -38.28570 1.000 14.36277 108 TYR H CA 1
ATOM 14363 C C . TYR H 1 108 ? 38.18077 14.79180 -36.81787 1.000 15.40810 108 TYR H C 1
ATOM 14364 O O . TYR H 1 108 ? 37.03822 14.53320 -36.42647 1.000 17.25726 108 TYR H O 1
ATOM 14382 N N . ASP H 1 109 ? 39.25394 14.83915 -36.01642 1.000 16.07144 109 ASP H N 1
ATOM 14383 C CA . ASP H 1 109 ? 39.24805 14.36104 -34.63182 1.000 16.64997 109 ASP H CA 1
ATOM 14384 C C . ASP H 1 109 ? 38.42427 15.25819 -33.71785 1.000 16.78411 109 ASP H C 1
ATOM 14385 O O . ASP H 1 109 ? 37.74027 14.77453 -32.81514 1.000 20.55283 109 ASP H O 1
ATOM 14394 N N . TYR H 1 110 ? 38.55223 16.56221 -33.86823 1.000 15.12343 110 TYR H N 1
ATOM 14395 C CA . TYR H 1 110 ? 37.91610 17.53656 -32.98322 1.000 14.86165 110 TYR H CA 1
ATOM 14396 C C . TYR H 1 110 ? 37.11805 18.52773 -33.81949 1.000 14.43377 110 TYR H C 1
ATOM 14397 O O . TYR H 1 110 ? 37.56728 18.90927 -34.90289 1.000 14.95159 110 TYR H O 1
ATOM 14415 N N . TRP H 1 111 ? 35.96396 18.94986 -33.29551 1.000 15.23691 111 TRP H N 1
ATOM 14416 C CA . TRP H 1 111 ? 35.04579 19.84802 -33.95978 1.000 15.09354 111 TRP H CA 1
ATOM 14417 C C . TRP H 1 111 ? 34.63534 20.94509 -32.99621 1.000 15.59208 111 TRP H C 1
ATOM 14418 O O . TRP H 1 111 ? 34.38129 20.68773 -31.81825 1.000 16.63627 111 TRP H O 1
ATOM 14439 N N . GLY H 1 112 ? 34.53143 22.16077 -33.51346 1.000 15.24431 112 GLY H N 1
ATOM 14440 C CA . GLY H 1 112 ? 33.87942 23.21798 -32.79071 1.000 16.37084 112 GLY H CA 1
ATOM 14441 C C . GLY H 1 112 ? 32.36961 23.14117 -32.88320 1.000 17.88803 112 GLY H C 1
ATOM 14442 O O . GLY H 1 112 ? 31.78398 22.29114 -33.54456 1.000 20.93078 112 GLY H O 1
ATOM 14446 N N . GLN H 1 113 ? 31.72695 24.09719 -32.24345 1.000 19.22601 113 GLN H N 1
ATOM 14447 C CA . GLN H 1 113 ? 30.27313 24.13681 -32.20767 1.000 22.70350 113 GLN H CA 1
ATOM 14448 C C . GLN H 1 113 ? 29.65563 24.89426 -33.37112 1.000 19.70138 113 GLN H C 1
ATOM 14449 O O . GLN H 1 113 ? 28.44259 24.78983 -33.57885 1.000 22.01885 113 GLN H O 1
ATOM 14463 N N . GLY H 1 114 ? 30.44411 25.65501 -34.10441 1.000 17.68158 114 GLY H N 1
ATOM 14464 C CA . GLY H 1 114 ? 29.97420 26.31299 -35.30075 1.000 17.86926 114 GLY H CA 1
ATOM 14465 C C . GLY H 1 114 ? 29.71504 27.79391 -35.09384 1.000 17.40294 114 GLY H C 1
ATOM 14466 O O . GLY H 1 114 ? 29.48788 28.27245 -33.98176 1.000 19.64722 114 GLY H O 1
ATOM 14470 N N . THR H 1 115 ? 29.74720 28.52542 -36.20682 1.000 15.79815 115 THR H N 1
ATOM 14471 C CA . THR H 1 115 ? 29.36605 29.92878 -36.24084 1.000 15.66345 115 THR H CA 1
ATOM 14472 C C . THR H 1 115 ? 28.52507 30.18259 -37.49596 1.000 15.23110 115 THR H C 1
ATOM 14473 O O . THR H 1 115 ? 28.86688 29.71611 -38.57963 1.000 15.80635 115 THR H O 1
ATOM 14484 N N . GLN H 1 116 ? 27.40495 30.89082 -37.33676 1.000 15.80843 116 GLN H N 1
ATOM 14485 C CA . GLN H 1 116 ? 26.45920 31.09945 -38.42944 1.000 15.27562 116 GLN H CA 1
ATOM 14486 C C . GLN H 1 116 ? 26.92366 32.23256 -39.33059 1.000 14.25957 116 GLN H C 1
ATOM 14487 O O . GLN H 1 116 ? 27.24992 33.32354 -38.84948 1.000 16.07797 116 GLN H O 1
ATOM 14501 N N . VAL H 1 117 ? 26.89618 31.98943 -40.63540 1.000 14.11525 117 VAL H N 1
ATOM 14502 C CA . VAL H 1 117 ? 27.16357 32.99235 -41.66111 1.000 14.01530 117 VAL H CA 1
ATOM 14503 C C . VAL H 1 117 ? 25.91629 33.10711 -42.51488 1.000 14.29344 117 VAL H C 1
ATOM 14504 O O . VAL H 1 117 ? 25.38740 32.09585 -42.97909 1.000 14.73219 117 VAL H O 1
ATOM 14517 N N . THR H 1 118 ? 25.45417 34.32810 -42.73639 1.000 14.46646 118 THR H N 1
ATOM 14518 C CA . THR H 1 118 ? 24.26293 34.55301 -43.53804 1.000 14.92832 118 THR H CA 1
ATOM 14519 C C . THR H 1 118 ? 24.57243 35.66046 -44.52426 1.000 15.00065 118 THR H C 1
ATOM 14520 O O . THR H 1 118 ? 25.08232 36.71095 -44.14499 1.000 15.83600 118 THR H O 1
ATOM 14531 N N . VAL H 1 119 ? 24.30182 35.41050 -45.79703 1.000 14.65524 119 VAL H N 1
ATOM 14532 C CA . VAL H 1 119 ? 24.67320 36.32624 -46.86580 1.000 15.27301 119 VAL H CA 1
ATOM 14533 C C . VAL H 1 119 ? 23.41763 36.74944 -47.60341 1.000 16.21355 119 VAL H C 1
ATOM 14534 O O . VAL H 1 119 ? 22.68215 35.90173 -48.13094 1.000 18.36694 119 VAL H O 1
ATOM 14547 N N . SER H 1 120 ? 23.18889 38.05367 -47.67924 1.000 16.43619 120 SER H N 1
ATOM 14548 C CA . SER H 1 120 ? 21.98035 38.59225 -48.28943 1.000 19.71193 120 SER H CA 1
ATOM 14549 C C . SER H 1 120 ? 21.76858 38.28314 -49.74134 1.000 25.21386 120 SER H C 1
ATOM 14550 O O . SER H 1 120 ? 22.69561 37.87946 -50.42710 1.000 26.44707 120 SER H O 1
#